Protein 7C1Y (pdb70)

InterPro domains:
  IPR002139 Ribokinase/fructokinase [PR00990] (5-26)
  IPR002139 Ribokinase/fructokinase [PR00990] (172-187)
  IPR002139 Ribokinase/fructokinase [PR00990] (234-245)
  IPR002173 Carbohydrate/purine kinase, PfkB, conserved site [PS00583] (36-60)
  IPR011611 Carbohydrate kinase PfkB [PF00294] (5-251)
  IPR011611 Carbohydrate kinase PfkB [PF00294] (294-344)
  IPR029056 Ribokinase-like [G3DSA:3.40.1190.20] (2-364)
  IPR029056 Ribokinase-like [SSF53613] (4-347)

Secondary structure (DSSP, 8-state):
---EEES--EEEEEEEESS---TTSEEEEEEEEEEE-HHHHHHHHHHHTT---EEEEEE-SSHHHHHHHTT--S--TTEEE-TT----EEEEEE-TTSSEEEEEEE-HHHHHHS-HHHHHTTHHHHHT-S-EEEETTS-HHHHHHHHHHHHHTT--EEEE--STTGGGGGGGTGGG-SEE--BHHHHHHHHHHHHTS--------HHHHHHHHHHHHHHHHHTT--EEEEE-GGG-EEEEESS-GGG------HHHHHHHHHS-TTSS----S-EEEEE-------S--TTHHHHHHHHHHHHHHTT--HHHHHHHHHHHHHHHHTSSSSS-S---HHHHHHHHHHHHHH-EES--/---EEES--EEEEEEEESS---TTSEEEEEEEEEEE-HHHHHHHHHHHTT---EEEEEEESSHHHHHHHTT--S--TTEEEETT----EEEEEE-TTSSEEEEEEE-THHHHHS-HHHHHTTHHHHHH-S-EEEETTS-HHHHHHHHHHHHTTT--EEEE--STTGGGGGGGTGGG-SEE--BHHHHHHHHHHHSSS------------HHHHHHHHHHHHHHHHHTT-SEEEEE-GGG-EEEEEES-S----S----TTTS---EEEEEE-------S--TTHHHHHHHHHHHHHHTT--HHHHHHHHHHHHHHHHTSSSSS-S---HHHHHHHHHHHHHT-EE--

Sequence (703 aa):
MEPVIIGALILDVHAKPSTTPISGTTVPGQVLFAPGGVARNVADCIFKLGITPFMIGTLGLDGPANVLLKEWKLSMKGILRREDISTPIVSLVYDTNGEVAAGVAGVDAVENFLTPEWIQRFEYNISSARLLMVDANLSSLALEASCKLAAESSVPVWFEPVSVTKSQRIASIAKYVTIVSPNQDELIAMANALCAKNLFHPFLSIEDMFRALKPAILVLLKNGVKVVIVTLGSNGALLCSKGNPKKALLRSGEVFKRVQSVCSPNRFSESPSLFAMHFPTIPAKVKKLTGAGDCLVGGTVASLSDGLDLIQSLAVGIASAKAAVESDDNVPPEFKLDLISGDAELVYNGAKMLMVMEPVIIGALILDVHAKPSTTPISGTTVPGQVLFAPGGVARNVADCIFKLGITPFMIGTLGLDGPANVLLKEWKLSMKGILRREDISTPIVSLVYDTNGEVAAGVAGVDAVENFLTPEWIQRFEYNISSARLLMVDANLSSLALEASCKLAAESSVPVWFEPVSVTKSQRIASIAKYVTIVSPNQDELIAMANALCAKNLFHPFRENKLSIEDMFRALKPAILVLLKNGVKVVIVTLGSNGALLCSKGNPKKALNIDRVQSVCSPSLFAMHFPTIPAKVKKLTGAGDCLVGGTVASLSDGLDLIQSLAVGIASAKAAVESDDNVPPEFKLDLISGDAELVYNGAKMLM

Foldseek 3Di:
DAEEFEWAWEWEKEWEAPAFDDPPDDGDTDIDIFTDTLSVLLQVLLVQVPGHHHYAEEAEPDDSRCVNCVPPPHDCPRYHYDNPAHHKYKYFYAGNVQHTPDIDTRLVRQAPPVALVSVVVVLVCLLPYQAYEYELSYDLRSVQSSLVSNVVSQHAYEYELPDLVSNLSCQNCLQSHAEYEEAQSNLQSVLCSNVVHNPADDDDDPLVVCVNCVVSVLSSVVSHHAWYWYQHVQFGIKIKGQPDQLPSGVAADDLCVLLCVLLPPPPDDDPDRIWMKGWHADDADFQHLAQLSSQLSSQLVSNVSRPHGNLLSSLLSRQQSRVCRNDNHNHDPHDDSVSSSVSSSVRSNPMGTRPD/DAEEFEWAWEKEKEWAAPAFDDPPDDGDTDIDIFTDILSVLLQVLLVLVPGHYHYAFEAEPDDSVVVNCVPPDHDCVRYHYYNPAHRWYKYFYAGNVGHTPDIDTDRCSGAVPSALVSVVVVLVCLLPHLAYEYELNYDLRNVQSSLVSNVVSVHAYEYELPDLVSLLSCQVCLQSHAEYEEEQNNLLSNLCSNDPHSPADGQPDDDDDPLVVCVNSVVSVVSSVVSHHAWYWYAHVQQGIKIKGCVDQQAAGPDDLLCVQQPDVIWIKGFGADDADFDALAQLSSQLSSQLSSCSVVTGTNLLSSLLSRLQSRVCRNDNGNGDPHDDVVSSSVSSSVRSVVMGISD

GO terms:
  GO:0050225 pseudouridine kinase activity (F, EXP)
  GO:0016301 kinase activity (F, IDA)
  GO:0005777 peroxisome (C, IDA)
  GO:0046131 pyrimidine ribonucleoside metabolic process (P, IDA)
  GO:0050225 pseudouridine kinase activity (F, IDA)

Nearest PDB structures (foldseek):
  7c1y-assembly1_A  TM=1.003E+00  e=4.682E-76  Arabidopsis thaliana
  7c1z-assembly1_A  TM=9.880E-01  e=2.857E-67  Arabidopsis thaliana
  7c1z-assembly1_B  TM=9.485E-01  e=2.850E-65  Arabidopsis thaliana
  7c1x-assembly1_B  TM=9.398E-01  e=3.787E-65  Arabidopsis thaliana
  7c1y-assembly1_B  TM=9.339E-01  e=1.859E-64  Arabidopsis thaliana

Structure (mmCIF, N/CA/C/O backbone):
data_7C1Y
#
_entry.id   7C1Y
#
_cell.length_a   79.328
_cell.length_b   48.857
_cell.length_c   91.788
_cell.angle_alpha   90.0
_cell.angle_beta   107.515
_cell.angle_gamma   90.0
#
_symmetry.space_group_name_H-M   'P 1 21 1'
#
loop_
_entity.id
_entity.type
_entity.pdbx_description
1 polymer 'PfkB-like carbohydrate kinase family protein'
2 non-polymer 'SODIUM ION'
3 non-polymer 5-[(2~{S},3~{R},4~{S},5~{R})-5-(hydroxymethyl)-3,4-bis(oxidanyl)oxolan-2-yl]-1~{H}-pyrimidine-2,4-dione
4 non-polymer "ADENOSINE-5'-DIPHOSPHATE"
5 water water
#
loop_
_atom_site.group_PDB
_atom_site.id
_atom_site.type_symbol
_atom_site.label_atom_id
_atom_site.label_alt_id
_atom_site.label_comp_id
_atom_site.label_asym_id
_atom_site.label_entity_id
_atom_site.label_seq_id
_atom_site.pdbx_PDB_ins_code
_atom_site.Cartn_x
_atom_site.Cartn_y
_atom_site.Cartn_z
_atom_site.occupancy
_atom_site.B_iso_or_equiv
_atom_site.auth_seq_id
_atom_site.auth_comp_id
_atom_site.auth_asym_id
_atom_site.auth_atom_id
_atom_site.pdbx_PDB_model_num
ATOM 1 N N . MET A 1 1 ? 14.23691 -34.22227 35.53434 1.000 52.31962 1 MET A N 1
ATOM 2 C CA . MET A 1 1 ? 14.83909 -33.03771 34.91744 1.000 59.41668 1 MET A CA 1
ATOM 3 C C . MET A 1 1 ? 13.97435 -31.78788 35.14475 1.000 58.64486 1 MET A C 1
ATOM 4 O O . MET A 1 1 ? 13.76547 -30.96809 34.24982 1.000 65.08428 1 MET A O 1
ATOM 9 N N . GLU A 1 2 ? 13.47662 -31.66688 36.36656 1.000 55.14329 2 GLU A N 1
ATOM 10 C CA . GLU A 1 2 ? 12.56895 -30.59541 36.75619 1.000 52.39967 2 GLU A CA 1
ATOM 11 C C . GLU A 1 2 ? 13.16127 -29.21042 36.55413 1.000 48.25523 2 GLU A C 1
ATOM 12 O O . GLU A 1 2 ? 14.38767 -29.03746 36.65711 1.000 42.12396 2 GLU A O 1
ATOM 18 N N . PRO A 1 3 ? 12.29808 -28.21700 36.27395 1.000 41.99407 3 PRO A N 1
ATOM 19 C CA . PRO A 1 3 ? 12.77619 -26.83563 36.27864 1.000 39.17834 3 PRO A CA 1
ATOM 20 C C . PRO A 1 3 ? 13.18226 -26.45517 37.68740 1.000 36.96811 3 PRO A C 1
ATOM 21 O O . PRO A 1 3 ? 12.55809 -26.89812 38.66036 1.000 33.68366 3 PRO A O 1
ATOM 25 N N . VAL A 1 4 ? 14.25896 -25.69450 37.80136 1.000 33.92539 4 VAL A N 1
ATOM 26 C CA . VAL A 1 4 ? 14.75448 -25.31901 39.11176 1.000 39.19135 4 VAL A CA 1
ATOM 27 C C . VAL A 1 4 ? 14.43221 -23.85708 39.34392 1.000 35.49241 4 VAL A C 1
ATOM 28 O O . VAL A 1 4 ? 14.73953 -22.99947 38.51440 1.000 33.17923 4 VAL A O 1
ATOM 32 N N . ILE A 1 5 ? 13.80814 -23.59162 40.48478 1.000 30.49204 5 ILE A N 1
ATOM 33 C CA . ILE A 1 5 ? 13.35167 -22.25454 40.84278 1.000 29.60902 5 ILE A CA 1
ATOM 34 C C . ILE A 1 5 ? 14.14877 -21.75569 42.04070 1.000 34.55991 5 ILE A C 1
ATOM 35 O O . ILE A 1 5 ? 14.13330 -22.39153 43.09916 1.000 36.14943 5 ILE A O 1
ATOM 40 N N . ILE A 1 6 ? 14.86958 -20.64746 41.89311 1.000 28.43075 6 ILE A N 1
ATOM 41 C CA . ILE A 1 6 ? 15.67280 -20.16939 43.02774 1.000 37.10220 6 ILE A CA 1
ATOM 42 C C . ILE A 1 6 ? 15.25582 -18.77823 43.45790 1.000 38.19650 6 ILE A C 1
ATOM 43 O O . ILE A 1 6 ? 15.26377 -17.85177 42.65389 1.000 36.22221 6 ILE A O 1
ATOM 48 N N . GLY A 1 7 ? 14.86766 -18.62070 44.72194 1.000 30.21767 7 GLY A N 1
ATOM 49 C CA . GLY A 1 7 ? 14.55143 -17.28595 45.19531 1.000 31.77991 7 GLY A CA 1
ATOM 50 C C . GLY A 1 7 ? 13.78827 -17.24607 46.50728 1.000 33.72686 7 GLY A C 1
ATOM 51 O O . GLY A 1 7 ? 13.92968 -18.12294 47.34332 1.000 32.15415 7 GLY A O 1
ATOM 52 N N . ALA A 1 8 ? 12.97557 -16.21353 46.68004 1.000 36.19539 8 ALA A N 1
ATOM 53 C CA . ALA A 1 8 ? 12.36098 -15.94618 47.97691 1.000 35.74327 8 ALA A CA 1
ATOM 54 C C . ALA A 1 8 ? 11.05596 -16.69215 48.22944 1.000 34.64757 8 ALA A C 1
ATOM 55 O O . ALA A 1 8 ? 10.17353 -16.73980 47.36749 1.000 32.18367 8 ALA A O 1
ATOM 57 N N . LEU A 1 9 ? 10.95040 -17.26446 49.42465 1.000 33.15536 9 LEU A N 1
ATOM 58 C CA . LEU A 1 9 ? 9.65115 -17.62651 49.98917 1.000 35.29082 9 LEU A CA 1
ATOM 59 C C . LEU A 1 9 ? 9.27675 -16.52190 50.97455 1.000 37.51255 9 LEU A C 1
ATOM 60 O O . LEU A 1 9 ? 10.00689 -16.25391 51.94185 1.000 41.54661 9 LEU A O 1
ATOM 65 N N . ILE A 1 10 ? 8.17581 -15.83450 50.71988 1.000 34.26678 10 ILE A N 1
ATOM 66 C CA . ILE A 1 10 ? 7.85598 -14.70506 51.57479 1.000 36.42356 10 ILE A CA 1
ATOM 67 C C . ILE A 1 10 ? 6.44618 -14.79145 52.17108 1.000 33.71243 10 ILE A C 1
ATOM 68 O O . ILE A 1 10 ? 5.49671 -15.21272 51.49649 1.000 35.54535 10 ILE A O 1
ATOM 73 N N . LEU A 1 11 ? 6.30003 -14.38825 53.43504 1.000 30.37035 11 LEU A N 1
ATOM 74 C CA . LEU A 1 11 ? 4.94123 -14.22472 53.99282 1.000 30.62333 11 LEU A CA 1
ATOM 75 C C . LEU A 1 11 ? 4.45420 -12.83654 53.65508 1.000 27.38826 11 LEU A C 1
ATOM 76 O O . LEU A 1 11 ? 5.01741 -11.84676 54.12908 1.000 35.45304 11 LEU A O 1
ATOM 81 N N . ASP A 1 12 ? 3.40536 -12.76718 52.83573 1.000 27.36362 12 ASP A N 1
ATOM 82 C CA . ASP A 1 12 ? 2.81145 -11.48666 52.42830 1.000 31.14486 12 ASP A CA 1
ATOM 83 C C . ASP A 1 12 ? 1.74331 -10.99633 53.40455 1.000 39.04651 12 ASP A C 1
ATOM 84 O O . ASP A 1 12 ? 0.85417 -11.75558 53.78218 1.000 34.22657 12 ASP A O 1
ATOM 89 N N . VAL A 1 13 ? 1.79273 -9.71710 53.74437 1.000 38.45615 13 VAL A N 1
ATOM 90 C CA . VAL A 1 13 ? 0.69759 -9.08929 54.46002 1.000 31.61920 13 VAL A CA 1
ATOM 91 C C . VAL A 1 13 ? 0.02650 -8.15444 53.47470 1.000 33.92620 13 VAL A C 1
ATOM 92 O O . VAL A 1 13 ? 0.64437 -7.20317 53.00361 1.000 38.83874 13 VAL A O 1
ATOM 96 N N . HIS A 1 14 ? -1.24350 -8.43973 53.18405 1.000 34.20521 14 HIS A N 1
ATOM 97 C CA . HIS A 1 14 ? -2.04819 -7.68162 52.22497 1.000 34.65792 14 HIS A CA 1
ATOM 98 C C . HIS A 1 14 ? -3.12204 -6.86209 52.94080 1.000 39.98337 14 HIS A C 1
ATOM 99 O O . HIS A 1 14 ? -4.03884 -7.40597 53.55118 1.000 35.91779 14 HIS A O 1
ATOM 106 N N . ALA A 1 15 ? -2.98867 -5.54796 52.85528 1.000 39.36274 15 ALA A N 1
ATOM 107 C CA . ALA A 1 15 ? -3.89999 -4.63116 53.51698 1.000 37.16324 15 ALA A CA 1
ATOM 108 C C . ALA A 1 15 ? -4.72011 -3.89812 52.48580 1.000 37.32767 15 ALA A C 1
ATOM 109 O O . ALA A 1 15 ? -4.19100 -3.03641 51.78677 1.000 38.18122 15 ALA A O 1
ATOM 111 N N . LYS A 1 16 ? -6.00664 -4.24049 52.39597 1.000 37.84230 16 LYS A N 1
ATOM 112 C CA . LYS A 1 16 ? -6.92013 -3.58907 51.45881 1.000 43.51458 16 LYS A CA 1
ATOM 113 C C . LYS A 1 16 ? -7.77517 -2.60760 52.23354 1.000 50.16066 16 LYS A C 1
ATOM 114 O O . LYS A 1 16 ? -8.63611 -3.00984 53.01666 1.000 53.42197 16 LYS A O 1
ATOM 120 N N . PRO A 1 17 ? -7.53233 -1.31367 52.04022 1.000 54.30436 17 PRO A N 1
ATOM 121 C CA . PRO A 1 17 ? -8.30054 -0.34513 52.81715 1.000 49.58781 17 PRO A CA 1
ATOM 122 C C . PRO A 1 17 ? -9.68738 -0.16501 52.20292 1.000 49.61542 17 PRO A C 1
ATOM 123 O O . PRO A 1 17 ? -9.82936 -0.24942 50.97779 1.000 44.99351 17 PRO A O 1
ATOM 127 N N . SER A 1 18 ? -10.68668 0.05324 53.05201 1.000 42.15279 18 SER A N 1
ATOM 128 C CA . SER A 1 18 ? -12.06872 0.25425 52.60753 1.000 54.22223 18 SER A CA 1
ATOM 129 C C . SER A 1 18 ? -12.26122 1.67037 52.08316 1.000 56.82105 18 SER A C 1
ATOM 130 O O . SER A 1 18 ? -13.14827 1.92725 51.27652 1.000 57.31493 18 SER A O 1
ATOM 133 N N . THR A 1 19 ? -11.42153 2.58824 52.54746 1.000 57.34604 19 THR A N 1
ATOM 134 C CA . THR A 1 19 ? -11.38870 3.92722 51.98231 1.000 64.00023 19 THR A CA 1
ATOM 135 C C . THR A 1 19 ? -9.94851 4.29114 51.63789 1.000 65.87151 19 THR A C 1
ATOM 136 O O . THR A 1 19 ? -9.02314 3.57036 52.01170 1.000 63.47172 19 THR A O 1
ATOM 140 N N . THR A 1 20 ? -9.76727 5.39627 50.91616 1.000 66.89706 20 THR A N 1
ATOM 141 C CA . THR A 1 20 ? -8.43775 5.84890 50.50770 1.000 63.58371 20 THR A CA 1
ATOM 142 C C . THR A 1 20 ? -7.51848 6.03097 51.69518 1.000 62.58072 20 THR A C 1
ATOM 143 O O . THR A 1 20 ? -7.81529 6.83321 52.58106 1.000 63.03409 20 THR A O 1
ATOM 147 N N . PRO A 1 21 ? -6.38620 5.29912 51.70206 1.000 63.18649 21 PRO A N 1
ATOM 148 C CA . PRO A 1 21 ? -5.37641 5.42509 52.75841 1.000 67.90253 21 PRO A CA 1
ATOM 149 C C . PRO A 1 21 ? -4.96658 6.88158 52.91089 1.000 74.00076 21 PRO A C 1
ATOM 150 O O . PRO A 1 21 ? -4.69537 7.55648 51.91812 1.000 81.81455 21 PRO A O 1
ATOM 154 N N . ILE A 1 22 ? -4.92080 7.36962 54.13737 1.000 72.28124 22 ILE A N 1
ATOM 155 C CA . ILE A 1 22 ? -4.55741 8.75503 54.34369 1.000 73.93671 22 ILE A CA 1
ATOM 156 C C . ILE A 1 22 ? -3.22518 8.84289 55.05668 1.000 83.37647 22 ILE A C 1
ATOM 157 O O . ILE A 1 22 ? -2.99270 8.14291 56.04603 1.000 86.29191 22 ILE A O 1
ATOM 162 N N . SER A 1 23 ? -2.35260 9.71011 54.55442 1.000 84.23149 23 SER A N 1
ATOM 163 C CA . SER A 1 23 ? -1.04607 9.88195 55.16126 1.000 82.46929 23 SER A CA 1
ATOM 164 C C . SER A 1 23 ? -1.23441 10.37439 56.58642 1.000 70.50203 23 SER A C 1
ATOM 165 O O . SER A 1 23 ? -2.04456 11.25850 56.84900 1.000 73.16932 23 SER A O 1
ATOM 168 N N . GLY A 1 24 ? -0.48623 9.77973 57.50432 1.000 70.88033 24 GLY A N 1
ATOM 169 C CA . GLY A 1 24 ? -0.54541 10.15915 58.89661 1.000 63.30652 24 GLY A CA 1
ATOM 170 C C . GLY A 1 24 ? -1.48475 9.30674 59.72260 1.000 67.54493 24 GLY A C 1
ATOM 171 O O . GLY A 1 24 ? -1.40976 9.32926 60.94750 1.000 72.17359 24 GLY A O 1
ATOM 172 N N . THR A 1 25 ? -2.34416 8.51549 59.08657 1.000 68.85187 25 THR A N 1
ATOM 173 C CA . THR A 1 25 ? -3.33593 7.79129 59.88242 1.000 69.51580 25 THR A CA 1
ATOM 174 C C . THR A 1 25 ? -3.78510 6.42205 59.37143 1.000 64.21095 25 THR A C 1
ATOM 175 O O . THR A 1 25 ? -3.54033 6.04309 58.21590 1.000 60.12664 25 THR A O 1
ATOM 179 N N . THR A 1 26 ? -4.51717 5.72490 60.24101 1.000 57.72846 26 THR A N 1
ATOM 180 C CA . THR A 1 26 ? -5.04699 4.39691 59.94863 1.000 56.81940 26 THR A CA 1
ATOM 181 C C . THR A 1 26 ? -6.49972 4.46577 59.47890 1.000 55.94746 26 THR A C 1
ATOM 182 O O . THR A 1 26 ? -7.29026 5.22397 60.02023 1.000 58.66636 26 THR A O 1
ATOM 186 N N . VAL A 1 27 ? -6.83234 3.67137 58.46290 1.000 53.95617 27 VAL A N 1
ATOM 187 C CA . VAL A 1 27 ? -8.19740 3.55646 57.95960 1.000 53.84407 27 VAL A CA 1
ATOM 188 C C . VAL A 1 27 ? -8.66922 2.10556 58.05590 1.000 56.09608 27 VAL A C 1
ATOM 189 O O . VAL A 1 27 ? -7.85200 1.17915 58.00546 1.000 56.84596 27 VAL A O 1
ATOM 193 N N . PRO A 1 28 ? -9.99103 1.90422 58.21191 1.000 57.81978 28 PRO A N 1
ATOM 194 C CA . PRO A 1 28 ? -10.49550 0.53651 58.29425 1.000 49.29854 28 PRO A CA 1
ATOM 195 C C . PRO A 1 28 ? -10.24436 -0.20430 56.99813 1.000 46.18021 28 PRO A C 1
ATOM 196 O O . PRO A 1 28 ? -10.21825 0.38408 55.90537 1.000 42.09018 28 PRO A O 1
ATOM 200 N N . GLY A 1 29 ? -10.07501 -1.50697 57.10922 1.000 42.38448 29 GLY A N 1
ATOM 201 C CA . GLY A 1 29 ? -9.92802 -2.29375 55.90988 1.000 41.87211 29 GLY A CA 1
ATOM 202 C C . GLY A 1 29 ? -9.82312 -3.75311 56.22394 1.000 43.04144 29 GLY A C 1
ATOM 203 O O . GLY A 1 29 ? -10.04996 -4.18591 57.36290 1.000 41.67301 29 GLY A O 1
ATOM 204 N N . GLN A 1 30 ? -9.44516 -4.51154 55.20393 1.000 40.73221 30 GLN A N 1
ATOM 205 C CA . GLN A 1 30 ? -9.25030 -5.93820 55.35428 1.000 39.82257 30 GLN A CA 1
ATOM 206 C C . GLN A 1 30 ? -7.74926 -6.23922 55.32089 1.000 40.75077 30 GLN A C 1
ATOM 207 O O . GLN A 1 30 ? -7.03329 -5.76793 54.42559 1.000 38.67363 30 GLN A O 1
ATOM 213 N N . VAL A 1 31 ? -7.26698 -6.98682 56.30838 1.000 38.34428 31 VAL A N 1
ATOM 214 C CA . VAL A 1 31 ? -5.85938 -7.35025 56.34016 1.000 33.75350 31 VAL A CA 1
ATOM 215 C C . VAL A 1 31 ? -5.70665 -8.84538 56.51950 1.000 41.05691 31 VAL A C 1
ATOM 216 O O . VAL A 1 31 ? -6.16403 -9.40600 57.51765 1.000 37.23587 31 VAL A O 1
ATOM 220 N N . LEU A 1 32 ? -5.04618 -9.47001 55.54263 1.000 38.39998 32 LEU A N 1
ATOM 221 C CA . LEU A 1 32 ? -4.85520 -10.91381 55.46666 1.000 38.82842 32 LEU A CA 1
ATOM 222 C C . LEU A 1 32 ? -3.38671 -11.30949 55.24397 1.000 39.11583 32 LEU A C 1
ATOM 223 O O . LEU A 1 32 ? -2.59980 -10.49596 54.76075 1.000 40.00451 32 LEU A O 1
ATOM 228 N N . PHE A 1 33 ? -3.03139 -12.53720 55.63527 1.000 41.18045 33 PHE A N 1
ATOM 229 C CA . PHE A 1 33 ? -1.77264 -13.17291 55.24044 1.000 37.70447 33 PHE A CA 1
ATOM 230 C C . PHE A 1 33 ? -1.96835 -13.94622 53.93875 1.000 42.46504 33 PHE A C 1
ATOM 231 O O . PHE A 1 33 ? -3.03371 -14.49661 53.71724 1.000 34.33771 33 PHE A O 1
ATOM 239 N N . ALA A 1 34 ? -0.93837 -13.98636 53.08606 1.000 45.04235 34 ALA A N 1
ATOM 240 C CA . ALA A 1 34 ? -0.92739 -14.88267 51.92753 1.000 41.49512 34 ALA A CA 1
ATOM 241 C C . ALA A 1 34 ? 0.49571 -15.39871 51.62110 1.000 39.16902 34 ALA A C 1
ATOM 242 O O . ALA A 1 34 ? 1.46656 -14.66072 51.74217 1.000 38.36416 34 ALA A O 1
ATOM 244 N N . PRO A 1 35 ? 0.61957 -16.68454 51.25786 1.000 40.28188 35 PRO A N 1
ATOM 245 C CA . PRO A 1 35 ? 1.91551 -17.17614 50.79161 1.000 36.69257 35 PRO A CA 1
ATOM 246 C C . PRO A 1 35 ? 2.39398 -16.36349 49.58244 1.000 33.25293 35 PRO A C 1
ATOM 247 O O . PRO A 1 35 ? 1.66077 -16.20941 48.61577 1.000 39.41656 35 PRO A O 1
ATOM 251 N N . GLY A 1 36 ? 3.59899 -15.82684 49.66374 1.000 31.46714 36 GLY A N 1
ATOM 252 C CA . GLY A 1 36 ? 4.13150 -14.99940 48.60631 1.000 33.48244 36 GLY A CA 1
ATOM 253 C C . GLY A 1 36 ? 5.60717 -15.22741 48.32664 1.000 31.38621 36 GLY A C 1
ATOM 254 O O . GLY A 1 36 ? 6.16374 -16.26966 48.67763 1.000 34.67404 36 GLY A O 1
ATOM 255 N N . GLY A 1 37 ? 6.24424 -14.23300 47.69967 1.000 29.58963 37 GLY A N 1
ATOM 256 C CA . GLY A 1 37 ? 7.60880 -14.39360 47.21041 1.000 31.58786 37 GLY A CA 1
ATOM 257 C C . GLY A 1 37 ? 7.59620 -14.82294 45.74837 1.000 27.59475 37 GLY A C 1
ATOM 258 O O . GLY A 1 37 ? 6.95871 -15.80998 45.38804 1.000 30.08800 37 GLY A O 1
ATOM 259 N N . VAL A 1 38 ? 8.30303 -14.07727 44.90721 1.000 32.20526 38 VAL A N 1
ATOM 260 C CA . VAL A 1 38 ? 8.24194 -14.29073 43.46193 1.000 34.01966 38 VAL A CA 1
ATOM 261 C C . VAL A 1 38 ? 8.59530 -15.72522 43.07539 1.000 27.56962 38 VAL A C 1
ATOM 262 O O . VAL A 1 38 ? 7.79436 -16.42017 42.43717 1.000 38.02056 38 VAL A O 1
ATOM 266 N N . ALA A 1 39 ? 9.71114 -16.21336 43.57119 1.000 28.35824 39 ALA A N 1
ATOM 267 C CA . ALA A 1 39 ? 10.13150 -17.57275 43.24926 1.000 33.73091 39 ALA A CA 1
ATOM 268 C C . ALA A 1 39 ? 9.13928 -18.62334 43.77161 1.000 36.95595 39 ALA A C 1
ATOM 269 O O . ALA A 1 39 ? 8.79194 -19.58351 43.05656 1.000 32.15394 39 ALA A O 1
ATOM 271 N N . ARG A 1 40 ? 8.65226 -18.42820 44.99762 1.000 35.41146 40 ARG A N 1
ATOM 272 C CA . ARG A 1 40 ? 7.63171 -19.32884 45.53842 1.000 35.58948 40 ARG A CA 1
ATOM 273 C C . ARG A 1 40 ? 6.35097 -19.31748 44.69411 1.000 32.40756 40 ARG A C 1
ATOM 274 O O . ARG A 1 40 ? 5.78544 -20.38037 44.38247 1.000 30.68286 40 ARG A O 1
ATOM 282 N N . ASN A 1 41 ? 5.89746 -18.12756 44.30440 1.000 27.23066 41 ASN A N 1
ATOM 283 C CA . ASN A 1 41 ? 4.68499 -18.03890 43.49395 1.000 27.13936 41 ASN A CA 1
ATOM 284 C C . ASN A 1 41 ? 4.84206 -18.79888 42.18210 1.000 31.31812 41 ASN A C 1
ATOM 285 O O . ASN A 1 41 ? 3.90238 -19.45804 41.71777 1.000 36.25590 41 ASN A O 1
ATOM 290 N N . VAL A 1 42 ? 6.02179 -18.65526 41.57021 1.000 32.22131 42 VAL A N 1
ATOM 291 C CA . VAL A 1 42 ? 6.29895 -19.29688 40.29051 1.000 30.50623 42 VAL A CA 1
ATOM 292 C C . VAL A 1 42 ? 6.27321 -20.79591 40.46922 1.000 37.34835 42 VAL A C 1
ATOM 293 O O . VAL A 1 42 ? 5.59311 -21.49526 39.72083 1.000 36.73256 42 VAL A O 1
ATOM 297 N N . ALA A 1 43 ? 6.95471 -21.28786 41.50158 1.000 32.50210 43 ALA A N 1
ATOM 298 C CA . ALA A 1 43 ? 7.00667 -22.70878 41.75540 1.000 28.86630 43 ALA A CA 1
ATOM 299 C C . ALA A 1 43 ? 5.59534 -23.26605 41.97236 1.000 35.19669 43 ALA A C 1
ATOM 300 O O . ALA A 1 43 ? 5.24923 -24.33573 41.47561 1.000 37.09522 43 ALA A O 1
ATOM 302 N N . ASP A 1 44 ? 4.79629 -22.49239 42.69341 1.000 29.55251 44 ASP A N 1
ATOM 303 C CA . ASP A 1 44 ? 3.42541 -22.85181 43.05442 1.000 34.49276 44 ASP A CA 1
ATOM 304 C C . ASP A 1 44 ? 2.55293 -22.97833 41.81411 1.000 38.97499 44 ASP A C 1
ATOM 305 O O . ASP A 1 44 ? 1.81935 -23.94950 41.64157 1.000 37.38234 44 ASP A O 1
ATOM 310 N N . CYS A 1 45 ? 2.66577 -21.98786 40.93984 1.000 33.99159 45 CYS A N 1
ATOM 311 C CA . CYS A 1 45 ? 1.91069 -21.98222 39.69799 1.000 43.00351 45 CYS A CA 1
ATOM 312 C C . CYS A 1 45 ? 2.30670 -23.14535 38.79914 1.000 42.89729 45 CYS A C 1
ATOM 313 O O . CYS A 1 45 ? 1.45354 -23.76584 38.16403 1.000 40.48640 45 CYS A O 1
ATOM 316 N N . ILE A 1 46 ? 3.61059 -23.40417 38.70781 1.000 41.53320 46 ILE A N 1
ATOM 317 C CA . ILE A 1 46 ? 4.12078 -24.50757 37.89448 1.000 38.41083 46 ILE A CA 1
ATOM 318 C C . ILE A 1 46 ? 3.51020 -25.82458 38.36933 1.000 36.77377 46 ILE A C 1
ATOM 319 O O . ILE A 1 46 ? 2.94647 -26.60909 37.59568 1.000 35.09212 46 ILE A O 1
ATOM 324 N N . PHE A 1 47 ? 3.60140 -26.03303 39.67016 1.000 36.03640 47 PHE A N 1
ATOM 325 C CA . PHE A 1 47 ? 3.09702 -27.23061 40.31088 1.000 35.10192 47 PHE A CA 1
ATOM 326 C C . PHE A 1 47 ? 1.63163 -27.46369 39.99671 1.000 44.62162 47 PHE A C 1
ATOM 327 O O . PHE A 1 47 ? 1.24276 -28.56376 39.61973 1.000 48.78186 47 PHE A O 1
ATOM 335 N N . LYS A 1 48 ? 0.82781 -26.41325 40.12602 1.000 40.43033 48 LYS A N 1
ATOM 336 C CA . LYS A 1 48 ? -0.60987 -26.52952 39.89577 1.000 46.54056 48 LYS A CA 1
ATOM 337 C C . LYS A 1 48 ? -0.96475 -26.74182 38.41156 1.000 43.62873 48 LYS A C 1
ATOM 338 O O . LYS A 1 48 ? -2.10167 -27.07238 38.08471 1.000 50.80680 48 LYS A O 1
ATOM 344 N N . LEU A 1 49 ? 0.00192 -26.58426 37.51569 1.000 44.03260 49 LEU A N 1
ATOM 345 C CA . LEU A 1 49 ? -0.22339 -26.95439 36.11976 1.000 44.92737 49 LEU A CA 1
ATOM 346 C C . LEU A 1 49 ? 0.28042 -28.35573 35.81708 1.000 44.82322 49 LEU A C 1
ATOM 347 O O . LEU A 1 49 ? 0.27076 -28.78569 34.66929 1.000 51.70219 49 LEU A O 1
ATOM 352 N N . GLY A 1 50 ? 0.70892 -29.07924 36.84693 1.000 47.37951 50 GLY A N 1
ATOM 353 C CA . GLY A 1 50 ? 1.06708 -30.48195 36.67525 1.000 49.15080 50 GLY A CA 1
ATOM 354 C C . GLY A 1 50 ? 2.54705 -30.76260 36.44916 1.000 51.61174 50 GLY A C 1
ATOM 355 O O . GLY A 1 50 ? 2.94837 -31.90462 36.20301 1.000 56.77482 50 GLY A O 1
ATOM 356 N N . ILE A 1 51 ? 3.37033 -29.72762 36.52855 1.000 43.42251 51 ILE A N 1
ATOM 357 C CA . ILE A 1 51 ? 4.81489 -29.91293 36.45628 1.000 46.74827 51 ILE A CA 1
ATOM 358 C C . ILE A 1 51 ? 5.43012 -29.72871 37.83938 1.000 48.76180 51 ILE A C 1
ATOM 359 O O . ILE A 1 51 ? 5.11859 -28.76014 38.53752 1.000 47.62480 51 ILE A O 1
ATOM 364 N N . THR A 1 52 ? 6.29286 -30.65339 38.24734 1.000 47.21348 52 THR A N 1
ATOM 365 C CA . THR A 1 52 ? 6.94470 -30.53718 39.55438 1.000 52.82946 52 THR A CA 1
ATOM 366 C C . THR A 1 52 ? 8.26566 -29.76936 39.47403 1.000 51.00464 52 THR A C 1
ATOM 367 O O . THR A 1 52 ? 9.19491 -30.21488 38.82192 1.000 46.92289 52 THR A O 1
ATOM 371 N N . PRO A 1 53 ? 8.33922 -28.59317 40.10831 1.000 43.98999 53 PRO A N 1
ATOM 372 C CA . PRO A 1 53 ? 9.60188 -27.84385 40.11342 1.000 37.54245 53 PRO A CA 1
ATOM 373 C C . PRO A 1 53 ? 10.44340 -28.20418 41.33996 1.000 38.36509 53 PRO A C 1
ATOM 374 O O . PRO A 1 53 ? 9.91485 -28.79001 42.28193 1.000 40.99618 53 PRO A O 1
ATOM 378 N N . PHE A 1 54 ? 11.72772 -27.86942 41.31804 1.000 34.83883 54 PHE A N 1
ATOM 379 C CA . PHE A 1 54 ? 12.58938 -27.98627 42.49601 1.000 40.81545 54 PHE A CA 1
ATOM 380 C C . PHE A 1 54 ? 12.88617 -26.59946 43.01707 1.000 41.30020 54 PHE A C 1
ATOM 381 O O . PHE A 1 54 ? 13.43647 -25.77427 42.30761 1.000 44.76690 54 PHE A O 1
ATOM 389 N N . MET A 1 55 ? 12.54243 -26.34661 44.26719 1.000 38.44351 55 MET A N 1
ATOM 390 C CA . MET A 1 55 ? 12.69105 -25.01183 44.82830 1.000 36.74676 55 MET A CA 1
ATOM 391 C C . MET A 1 55 ? 13.98617 -24.90891 45.65334 1.000 39.95178 55 MET A C 1
ATOM 392 O O . MET A 1 55 ? 14.28198 -25.77747 46.47153 1.000 34.20387 55 MET A O 1
ATOM 397 N N . ILE A 1 56 ? 14.76471 -23.86021 45.41956 1.000 34.38080 56 ILE A N 1
ATOM 398 C CA . ILE A 1 56 ? 15.92010 -23.57874 46.26137 1.000 32.25155 56 ILE A CA 1
ATOM 399 C C . ILE A 1 56 ? 15.68813 -22.24368 46.94772 1.000 35.95264 56 ILE A C 1
ATOM 400 O O . ILE A 1 56 ? 15.40659 -21.23030 46.29537 1.000 33.84263 56 ILE A O 1
ATOM 405 N N . GLY A 1 57 ? 15.72667 -22.25594 48.27353 1.000 38.04881 57 GLY A N 1
ATOM 406 C CA . GLY A 1 57 ? 15.44072 -21.05529 49.03126 1.000 36.09186 57 GLY A CA 1
ATOM 407 C C . GLY A 1 57 ? 15.88263 -21.17318 50.47310 1.000 34.67812 57 GLY A C 1
ATOM 408 O O . GLY A 1 57 ? 16.65827 -22.07239 50.83880 1.000 35.24333 57 GLY A O 1
ATOM 409 N N . THR A 1 58 ? 15.38473 -20.26433 51.30231 1.000 36.60655 58 THR A N 1
ATOM 410 C CA . THR A 1 58 ? 15.75332 -20.24376 52.72164 1.000 36.16842 58 THR A CA 1
ATOM 411 C C . THR A 1 58 ? 14.56061 -19.75550 53.56231 1.000 39.64227 58 THR A C 1
ATOM 412 O O . THR A 1 58 ? 13.74894 -18.93499 53.10944 1.000 35.10531 58 THR A O 1
ATOM 416 N N . LEU A 1 59 ? 14.42630 -20.30182 54.76411 1.000 40.83088 59 LEU A N 1
ATOM 417 C CA . LEU A 1 59 ? 13.34969 -19.92905 55.67805 1.000 40.04944 59 LEU A CA 1
ATOM 418 C C . LEU A 1 59 ? 13.83367 -19.91980 57.11367 1.000 44.58307 59 LEU A C 1
ATOM 419 O O . LEU A 1 59 ? 14.83210 -20.54852 57.44100 1.000 44.93090 59 LEU A O 1
ATOM 424 N N . GLY A 1 60 ? 13.11093 -19.22183 57.97839 1.000 42.28793 60 GLY A N 1
ATOM 425 C CA . GLY A 1 60 ? 13.41370 -19.26714 59.39109 1.000 45.85148 60 GLY A CA 1
ATOM 426 C C . GLY A 1 60 ? 12.83084 -20.51822 60.01397 1.000 48.63419 60 GLY A C 1
ATOM 427 O O . GLY A 1 60 ? 12.16350 -21.31162 59.34887 1.000 43.42655 60 GLY A O 1
ATOM 428 N N . LEU A 1 61 ? 13.09452 -20.69106 61.30406 1.000 49.36770 61 LEU A N 1
ATOM 429 C CA . LEU A 1 61 ? 12.40096 -21.69194 62.10049 1.000 49.50011 61 LEU A CA 1
ATOM 430 C C . LEU A 1 61 ? 11.35999 -20.99482 62.96664 1.000 52.31069 61 LEU A C 1
ATOM 431 O O . LEU A 1 61 ? 11.30125 -21.21762 64.17319 1.000 58.94622 61 LEU A O 1
ATOM 436 N N . ASP A 1 62 ? 10.54817 -20.14230 62.34085 1.000 46.55811 62 ASP A N 1
ATOM 437 C CA . ASP A 1 62 ? 9.65753 -19.24619 63.07316 1.000 43.41519 62 ASP A CA 1
ATOM 438 C C . ASP A 1 62 ? 8.19520 -19.38524 62.63449 1.000 49.01024 62 ASP A C 1
ATOM 439 O O . ASP A 1 62 ? 7.85793 -20.26591 61.84480 1.000 57.21333 62 ASP A O 1
ATOM 444 N N . GLY A 1 63 ? 7.33272 -18.52073 63.16642 1.000 50.69719 63 GLY A N 1
ATOM 445 C CA . GLY A 1 63 ? 5.91076 -18.54857 62.85908 1.000 48.08846 63 GLY A CA 1
ATOM 446 C C . GLY A 1 63 ? 5.55628 -18.33674 61.39636 1.000 44.59788 63 GLY A C 1
ATOM 447 O O . GLY A 1 63 ? 4.82212 -19.13120 60.81908 1.000 42.64474 63 GLY A O 1
ATOM 448 N N . PRO A 1 64 ? 6.08612 -17.26668 60.78312 1.000 45.08260 64 PRO A N 1
ATOM 449 C CA . PRO A 1 64 ? 5.81792 -17.04383 59.35921 1.000 44.44064 64 PRO A CA 1
ATOM 450 C C . PRO A 1 64 ? 6.26398 -18.22868 58.49066 1.000 40.42187 64 PRO A C 1
ATOM 451 O O . PRO A 1 64 ? 5.61664 -18.53581 57.48551 1.000 38.68466 64 PRO A O 1
ATOM 455 N N . ALA A 1 65 ? 7.34709 -18.89181 58.87513 1.000 40.87636 65 ALA A N 1
ATOM 456 C CA . ALA A 1 65 ? 7.79577 -20.07829 58.13398 1.000 44.93644 65 ALA A CA 1
ATOM 457 C C . ALA A 1 65 ? 6.73494 -21.16632 58.20159 1.000 45.86327 65 ALA A C 1
ATOM 458 O O . ALA A 1 65 ? 6.38549 -21.77435 57.19209 1.000 44.50245 65 ALA A O 1
ATOM 460 N N . ASN A 1 66 ? 6.23566 -21.41417 59.40982 1.000 46.24930 66 ASN A N 1
ATOM 461 C CA . ASN A 1 66 ? 5.14400 -22.36107 59.61916 1.000 46.90949 66 ASN A CA 1
ATOM 462 C C . ASN A 1 66 ? 3.95035 -22.05357 58.71738 1.000 40.38877 66 ASN A C 1
ATOM 463 O O . ASN A 1 66 ? 3.32443 -22.95897 58.17476 1.000 41.69383 66 ASN A O 1
ATOM 468 N N . VAL A 1 67 ? 3.62240 -20.77971 58.57402 1.000 35.66084 67 VAL A N 1
ATOM 469 C CA . VAL A 1 67 ? 2.51463 -20.41600 57.69040 1.000 44.37026 67 VAL A CA 1
ATOM 470 C C . VAL A 1 67 ? 2.78331 -20.83724 56.24659 1.000 48.25361 67 VAL A C 1
ATOM 471 O O . VAL A 1 67 ? 1.93891 -21.46502 55.60429 1.000 43.39953 67 VAL A O 1
ATOM 475 N N . LEU A 1 68 ? 3.97035 -20.50749 55.74889 1.000 47.10410 68 LEU A N 1
ATOM 476 C CA . LEU A 1 68 ? 4.31904 -20.78486 54.35810 1.000 45.72667 68 LEU A CA 1
ATOM 477 C C . LEU A 1 68 ? 4.35019 -22.27071 54.03092 1.000 43.04181 68 LEU A C 1
ATOM 478 O O . LEU A 1 68 ? 4.03236 -22.65824 52.91125 1.000 44.55662 68 LEU A O 1
ATOM 483 N N . LEU A 1 69 ? 4.75030 -23.08894 55.00200 1.000 41.57946 69 LEU A N 1
ATOM 484 C CA . LEU A 1 69 ? 5.00512 -24.50693 54.75179 1.000 44.68496 69 LEU A CA 1
ATOM 485 C C . LEU A 1 69 ? 3.81530 -25.39300 55.08113 1.000 51.37631 69 LEU A C 1
ATOM 486 O O . LEU A 1 69 ? 3.85817 -26.60546 54.85495 1.000 50.80587 69 LEU A O 1
ATOM 491 N N . LYS A 1 70 ? 2.76418 -24.77524 55.61353 1.000 57.29791 70 LYS A N 1
ATOM 492 C CA . LYS A 1 70 ? 1.56401 -25.48331 56.05063 1.000 56.23273 70 LYS A CA 1
ATOM 493 C C . LYS A 1 70 ? 0.97713 -26.35805 54.94471 1.000 46.03699 70 LYS A C 1
ATOM 494 O O . LYS A 1 70 ? 0.65174 -27.51319 55.16106 1.000 53.97225 70 LYS A O 1
ATOM 500 N N . GLU A 1 71 ? 0.91449 -25.82355 53.74176 1.000 47.42725 71 GLU A N 1
ATOM 501 C CA . GLU A 1 71 ? 0.37425 -26.56023 52.61134 1.000 56.04362 71 GLU A CA 1
ATOM 502 C C . GLU A 1 71 ? 1.44845 -26.92568 51.59767 1.000 57.16788 71 GLU A C 1
ATOM 503 O O . GLU A 1 71 ? 1.12370 -27.31425 50.48010 1.000 58.10524 71 GLU A O 1
ATOM 509 N N . TRP A 1 72 ? 2.71795 -26.83024 51.99345 1.000 57.11218 72 TRP A N 1
ATOM 510 C CA . TRP A 1 72 ? 3.83230 -27.10485 51.07252 1.000 52.01188 72 TRP A CA 1
ATOM 511 C C . TRP A 1 72 ? 3.89053 -28.59158 50.73399 1.000 50.01848 72 TRP A C 1
ATOM 512 O O . TRP A 1 72 ? 4.04957 -29.43267 51.61193 1.000 53.96333 72 TRP A O 1
ATOM 523 N N . LYS A 1 73 ? 3.76428 -28.91133 49.44905 1.000 45.62672 73 LYS A N 1
ATOM 524 C CA . LYS A 1 73 ? 3.74128 -30.30587 49.02626 1.000 55.82684 73 LYS A CA 1
ATOM 525 C C . LYS A 1 73 ? 4.91801 -30.61893 48.08693 1.000 54.21314 73 LYS A C 1
ATOM 526 O O . LYS A 1 73 ? 4.98370 -31.68832 47.48379 1.000 58.70070 73 LYS A O 1
ATOM 532 N N . LEU A 1 74 ? 5.87065 -29.69513 48.01073 1.000 54.64216 74 LEU A N 1
ATOM 533 C CA . LEU A 1 74 ? 7.08561 -29.90704 47.23094 1.000 51.85748 74 LEU A CA 1
ATOM 534 C C . LEU A 1 74 ? 8.22723 -30.35368 48.13285 1.000 49.62424 74 LEU A C 1
ATOM 535 O O . LEU A 1 74 ? 8.10321 -30.32457 49.35528 1.000 45.22704 74 LEU A O 1
ATOM 540 N N . SER A 1 75 ? 9.34280 -30.76180 47.53277 1.000 47.87264 75 SER A N 1
ATOM 541 C CA . SER A 1 75 ? 10.49502 -31.15155 48.33004 1.000 45.71279 75 SER A CA 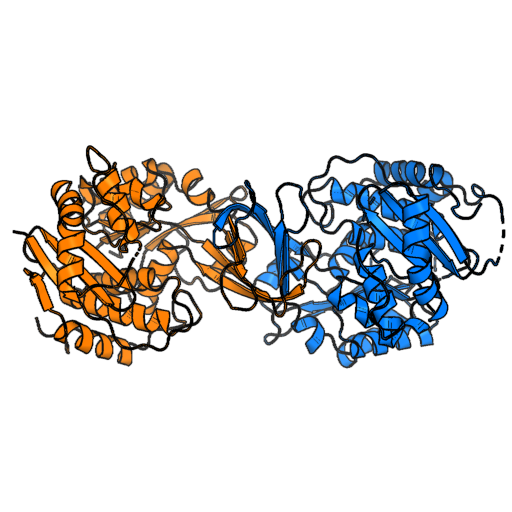1
ATOM 542 C C . SER A 1 75 ? 10.99555 -29.97528 49.15369 1.000 45.37153 75 SER A C 1
ATOM 543 O O . SER A 1 75 ? 10.79183 -28.80580 48.78538 1.000 37.26342 75 SER A O 1
ATOM 546 N N . MET A 1 76 ? 11.62455 -30.27669 50.28196 1.000 41.00451 76 MET A N 1
ATOM 547 C CA . MET A 1 76 ? 12.22211 -29.21383 51.07706 1.000 46.94319 76 MET A CA 1
ATOM 548 C C . MET A 1 76 ? 13.73770 -29.32033 51.16368 1.000 44.89911 76 MET A C 1
ATOM 549 O O . MET A 1 76 ? 14.37950 -28.52004 51.84548 1.000 45.94260 76 MET A O 1
ATOM 554 N N . LYS A 1 77 ? 14.28783 -30.31855 50.47963 1.000 40.80168 77 LYS A N 1
ATOM 555 C CA . LYS A 1 77 ? 15.72784 -30.54956 50.42953 1.000 45.66264 77 LYS A CA 1
ATOM 556 C C . LYS A 1 77 ? 16.48417 -29.26034 50.06768 1.000 40.20922 77 LYS A C 1
ATOM 557 O O . LYS A 1 77 ? 17.55464 -28.99771 50.59125 1.000 45.21563 77 LYS A O 1
ATOM 563 N N . GLY A 1 78 ? 15.89738 -28.44593 49.19669 1.000 40.08830 78 GLY A N 1
ATOM 564 C CA . GLY A 1 78 ? 16.53271 -27.22828 48.72433 1.000 33.77337 78 GLY A CA 1
ATOM 565 C C . GLY A 1 78 ? 16.33814 -25.99911 49.59416 1.000 41.02289 78 GLY A C 1
ATOM 566 O O . GLY A 1 78 ? 16.78309 -24.91423 49.21868 1.000 34.68466 78 GLY A O 1
ATOM 567 N N . ILE A 1 79 ? 15.65217 -26.13720 50.73150 1.000 38.38246 79 ILE A N 1
ATOM 568 C CA . ILE A 1 79 ? 15.37343 -24.96378 51.56179 1.000 39.37628 79 ILE A CA 1
ATOM 569 C C . ILE A 1 79 ? 16.25130 -24.88556 52.82208 1.000 43.70248 79 ILE A C 1
ATOM 570 O O . ILE A 1 79 ? 16.17012 -25.74137 53.70420 1.000 40.72586 79 ILE A O 1
ATOM 575 N N . LEU A 1 80 ? 17.10870 -23.86881 52.89267 1.000 37.63356 80 LEU A N 1
ATOM 576 C CA . LEU A 1 80 ? 17.99032 -23.72564 54.05776 1.000 42.28955 80 LEU A CA 1
ATOM 577 C C . LEU A 1 80 ? 17.20764 -23.17895 55.24157 1.000 45.31726 80 LEU A C 1
ATOM 578 O O . LEU A 1 80 ? 16.71367 -22.05697 55.19714 1.000 38.78159 80 LEU A O 1
ATOM 583 N N . ARG A 1 81 ? 17.09550 -23.96853 56.30409 1.000 39.93523 81 ARG A N 1
ATOM 584 C CA . ARG A 1 81 ? 16.36891 -23.50487 57.48377 1.000 46.05594 81 ARG A CA 1
ATOM 585 C C . ARG A 1 81 ? 17.24349 -23.48909 58.72375 1.000 54.56576 81 ARG A C 1
ATOM 586 O O . ARG A 1 81 ? 17.86457 -24.48342 59.05455 1.000 55.16763 81 ARG A O 1
ATOM 594 N N . ARG A 1 82 ? 17.28628 -22.35639 59.41144 1.000 53.40083 82 ARG A N 1
ATOM 595 C CA . ARG A 1 82 ? 18.10154 -22.24103 60.61352 1.000 54.33451 82 ARG A CA 1
ATOM 596 C C . ARG A 1 82 ? 17.51947 -21.24805 61.60413 1.000 53.85335 82 ARG A C 1
ATOM 597 O O . ARG A 1 82 ? 16.84027 -20.30079 61.21024 1.000 49.41602 82 ARG A O 1
ATOM 605 N N . GLU A 1 83 ? 17.80985 -21.47272 62.88494 1.000 55.17289 83 GLU A N 1
ATOM 606 C CA . GLU A 1 83 ? 17.29694 -20.64202 63.96844 1.000 57.71088 83 GLU A CA 1
ATOM 607 C C . GLU A 1 83 ? 17.64110 -19.16458 63.85670 1.000 58.56697 83 GLU A C 1
ATOM 608 O O . GLU A 1 83 ? 16.85003 -18.30904 64.27490 1.000 61.07089 83 GLU A O 1
ATOM 614 N N . ASP A 1 84 ? 18.79802 -18.85857 63.27960 1.000 58.26537 84 ASP A N 1
ATOM 615 C CA . ASP A 1 84 ? 19.22945 -17.47176 63.16972 1.000 59.83517 84 ASP A CA 1
ATOM 616 C C . ASP A 1 84 ? 18.66496 -16.77216 61.93838 1.000 56.92732 84 ASP A C 1
ATOM 617 O O . ASP A 1 84 ? 18.91809 -15.59322 61.73443 1.000 62.10245 84 ASP A O 1
ATOM 622 N N . ILE A 1 85 ? 17.88501 -17.48159 61.12750 1.000 54.73399 85 ILE A N 1
ATOM 623 C CA . ILE A 1 85 ? 17.32064 -16.86870 59.92711 1.000 56.86552 85 ILE A CA 1
ATOM 624 C C . ILE A 1 85 ? 15.91029 -16.34171 60.20215 1.000 53.70267 85 ILE A C 1
ATOM 625 O O . ILE A 1 85 ? 15.09374 -17.01501 60.82895 1.000 63.65060 85 ILE A O 1
ATOM 630 N N . SER A 1 86 ? 15.65149 -15.10999 59.77260 1.000 43.81521 86 SER A N 1
ATOM 631 C CA . SER A 1 86 ? 14.33889 -14.51407 59.90359 1.000 42.72197 86 SER A CA 1
ATOM 632 C C . SER A 1 86 ? 13.54074 -14.63169 58.58862 1.000 43.57102 86 SER A C 1
ATOM 633 O O . SER A 1 86 ? 13.92198 -14.05875 57.56940 1.000 44.91735 86 SER A O 1
ATOM 636 N N . THR A 1 87 ? 12.44815 -15.38558 58.60784 1.000 34.93898 87 THR A N 1
ATOM 637 C CA . THR A 1 87 ? 11.62839 -15.56921 57.40492 1.000 29.86529 87 THR A CA 1
ATOM 638 C C . THR A 1 87 ? 11.19808 -14.24649 56.81066 1.000 33.44471 87 THR A C 1
ATOM 639 O O . THR A 1 87 ? 10.66369 -13.40304 57.51250 1.000 43.34571 87 THR A O 1
ATOM 643 N N . PRO A 1 88 ? 11.41882 -14.06445 55.50262 1.000 34.69444 88 PRO A N 1
ATOM 644 C CA . PRO A 1 88 ? 11.07658 -12.79608 54.85857 1.000 31.54868 88 PRO A CA 1
ATOM 645 C C . PRO A 1 88 ? 9.60235 -12.41808 54.95537 1.000 30.27265 88 PRO A C 1
ATOM 646 O O . PRO A 1 88 ? 8.72594 -13.27455 54.88396 1.000 32.53172 88 PRO A O 1
ATOM 650 N N . ILE A 1 89 ? 9.33555 -11.12825 55.09994 1.000 32.70694 89 ILE A N 1
ATOM 651 C CA . ILE A 1 89 ? 7.95618 -10.65430 55.14814 1.000 29.61580 89 ILE A CA 1
ATOM 652 C C . ILE A 1 89 ? 7.79203 -9.47042 54.22850 1.000 25.31706 89 ILE A C 1
ATOM 653 O O . ILE A 1 89 ? 8.58437 -8.53614 54.27043 1.000 32.26373 89 ILE A O 1
ATOM 658 N N . VAL A 1 90 ? 6.73959 -9.49518 53.41884 1.000 29.15759 90 VAL A N 1
ATOM 659 C CA . VAL A 1 90 ? 6.37106 -8.34454 52.60246 1.000 33.37967 90 VAL A CA 1
ATOM 660 C C . VAL A 1 90 ? 5.04441 -7.72217 53.07209 1.000 28.62497 90 VAL A C 1
ATOM 661 O O . VAL A 1 90 ? 4.12500 -8.43352 53.38840 1.000 32.40491 90 VAL A O 1
ATOM 665 N N . SER A 1 91 ? 4.99592 -6.39788 53.16360 1.000 30.58371 91 SER A N 1
ATOM 666 C CA . SER A 1 91 ? 3.79006 -5.68265 53.57866 1.000 31.94132 91 SER A CA 1
ATOM 667 C C . SER A 1 91 ? 3.32116 -4.80299 52.43595 1.000 30.43175 91 SER A C 1
ATOM 668 O O . SER A 1 91 ? 4.04976 -3.91260 51.98265 1.000 37.44287 91 SER A O 1
ATOM 671 N N . LEU A 1 92 ? 2.11455 -5.08039 51.95406 1.000 29.11644 92 LEU A N 1
ATOM 672 C CA . LEU A 1 92 ? 1.51118 -4.30154 50.88768 1.000 33.95520 92 LEU A CA 1
ATOM 673 C C . LEU A 1 92 ? 0.32335 -3.51728 51.42641 1.000 34.19944 92 LEU A C 1
ATOM 674 O O . LEU A 1 92 ? -0.50433 -4.06082 52.16450 1.000 40.01867 92 LEU A O 1
ATOM 679 N N . VAL A 1 93 ? 0.23920 -2.24439 51.06585 1.000 35.99498 93 VAL A N 1
ATOM 680 C CA . VAL A 1 93 ? -1.01176 -1.49374 51.26178 1.000 36.54072 93 VAL A CA 1
ATOM 681 C C . VAL A 1 93 ? -1.55621 -1.09345 49.92029 1.000 35.54420 93 VAL A C 1
ATOM 682 O O . VAL A 1 93 ? -0.89836 -0.36684 49.17491 1.000 45.38189 93 VAL A O 1
ATOM 686 N N . TYR A 1 94 ? -2.76572 -1.54457 49.60835 1.000 39.34196 94 TYR A N 1
ATOM 687 C CA . TYR A 1 94 ? -3.35280 -1.22157 48.31766 1.000 35.45627 94 TYR A CA 1
ATOM 688 C C . TYR A 1 94 ? -4.12315 0.06703 48.36126 1.000 43.05495 94 TYR A C 1
ATOM 689 O O . TYR A 1 94 ? -4.45302 0.57583 49.42915 1.000 47.73886 94 TYR A O 1
ATOM 698 N N . ASP A 1 95 ? -4.38248 0.61334 47.18708 1.000 41.64830 95 ASP A N 1
ATOM 699 C CA . ASP A 1 95 ? -5.35521 1.67009 47.07541 1.000 40.41263 95 ASP A CA 1
ATOM 700 C C . ASP A 1 95 ? -6.68582 0.97612 46.80897 1.000 54.62197 95 ASP A C 1
ATOM 701 O O . ASP A 1 95 ? -6.74715 -0.25343 46.68412 1.000 52.22860 95 ASP A O 1
ATOM 706 N N . THR A 1 96 ? -7.74925 1.75556 46.68245 1.000 58.15990 96 THR A N 1
ATOM 707 C CA . THR A 1 96 ? -9.06156 1.15557 46.54323 1.000 62.17616 96 THR A CA 1
ATOM 708 C C . THR A 1 96 ? -9.21782 0.44678 45.18718 1.000 64.86344 96 THR A C 1
ATOM 709 O O . THR A 1 96 ? -10.03042 -0.46437 45.05357 1.000 69.42384 96 THR A O 1
ATOM 713 N N . ASN A 1 97 ? -8.41842 0.82038 44.19351 1.000 60.61438 97 ASN A N 1
ATOM 714 C CA . ASN A 1 97 ? -8.50165 0.12301 42.91035 1.000 65.92691 97 ASN A CA 1
ATOM 715 C C . ASN A 1 97 ? -7.45672 -1.00960 42.74969 1.000 65.65071 97 ASN A C 1
ATOM 716 O O . ASN A 1 97 ? -7.08521 -1.38017 41.63101 1.000 63.51311 97 ASN A O 1
ATOM 721 N N . GLY A 1 98 ? -7.01436 -1.57729 43.87164 1.000 54.80325 98 GLY A N 1
ATOM 722 C CA . GLY A 1 98 ? -6.24884 -2.81405 43.84355 1.000 54.65168 98 GLY A CA 1
ATOM 723 C C . GLY A 1 98 ? -4.80544 -2.71409 43.38745 1.000 55.00513 98 GLY A C 1
ATOM 724 O O . GLY A 1 98 ? -4.14088 -3.73140 43.18028 1.000 54.49087 98 GLY A O 1
ATOM 725 N N . GLU A 1 99 ? -4.31069 -1.48576 43.26545 1.000 56.52654 99 GLU A N 1
ATOM 726 C CA . GLU A 1 99 ? -2.89665 -1.22923 42.97803 1.000 53.00081 99 GLU A CA 1
ATOM 727 C C . GLU A 1 99 ? -2.15086 -1.03641 44.27876 1.000 49.19048 99 GLU A C 1
ATOM 728 O O . GLU A 1 99 ? -2.75268 -0.69255 45.29164 1.000 53.58764 99 GLU A O 1
ATOM 734 N N . VAL A 1 100 ? -0.84494 -1.27496 44.26204 1.000 48.75730 100 VAL A N 1
ATOM 735 C CA . VAL A 1 100 ? -0.05628 -1.09699 45.46716 1.000 42.08127 100 VAL A CA 1
ATOM 736 C C . VAL A 1 100 ? 0.13537 0.38575 45.72655 1.000 47.20096 100 VAL A C 1
ATOM 737 O O . VAL A 1 100 ? 0.68224 1.09297 44.89135 1.000 46.19566 100 VAL A O 1
ATOM 741 N N . ALA A 1 101 ? -0.30585 0.86002 46.88632 1.000 44.76548 101 ALA A N 1
ATOM 742 C CA . ALA A 1 101 ? -0.10532 2.26171 47.21817 1.000 40.82480 101 ALA A CA 1
ATOM 743 C C . ALA A 1 101 ? 1.27518 2.41102 47.89006 1.000 45.84250 101 ALA A C 1
ATOM 744 O O . ALA A 1 101 ? 2.02874 3.35325 47.62867 1.000 48.34804 101 ALA A O 1
ATOM 746 N N . ALA A 1 102 ? 1.64946 1.42395 48.68536 1.000 42.38166 102 ALA A N 1
ATOM 747 C CA . ALA A 1 102 ? 2.98356 1.41663 49.26680 1.000 42.37247 102 ALA A CA 1
ATOM 748 C C . ALA A 1 102 ? 3.30374 -0.01122 49.63971 1.000 45.80612 102 ALA A C 1
ATOM 749 O O . ALA A 1 102 ? 2.44910 -0.71487 50.18884 1.000 37.75142 102 ALA A O 1
ATOM 751 N N . GLY A 1 103 ? 4.53110 -0.43270 49.33950 1.000 41.59861 103 GLY A N 1
ATOM 752 C CA . GLY A 1 103 ? 4.97753 -1.78397 49.63417 1.000 37.87977 103 GLY A CA 1
ATOM 753 C C . GLY A 1 103 ? 6.39065 -1.79786 50.18782 1.000 36.22557 103 GLY A C 1
ATOM 754 O O . GLY A 1 103 ? 7.28958 -1.11391 49.68662 1.000 37.09388 103 GLY A O 1
ATOM 755 N N . VAL A 1 104 ? 6.59603 -2.60672 51.21594 1.000 34.31601 104 VAL A N 1
ATOM 756 C CA . VAL A 1 104 ? 7.89196 -2.70674 51.83618 1.000 31.52196 104 VAL A CA 1
ATOM 757 C C . VAL A 1 104 ? 8.25986 -4.16052 51.90618 1.000 36.71886 104 VAL A C 1
ATOM 758 O O . VAL A 1 104 ? 7.44753 -4.97856 52.29948 1.000 32.25813 104 VAL A O 1
ATOM 762 N N . ALA A 1 105 ? 9.49364 -4.47346 51.49810 1.000 34.75918 105 ALA A N 1
ATOM 763 C CA . ALA A 1 105 ? 9.94376 -5.85336 51.44457 1.000 37.54041 105 ALA A CA 1
ATOM 764 C C . ALA A 1 105 ? 11.12604 -6.08426 52.38030 1.000 33.89106 105 ALA A C 1
ATOM 765 O O . ALA A 1 105 ? 12.16613 -5.46613 52.24612 1.000 36.72623 105 ALA A O 1
ATOM 767 N N . GLY A 1 106 ? 10.95355 -7.00947 53.31492 1.000 37.68889 106 GLY A N 1
ATOM 768 C CA . GLY A 1 106 ? 12.00421 -7.37073 54.25512 1.000 31.82482 106 GLY A CA 1
ATOM 769 C C . GLY A 1 106 ? 12.48215 -8.76127 53.89823 1.000 30.56674 106 GLY A C 1
ATOM 770 O O . GLY A 1 106 ? 11.95800 -9.74910 54.37804 1.000 35.52332 106 GLY A O 1
ATOM 771 N N . VAL A 1 107 ? 13.48940 -8.80875 53.02870 1.000 32.62267 107 VAL A N 1
ATOM 772 C CA . VAL A 1 107 ? 13.97400 -10.03642 52.41454 1.000 32.39347 107 VAL A CA 1
ATOM 773 C C . VAL A 1 107 ? 15.45677 -10.22545 52.69845 1.000 40.71994 107 VAL A C 1
ATOM 774 O O . VAL A 1 107 ? 16.17875 -10.82402 51.90075 1.000 37.55491 107 VAL A O 1
ATOM 778 N N . ASP A 1 108 ? 15.90116 -9.72752 53.85223 1.000 41.56655 108 ASP A N 1
ATOM 779 C CA . ASP A 1 108 ? 17.31540 -9.80867 54.23403 1.000 41.30322 108 ASP A CA 1
ATOM 780 C C . ASP A 1 108 ? 17.83567 -11.24395 54.27440 1.000 35.66833 108 ASP A C 1
ATOM 781 O O . ASP A 1 108 ? 18.98452 -11.49940 53.90389 1.000 41.61166 108 ASP A O 1
ATOM 786 N N . ALA A 1 109 ? 16.99041 -12.17816 54.70069 1.000 38.14745 109 ALA A N 1
ATOM 787 C CA . ALA A 1 109 ? 17.41306 -13.57852 54.82010 1.000 39.19832 109 ALA A CA 1
ATOM 788 C C . ALA A 1 109 ? 17.86309 -14.15922 53.48233 1.000 45.26537 109 ALA A C 1
ATOM 789 O O . ALA A 1 109 ? 18.78556 -14.96993 53.42727 1.000 43.64890 109 ALA A O 1
ATOM 791 N N . VAL A 1 110 ? 17.18887 -13.75838 52.40904 1.000 34.81443 110 VAL A N 1
ATOM 792 C CA . VAL A 1 110 ? 17.54329 -14.26541 51.09100 1.000 37.20611 110 VAL A CA 1
ATOM 793 C C . VAL A 1 110 ? 18.88664 -13.69663 50.64281 1.000 40.23050 110 VAL A C 1
ATOM 794 O O . VAL A 1 110 ? 19.72402 -14.43272 50.16058 1.000 38.31447 110 VAL A O 1
ATOM 798 N N . GLU A 1 111 ? 19.08041 -12.38902 50.79965 1.000 37.21249 111 GLU A N 1
ATOM 799 C CA . GLU A 1 111 ? 20.35115 -11.76603 50.40235 1.000 37.71188 111 GLU A CA 1
ATOM 800 C C . GLU A 1 111 ? 21.53902 -12.24645 51.23450 1.000 43.63325 111 GLU A C 1
ATOM 801 O O . GLU A 1 111 ? 22.64890 -12.41978 50.71667 1.000 41.13839 111 GLU A O 1
ATOM 807 N N . ASN A 1 112 ? 21.33012 -12.44244 52.52873 1.000 42.27629 112 ASN A N 1
ATOM 808 C CA . ASN A 1 112 ? 22.44367 -12.84634 53.39149 1.000 42.27224 112 ASN A CA 1
ATOM 809 C C . ASN A 1 112 ? 22.69595 -14.35061 53.50651 1.000 42.20461 112 ASN A C 1
ATOM 810 O O . ASN A 1 112 ? 23.80777 -14.76203 53.78111 1.000 44.11426 112 ASN A O 1
ATOM 815 N N . PHE A 1 113 ? 21.67336 -15.17300 53.32190 1.000 37.24529 113 PHE A N 1
ATOM 816 C CA . PHE A 1 113 ? 21.80533 -16.59565 53.64585 1.000 41.21205 113 PHE A CA 1
ATOM 817 C C . PHE A 1 113 ? 21.59503 -17.50947 52.44252 1.000 40.88481 113 PHE A C 1
ATOM 818 O O . PHE A 1 113 ? 21.98304 -18.66556 52.46861 1.000 38.38815 113 PHE A O 1
ATOM 826 N N . LEU A 1 114 ? 20.92284 -17.01769 51.41293 1.000 34.27461 114 LEU A N 1
ATOM 827 C CA . LEU A 1 114 ? 20.76942 -17.82115 50.21185 1.000 42.23320 114 LEU A CA 1
ATOM 828 C C . LEU A 1 114 ? 21.99613 -17.58665 49.30365 1.000 41.14950 114 LEU A C 1
ATOM 829 O O . LEU A 1 114 ? 21.92985 -16.91107 48.26933 1.000 38.23205 114 LEU A O 1
ATOM 834 N N . THR A 1 115 ? 23.11165 -18.15553 49.73329 1.000 39.23872 115 THR A N 1
ATOM 835 C CA . THR A 1 115 ? 24.44545 -17.89663 49.20664 1.000 43.64802 115 THR A CA 1
ATOM 836 C C . THR A 1 115 ? 24.87025 -18.84330 48.06352 1.000 45.57223 115 THR A C 1
ATOM 837 O O . THR A 1 115 ? 24.24706 -19.88516 47.85906 1.000 42.12526 115 THR A O 1
ATOM 841 N N . PRO A 1 116 ? 25.93613 -18.47482 47.31706 1.000 44.62909 116 PRO A N 1
ATOM 842 C CA . PRO A 1 116 ? 26.55684 -19.40456 46.36171 1.000 40.98486 116 PRO A CA 1
ATOM 843 C C . PRO A 1 116 ? 26.88300 -20.74983 47.00579 1.000 45.11596 116 PRO A C 1
ATOM 844 O O . PRO A 1 116 ? 26.68916 -21.78785 46.37606 1.000 41.24149 116 PRO A O 1
ATOM 848 N N . GLU A 1 117 ? 27.38087 -20.72660 48.24181 1.000 41.55420 117 GLU A N 1
ATOM 849 C CA . GLU A 1 117 ? 27.73089 -21.96307 48.92866 1.000 43.26497 117 GLU A CA 1
ATOM 850 C C . GLU A 1 117 ? 26.47799 -22.83956 49.05664 1.000 39.18719 117 GLU A C 1
ATOM 851 O O . GLU A 1 117 ? 26.52061 -24.04783 48.77873 1.000 39.92327 117 GLU A O 1
ATOM 857 N N . TRP A 1 118 ? 25.36265 -22.23725 49.43840 1.000 39.68043 118 TRP A N 1
ATOM 858 C CA . TRP A 1 118 ? 24.12719 -23.01307 49.53698 1.000 44.45946 118 TRP A CA 1
ATOM 859 C C . TRP A 1 118 ? 23.67316 -23.50494 48.17928 1.000 35.40369 118 TRP A C 1
ATOM 860 O O . TRP A 1 118 ? 23.36363 -24.66980 48.01987 1.000 36.75601 118 TRP A O 1
ATOM 871 N N . ILE A 1 119 ? 23.67786 -22.62755 47.19352 1.000 35.59208 119 ILE A N 1
ATOM 872 C CA . ILE A 1 119 ? 23.14604 -22.97742 45.88492 1.000 34.98272 119 ILE A CA 1
ATOM 873 C C . ILE A 1 119 ? 23.95668 -24.10438 45.22710 1.000 42.01505 119 ILE A C 1
ATOM 874 O O . ILE A 1 119 ? 23.40650 -24.97411 44.54021 1.000 47.84267 119 ILE A O 1
ATOM 879 N N . GLN A 1 120 ? 25.25938 -24.11313 45.47325 1.000 41.29006 120 GLN A N 1
ATOM 880 C CA . GLN A 1 120 ? 26.15625 -25.10574 44.86058 1.000 44.86970 120 GLN A CA 1
ATOM 881 C C . GLN A 1 120 ? 25.96293 -26.54295 45.31652 1.000 38.95359 120 GLN A C 1
ATOM 882 O O . GLN A 1 120 ? 26.32536 -27.47354 44.59441 1.000 40.55465 120 GLN A O 1
ATOM 888 N N . ARG A 1 121 ? 25.37372 -26.73051 46.49281 1.000 42.63253 121 ARG A N 1
ATOM 889 C CA . ARG A 1 121 ? 24.97619 -28.06420 46.95379 1.000 42.52306 121 ARG A CA 1
ATOM 890 C C . ARG A 1 121 ? 24.09487 -28.75134 45.90761 1.000 44.73211 121 ARG A C 1
ATOM 891 O O . ARG A 1 121 ? 24.08677 -29.96493 45.80889 1.000 47.64106 121 ARG A O 1
ATOM 899 N N . PHE A 1 122 ? 23.38310 -27.95926 45.10747 1.000 37.87287 122 PHE A N 1
ATOM 900 C CA . PHE A 1 122 ? 22.42454 -28.50536 44.15729 1.000 45.21824 122 PHE A CA 1
ATOM 901 C C . PHE A 1 122 ? 22.90239 -28.31277 42.71925 1.000 48.59210 122 PHE A C 1
ATOM 902 O O . PHE A 1 122 ? 22.10074 -28.13640 41.80226 1.000 47.11052 122 PHE A O 1
ATOM 910 N N . GLU A 1 123 ? 24.22502 -28.34674 42.53824 1.000 45.59153 123 GLU A N 1
ATOM 911 C CA . GLU A 1 123 ? 24.82135 -28.29692 41.20704 1.000 43.79189 123 GLU A CA 1
ATOM 912 C C . GLU A 1 123 ? 24.17005 -29.31930 40.25636 1.000 42.22540 123 GLU A C 1
ATOM 913 O O . GLU A 1 123 ? 23.85098 -28.98327 39.11360 1.000 46.70749 123 GLU A O 1
ATOM 919 N N . TYR A 1 124 ? 23.94756 -30.54383 40.73272 1.000 40.85253 124 TYR A N 1
ATOM 920 C CA . TYR A 1 124 ? 23.33164 -31.57739 39.90675 1.000 44.57030 124 TYR A CA 1
ATOM 921 C C . TYR A 1 124 ? 21.94476 -31.16907 39.41861 1.000 50.49671 124 TYR A C 1
ATOM 922 O O . TYR A 1 124 ? 21.62392 -31.34633 38.24394 1.000 49.65226 124 TYR A O 1
ATOM 931 N N . ASN A 1 125 ? 21.10844 -30.66975 40.32909 1.000 49.90946 125 ASN A N 1
ATOM 932 C CA . ASN A 1 125 ? 19.73985 -30.32326 39.97887 1.000 46.72429 125 ASN A CA 1
ATOM 933 C C . ASN A 1 125 ? 19.73668 -29.24801 38.90063 1.000 45.69876 125 ASN A C 1
ATOM 934 O O . ASN A 1 125 ? 18.91759 -29.25620 37.98244 1.000 36.36402 125 ASN A O 1
ATOM 939 N N . ILE A 1 126 ? 20.65638 -28.30129 39.02846 1.000 41.28234 126 ILE A N 1
ATOM 940 C CA . ILE A 1 126 ? 20.69761 -27.19717 38.09370 1.000 41.01271 126 ILE A CA 1
ATOM 941 C C . ILE A 1 126 ? 21.20015 -27.64643 36.72700 1.000 43.40478 126 ILE A C 1
ATOM 942 O O . ILE A 1 126 ? 20.60671 -27.30002 35.70761 1.000 42.01054 126 ILE A O 1
ATOM 947 N N . SER A 1 127 ? 22.25899 -28.46076 36.70301 1.000 40.98830 127 SER A N 1
ATOM 948 C CA . SER A 1 127 ? 22.83965 -28.88626 35.43054 1.000 46.31833 127 SER A CA 1
ATOM 949 C C . SER A 1 127 ? 21.88067 -29.75360 34.63117 1.000 50.78309 127 SER A C 1
ATOM 950 O O . SER A 1 127 ? 21.87267 -29.72679 33.40799 1.000 52.38614 127 SER A O 1
ATOM 953 N N . SER A 1 128 ? 21.03488 -30.49140 35.33393 1.000 43.47251 128 SER A N 1
ATOM 954 C CA . SER A 1 128 ? 20.11559 -31.38393 34.66573 1.000 47.57443 128 SER A CA 1
ATOM 955 C C . SER A 1 128 ? 18.75020 -30.74176 34.43112 1.000 48.41203 128 SER A C 1
ATOM 956 O O . SER A 1 128 ? 17.85148 -31.38383 33.88851 1.000 49.01414 128 SER A O 1
ATOM 959 N N . ALA A 1 129 ? 18.60669 -29.47844 34.83759 1.000 43.44599 129 ALA A N 1
ATOM 960 C CA . ALA A 1 129 ? 17.32237 -28.78565 34.77710 1.000 48.39379 129 ALA A CA 1
ATOM 961 C C . ALA A 1 129 ? 16.90224 -28.49746 33.33931 1.000 49.46441 129 ALA A C 1
ATOM 962 O O . ALA A 1 129 ? 17.73681 -28.26737 32.47388 1.000 56.15489 129 ALA A O 1
ATOM 964 N N . ARG A 1 130 ? 15.60368 -28.48347 33.09217 1.000 45.06822 130 ARG A N 1
ATOM 965 C CA . ARG A 1 130 ? 15.11287 -28.10685 31.77612 1.000 47.74535 130 ARG A CA 1
ATOM 966 C C . ARG A 1 130 ? 15.26400 -26.61349 31.60890 1.000 41.45078 130 ARG A C 1
ATOM 967 O O . ARG A 1 130 ? 15.42331 -26.10971 30.50411 1.000 37.83163 130 ARG A O 1
ATOM 975 N N . LEU A 1 131 ? 15.24449 -25.91481 32.73545 1.000 35.52781 131 LEU A N 1
ATOM 976 C CA . LEU A 1 131 ? 15.27469 -24.47125 32.76125 1.000 31.40173 131 LEU A CA 1
ATOM 977 C C . LEU A 1 131 ? 15.54366 -24.03738 34.19841 1.000 37.71018 131 LEU A C 1
ATOM 978 O O . LEU A 1 131 ? 15.10683 -24.71971 35.13077 1.000 36.10205 131 LEU A O 1
ATOM 983 N N . LEU A 1 132 ? 16.28237 -22.93930 34.36690 1.000 32.72671 132 LEU A N 1
ATOM 984 C CA . LEU A 1 132 ? 16.54080 -22.33651 35.67455 1.000 33.21879 132 LEU A CA 1
ATOM 985 C C . LEU A 1 132 ? 15.88023 -20.96309 35.78309 1.000 34.42283 132 LEU A C 1
ATOM 986 O O . LEU A 1 132 ? 16.09736 -20.09977 34.93623 1.000 36.82513 132 LEU A O 1
ATOM 991 N N . MET A 1 133 ? 15.06776 -20.77408 36.82013 1.000 27.93261 133 MET A N 1
ATOM 992 C CA . MET A 1 133 ? 14.44884 -19.47475 37.09964 1.000 29.98968 133 MET A CA 1
ATOM 993 C C . MET A 1 133 ? 15.02930 -18.92194 38.36715 1.000 34.99028 133 MET A C 1
ATOM 994 O O . MET A 1 133 ? 14.97572 -19.56836 39.41438 1.000 37.08388 133 MET A O 1
ATOM 999 N N . VAL A 1 134 ? 15.63608 -17.75013 38.26686 1.000 30.90196 134 VAL A N 1
ATOM 1000 C CA . VAL A 1 134 ? 16.18067 -17.09457 39.44515 1.000 33.90705 134 VAL A CA 1
ATOM 1001 C C . VAL A 1 134 ? 15.43142 -15.79264 39.65472 1.000 40.06735 134 VAL A C 1
ATOM 1002 O O . VAL A 1 134 ? 15.12901 -15.08315 38.68858 1.000 37.98215 134 VAL A O 1
ATOM 1006 N N . ASP A 1 135 ? 15.08562 -15.46240 40.89268 1.000 31.50046 135 ASP A N 1
A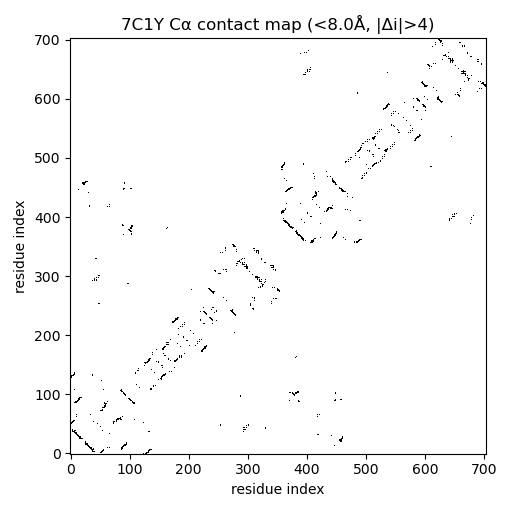TOM 1007 C CA . ASP A 1 135 ? 14.46324 -14.14680 41.04717 1.000 28.00079 135 ASP A CA 1
ATOM 1008 C C . ASP A 1 135 ? 15.46929 -13.16457 41.62012 1.000 32.51487 135 ASP A C 1
ATOM 1009 O O . ASP A 1 135 ? 16.52585 -13.55771 42.13710 1.000 33.28230 135 ASP A O 1
ATOM 1014 N N . ALA A 1 136 ? 15.13946 -11.88797 41.53081 1.000 35.57056 136 ALA A N 1
ATOM 1015 C CA . ALA A 1 136 ? 16.07340 -10.83530 41.87842 1.000 31.52477 136 ALA A CA 1
ATOM 1016 C C . ALA A 1 136 ? 16.14030 -10.55638 43.38443 1.000 34.49947 136 ALA A C 1
ATOM 1017 O O . ALA A 1 136 ? 16.81630 -9.60646 43.77691 1.000 34.20527 136 ALA A O 1
ATOM 1019 N N . ASN A 1 137 ? 15.48407 -11.37244 44.22399 1.000 30.92512 137 ASN A N 1
ATOM 1020 C CA . ASN A 1 137 ? 15.69824 -11.27604 45.68229 1.000 28.00004 137 ASN A CA 1
ATOM 1021 C C . ASN A 1 137 ? 17.09726 -11.76770 46.06369 1.000 36.97642 137 ASN A C 1
ATOM 1022 O O . ASN A 1 137 ? 17.61623 -11.44075 47.13418 1.000 37.08060 137 ASN A O 1
ATOM 1027 N N . LEU A 1 138 ? 17.67969 -12.58133 45.18534 1.000 36.71463 138 LEU A N 1
ATOM 1028 C CA . LEU A 1 138 ? 19.07003 -13.04411 45.31790 1.000 33.29741 138 LEU A CA 1
ATOM 1029 C C . LEU A 1 138 ? 20.05101 -11.88297 45.24456 1.000 34.18579 138 LEU A C 1
ATOM 1030 O O . LEU A 1 138 ? 19.85275 -10.92649 44.48289 1.000 32.45877 138 LEU A O 1
ATOM 1035 N N . SER A 1 139 ? 21.09223 -11.96332 46.06136 1.000 32.14484 139 SER A N 1
ATOM 1036 C CA . SER A 1 139 ? 22.25147 -11.09492 45.91996 1.000 40.59786 139 SER A CA 1
ATOM 1037 C C . SER A 1 139 ? 22.86984 -11.27960 44.54575 1.000 43.37658 139 SER A C 1
ATOM 1038 O O . SER A 1 139 ? 22.69217 -12.33315 43.91636 1.000 38.58422 139 SER A O 1
ATOM 1041 N N . SER A 1 140 ? 23.61414 -10.26913 44.10034 1.000 37.32727 140 SER A N 1
ATOM 1042 C CA . SER A 1 140 ? 24.35285 -10.33470 42.83318 1.000 44.65732 140 SER A CA 1
ATOM 1043 C C . SER A 1 140 ? 25.26062 -11.54996 42.78096 1.000 40.96623 140 SER A C 1
ATOM 1044 O O . SER A 1 140 ? 25.35469 -12.21350 41.75864 1.000 37.23645 140 SER A O 1
ATOM 1047 N N . LEU A 1 141 ? 25.97945 -11.80454 43.86680 1.000 39.80965 141 LEU A N 1
ATOM 1048 C CA . LEU A 1 141 ? 26.88107 -12.94267 43.90655 1.000 38.53965 141 LEU A CA 1
ATOM 1049 C C . LEU A 1 141 ? 26.13508 -14.29162 43.75549 1.000 35.42668 141 LEU A C 1
ATOM 1050 O O . LEU A 1 141 ? 26.57591 -15.18912 43.01973 1.000 39.54057 141 LEU A O 1
ATOM 1055 N N . ALA A 1 142 ? 25.01116 -14.42566 44.45015 1.000 34.22715 142 ALA A N 1
ATOM 1056 C CA . ALA A 1 142 ? 24.16366 -15.61974 44.31475 1.000 38.37010 142 ALA A CA 1
ATOM 1057 C C . ALA A 1 142 ? 23.65448 -15.75136 42.87342 1.000 36.21291 142 ALA A C 1
ATOM 1058 O O . ALA A 1 142 ? 23.62866 -16.83681 42.30374 1.000 34.86874 142 ALA A O 1
ATOM 1060 N N . LEU A 1 143 ? 23.25688 -14.63430 42.28622 1.000 33.56570 143 LEU A N 1
ATOM 1061 C CA . LEU A 1 143 ? 22.79065 -14.64130 40.90449 1.000 37.62449 143 LEU A CA 1
ATOM 1062 C C . LEU A 1 143 ? 23.91217 -15.07641 39.94993 1.000 39.78220 143 LEU A C 1
ATOM 1063 O O . LEU A 1 143 ? 23.71450 -15.93978 39.09348 1.000 33.94998 143 LEU A O 1
ATOM 1068 N N . GLU A 1 144 ? 25.09335 -14.48478 40.10513 1.000 33.83083 144 GLU A N 1
ATOM 1069 C CA . GLU A 1 144 ? 26.22980 -14.83810 39.26084 1.000 43.72832 144 GLU A CA 1
ATOM 1070 C C . GLU A 1 144 ? 26.57552 -16.31175 39.37635 1.000 44.07428 144 GLU A C 1
ATOM 1071 O O . GLU A 1 144 ? 26.74926 -17.00244 38.36762 1.000 42.86007 144 GLU A O 1
ATOM 1077 N N . ALA A 1 145 ? 26.67318 -16.80211 40.60695 1.000 39.68989 145 ALA A N 1
ATOM 1078 C CA . ALA A 1 145 ? 27.01138 -18.21189 40.79832 1.000 41.11925 145 ALA A CA 1
ATOM 1079 C C . ALA A 1 145 ? 25.95490 -19.10802 40.14248 1.000 37.83955 145 ALA A C 1
ATOM 1080 O O . ALA A 1 145 ? 26.28779 -20.07745 39.47879 1.000 38.93612 145 ALA A O 1
ATOM 1082 N N . SER A 1 146 ? 24.67687 -18.76785 40.32554 1.000 39.55610 146 SER A N 1
ATOM 1083 C CA . SER A 1 146 ? 23.57005 -19.52785 39.73816 1.000 40.62884 146 SER A CA 1
ATOM 1084 C C . SER A 1 146 ? 23.62977 -19.57111 38.22815 1.000 37.73444 146 SER A C 1
ATOM 1085 O O . SER A 1 146 ? 23.47501 -20.62388 37.61474 1.000 34.60236 146 SER A O 1
ATOM 1088 N N . CYS A 1 147 ? 23.79676 -18.39775 37.63016 1.000 39.16670 147 CYS A N 1
ATOM 1089 C CA . CYS A 1 147 ? 23.74421 -18.28947 36.18167 1.000 48.06475 147 CYS A CA 1
ATOM 1090 C C . CYS A 1 147 ? 24.90637 -19.00313 35.50548 1.000 46.30256 147 CYS A C 1
ATOM 1091 O O . CYS A 1 147 ? 24.72397 -19.60253 34.44204 1.000 43.63689 147 CYS A O 1
ATOM 1094 N N . LYS A 1 148 ? 26.07255 -18.97812 36.15268 1.000 41.16128 148 LYS A N 1
ATOM 1095 C CA . LYS A 1 148 ? 27.26427 -19.65976 35.64942 1.000 44.07595 148 LYS A CA 1
ATOM 1096 C C . LYS A 1 148 ? 27.12452 -21.17608 35.68208 1.000 49.87051 148 LYS A C 1
ATOM 1097 O O . LYS A 1 148 ? 27.53460 -21.86771 34.74453 1.000 54.22799 148 LYS A O 1
ATOM 1103 N N . LEU A 1 149 ? 26.57237 -21.70821 36.76491 1.000 42.74849 149 LEU A N 1
ATOM 1104 C CA . LEU A 1 149 ? 26.34048 -23.14631 36.81465 1.000 45.14795 149 LEU A CA 1
ATOM 1105 C C . LEU A 1 149 ? 25.39206 -23.53641 35.67819 1.000 53.01750 149 LEU A C 1
ATOM 1106 O O . LEU A 1 149 ? 25.62310 -24.53030 34.98413 1.000 62.90930 149 LEU A O 1
ATOM 1111 N N . ALA A 1 150 ? 24.36308 -22.71754 35.45356 1.000 44.14223 150 ALA A N 1
ATOM 1112 C CA . ALA A 1 150 ? 23.40583 -22.97157 34.37119 1.000 42.13130 150 ALA A CA 1
ATOM 1113 C C . ALA A 1 150 ? 24.09400 -22.96244 32.99100 1.000 46.49329 150 ALA A C 1
ATOM 1114 O O . ALA A 1 150 ? 23.89496 -23.85620 32.17182 1.000 40.19703 150 ALA A O 1
ATOM 1116 N N . ALA A 1 151 ? 24.89011 -21.93137 32.75259 1.000 43.93679 151 ALA A N 1
ATOM 1117 C CA . ALA A 1 151 ? 25.59318 -21.73652 31.49237 1.000 55.39508 151 ALA A CA 1
ATOM 1118 C C . ALA A 1 151 ? 26.56064 -22.87923 31.19269 1.000 48.97216 151 ALA A C 1
ATOM 1119 O O . ALA A 1 151 ? 26.68222 -23.31684 30.05860 1.000 48.90998 151 ALA A O 1
ATOM 1121 N N . GLU A 1 152 ? 27.22909 -23.36815 32.22873 1.000 45.95550 152 GLU A N 1
ATOM 1122 C CA . GLU A 1 152 ? 28.19554 -24.45379 32.07898 1.000 50.85904 152 GLU A CA 1
ATOM 1123 C C . GLU A 1 152 ? 27.54086 -25.70803 31.52873 1.000 50.74799 152 GLU A C 1
ATOM 1124 O O . GLU A 1 152 ? 28.21446 -26.58293 30.97877 1.000 55.60968 152 GLU A O 1
ATOM 1130 N N . SER A 1 153 ? 26.23011 -25.80474 31.69976 1.000 44.11238 153 SER A N 1
ATOM 1131 C CA . SER A 1 153 ? 25.47874 -26.92404 31.16889 1.000 45.25177 153 SER A CA 1
ATOM 1132 C C . SER A 1 153 ? 24.50492 -26.46632 30.07990 1.000 42.24826 153 SER A C 1
ATOM 1133 O O . SER A 1 153 ? 23.62490 -27.21896 29.67309 1.000 47.90281 153 SER A O 1
ATOM 1136 N N . SER A 1 154 ? 24.68890 -25.23463 29.60773 1.000 40.55779 154 SER A N 1
ATOM 1137 C CA . SER A 1 154 ? 23.77227 -24.57971 28.67077 1.000 52.88903 154 SER A CA 1
ATOM 1138 C C . SER A 1 154 ? 22.30752 -24.83147 29.04077 1.000 52.04955 154 SER A C 1
ATOM 1139 O O . SER A 1 154 ? 21.49338 -25.23304 28.20956 1.000 57.36121 154 SER A O 1
ATOM 1142 N N . VAL A 1 155 ? 21.99894 -24.61566 30.31423 1.000 45.80331 155 VAL A N 1
ATOM 1143 C CA . VAL A 1 155 ? 20.62864 -24.58843 30.79841 1.000 39.08195 155 VAL A CA 1
ATOM 1144 C C . VAL A 1 155 ? 20.11314 -23.16478 30.66436 1.000 38.83316 155 VAL A C 1
ATOM 1145 O O . VAL A 1 155 ? 20.72265 -22.22701 31.18657 1.000 40.39942 155 VAL A O 1
ATOM 1149 N N . PRO A 1 156 ? 18.99676 -22.99231 29.94807 1.000 32.53643 156 PRO A N 1
ATOM 1150 C CA . PRO A 1 156 ? 18.41931 -21.65137 29.78883 1.000 38.04779 156 PRO A CA 1
ATOM 1151 C C . PRO A 1 156 ? 18.01090 -21.03013 31.12242 1.000 43.44298 156 PRO A C 1
ATOM 1152 O O . PRO A 1 156 ? 17.46017 -21.72616 31.99139 1.000 40.00836 156 PRO A O 1
ATOM 1156 N N . VAL A 1 157 ? 18.29567 -19.73867 31.26947 1.000 34.48711 157 VAL A N 1
ATOM 1157 C CA . VAL A 1 157 ? 18.03279 -18.98906 32.49590 1.000 35.04513 157 VAL A CA 1
ATOM 1158 C C . VAL A 1 157 ? 16.91523 -17.94136 32.36852 1.000 37.67527 157 VAL A C 1
ATOM 1159 O O . VAL A 1 157 ? 16.92599 -17.09920 31.46832 1.000 34.25325 157 VAL A O 1
ATOM 1163 N N . TRP A 1 158 ? 15.95589 -17.99702 33.28475 1.000 30.32515 158 TRP A N 1
ATOM 1164 C CA . TRP A 1 158 ? 14.89527 -17.00790 33.37056 1.000 33.00656 158 TRP A CA 1
ATOM 1165 C C . TRP A 1 158 ? 15.15825 -16.09769 34.56992 1.000 33.78013 158 TRP A C 1
ATOM 1166 O O . TRP A 1 158 ? 15.23892 -16.57502 35.69554 1.000 31.08416 158 TRP A O 1
ATOM 1177 N N . PHE A 1 159 ? 15.29569 -14.79969 34.32693 1.000 32.06174 159 PHE A N 1
ATOM 1178 C CA . PHE A 1 159 ? 15.47142 -13.83310 35.40537 1.000 32.02020 159 PHE A CA 1
ATOM 1179 C C . PHE A 1 159 ? 14.18566 -13.04441 35.66537 1.000 32.29415 159 PHE A C 1
ATOM 1180 O O . PHE A 1 159 ? 13.68946 -12.34519 34.78494 1.000 31.65278 159 PHE A O 1
ATOM 1188 N N . GLU A 1 160 ? 13.65093 -13.17609 36.87684 1.000 29.64707 160 GLU A N 1
ATOM 1189 C CA . GLU A 1 160 ? 12.50376 -12.36440 37.31421 1.000 26.12822 160 GLU A CA 1
ATOM 1190 C C . GLU A 1 160 ? 12.95075 -11.17706 38.13622 1.000 34.71561 160 GLU A C 1
ATOM 1191 O O . GLU A 1 160 ? 13.55677 -11.33142 39.20726 1.000 30.06107 160 GLU A O 1
ATOM 1197 N N . PRO A 1 161 ? 12.65624 -9.97909 37.63040 1.000 33.27083 161 PRO A N 1
ATOM 1198 C CA . PRO A 1 161 ? 13.15261 -8.69993 38.13339 1.000 30.54284 161 PRO A CA 1
ATOM 1199 C C . PRO A 1 161 ? 12.59088 -8.30874 39.50958 1.000 33.08375 161 PRO A C 1
ATOM 1200 O O . PRO A 1 161 ? 13.24682 -7.51084 40.18531 1.000 34.59221 161 PRO A O 1
ATOM 1204 N N . VAL A 1 162 ? 11.44003 -8.87484 39.89853 1.000 33.92851 162 VAL A N 1
ATOM 1205 C CA . VAL A 1 162 ? 10.80435 -8.69538 41.22356 1.000 34.01639 162 VAL A CA 1
ATOM 1206 C C . VAL A 1 162 ? 10.24979 -7.30269 41.55222 1.000 32.92051 162 VAL A C 1
ATOM 1207 O O . VAL A 1 162 ? 9.10770 -7.16656 41.97589 1.000 42.27140 162 VAL A O 1
ATOM 1211 N N . SER A 1 163 ? 11.06941 -6.27319 41.40929 1.000 37.57744 163 SER A N 1
ATOM 1212 C CA . SER A 1 163 ? 10.62934 -4.92911 41.73697 1.000 32.97079 163 SER A CA 1
ATOM 1213 C C . SER A 1 163 ? 11.51120 -3.94717 41.00069 1.000 37.56484 163 SER A C 1
ATOM 1214 O O . SER A 1 163 ? 12.57400 -4.33685 40.48595 1.000 37.93995 163 SER A O 1
ATOM 1217 N N . VAL A 1 164 ? 11.09143 -2.68240 40.94380 1.000 30.76984 164 VAL A N 1
ATOM 1218 C CA . VAL A 1 164 ? 11.90561 -1.67645 40.25324 1.000 29.64777 164 VAL A CA 1
ATOM 1219 C C . VAL A 1 164 ? 13.35098 -1.66891 40.79876 1.000 41.26079 164 VAL A C 1
ATOM 1220 O O . VAL A 1 164 ? 14.32794 -1.73842 40.03259 1.000 39.12635 164 VAL A O 1
ATOM 1224 N N . THR A 1 165 ? 13.47923 -1.65864 42.12486 1.000 38.43430 165 THR A N 1
ATOM 1225 C CA . THR A 1 165 ? 14.78456 -1.61060 42.78585 1.000 39.03319 165 THR A CA 1
ATOM 1226 C C . THR A 1 165 ? 15.64048 -2.83752 42.47869 1.000 35.72003 165 THR A C 1
ATOM 1227 O O . THR A 1 165 ? 16.77330 -2.72150 42.02661 1.000 34.05638 165 THR A O 1
ATOM 1231 N N . LYS A 1 166 ? 15.09546 -4.01681 42.73618 1.000 32.45055 166 LYS A N 1
ATOM 1232 C CA . LYS A 1 166 ? 15.90221 -5.22259 42.63223 1.000 37.99427 166 LYS A CA 1
ATOM 1233 C C . LYS A 1 166 ? 16.16071 -5.65499 41.17999 1.000 37.91717 166 LYS A C 1
ATOM 1234 O O . LYS A 1 166 ? 17.05347 -6.44587 40.92280 1.000 30.50509 166 LYS A O 1
ATOM 1240 N N . SER A 1 167 ? 15.37629 -5.14157 40.24112 1.000 36.39004 167 SER A N 1
ATOM 1241 C CA . SER A 1 167 ? 15.51618 -5.51003 38.83554 1.000 29.98186 167 SER A CA 1
ATOM 1242 C C . SER A 1 167 ? 16.87924 -5.11073 38.29391 1.000 33.06850 167 SER A C 1
ATOM 1243 O O . SER A 1 167 ? 17.37766 -5.66756 37.31959 1.000 32.81481 167 SER A O 1
ATOM 1246 N N . GLN A 1 168 ? 17.50076 -4.13721 38.92660 1.000 29.82630 168 GLN A N 1
ATOM 1247 C CA . GLN A 1 168 ? 18.77771 -3.67899 38.42835 1.000 38.35834 168 GLN A CA 1
ATOM 1248 C C . GLN A 1 168 ? 19.87805 -4.71664 38.64598 1.000 40.99681 168 GLN A C 1
ATOM 1249 O O . GLN A 1 168 ? 20.99823 -4.56809 38.13169 1.000 36.34809 168 GLN A O 1
ATOM 1255 N N . ARG A 1 169 ? 19.57687 -5.76524 39.40925 1.000 35.18480 169 ARG A N 1
ATOM 1256 C CA . ARG A 1 169 ? 20.55317 -6.84166 39.57042 1.000 33.77480 169 ARG A CA 1
ATOM 1257 C C . ARG A 1 169 ? 20.76143 -7.64566 38.27800 1.000 36.55161 169 ARG A C 1
ATOM 1258 O O . ARG A 1 169 ? 21.63449 -8.49534 38.21760 1.000 40.00995 169 ARG A O 1
ATOM 1266 N N . ILE A 1 170 ? 19.97585 -7.37500 37.23415 1.000 31.26549 170 ILE A N 1
ATOM 1267 C CA . ILE A 1 170 ? 20.27977 -7.94844 35.91668 1.000 28.71905 170 ILE A CA 1
ATOM 1268 C C . ILE A 1 170 ? 21.70253 -7.55827 35.49534 1.000 30.56641 170 ILE A C 1
ATOM 1269 O O . ILE A 1 170 ? 22.33428 -8.24100 34.67804 1.000 38.44936 170 ILE A O 1
ATOM 1274 N N . ALA A 1 171 ? 22.21609 -6.46474 36.06149 1.000 32.56830 171 ALA A N 1
ATOM 1275 C CA . ALA A 1 171 ? 23.43221 -5.83280 35.51776 1.000 42.13697 171 ALA A CA 1
ATOM 1276 C C . ALA A 1 171 ? 24.62820 -6.78086 35.48311 1.000 43.15209 171 ALA A C 1
ATOM 1277 O O . ALA A 1 171 ? 25.37550 -6.80578 34.51083 1.000 51.58719 171 ALA A O 1
ATOM 1279 N N . SER A 1 172 ? 24.79586 -7.58412 36.52411 1.000 37.20858 172 SER A N 1
ATOM 1280 C CA . SER A 1 172 ? 26.00562 -8.39996 36.60887 1.000 49.28760 172 SER A CA 1
ATOM 1281 C C . SER A 1 172 ? 25.88104 -9.74720 35.90689 1.000 48.14755 172 SER A C 1
ATOM 1282 O O . SER A 1 172 ? 26.85417 -10.49885 35.84453 1.000 55.91419 172 SER A O 1
ATOM 1285 N N . ILE A 1 173 ? 24.70310 -10.05867 35.36774 1.000 44.26195 173 ILE A N 1
ATOM 1286 C CA . ILE A 1 173 ? 24.48224 -11.38140 34.79638 1.000 33.84170 173 ILE A CA 1
ATOM 1287 C C . ILE A 1 173 ? 23.84633 -11.38812 33.40231 1.000 39.70148 173 ILE A C 1
ATOM 1288 O O . ILE A 1 173 ? 23.50832 -12.45465 32.88585 1.000 35.39054 173 ILE A O 1
ATOM 1293 N N . ALA A 1 174 ? 23.65993 -10.21692 32.79772 1.000 34.69505 174 ALA A N 1
ATOM 1294 C CA . ALA A 1 174 ? 22.84047 -10.12921 31.58018 1.000 41.63819 174 ALA A CA 1
ATOM 1295 C C . ALA A 1 174 ? 23.27687 -11.11415 30.48671 1.000 42.32675 174 ALA A C 1
ATOM 1296 O O . ALA A 1 174 ? 22.43621 -11.73201 29.83285 1.000 41.21651 174 ALA A O 1
ATOM 1298 N N . LYS A 1 175 ? 24.58234 -11.30315 30.32715 1.000 42.96866 175 LYS A N 1
ATOM 1299 C CA . LYS A 1 175 ? 25.07992 -12.17768 29.26589 1.000 45.70254 175 LYS A CA 1
ATOM 1300 C C . LYS A 1 175 ? 24.69125 -13.62568 29.51656 1.000 46.93867 175 LYS A C 1
ATOM 1301 O O . LYS A 1 175 ? 24.69797 -14.42791 28.59082 1.000 48.39394 175 LYS A O 1
ATOM 1307 N N . TYR A 1 176 ? 24.35525 -13.96737 30.75938 1.000 45.53420 176 TYR A N 1
ATOM 1308 C CA . TYR A 1 176 ? 23.94904 -15.33749 31.07420 1.000 41.15826 176 TYR A CA 1
ATOM 1309 C C . TYR A 1 176 ? 22.44261 -15.58821 30.96785 1.000 40.91783 176 TYR A C 1
ATOM 1310 O O . TYR A 1 176 ? 21.99425 -16.72176 31.03708 1.000 42.07317 176 TYR A O 1
ATOM 1319 N N . VAL A 1 177 ? 21.66283 -14.53458 30.81190 1.000 36.87353 177 VAL A N 1
ATOM 1320 C CA . VAL A 1 177 ? 20.22330 -14.65250 30.95656 1.000 34.56822 177 VAL A CA 1
ATOM 1321 C C . VAL A 1 177 ? 19.54406 -14.88968 29.60464 1.000 38.18873 177 VAL A C 1
ATOM 1322 O O . VAL A 1 177 ? 19.80846 -14.18689 28.63252 1.000 41.01534 177 VAL A O 1
ATOM 1326 N N . THR A 1 178 ? 18.67719 -15.89446 29.53985 1.000 34.00766 178 THR A N 1
ATOM 1327 C CA . THR A 1 178 ? 17.97880 -16.18504 28.29635 1.000 36.70512 178 THR A CA 1
ATOM 1328 C C . THR A 1 178 ? 16.70527 -15.36638 28.17731 1.000 39.91122 178 THR A C 1
ATOM 1329 O O . THR A 1 178 ? 16.42485 -14.78272 27.13115 1.000 39.29541 178 THR A O 1
ATOM 1333 N N . ILE A 1 179 ? 15.92673 -15.34211 29.25829 1.000 36.76402 179 ILE A N 1
ATOM 1334 C CA . ILE A 1 179 ? 14.61944 -14.69102 29.26465 1.000 28.38019 179 ILE A CA 1
ATOM 1335 C C . ILE A 1 179 ? 14.46132 -13.78849 30.48381 1.000 29.75312 179 ILE A C 1
ATOM 1336 O O . ILE A 1 179 ? 14.87694 -14.14482 31.58025 1.000 37.73648 179 ILE A O 1
ATOM 1341 N N . VAL A 1 180 ? 13.85469 -12.62468 30.29920 1.000 31.56653 180 VAL A N 1
ATOM 1342 C CA . VAL A 1 180 ? 13.44219 -11.79805 31.42445 1.000 35.23515 180 VAL A CA 1
ATOM 1343 C C . VAL A 1 180 ? 11.97084 -11.41992 31.27247 1.000 41.38406 180 VAL A C 1
ATOM 1344 O O . VAL A 1 180 ? 11.46621 -11.30150 30.16154 1.000 38.05341 180 VAL A O 1
ATOM 1348 N N . SER A 1 181 ? 11.29409 -11.22797 32.39960 1.000 39.34287 181 SER A N 1
ATOM 1349 C CA . SER A 1 181 ? 9.87738 -10.90622 32.40776 1.000 35.88474 181 SER A CA 1
ATOM 1350 C C . SER A 1 181 ? 9.49047 -9.63387 33.18343 1.000 36.55535 181 SER A C 1
ATOM 1351 O O . SER A 1 181 ? 8.62854 -9.69407 34.05137 1.000 36.20314 181 SER A O 1
ATOM 1354 N N . PRO A 1 182 ? 10.08751 -8.47797 32.86022 1.000 33.70938 182 PRO A N 1
ATOM 1355 C CA . PRO A 1 182 ? 9.70196 -7.25736 33.59742 1.000 29.98228 182 PRO A CA 1
ATOM 1356 C C . PRO A 1 182 ? 8.33526 -6.67618 33.21556 1.000 37.44019 182 PRO A C 1
ATOM 1357 O O . PRO A 1 182 ? 7.87541 -6.95280 32.11250 1.000 35.10640 182 PRO A O 1
ATOM 1361 N N . ASN A 1 183 ? 7.68615 -5.92519 34.11918 1.000 33.55620 183 ASN A N 1
ATOM 1362 C CA . ASN A 1 183 ? 6.62230 -4.98834 33.71180 1.000 35.61324 183 ASN A CA 1
ATOM 1363 C C . ASN A 1 183 ? 7.26315 -3.70928 33.16287 1.000 36.22861 183 ASN A C 1
ATOM 1364 O O . ASN A 1 183 ? 8.48436 -3.62097 33.10698 1.000 36.24258 183 ASN A O 1
ATOM 1369 N N . GLN A 1 184 ? 6.45826 -2.71697 32.78064 1.000 36.94334 184 GLN A N 1
ATOM 1370 C CA . GLN A 1 184 ? 6.99506 -1.51668 32.14371 1.000 34.63657 184 GLN A CA 1
ATOM 1371 C C . GLN A 1 184 ? 7.99103 -0.80225 33.05386 1.000 32.94603 184 GLN A C 1
ATOM 1372 O O . GLN A 1 184 ? 8.98714 -0.28049 32.59696 1.000 36.52594 184 GLN A O 1
ATOM 1378 N N . ASP A 1 185 ? 7.70762 -0.76427 34.34835 1.000 33.73120 185 ASP A N 1
ATOM 1379 C CA . ASP A 1 185 ? 8.56575 -0.00084 35.23693 1.000 38.26412 185 ASP A CA 1
ATOM 1380 C C . ASP A 1 185 ? 9.89266 -0.71428 35.44201 1.000 38.28268 185 ASP A C 1
ATOM 1381 O O . ASP A 1 185 ? 10.95256 -0.09224 35.46399 1.000 36.24144 185 ASP A O 1
ATOM 1386 N N . GLU A 1 186 ? 9.84393 -2.03233 35.57232 1.000 33.37356 186 GLU A N 1
ATOM 1387 C CA . GLU A 1 186 ? 11.07814 -2.78296 35.79908 1.000 31.21204 186 GLU A CA 1
ATOM 1388 C C . GLU A 1 186 ? 11.93379 -2.77979 34.53776 1.000 36.31290 186 GLU A C 1
ATOM 1389 O O . GLU A 1 186 ? 13.14232 -2.72053 34.61826 1.000 35.57288 186 GLU A O 1
ATOM 1395 N N . LEU A 1 187 ? 11.29850 -2.79517 33.36950 1.000 31.81986 187 LEU A N 1
ATOM 1396 C CA . LEU A 1 187 ? 12.06413 -2.79892 32.12304 1.000 36.58079 187 LEU A CA 1
ATOM 1397 C C . LEU A 1 187 ? 12.97543 -1.57340 32.05085 1.000 40.01072 187 LEU A C 1
ATOM 1398 O O . LEU A 1 187 ? 14.14441 -1.69654 31.71355 1.000 31.94678 187 LEU A O 1
ATOM 1403 N N . ILE A 1 188 ? 12.41075 -0.40754 32.36132 1.000 35.55622 188 ILE A N 1
ATOM 1404 C CA . ILE A 1 188 ? 13.12424 0.86672 32.37675 1.000 37.58202 188 ILE A CA 1
ATOM 1405 C C . ILE A 1 188 ? 14.32704 0.88486 33.35187 1.000 33.53228 188 ILE A C 1
ATOM 1406 O O . ILE A 1 188 ? 15.41327 1.35175 33.00953 1.000 37.26440 188 ILE A O 1
ATOM 1411 N N . ALA A 1 189 ? 14.10192 0.40379 34.56201 1.000 31.71193 189 ALA A N 1
ATOM 1412 C CA . ALA A 1 189 ? 15.15345 0.33107 35.55150 1.000 36.97373 189 ALA A CA 1
ATOM 1413 C C . ALA A 1 189 ? 16.24312 -0.62051 35.08642 1.000 38.57048 189 ALA A C 1
ATOM 1414 O O . ALA A 1 189 ? 17.41644 -0.34841 35.29697 1.000 37.30068 189 ALA A O 1
ATOM 1416 N N . MET A 1 190 ? 15.85436 -1.72541 34.44921 1.000 32.54665 190 MET A N 1
ATOM 1417 C CA . MET A 1 190 ? 16.82739 -2.69325 33.97298 1.000 38.48164 190 MET A CA 1
ATOM 1418 C C . MET A 1 190 ? 17.64822 -2.07725 32.85364 1.000 40.25801 190 MET A C 1
ATOM 1419 O O . MET A 1 190 ? 18.86810 -2.24515 32.79263 1.000 31.84201 190 MET A O 1
ATOM 1424 N N . ALA A 1 191 ? 16.99288 -1.32347 31.98523 1.000 33.08099 191 ALA A N 1
ATOM 1425 C CA . ALA A 1 191 ? 17.72304 -0.69281 30.89158 1.000 38.50826 191 ALA A CA 1
ATOM 1426 C C . ALA A 1 191 ? 18.70063 0.35384 31.43300 1.000 32.52660 191 ALA A C 1
ATOM 1427 O O . ALA A 1 191 ? 19.77311 0.52389 30.89609 1.000 33.21953 191 ALA A O 1
ATOM 1429 N N . ASN A 1 192 ? 18.30064 1.07235 32.48094 1.000 33.56626 192 ASN A N 1
ATOM 1430 C CA . ASN A 1 192 ? 19.17144 2.07930 33.06203 1.000 36.70976 192 ASN A CA 1
ATOM 1431 C C . ASN A 1 192 ? 20.39699 1.44910 33.73993 1.000 33.60325 192 ASN A C 1
ATOM 1432 O O . ASN A 1 192 ? 21.49327 1.98641 33.65064 1.000 36.84490 192 ASN A O 1
ATOM 1437 N N . ALA A 1 193 ? 20.18845 0.30472 34.39017 1.000 36.32939 193 ALA A N 1
ATOM 1438 C CA . ALA A 1 193 ? 21.25075 -0.47001 35.03417 1.000 39.76323 193 ALA A CA 1
ATOM 1439 C C . ALA A 1 193 ? 22.26424 -0.93336 34.00123 1.000 41.51982 193 ALA A C 1
ATOM 1440 O O . ALA A 1 193 ? 23.48234 -0.82901 34.21525 1.000 32.60247 193 ALA A O 1
ATOM 1442 N N . LEU A 1 194 ? 21.76767 -1.39112 32.85312 1.000 31.49517 194 LEU A N 1
ATOM 1443 C CA . LEU A 1 194 ? 22.67172 -1.96781 31.86280 1.000 33.78696 194 LEU A CA 1
ATOM 1444 C C . LEU A 1 194 ? 23.37464 -0.87265 31.08544 1.000 41.09740 194 LEU A C 1
ATOM 1445 O O . LEU A 1 194 ? 24.44652 -1.09998 30.53646 1.000 44.52889 194 LEU A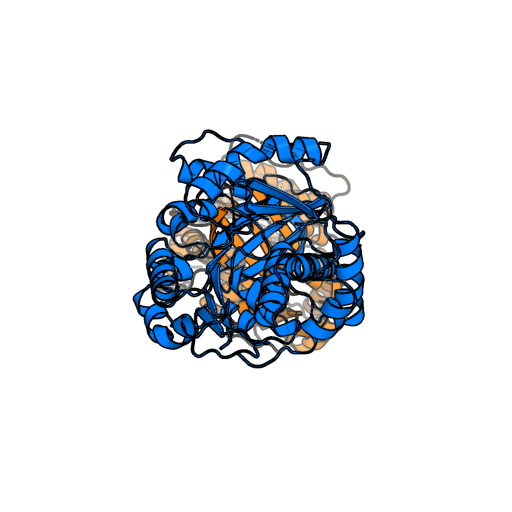 O 1
ATOM 1450 N N . CYS A 1 195 ? 22.81760 0.33653 31.10092 1.000 37.47017 195 CYS A N 1
ATOM 1451 C CA . CYS A 1 195 ? 23.47535 1.46153 30.43162 1.000 36.27049 195 CYS A CA 1
ATOM 1452 C C . CYS A 1 195 ? 24.39622 2.15339 31.44098 1.000 41.14442 195 CYS A C 1
ATOM 1453 O O . CYS A 1 195 ? 25.17480 3.02913 31.08427 1.000 46.56614 195 CYS A O 1
ATOM 1456 N N . ALA A 1 196 ? 24.27565 1.74904 32.70309 1.000 43.13228 196 ALA A N 1
ATOM 1457 C CA . ALA A 1 196 ? 24.98138 2.38456 33.81829 1.000 41.44863 196 ALA A CA 1
ATOM 1458 C C . ALA A 1 196 ? 24.66140 3.88634 33.87833 1.000 47.71443 196 ALA A C 1
ATOM 1459 O O . ALA A 1 196 ? 25.50781 4.69892 34.27344 1.000 45.13795 196 ALA A O 1
ATOM 1461 N N . LYS A 1 197 ? 23.43172 4.22964 33.48826 1.000 43.44265 197 LYS A N 1
ATOM 1462 C CA . LYS A 1 197 ? 22.94924 5.61368 33.36860 1.000 46.63018 197 LYS A CA 1
ATOM 1463 C C . LYS A 1 197 ? 21.44486 5.74710 33.57408 1.000 41.68536 197 LYS A C 1
ATOM 1464 O O . LYS A 1 197 ? 20.68066 4.86334 33.19438 1.000 41.53277 197 LYS A O 1
ATOM 1470 N N . ASN A 1 198 ? 21.00548 6.87748 34.10742 1.000 42.44161 198 ASN A N 1
ATOM 1471 C CA . ASN A 1 198 ? 19.57714 7.09142 34.26362 1.000 52.10477 198 ASN A CA 1
ATOM 1472 C C . ASN A 1 198 ? 19.03100 7.70909 32.98193 1.000 52.97843 198 ASN A C 1
ATOM 1473 O O . ASN A 1 198 ? 18.59828 8.85108 32.98901 1.000 57.03140 198 ASN A O 1
ATOM 1478 N N . LEU A 1 199 ? 19.11067 6.97343 31.87311 1.000 53.47581 199 LEU A N 1
ATOM 1479 C CA . LEU A 1 199 ? 18.64272 7.48023 30.58057 1.000 53.27117 199 LEU A CA 1
ATOM 1480 C C . LEU A 1 199 ? 17.11513 7.39579 30.41126 1.000 52.41846 199 LEU A C 1
ATOM 1481 O O . LEU A 1 199 ? 16.48300 8.29919 29.88561 1.000 52.19685 199 LEU A O 1
ATOM 1486 N N . PHE A 1 200 ? 16.52889 6.29813 30.86049 1.000 52.68237 200 PHE A N 1
ATOM 1487 C CA . PHE A 1 200 ? 15.12276 6.02874 30.57447 1.000 49.32522 200 PHE A CA 1
ATOM 1488 C C . PHE A 1 200 ? 14.19991 6.36524 31.74208 1.000 54.32554 200 PHE A C 1
ATOM 1489 O O . PHE A 1 200 ? 14.57820 6.25750 32.90607 1.000 48.03224 200 PHE A O 1
ATOM 1497 N N . HIS A 1 201 ? 13.01413 6.86519 31.42286 1.000 53.87935 201 HIS A N 1
ATOM 1498 C CA . HIS A 1 201 ? 12.07802 7.25536 32.45482 1.000 51.99927 201 HIS A CA 1
ATOM 1499 C C . HIS A 1 201 ? 10.73499 6.53985 32.38915 1.000 59.49400 201 HIS A C 1
ATOM 1500 O O . HIS A 1 201 ? 10.30117 6.12707 31.31400 1.000 57.98579 201 HIS A O 1
ATOM 1507 N N . PRO A 1 202 ? 10.08149 6.37796 33.55423 1.000 63.20044 202 PRO A N 1
ATOM 1508 C CA . PRO A 1 202 ? 8.78310 5.69816 33.69466 1.000 70.87122 202 PRO A CA 1
ATOM 1509 C C . PRO A 1 202 ? 7.61962 6.55859 33.20366 1.000 77.88127 202 PRO A C 1
ATOM 1510 O O . PRO A 1 202 ? 7.79006 7.76579 33.02363 1.000 74.13858 202 PRO A O 1
ATOM 1514 N N . PHE A 1 203 ? 6.46718 5.93813 32.95655 1.000 82.36334 203 PHE A N 1
ATOM 1515 C CA . PHE A 1 203 ? 5.28156 6.67127 32.50115 1.000 85.04058 203 PHE A CA 1
ATOM 1516 C C . PHE A 1 203 ? 4.09337 6.57142 33.45081 1.000 81.55270 203 PHE A C 1
ATOM 1517 O O . PHE A 1 203 ? 3.25725 7.47696 33.50051 1.000 79.83846 203 PHE A O 1
ATOM 1525 N N . LEU A 1 210 ? -3.52709 5.17723 25.90416 1.000 65.64423 210 LEU A N 1
ATOM 1526 C CA . LEU A 1 210 ? -2.43114 5.13636 24.94061 1.000 72.38090 210 LEU A CA 1
ATOM 1527 C C . LEU A 1 210 ? -2.47308 3.86873 24.07582 1.000 74.02529 210 LEU A C 1
ATOM 1528 O O . LEU A 1 210 ? -2.85688 2.80088 24.54866 1.000 80.29694 210 LEU A O 1
ATOM 1533 N N . SER A 1 211 ? -2.02912 3.99033 22.82571 1.000 68.14814 211 SER A N 1
ATOM 1534 C CA . SER A 1 211 ? -1.95598 2.87443 21.87279 1.000 55.19793 211 SER A CA 1
ATOM 1535 C C . SER A 1 211 ? -0.92842 1.78699 22.19902 1.000 62.97450 211 SER A C 1
ATOM 1536 O O . SER A 1 211 ? 0.07672 2.05639 22.85066 1.000 71.50607 211 SER A O 1
ATOM 1539 N N . ILE A 1 212 ? -1.17806 0.55720 21.75144 1.000 57.78818 212 ILE A N 1
ATOM 1540 C CA . ILE A 1 212 ? -0.20987 -0.52621 21.96181 1.000 57.95265 212 ILE A CA 1
ATOM 1541 C C . ILE A 1 212 ? 1.03045 -0.22521 21.14625 1.000 58.59657 212 ILE A C 1
ATOM 1542 O O . ILE A 1 212 ? 2.16609 -0.45260 21.58952 1.000 52.69495 212 ILE A O 1
ATOM 1547 N N . GLU A 1 213 ? 0.79699 0.32497 19.96105 1.000 52.84099 213 GLU A N 1
ATOM 1548 C CA . GLU A 1 213 ? 1.87399 0.64513 19.04542 1.000 56.64480 213 GLU A CA 1
ATOM 1549 C C . GLU A 1 213 ? 2.78210 1.73222 19.60411 1.000 50.24417 213 GLU A C 1
ATOM 1550 O O . GLU A 1 213 ? 4.00082 1.62855 19.53034 1.000 54.44111 213 GLU A O 1
ATOM 1556 N N . ASP A 1 214 ? 2.18230 2.73586 20.23221 1.000 50.25489 214 ASP A N 1
ATOM 1557 C CA . ASP A 1 214 ? 2.94862 3.84011 20.77778 1.000 53.38941 214 ASP A CA 1
ATOM 1558 C C . ASP A 1 214 ? 3.65983 3.38987 22.02774 1.000 58.07259 214 ASP A C 1
ATOM 1559 O O . ASP A 1 214 ? 4.77296 3.80963 22.30248 1.000 54.84639 214 ASP A O 1
ATOM 1564 N N . MET A 1 215 ? 3.00888 2.49895 22.76449 1.000 58.71882 215 MET A N 1
ATOM 1565 C CA . MET A 1 215 ? 3.55910 1.96193 23.99234 1.000 48.10813 215 MET A CA 1
ATOM 1566 C C . MET A 1 215 ? 4.79904 1.12890 23.65443 1.000 51.14880 215 MET A C 1
ATOM 1567 O O . MET A 1 215 ? 5.78260 1.13994 24.38590 1.000 52.34989 215 MET A O 1
ATOM 1572 N N . PHE A 1 216 ? 4.76592 0.45139 22.51105 1.000 47.80977 216 PHE A N 1
ATOM 1573 C CA . PHE A 1 216 ? 5.91234 -0.30497 22.05270 1.000 43.76291 216 PHE A CA 1
ATOM 1574 C C . PHE A 1 216 ? 7.03430 0.60979 21.58294 1.000 52.06174 216 PHE A C 1
ATOM 1575 O O . PHE A 1 216 ? 8.20472 0.38910 21.88924 1.000 48.96647 216 PHE A O 1
ATOM 1583 N N . ARG A 1 217 ? 6.67408 1.61765 20.79976 1.000 51.38465 217 ARG A N 1
ATOM 1584 C CA . ARG A 1 217 ? 7.65363 2.56496 20.30128 1.000 54.05024 217 ARG A CA 1
ATOM 1585 C C . ARG A 1 217 ? 8.31289 3.26534 21.48558 1.000 51.84257 217 ARG A C 1
ATOM 1586 O O . ARG A 1 217 ? 9.51099 3.53148 21.48456 1.000 50.75091 217 ARG A O 1
ATOM 1594 N N . ALA A 1 218 ? 7.51727 3.52488 22.50976 1.000 51.56720 218 ALA A N 1
ATOM 1595 C CA . ALA A 1 218 ? 8.01472 4.11440 23.72956 1.000 47.43522 218 ALA A CA 1
ATOM 1596 C C . ALA A 1 218 ? 9.05229 3.21654 24.41436 1.000 50.61888 218 ALA A C 1
ATOM 1597 O O . ALA A 1 218 ? 10.06296 3.70397 24.89521 1.000 53.00556 218 ALA A O 1
ATOM 1599 N N . LEU A 1 219 ? 8.80025 1.91106 24.45435 1.000 42.49196 219 LEU A N 1
ATOM 1600 C CA . LEU A 1 219 ? 9.65221 0.98545 25.20702 1.000 40.32590 219 LEU A CA 1
ATOM 1601 C C . LEU A 1 219 ? 10.79567 0.38771 24.38051 1.000 42.73205 219 LEU A C 1
ATOM 1602 O O . LEU A 1 219 ? 11.74697 -0.19601 24.92470 1.000 43.99951 219 LEU A O 1
ATOM 1607 N N . LYS A 1 220 ? 10.70157 0.53103 23.06618 1.000 41.28208 220 LYS A N 1
ATOM 1608 C CA . LYS A 1 220 ? 11.63556 -0.12773 22.16186 1.000 39.40799 220 LYS A CA 1
ATOM 1609 C C . LYS A 1 220 ? 13.12672 0.12810 22.45290 1.000 44.62500 220 LYS A C 1
ATOM 1610 O O . LYS A 1 220 ? 13.91045 -0.82345 22.46361 1.000 36.80228 220 LYS A O 1
ATOM 1616 N N . PRO A 1 221 ? 13.52151 1.39657 22.70730 1.000 48.21131 221 PRO A N 1
ATOM 1617 C CA . PRO A 1 221 ? 14.94825 1.61059 23.00824 1.000 48.83969 221 PRO A CA 1
ATOM 1618 C C . PRO A 1 221 ? 15.41422 0.83166 24.24033 1.000 44.33079 221 PRO A C 1
ATOM 1619 O O . PRO A 1 221 ? 16.44468 0.15604 24.18207 1.000 37.62756 221 PRO A O 1
ATOM 1623 N N . ALA A 1 222 ? 14.63665 0.89560 25.31704 1.000 44.94563 222 ALA A N 1
ATOM 1624 C CA . ALA A 1 222 ? 14.93146 0.12937 26.51779 1.000 36.40290 222 ALA A CA 1
ATOM 1625 C C . ALA A 1 222 ? 15.07339 -1.37817 26.23987 1.000 39.74865 222 ALA A C 1
ATOM 1626 O O . ALA A 1 222 ? 15.98931 -2.04268 26.74503 1.000 39.60428 222 ALA A O 1
ATOM 1628 N N . ILE A 1 223 ? 14.15922 -1.92165 25.44527 1.000 39.99549 223 ILE A N 1
ATOM 1629 C CA . ILE A 1 223 ? 14.19794 -3.33511 25.11698 1.000 35.19773 223 ILE A CA 1
ATOM 1630 C C . ILE A 1 223 ? 15.49349 -3.67744 24.41725 1.000 36.96426 223 ILE A C 1
ATOM 1631 O O . ILE A 1 223 ? 16.10833 -4.72246 24.66132 1.000 37.96731 223 ILE A O 1
ATOM 1636 N N . LEU A 1 224 ? 15.88801 -2.78454 23.51947 1.000 35.40368 224 LEU A N 1
ATOM 1637 C CA . LEU A 1 224 ? 17.07094 -2.97824 22.72165 1.000 43.73284 224 LEU A CA 1
ATOM 1638 C C . LEU A 1 224 ? 18.31189 -2.98999 23.62354 1.000 44.28598 224 LEU A C 1
ATOM 1639 O O . LEU A 1 224 ? 19.23781 -3.75725 23.40216 1.000 37.37785 224 LEU A O 1
ATOM 1644 N N . VAL A 1 225 ? 18.32753 -2.14886 24.64828 1.000 35.00538 225 VAL A N 1
ATOM 1645 C CA . VAL A 1 225 ? 19.46858 -2.15760 25.56108 1.000 31.45532 225 VAL A CA 1
ATOM 1646 C C . VAL A 1 225 ? 19.62232 -3.57203 26.15001 1.000 42.80787 225 VAL A C 1
ATOM 1647 O O . VAL A 1 225 ? 20.72417 -4.13308 26.14488 1.000 38.94534 225 VAL A O 1
ATOM 1651 N N . LEU A 1 226 ? 18.50576 -4.18733 26.56143 1.000 38.17060 226 LEU A N 1
ATOM 1652 C CA . LEU A 1 226 ? 18.57376 -5.52321 27.14238 1.000 32.20749 226 LEU A CA 1
ATOM 1653 C C . LEU A 1 226 ? 19.08587 -6.56200 26.12991 1.000 37.36087 226 LEU A C 1
ATOM 1654 O O . LEU A 1 226 ? 19.94073 -7.38705 26.46018 1.000 36.93783 226 LEU A O 1
ATOM 1659 N N . LEU A 1 227 ? 18.56160 -6.53497 24.90803 1.000 36.65918 227 LEU A N 1
ATOM 1660 C CA . LEU A 1 227 ? 18.99345 -7.49176 23.89063 1.000 42.46850 227 LEU A CA 1
ATOM 1661 C C . LEU A 1 227 ? 20.46961 -7.29396 23.53047 1.000 43.54329 227 LEU A C 1
ATOM 1662 O O . LEU A 1 227 ? 21.20610 -8.25672 23.31349 1.000 43.61453 227 LEU A O 1
ATOM 1667 N N . LYS A 1 228 ? 20.90891 -6.04147 23.48848 1.000 37.68242 228 LYS A N 1
ATOM 1668 C CA . LYS A 1 228 ? 22.29535 -5.77317 23.10622 1.000 46.77748 228 LYS A CA 1
ATOM 1669 C C . LYS A 1 228 ? 23.25416 -6.27506 24.17845 1.000 48.29347 228 LYS A C 1
ATOM 1670 O O . LYS A 1 228 ? 24.39511 -6.57075 23.88608 1.000 44.23818 228 LYS A O 1
ATOM 1676 N N . ASN A 1 229 ? 22.76734 -6.43918 25.40406 1.000 45.61467 229 ASN A N 1
ATOM 1677 C CA . ASN A 1 229 ? 23.63388 -6.89325 26.47556 1.000 35.49433 229 ASN A CA 1
ATOM 1678 C C . ASN A 1 229 ? 23.57738 -8.39364 26.70154 1.000 39.82154 229 ASN A C 1
ATOM 1679 O O . ASN A 1 229 ? 24.14348 -8.88268 27.67234 1.000 45.24264 229 ASN A O 1
ATOM 1684 N N . GLY A 1 230 ? 22.88958 -9.11523 25.81076 1.000 33.76101 230 GLY A N 1
ATOM 1685 C CA . GLY A 1 230 ? 22.92216 -10.56172 25.82834 1.000 34.43501 230 GLY A CA 1
ATOM 1686 C C . GLY A 1 230 ? 21.62295 -11.27266 26.18737 1.000 40.62509 230 GLY A C 1
ATOM 1687 O O . GLY A 1 230 ? 21.52799 -12.48638 26.06104 1.000 51.42772 230 GLY A O 1
ATOM 1688 N N . VAL A 1 231 ? 20.62261 -10.53944 26.65404 1.000 41.13728 231 VAL A N 1
ATOM 1689 C CA . VAL A 1 231 ? 19.33120 -11.16724 26.92330 1.000 34.22015 231 VAL A CA 1
ATOM 1690 C C . VAL A 1 231 ? 18.71482 -11.59695 25.59938 1.000 37.01581 231 VAL A C 1
ATOM 1691 O O . VAL A 1 231 ? 18.63859 -10.80440 24.67091 1.000 50.39527 231 VAL A O 1
ATOM 1695 N N . LYS A 1 232 ? 18.27278 -12.84571 25.50180 1.000 37.90282 232 LYS A N 1
ATOM 1696 C CA . LYS A 1 232 ? 17.76078 -13.34511 24.22712 1.000 39.68707 232 LYS A CA 1
ATOM 1697 C C . LYS A 1 232 ? 16.29070 -13.03420 24.04470 1.000 43.60959 232 LYS A C 1
ATOM 1698 O O . LYS A 1 232 ? 15.86142 -12.77509 22.92307 1.000 42.12762 232 LYS A O 1
ATOM 1704 N N . VAL A 1 233 ? 15.52319 -13.06656 25.13854 1.000 34.98842 233 VAL A N 1
ATOM 1705 C CA . VAL A 1 233 ? 14.07899 -12.80529 25.08535 1.000 30.77737 233 VAL A CA 1
ATOM 1706 C C . VAL A 1 233 ? 13.60694 -11.85291 26.18932 1.000 42.30538 233 VAL A C 1
ATOM 1707 O O . VAL A 1 233 ? 13.89533 -12.04324 27.38623 1.000 38.57164 233 VAL A O 1
ATOM 1711 N N . VAL A 1 234 ? 12.88431 -10.82205 25.78116 1.000 34.97784 234 VAL A N 1
ATOM 1712 C CA . VAL A 1 234 ? 12.31491 -9.87134 26.71441 1.000 34.05405 234 VAL A CA 1
ATOM 1713 C C . VAL A 1 234 ? 10.79015 -9.93137 26.63703 1.000 41.28774 234 VAL A C 1
ATOM 1714 O O . VAL A 1 234 ? 10.20148 -9.65480 25.59841 1.000 39.01191 234 VAL A O 1
ATOM 1718 N N . ILE A 1 235 ? 10.15954 -10.32934 27.73356 1.000 38.06781 235 ILE A N 1
ATOM 1719 C CA . ILE A 1 235 ? 8.71155 -10.24428 27.86126 1.000 31.07359 235 ILE A CA 1
ATOM 1720 C C . ILE A 1 235 ? 8.36272 -9.06392 28.74687 1.000 36.12058 235 ILE A C 1
ATOM 1721 O O . ILE A 1 235 ? 8.76534 -9.00129 29.91227 1.000 47.97873 235 ILE A O 1
ATOM 1726 N N . VAL A 1 236 ? 7.66137 -8.09729 28.18369 1.000 34.30415 236 VAL A N 1
ATOM 1727 C CA . VAL A 1 236 ? 7.17491 -6.97943 28.97763 1.000 31.69871 236 VAL A CA 1
ATOM 1728 C C . VAL A 1 236 ? 5.70119 -7.17004 29.28967 1.000 38.32519 236 VAL A C 1
ATOM 1729 O O . VAL A 1 236 ? 4.85807 -7.16563 28.38575 1.000 39.41630 236 VAL A O 1
ATOM 1733 N N . THR A 1 237 ? 5.37895 -7.33433 30.56449 1.000 34.32998 237 THR A N 1
ATOM 1734 C CA . THR A 1 237 ? 3.98507 -7.49985 30.92880 1.000 35.29128 237 THR A CA 1
ATOM 1735 C C . THR A 1 237 ? 3.37369 -6.10715 31.06772 1.000 40.21451 237 THR A C 1
ATOM 1736 O O . THR A 1 237 ? 4.00752 -5.18654 31.61440 1.000 39.32046 237 THR A O 1
ATOM 1740 N N . LEU A 1 238 ? 2.16157 -5.97267 30.53426 1.000 30.67532 238 LEU A N 1
ATOM 1741 C CA . LEU A 1 238 ? 1.43951 -4.71225 30.44013 1.000 37.36264 238 LEU A CA 1
ATOM 1742 C C . LEU A 1 238 ? 0.09976 -4.75303 31.18082 1.000 38.71606 238 LEU A C 1
ATOM 1743 O O . LEU A 1 238 ? -0.84634 -4.12710 30.74773 1.000 39.71912 238 LEU A O 1
ATOM 1748 N N . GLY A 1 239 ? 0.02429 -5.47752 32.29463 1.000 41.37594 239 GLY A N 1
ATOM 1749 C CA . GLY A 1 239 ? -1.22985 -5.61715 33.02878 1.000 38.04834 239 GLY A CA 1
ATOM 1750 C C . GLY A 1 239 ? -2.44042 -5.94722 32.14904 1.000 39.52376 239 GLY A C 1
ATOM 1751 O O . GLY A 1 239 ? -2.42038 -6.88658 31.35042 1.000 42.17997 239 GLY A O 1
ATOM 1752 N N . SER A 1 240 ? -3.48716 -5.13463 32.23482 1.000 45.84764 240 SER A N 1
ATOM 1753 C CA . SER A 1 240 ? -4.72400 -5.43185 31.49868 1.000 43.14342 240 SER A CA 1
ATOM 1754 C C . SER A 1 240 ? -4.55111 -5.33276 29.98507 1.000 38.48771 240 SER A C 1
ATOM 1755 O O . SER A 1 240 ? -5.45041 -5.71651 29.24202 1.000 42.14819 240 SER A O 1
ATOM 1758 N N . ASN A 1 241 ? -3.39092 -4.86422 29.52155 1.000 43.47575 241 ASN A N 1
ATOM 1759 C CA . ASN A 1 241 ? -3.13396 -4.79752 28.08152 1.000 46.86666 241 ASN A CA 1
ATOM 1760 C C . ASN A 1 241 ? -2.32374 -5.96471 27.54112 1.000 45.94215 241 ASN A C 1
ATOM 1761 O O . ASN A 1 241 ? -1.90891 -5.94233 26.37728 1.000 43.07901 241 ASN A O 1
ATOM 1766 N N . GLY A 1 242 ? -2.11727 -6.97819 28.38367 1.000 30.82724 242 GLY A N 1
ATOM 1767 C CA . GLY A 1 242 ? -1.45708 -8.20732 27.98573 1.000 39.39067 242 GLY A CA 1
ATOM 1768 C C . GLY A 1 242 ? 0.05361 -8.22399 28.13405 1.000 45.67274 242 GLY A C 1
ATOM 1769 O O . GLY A 1 242 ? 0.59409 -7.94814 29.21835 1.000 39.80011 242 GLY A O 1
ATOM 1770 N N . ALA A 1 243 ? 0.74594 -8.55820 27.04307 1.000 36.43205 243 ALA A N 1
ATOM 1771 C CA . ALA A 1 243 ? 2.19739 -8.65715 27.10588 1.000 35.09053 243 ALA A CA 1
ATOM 1772 C C . ALA A 1 243 ? 2.84020 -8.42469 25.74228 1.000 41.24410 243 ALA A C 1
ATOM 1773 O O . ALA A 1 243 ? 2.26758 -8.77150 24.70787 1.000 39.18599 243 ALA A O 1
ATOM 1775 N N . LEU A 1 244 ? 4.03993 -7.85567 25.74958 1.000 39.14399 244 LEU A N 1
ATOM 1776 C CA . LEU A 1 244 ? 4.86380 -7.79235 24.54791 1.000 38.50109 244 LEU A CA 1
ATOM 1777 C C . LEU A 1 244 ? 5.84789 -8.93262 24.61659 1.000 41.94912 244 LEU A C 1
ATOM 1778 O O . LEU A 1 244 ? 6.37544 -9.24356 25.68377 1.000 43.63011 244 LEU A O 1
ATOM 1783 N N . LEU A 1 245 ? 6.08210 -9.57187 23.48848 1.000 42.00550 245 LEU A N 1
ATOM 1784 C CA . LEU A 1 245 ? 7.12914 -10.57053 23.38542 1.000 35.33482 245 LEU A CA 1
ATOM 1785 C C . LEU A 1 245 ? 8.16875 -10.05297 22.40122 1.000 41.73149 245 LEU A C 1
ATOM 1786 O O . LEU A 1 245 ? 7.85520 -9.82207 21.22911 1.000 44.43522 245 LEU A O 1
ATOM 1791 N N . CYS A 1 246 ? 9.39160 -9.82663 22.87248 1.000 37.06326 246 CYS A N 1
ATOM 1792 C CA . CYS A 1 246 ? 10.46958 -9.38445 21.98582 1.000 38.78090 246 CYS A CA 1
ATOM 1793 C C . CYS A 1 246 ? 11.65347 -10.29470 22.11699 1.000 45.66174 246 CYS A C 1
ATOM 1794 O O . CYS A 1 246 ? 11.92619 -10.79641 23.20344 1.000 51.10839 246 CYS A O 1
ATOM 1797 N N . SER A 1 247 ? 12.34761 -10.52626 21.01164 1.000 42.37708 247 SER A N 1
ATOM 1798 C CA . SER A 1 247 ? 13.49649 -11.41941 21.04107 1.000 46.13388 247 SER A CA 1
ATOM 1799 C C . SER A 1 247 ? 14.56530 -11.07507 20.01952 1.000 50.83846 247 SER A C 1
ATOM 1800 O O . SER A 1 247 ? 14.31000 -10.39068 19.02356 1.000 54.25587 247 SER A O 1
ATOM 1803 N N . LYS A 1 248 ? 15.76475 -11.56122 20.31179 1.000 53.53661 248 LYS A N 1
ATOM 1804 C CA . LYS A 1 248 ? 16.86740 -11.62346 19.37044 1.000 53.23493 248 LYS A CA 1
ATOM 1805 C C . LYS A 1 248 ? 16.61086 -12.81236 18.45670 1.000 54.95237 248 LYS A C 1
ATOM 1806 O O . LYS A 1 248 ? 16.66682 -13.95921 18.90460 1.000 53.56564 248 LYS A O 1
ATOM 1812 N N . GLY A 1 249 ? 16.31969 -12.55033 17.18703 1.000 61.36750 249 GLY A N 1
ATOM 1813 C CA . GLY A 1 249 ? 16.01469 -13.62729 16.26289 1.000 61.92647 249 GLY A CA 1
ATOM 1814 C C . GLY A 1 249 ? 14.63468 -14.22181 16.47152 1.000 56.18142 249 GLY A C 1
ATOM 1815 O O . GLY A 1 249 ? 13.85051 -13.73464 17.27408 1.000 52.41724 249 GLY A O 1
ATOM 1816 N N . ASN A 1 250 ? 14.32924 -15.24907 15.69317 1.000 57.41435 250 ASN A N 1
ATOM 1817 C CA . ASN A 1 250 ? 13.06064 -15.95504 15.77717 1.000 60.13204 250 ASN A CA 1
ATOM 1818 C C . ASN A 1 250 ? 12.80324 -16.38472 17.22776 1.000 63.21075 250 ASN A C 1
ATOM 1819 O O . ASN A 1 250 ? 13.66300 -16.99816 17.85464 1.000 61.92441 250 ASN A O 1
ATOM 1824 N N . PRO A 1 251 ? 11.63285 -16.03337 17.77827 1.000 61.02344 251 PRO A N 1
ATOM 1825 C CA . PRO A 1 251 ? 11.38913 -16.32759 19.19801 1.000 67.07921 251 PRO A CA 1
ATOM 1826 C C . PRO A 1 251 ? 11.27398 -17.82227 19.49989 1.000 67.67441 251 PRO A C 1
ATOM 1827 O O . PRO A 1 251 ? 11.74169 -18.27303 20.54913 1.000 65.60191 251 PRO A O 1
ATOM 1831 N N . LYS A 1 252 ? 10.73716 -18.58826 18.55822 1.000 62.38985 252 LYS A N 1
ATOM 1832 C CA . LYS A 1 252 ? 10.68158 -20.03097 18.71724 1.000 66.35897 252 LYS A CA 1
ATOM 1833 C C . LYS A 1 252 ? 12.08044 -20.62617 18.84465 1.000 83.67929 252 LYS A C 1
ATOM 1834 O O . LYS A 1 252 ? 12.28277 -21.62797 19.53349 1.000 82.02829 252 LYS A O 1
ATOM 1840 N N . LYS A 1 253 ? 13.04568 -19.97464 18.19383 1.000 81.74533 253 LYS A N 1
ATOM 1841 C CA . LYS A 1 253 ? 14.41204 -20.48287 18.09503 1.000 85.94783 253 LYS A CA 1
ATOM 1842 C C . LYS A 1 253 ? 15.34890 -19.64995 18.98191 1.000 85.22998 253 LYS A C 1
ATOM 1843 O O . LYS A 1 253 ? 16.49236 -19.36613 18.62152 1.000 86.95738 253 LYS A O 1
ATOM 1849 N N . ALA A 1 254 ? 14.84851 -19.28278 20.16111 1.000 87.37996 254 ALA A N 1
ATOM 1850 C CA . ALA A 1 254 ? 15.61513 -18.51299 21.13832 1.000 81.03968 254 ALA A CA 1
ATOM 1851 C C . ALA A 1 254 ? 16.16812 -19.39036 22.26127 1.000 77.69523 254 ALA A C 1
ATOM 1852 O O . ALA A 1 254 ? 17.22454 -19.09363 22.82519 1.000 72.99751 254 ALA A O 1
ATOM 1854 N N . LEU A 1 255 ? 15.42654 -20.44035 22.60842 1.000 83.79583 255 LEU A N 1
ATOM 1855 C CA . LEU A 1 255 ? 15.88524 -21.43875 23.57173 1.000 75.60283 255 LEU A CA 1
ATOM 1856 C C . LEU A 1 255 ? 16.50095 -22.65698 22.89112 1.000 79.36627 255 LEU A C 1
ATOM 1857 O O . LEU A 1 255 ? 16.26561 -23.79616 23.30014 1.000 83.75760 255 LEU A O 1
ATOM 1862 N N . LEU A 1 262 ? 12.64855 -37.53149 27.40964 1.000 80.08340 262 LEU A N 1
ATOM 1863 C CA . LEU A 1 262 ? 11.34714 -37.41296 28.05928 1.000 86.17305 262 LEU A CA 1
ATOM 1864 C C . LEU A 1 262 ? 10.28138 -36.96391 27.06527 1.000 87.21415 262 LEU A C 1
ATOM 1865 O O . LEU A 1 262 ? 10.58737 -36.30399 26.07738 1.000 94.86546 262 LEU A O 1
ATOM 1870 N N . ARG A 1 263 ? 9.03172 -37.33096 27.32899 1.000 85.54632 263 ARG A N 1
ATOM 1871 C CA . ARG A 1 263 ? 7.93523 -37.01797 26.42044 1.000 86.19113 263 ARG A CA 1
ATOM 1872 C C . ARG A 1 263 ? 6.88788 -36.13335 27.08246 1.000 86.73841 263 ARG A C 1
ATOM 1873 O O . ARG A 1 263 ? 6.67087 -36.21184 28.29391 1.000 87.88853 263 ARG A O 1
ATOM 1875 N N . SER A 1 264 ? 6.23246 -35.30996 26.26639 1.000 82.87463 264 SER A N 1
ATOM 1876 C CA . SER A 1 264 ? 5.30418 -34.28486 26.74251 1.000 79.04631 264 SER A CA 1
ATOM 1877 C C . SER A 1 264 ? 4.12085 -34.82543 27.55325 1.000 77.53454 264 SER A C 1
ATOM 1878 O O . SER A 1 264 ? 3.68171 -35.95864 27.36582 1.000 75.63110 264 SER A O 1
ATOM 1881 N N . GLY A 1 265 ? 3.61807 -33.98697 28.45440 1.000 74.50997 265 GLY A N 1
ATOM 1882 C CA . GLY A 1 265 ? 2.47857 -34.30985 29.28662 1.000 69.92091 265 GLY A CA 1
ATOM 1883 C C . GLY A 1 265 ? 1.19641 -33.78382 28.67707 1.000 77.07608 265 GLY A C 1
ATOM 1884 O O . GLY A 1 265 ? 1.07960 -33.71122 27.44724 1.000 81.53759 265 GLY A O 1
ATOM 1885 N N . GLU A 1 266 ? 0.23891 -33.40744 29.52487 1.000 69.99803 266 GLU A N 1
ATOM 1886 C CA . GLU A 1 266 ? -1.10271 -33.10287 29.04588 1.000 77.40845 266 GLU A CA 1
ATOM 1887 C C . GLU A 1 266 ? -1.26573 -31.62978 28.70046 1.000 75.57065 266 GLU A C 1
ATOM 1888 O O . GLU A 1 266 ? -2.07687 -31.27866 27.83802 1.000 83.20102 266 GLU A O 1
ATOM 1894 N N . VAL A 1 267 ? -0.50533 -30.77360 29.37685 1.000 74.63579 267 VAL A N 1
ATOM 1895 C CA . VAL A 1 267 ? -0.55007 -29.34480 29.10572 1.000 68.76774 267 VAL A CA 1
ATOM 1896 C C . VAL A 1 267 ? -0.20065 -29.11504 27.64716 1.000 69.67429 267 VAL A C 1
ATOM 1897 O O . VAL A 1 267 ? -0.93319 -28.44157 26.92079 1.000 76.22373 267 VAL A O 1
ATOM 1901 N N . PHE A 1 268 ? 0.91520 -29.70042 27.22914 1.000 64.04136 268 PHE A N 1
ATOM 1902 C CA . PHE A 1 268 ? 1.29569 -29.74300 25.82698 1.000 71.27077 268 PHE A CA 1
ATOM 1903 C C . PHE A 1 268 ? 0.10789 -30.13389 24.94362 1.000 74.28218 268 PHE A C 1
ATOM 1904 O O . PHE A 1 268 ? -0.26884 -29.38548 24.03990 1.000 76.27946 268 PHE A O 1
ATOM 1912 N N . LYS A 1 269 ? -0.48838 -31.29140 25.22569 1.000 71.74030 269 LYS A N 1
ATOM 1913 C CA . LYS A 1 269 ? -1.39190 -31.91637 24.26631 1.000 68.81700 269 LYS A CA 1
ATOM 1914 C C . LYS A 1 269 ? -2.50778 -30.97547 23.83657 1.000 62.35767 269 LYS A C 1
ATOM 1915 O O . LYS A 1 269 ? -2.59768 -30.61951 22.65930 1.000 65.93671 269 LYS A O 1
ATOM 1921 N N . ARG A 1 270 ? -3.32146 -30.54451 24.79578 1.000 55.51549 270 ARG A N 1
ATOM 1922 C CA . ARG A 1 270 ? -4.44791 -29.65519 24.51447 1.000 59.17780 270 ARG A CA 1
ATOM 1923 C C . ARG A 1 270 ? -4.03886 -28.36729 23.78689 1.000 56.79290 270 ARG A C 1
ATOM 1924 O O . ARG A 1 270 ? -4.63781 -28.00687 22.76761 1.000 52.98558 270 ARG A O 1
ATOM 1932 N N . VAL A 1 271 ? -3.02006 -27.68618 24.30873 1.000 50.99521 271 VAL A N 1
ATOM 1933 C CA . VAL A 1 271 ? -2.55072 -26.44732 23.71379 1.000 47.21864 271 VAL A CA 1
ATOM 1934 C C . VAL A 1 271 ? -1.92603 -26.63999 22.32918 1.000 51.86345 271 VAL A C 1
ATOM 1935 O O . VAL A 1 271 ? -2.15523 -25.83096 21.42775 1.000 51.38294 271 VAL A O 1
ATOM 1939 N N . GLN A 1 272 ? -1.16246 -27.71264 22.15147 1.000 49.85527 272 GLN A N 1
ATOM 1940 C CA . GLN A 1 272 ? -0.53204 -27.99155 20.85793 1.000 55.09512 272 GLN A CA 1
ATOM 1941 C C . GLN A 1 272 ? -1.58247 -28.18036 19.75870 1.000 58.18531 272 GLN A C 1
ATOM 1942 O O . GLN A 1 272 ? -1.38225 -27.76654 18.61424 1.000 61.51172 272 GLN A O 1
ATOM 1948 N N . SER A 1 273 ? -2.71416 -28.76672 20.12753 1.000 56.01788 273 SER A N 1
ATOM 1949 C CA . SER A 1 273 ? -3.81488 -29.00485 19.19544 1.000 62.96553 273 SER A CA 1
ATOM 1950 C C . SER A 1 273 ? -4.56840 -27.74355 18.77672 1.000 61.54038 273 SER A C 1
ATOM 1951 O O . SER A 1 273 ? -5.11090 -27.67673 17.66695 1.000 60.03130 273 SER A O 1
ATOM 1954 N N . VAL A 1 274 ? -4.62018 -26.75197 19.66048 1.000 55.29950 274 VAL A N 1
ATOM 1955 C CA . VAL A 1 274 ? -5.44049 -25.58631 19.38944 1.000 52.50922 274 VAL A CA 1
ATOM 1956 C C . VAL A 1 274 ? -4.60673 -24.34106 19.12257 1.000 48.74434 274 VAL A C 1
ATOM 1957 O O . VAL A 1 274 ? -5.05264 -23.42916 18.42859 1.000 60.04463 274 VAL A O 1
ATOM 1961 N N . CYS A 1 275 ? -3.38793 -24.30442 19.64151 1.000 45.69079 275 CYS A N 1
ATOM 1962 C CA . CYS A 1 275 ? -2.46359 -23.23712 19.28143 1.000 45.38484 275 CYS A CA 1
ATOM 1963 C C . CYS A 1 275 ? -1.45750 -23.78821 18.29347 1.000 49.15258 275 CYS A C 1
ATOM 1964 O O . CYS A 1 275 ? -0.33446 -24.10480 18.65543 1.000 40.42829 275 CYS A O 1
ATOM 1967 N N . SER A 1 276 ? -1.85803 -23.86196 17.03105 1.000 51.48201 276 SER A N 1
ATOM 1968 C CA . SER A 1 276 ? -1.01748 -24.45928 16.00436 1.000 48.34724 276 SER A CA 1
ATOM 1969 C C . SER A 1 276 ? 0.28076 -23.70422 15.80135 1.000 53.64554 276 SER A C 1
ATOM 1970 O O . SER A 1 276 ? 0.28898 -22.47397 15.76107 1.000 53.26426 276 SER A O 1
ATOM 1973 N N . PRO A 1 277 ? 1.38987 -24.44484 15.66810 1.000 59.79672 277 PRO A N 1
ATOM 1974 C CA . PRO A 1 277 ? 2.69364 -23.80536 15.44029 1.000 55.26621 277 PRO A CA 1
ATOM 1975 C C . PRO A 1 277 ? 2.73930 -23.16309 14.06200 1.000 50.57895 277 PRO A C 1
ATOM 1976 O O . PRO A 1 277 ? 3.56860 -22.30788 13.80192 1.000 58.79481 277 PRO A O 1
ATOM 1980 N N . ASN A 1 278 ? 1.81207 -23.55492 13.20199 1.000 49.10302 278 ASN A N 1
ATOM 1981 C CA . ASN A 1 278 ? 1.75016 -23.02307 11.85183 1.000 56.71406 278 ASN A CA 1
ATOM 1982 C C . ASN A 1 278 ? 0.81862 -21.83897 11.73958 1.000 58.53421 278 ASN A C 1
ATOM 1983 O O . ASN A 1 278 ? 0.32948 -21.54864 10.65032 1.000 61.73224 278 ASN A O 1
ATOM 1988 N N . ARG A 1 279 ? 0.53625 -21.17244 12.85702 1.000 53.42382 279 ARG A N 1
ATOM 1989 C CA . ARG A 1 279 ? -0.37634 -20.02755 12.82066 1.000 55.35552 279 ARG A CA 1
ATOM 1990 C C . ARG A 1 279 ? 0.29393 -18.77758 12.26420 1.000 50.40951 279 ARG A C 1
ATOM 1991 O O . ARG A 1 279 ? -0.33440 -17.98661 11.55436 1.000 49.10510 279 ARG A O 1
ATOM 1999 N N . PHE A 1 280 ? 1.56655 -18.58655 12.57853 1.000 50.91195 280 PHE A N 1
ATOM 2000 C CA . PHE A 1 280 ? 2.19221 -17.32286 12.22574 1.000 66.47844 280 PHE A CA 1
ATOM 2001 C C . PHE A 1 280 ? 3.08916 -17.41207 10.98843 1.000 80.98763 280 PHE A C 1
ATOM 2002 O O . PHE A 1 280 ? 3.92227 -18.31332 10.87639 1.000 81.82124 280 PHE A O 1
ATOM 2010 N N . SER A 1 281 ? 2.89373 -16.46660 10.06671 1.000 87.94067 281 SER A N 1
ATOM 2011 C CA . SER A 1 281 ? 3.63528 -16.40664 8.80293 1.000 89.37159 281 SER A CA 1
ATOM 2012 C C . SER A 1 281 ? 5.14122 -16.25605 9.00528 1.000 87.94583 281 SER A C 1
ATOM 2013 O O . SER A 1 281 ? 5.60011 -15.24863 9.54153 1.000 84.32712 281 SER A O 1
ATOM 2016 N N . GLU A 1 282 ? 5.88590 -17.26945 8.56181 1.000 87.41306 282 GLU A N 1
ATOM 2017 C CA . GLU A 1 282 ? 7.35159 -17.31259 8.62346 1.000 93.80387 282 GLU A CA 1
ATOM 2018 C C . GLU A 1 282 ? 7.89198 -17.07976 10.03653 1.000 87.50999 282 GLU A C 1
ATOM 2019 O O . GLU A 1 282 ? 8.58008 -17.94087 10.59619 1.000 81.48914 282 GLU A O 1
ATOM 2025 N N . SER A 1 288 ? 16.55941 -15.02874 13.24088 1.000 77.17299 288 SER A N 1
ATOM 2026 C CA . SER A 1 288 ? 16.47651 -14.37756 11.93777 1.000 76.95916 288 SER A CA 1
ATOM 2027 C C . SER A 1 288 ? 16.46356 -12.83016 12.05498 1.000 94.12457 288 SER A C 1
ATOM 2028 O O . SER A 1 288 ? 17.43742 -12.18929 11.66257 1.000 94.97149 288 SER A O 1
ATOM 2031 N N . PRO A 1 289 ? 15.39463 -12.21424 12.61063 1.000 90.04241 289 PRO A N 1
ATOM 2032 C CA . PRO A 1 289 ? 15.51564 -10.74952 12.65239 1.000 80.61699 289 PRO A CA 1
ATOM 2033 C C . PRO A 1 289 ? 16.15276 -10.22915 13.94840 1.000 63.82722 289 PRO A C 1
ATOM 2034 O O . PRO A 1 289 ? 15.90410 -10.79054 15.02162 1.000 55.71322 289 PRO A O 1
ATOM 2038 N N . SER A 1 290 ? 16.94756 -9.16679 13.85487 1.000 60.58158 290 SER A N 1
ATOM 2039 C CA . SER A 1 290 ? 17.61007 -8.61273 15.03663 1.000 65.21676 290 SER A CA 1
ATOM 2040 C C . SER A 1 290 ? 16.58195 -8.36930 16.13938 1.000 76.72978 290 SER A C 1
ATOM 2041 O O . SER A 1 290 ? 16.76191 -8.81170 17.27321 1.000 83.95018 290 SER A O 1
ATOM 2044 N N . LEU A 1 291 ? 15.52201 -7.63831 15.80670 1.000 69.50447 291 LEU A N 1
ATOM 2045 C CA . LEU A 1 291 ? 14.41226 -7.45861 16.72588 1.000 64.74776 291 LEU A CA 1
ATOM 2046 C C . LEU A 1 291 ? 13.11666 -8.08856 16.21558 1.000 61.72712 291 LEU A C 1
ATOM 2047 O O . LEU A 1 291 ? 12.60572 -7.71430 15.16057 1.000 60.98379 291 LEU A O 1
ATOM 2052 N N . PHE A 1 292 ? 12.61414 -9.06259 16.96379 1.000 49.44230 292 PHE A N 1
ATOM 2053 C CA . PHE A 1 292 ? 11.28738 -9.61275 16.73738 1.000 50.66402 292 PHE A CA 1
ATOM 2054 C C . PHE A 1 292 ? 10.39579 -9.05638 17.83615 1.000 44.77641 292 PHE A C 1
ATOM 2055 O O . PHE A 1 292 ? 10.78899 -9.07084 19.00577 1.000 46.86834 292 PHE A O 1
ATOM 2063 N N . ALA A 1 293 ? 9.21533 -8.55961 17.48572 1.000 45.26219 293 ALA A N 1
ATOM 2064 C CA . ALA A 1 293 ? 8.27393 -8.08369 18.50046 1.000 48.07221 293 ALA A CA 1
ATOM 2065 C C . ALA A 1 293 ? 6.82526 -8.45227 18.16863 1.000 48.79982 293 ALA A C 1
ATOM 2066 O O . ALA A 1 293 ? 6.36417 -8.24324 17.04156 1.000 43.49098 293 ALA A O 1
ATOM 2068 N N . MET A 1 294 ? 6.11580 -9.01319 19.14686 1.000 38.78902 294 MET A N 1
ATOM 2069 C CA . MET A 1 294 ? 4.68873 -9.27638 18.96514 1.000 46.54759 294 MET A CA 1
ATOM 2070 C C . MET A 1 294 ? 3.91241 -8.91008 20.22142 1.000 43.83080 294 MET A C 1
ATOM 2071 O O . MET A 1 294 ? 4.44036 -8.94599 21.34163 1.000 40.60737 294 MET A O 1
ATOM 2076 N N . HIS A 1 295 ? 2.67423 -8.48893 20.02401 1.000 32.79163 295 HIS A N 1
ATOM 2077 C CA . HIS A 1 295 ? 1.82159 -8.17952 21.15601 1.000 41.20313 295 HIS A CA 1
ATOM 2078 C C . HIS A 1 295 ? 0.83614 -9.28536 21.45242 1.000 42.92388 295 HIS A C 1
ATOM 2079 O O . HIS A 1 295 ? 0.14895 -9.77591 20.56682 1.000 48.82952 295 HIS A O 1
ATOM 2086 N N . PHE A 1 296 ? 0.78115 -9.67287 22.71311 1.000 35.00328 296 PHE A N 1
ATOM 2087 C CA . PHE A 1 296 ? -0.21704 -10.63072 23.19815 1.000 37.68153 296 PHE A CA 1
ATOM 2088 C C . PHE A 1 296 ? -1.29970 -9.95323 24.02640 1.000 37.76767 296 PHE A C 1
ATOM 2089 O O . PHE A 1 296 ? -1.01445 -9.37081 25.07569 1.000 39.67528 296 PHE A O 1
ATOM 2097 N N . PRO A 1 297 ? -2.55764 -10.03183 23.57004 1.000 41.13957 297 PRO A N 1
ATOM 2098 C CA . PRO A 1 297 ? -3.68538 -9.52705 24.35914 1.000 41.59258 297 PRO A CA 1
ATOM 2099 C C . PRO A 1 297 ? -3.94431 -10.40324 25.58333 1.000 46.74882 297 PRO A C 1
ATOM 2100 O O . PRO A 1 297 ? -3.52764 -11.55703 25.59207 1.000 44.66501 297 PRO A O 1
ATOM 2104 N N . THR A 1 298 ? -4.55203 -9.85768 26.62945 1.000 46.55693 298 THR A N 1
ATOM 2105 C CA . THR A 1 298 ? -5.07343 -10.72441 27.67989 1.000 43.82261 298 THR A CA 1
ATOM 2106 C C . THR A 1 298 ? -6.57683 -10.79711 27.47118 1.000 47.83917 298 THR A C 1
ATOM 2107 O O . THR A 1 298 ? -7.08256 -10.30249 26.46056 1.000 43.31570 298 THR A O 1
ATOM 2111 N N . ILE A 1 299 ? -7.27614 -11.38417 28.43950 1.000 54.49159 299 ILE A N 1
ATOM 2112 C CA . ILE A 1 299 ? -8.70222 -11.68621 28.35612 1.000 52.10695 299 ILE A CA 1
ATOM 2113 C C . ILE A 1 299 ? -9.45615 -10.90985 29.42456 1.000 57.91195 299 ILE A C 1
ATOM 2114 O O . ILE A 1 299 ? -8.92157 -10.71847 30.51591 1.000 50.87694 299 ILE A O 1
ATOM 2119 N N . PRO A 1 300 ? -10.68117 -10.42702 29.10604 1.000 64.70755 300 PRO A N 1
ATOM 2120 C CA . PRO A 1 300 ? -11.53332 -9.79117 30.11746 1.000 64.91142 300 PRO A CA 1
ATOM 2121 C C . PRO A 1 300 ? -11.59364 -10.62637 31.39098 1.000 63.70585 300 PRO A C 1
ATOM 2122 O O . PRO A 1 300 ? -11.79125 -11.84382 31.33692 1.000 63.00951 300 PRO A O 1
ATOM 2126 N N . ALA A 1 301 ? -11.38209 -9.97912 32.52825 1.000 62.51800 301 ALA A N 1
ATOM 2127 C CA . ALA A 1 301 ? -11.30749 -10.70296 33.78072 1.000 60.77610 301 ALA A CA 1
ATOM 2128 C C . ALA A 1 301 ? -11.96039 -9.93084 34.91932 1.000 60.94359 301 ALA A C 1
ATOM 2129 O O . ALA A 1 301 ? -11.88087 -8.70320 34.98110 1.000 61.66936 301 ALA A O 1
ATOM 2131 N N . LYS A 1 302 ? -12.61244 -10.66397 35.81292 1.000 55.71126 302 LYS A N 1
ATOM 2132 C CA . LYS A 1 302 ? -13.13259 -10.07748 37.03883 1.000 59.35309 302 LYS A CA 1
ATOM 2133 C C . LYS A 1 302 ? -12.03532 -10.12442 38.09707 1.000 57.19038 302 LYS A C 1
ATOM 2134 O O . LYS A 1 302 ? -11.74963 -11.17759 38.67856 1.000 62.43751 302 LYS A O 1
ATOM 2140 N N . VAL A 1 303 ? -11.43206 -8.96824 38.34628 1.000 52.29669 303 VAL A N 1
ATOM 2141 C CA . VAL A 1 303 ? -10.26754 -8.88212 39.20789 1.000 49.73370 303 VAL A CA 1
ATOM 2142 C C . VAL A 1 303 ? -10.61248 -9.02729 40.68144 1.000 57.80948 303 VAL A C 1
ATOM 2143 O O . VAL A 1 303 ? -11.44276 -8.29318 41.20046 1.000 51.58596 303 VAL A O 1
ATOM 2147 N N . LYS A 1 304 ? -9.93578 -9.94318 41.36410 1.000 55.21030 304 LYS A N 1
ATOM 2148 C CA . LYS A 1 304 ? -10.05134 -10.03911 42.80823 1.000 55.48747 304 LYS A CA 1
ATOM 2149 C C . LYS A 1 304 ? -8.75889 -9.52498 43.45180 1.000 58.23046 304 LYS A C 1
ATOM 2150 O O . LYS A 1 304 ? -8.78925 -8.68484 44.34657 1.000 57.16080 304 LYS A O 1
ATOM 2156 N N . LYS A 1 305 ? -7.61827 -10.00145 42.96913 1.000 59.41845 305 LYS A N 1
ATOM 2157 C CA . LYS A 1 305 ? -6.33611 -9.42452 43.37893 1.000 56.73906 305 LYS A CA 1
ATOM 2158 C C . LYS A 1 305 ? -5.26291 -9.54994 42.30850 1.000 48.78779 305 LYS A C 1
ATOM 2159 O O . LYS A 1 305 ? -4.96357 -10.64494 41.83816 1.000 48.04700 305 LYS A O 1
ATOM 2165 N N . LEU A 1 306 ? -4.70333 -8.41350 41.91778 1.000 52.94933 306 LEU A N 1
ATOM 2166 C CA . LEU A 1 306 ? -3.69745 -8.36435 40.86197 1.000 56.44399 306 LEU A CA 1
ATOM 2167 C C . LEU A 1 306 ? -2.36633 -8.96161 41.28621 1.000 52.24399 306 LEU A C 1
ATOM 2168 O O . LEU A 1 306 ? -1.59305 -9.43032 40.44310 1.000 48.79832 306 LEU A O 1
ATOM 2173 N N . THR A 1 307 ? -2.08673 -8.91154 42.58525 1.000 50.78714 307 THR A N 1
ATOM 2174 C CA . THR A 1 307 ? -0.76022 -9.25545 43.08879 1.000 45.22710 307 THR A CA 1
ATOM 2175 C C . THR A 1 307 ? -0.36407 -10.67363 42.75578 1.000 41.85170 307 THR A C 1
ATOM 2176 O O . THR A 1 307 ? -1.04625 -11.61635 43.13147 1.000 38.73471 307 THR A O 1
ATOM 2180 N N . GLY A 1 308 ? 0.76797 -10.82247 42.07754 1.000 49.42117 308 GLY A N 1
ATOM 2181 C CA . GLY A 1 308 ? 1.27810 -12.14485 41.76018 1.000 48.24290 308 GLY A CA 1
ATOM 2182 C C . GLY A 1 308 ? 0.86393 -12.68764 40.40211 1.000 42.53469 308 GLY A C 1
ATOM 2183 O O . GLY A 1 308 ? 1.27291 -13.77981 40.02036 1.000 45.59128 308 GLY A O 1
ATOM 2184 N N . ALA A 1 309 ? 0.04378 -11.94863 39.66378 1.000 38.68707 309 ALA A N 1
ATOM 2185 C CA . ALA A 1 309 ? -0.33246 -12.41092 38.32512 1.000 43.30628 309 ALA A CA 1
ATOM 2186 C C . ALA A 1 309 ? 0.90328 -12.59412 37.40915 1.000 33.64187 309 ALA A C 1
ATOM 2187 O O . ALA A 1 309 ? 0.99604 -13.57606 36.67250 1.000 38.52626 309 ALA A O 1
ATOM 2189 N N . GLY A 1 310 ? 1.83720 -11.65393 37.46054 1.000 34.03089 310 GLY A N 1
ATOM 2190 C CA . GLY A 1 310 ? 3.04675 -11.74311 36.64583 1.000 35.11973 310 GLY A CA 1
ATOM 2191 C C . GLY A 1 310 ? 3.81995 -13.01165 36.97383 1.000 40.31558 310 GLY A C 1
ATOM 2192 O O . GLY A 1 310 ? 4.41337 -13.66199 36.09846 1.000 35.00515 310 GLY A O 1
ATOM 2193 N N . ASP A 1 311 ? 3.78604 -13.38021 38.25204 1.000 27.36500 311 ASP A N 1
ATOM 2194 C CA . ASP A 1 311 ? 4.47564 -14.58325 38.70606 1.000 35.16855 311 ASP A CA 1
ATOM 2195 C C . ASP A 1 311 ? 3.81299 -15.82161 38.12120 1.000 36.99284 311 ASP A C 1
ATOM 2196 O O . ASP A 1 311 ? 4.49750 -16.78231 37.76281 1.000 32.11780 311 ASP A O 1
ATOM 2201 N N . CYS A 1 312 ? 2.48662 -15.78710 37.97699 1.000 32.71612 312 CYS A N 1
ATOM 2202 C CA . CYS A 1 312 ? 1.79786 -16.92640 37.38113 1.000 27.74247 312 CYS A CA 1
ATOM 2203 C C . CYS A 1 312 ? 1.95931 -16.93697 35.87373 1.000 36.40083 312 CYS A C 1
ATOM 2204 O O . CYS A 1 312 ? 1.88801 -18.00079 35.26521 1.000 39.59309 312 CYS A O 1
ATOM 2207 N N . LEU A 1 313 ? 2.21378 -15.77299 35.27269 1.000 31.05579 313 LEU A N 1
ATOM 2208 C CA . LEU A 1 313 ? 2.56273 -15.71710 33.85006 1.000 31.76963 313 LEU A CA 1
ATOM 2209 C C . LEU A 1 313 ? 3.88582 -16.44408 33.64709 1.000 32.30057 313 LEU A C 1
ATOM 2210 O O . LEU A 1 313 ? 4.02424 -17.27540 32.75404 1.000 31.15702 313 LEU A O 1
ATOM 2215 N N . VAL A 1 314 ? 4.85683 -16.13061 34.49532 1.000 28.34965 314 VAL A N 1
ATOM 2216 C CA . VAL A 1 314 ? 6.12409 -16.83530 34.45006 1.000 29.76350 314 VAL A CA 1
ATOM 2217 C C . VAL A 1 314 ? 5.90594 -18.32988 34.66713 1.000 32.64192 314 VAL A C 1
ATOM 2218 O O . VAL A 1 314 ? 6.37550 -19.14775 33.88005 1.000 34.66323 314 VAL A O 1
ATOM 2222 N N . GLY A 1 315 ? 5.19275 -18.71103 35.72298 1.000 30.02253 315 GLY A N 1
ATOM 2223 C CA . GLY A 1 315 ? 5.04079 -20.13516 35.98359 1.000 28.94320 315 GLY A CA 1
ATOM 2224 C C . GLY A 1 315 ? 4.34284 -20.90180 34.86666 1.000 37.97859 315 GLY A C 1
ATOM 2225 O O . GLY A 1 315 ? 4.75790 -21.99735 34.49188 1.000 41.43916 315 GLY A O 1
ATOM 2226 N N . GLY A 1 316 ? 3.25421 -20.33760 34.35521 1.000 31.73747 316 GLY A N 1
ATOM 2227 C CA . GLY A 1 316 ? 2.56550 -20.91871 33.20859 1.000 29.01750 316 GLY A CA 1
ATOM 2228 C C . GLY A 1 316 ? 3.48876 -21.05731 31.99077 1.000 38.27313 316 GLY A C 1
ATOM 2229 O O . GLY A 1 316 ? 3.41167 -22.04860 31.26276 1.000 41.47492 316 GLY A O 1
ATOM 2230 N N . THR A 1 317 ? 4.33666 -20.05385 31.74298 1.000 31.80557 317 THR A N 1
ATOM 2231 C CA . THR A 1 317 ? 5.23204 -20.10916 30.58108 1.000 34.83726 317 THR A CA 1
ATOM 2232 C C . THR A 1 317 ? 6.29837 -21.18642 30.77863 1.000 37.12191 317 THR A C 1
ATOM 2233 O O . THR A 1 317 ? 6.55241 -21.98668 29.88159 1.000 33.47890 317 THR A O 1
ATOM 2237 N N . VAL A 1 318 ? 6.88114 -21.23921 31.97156 1.000 30.31517 318 VAL A N 1
ATOM 2238 C CA . VAL A 1 318 ? 7.91811 -22.22957 32.25562 1.000 35.07731 318 VAL A CA 1
ATOM 2239 C C . VAL A 1 318 ? 7.35904 -23.65830 32.25506 1.000 39.01220 318 VAL A C 1
ATOM 2240 O O . VAL A 1 318 ? 8.01106 -24.60294 31.81563 1.000 37.31635 318 VAL A O 1
ATOM 2244 N N . ALA A 1 319 ? 6.14082 -23.80423 32.75122 1.000 37.78581 319 ALA A N 1
ATOM 2245 C CA . ALA A 1 319 ? 5.48070 -25.10194 32.73305 1.000 37.60153 319 ALA A CA 1
ATOM 2246 C C . ALA A 1 319 ? 5.34135 -25.60808 31.29140 1.000 45.71465 319 ALA A C 1
ATOM 2247 O O . ALA A 1 319 ? 5.67513 -26.75165 30.98721 1.000 39.42345 319 ALA A O 1
ATOM 2249 N N . SER A 1 320 ? 4.85108 -24.73741 30.41592 1.000 40.14849 320 SER A N 1
ATOM 2250 C CA . SER A 1 320 ? 4.60485 -25.10986 29.03505 1.000 45.26925 320 SER A CA 1
ATOM 2251 C C . SER A 1 320 ? 5.89321 -25.44185 28.31124 1.000 44.95967 320 SER A C 1
ATOM 2252 O O . SER A 1 320 ? 5.93286 -26.38371 27.52406 1.000 44.93548 320 SER A O 1
ATOM 2255 N N . LEU A 1 321 ? 6.93176 -24.64637 28.57751 1.000 46.64442 321 LEU A N 1
ATOM 2256 C CA . LEU A 1 321 ? 8.25827 -24.85944 28.00999 1.000 49.36601 321 LEU A CA 1
ATOM 2257 C C . LEU A 1 321 ? 8.83526 -26.18051 28.49650 1.000 44.24476 321 LEU A C 1
ATOM 2258 O O . LEU A 1 321 ? 9.40459 -26.94037 27.71465 1.000 40.97870 321 LEU A O 1
ATOM 2263 N N . SER A 1 322 ? 8.67944 -26.45305 29.78820 1.000 41.24937 322 SER A N 1
ATOM 2264 C CA . SER A 1 322 ? 9.14029 -27.72388 30.34788 1.000 49.19464 322 SER A CA 1
ATOM 2265 C C . SER A 1 322 ? 8.43682 -28.88689 29.67790 1.000 54.30458 322 SER A C 1
ATOM 2266 O O . SER A 1 322 ? 9.00887 -29.96931 29.51316 1.000 55.15709 322 SER A O 1
ATOM 2269 N N . ASP A 1 323 ? 7.19257 -28.66606 29.26986 1.000 50.34037 323 ASP A N 1
ATOM 2270 C CA . ASP A 1 323 ? 6.44131 -29.76249 28.67222 1.000 45.57292 323 ASP A CA 1
ATOM 2271 C C . ASP A 1 323 ? 6.59008 -29.81365 27.15571 1.000 47.16808 323 ASP A C 1
ATOM 2272 O O . ASP A 1 323 ? 5.91627 -30.59526 26.49499 1.000 57.64293 323 ASP A O 1
ATOM 2277 N N . GLY A 1 324 ? 7.45295 -28.97092 26.59978 1.000 40.17694 324 GLY A N 1
ATOM 2278 C CA . GLY A 1 324 ? 7.78905 -29.10368 25.19449 1.000 50.84827 324 GLY A CA 1
ATOM 2279 C C . GLY A 1 324 ? 7.15199 -28.12123 24.23012 1.000 50.61884 324 GLY A C 1
ATOM 2280 O O . GLY A 1 324 ? 7.43366 -28.16642 23.04354 1.000 49.81401 324 GLY A O 1
ATOM 2281 N N . LEU A 1 325 ? 6.27838 -27.24790 24.71767 1.000 46.92553 325 LEU A N 1
ATOM 2282 C CA . LEU A 1 325 ? 5.64905 -26.24932 23.84880 1.000 42.19791 325 LEU A CA 1
ATOM 2283 C C . LEU A 1 325 ? 6.68204 -25.23147 23.36543 1.000 38.95605 325 LEU A C 1
ATOM 2284 O O . LEU A 1 325 ? 7.69763 -25.01919 24.02603 1.000 44.18210 325 LEU A O 1
ATOM 2289 N N . ASP A 1 326 ? 6.43214 -24.57315 22.23990 1.000 37.16813 326 ASP A N 1
ATOM 2290 C CA . ASP A 1 326 ? 7.35778 -23.53620 21.81979 1.000 33.60312 326 ASP A CA 1
ATOM 2291 C C . ASP A 1 326 ? 7.03747 -22.27585 22.63471 1.000 40.39990 326 ASP A C 1
ATOM 2292 O O . ASP A 1 326 ? 6.02071 -22.22025 23.34756 1.000 38.85180 326 ASP A O 1
ATOM 2297 N N . LEU A 1 327 ? 7.88565 -21.26326 22.51502 1.000 36.85258 327 LEU A N 1
ATOM 2298 C CA . LEU A 1 327 ? 7.77456 -20.07437 23.35968 1.000 36.23131 327 LEU A CA 1
ATOM 2299 C C . LEU A 1 327 ? 6.49694 -19.27781 23.13086 1.000 40.46335 327 LEU A C 1
ATOM 2300 O O . LEU A 1 327 ? 5.97269 -18.67678 24.05795 1.000 33.71078 327 LEU A O 1
ATOM 2305 N N . ILE A 1 328 ? 6.02158 -19.22761 21.88945 1.000 39.92334 328 ILE A N 1
ATOM 2306 C CA . ILE A 1 328 ? 4.82300 -18.44870 21.58703 1.000 36.54415 328 ILE A CA 1
ATOM 2307 C C . ILE A 1 328 ? 3.56063 -19.11806 22.17422 1.000 39.79538 328 ILE A C 1
ATOM 2308 O O . ILE A 1 328 ? 2.72204 -18.44441 22.79552 1.000 34.30647 328 ILE A O 1
ATOM 2313 N N . GLN A 1 329 ? 3.44270 -20.43623 22.00237 1.000 32.03009 329 GLN A N 1
ATOM 2314 C CA . GLN A 1 329 ? 2.39303 -21.20118 22.65954 1.000 32.49912 329 GLN A CA 1
ATOM 2315 C C . GLN A 1 329 ? 2.50401 -21.10948 24.18127 1.000 42.58579 329 GLN A C 1
ATOM 2316 O O . GLN A 1 329 ? 1.49188 -21.05261 24.88155 1.000 42.25139 329 GLN A O 1
ATOM 2322 N N . SER A 1 330 ? 3.73683 -21.12007 24.68706 1.000 34.79550 330 SER A N 1
ATOM 2323 C CA . SER A 1 330 ? 3.98125 -21.08423 26.13040 1.000 36.02380 330 SER A CA 1
ATOM 2324 C C . SER A 1 330 ? 3.54998 -19.76186 26.78485 1.000 38.40541 330 SER A C 1
ATOM 2325 O O . SER A 1 330 ? 3.02825 -19.76425 27.89614 1.000 36.88139 330 SER A O 1
ATOM 2328 N N . LEU A 1 331 ? 3.80979 -18.63702 26.12385 1.000 36.98807 331 LEU A N 1
ATOM 2329 C CA . LEU A 1 331 ? 3.42701 -17.34462 26.68396 1.000 35.61459 331 LEU A CA 1
ATOM 2330 C C . LEU A 1 331 ? 1.91146 -17.18754 26.71272 1.000 34.07780 331 LEU A C 1
ATOM 2331 O O . LEU A 1 331 ? 1.37067 -16.61438 27.65997 1.000 37.11846 331 LEU A O 1
ATOM 2336 N N . ALA A 1 332 ? 1.23129 -17.72998 25.69388 1.000 30.08456 332 ALA A N 1
ATOM 2337 C CA . ALA A 1 332 ? -0.22562 -17.75123 25.66673 1.000 34.03382 332 ALA A CA 1
ATOM 2338 C C . ALA A 1 332 ? -0.77340 -18.47837 26.90333 1.000 39.00512 332 ALA A C 1
ATOM 2339 O O . ALA A 1 332 ? -1.69981 -17.99071 27.55212 1.000 41.12956 332 ALA A O 1
ATOM 2341 N N . VAL A 1 333 ? -0.18684 -19.62277 27.25180 1.000 34.51373 333 VAL A N 1
ATOM 2342 C CA . VAL A 1 333 ? -0.55731 -20.30692 28.50008 1.000 32.31060 333 VAL A CA 1
ATOM 2343 C C . VAL A 1 333 ? -0.21852 -19.45242 29.73364 1.000 31.87248 333 VAL A C 1
ATOM 2344 O O . VAL A 1 333 ? -0.99944 -19.38553 30.68663 1.000 33.68272 333 VAL A O 1
ATOM 2348 N N . GLY A 1 334 ? 0.94069 -18.79012 29.71694 1.000 37.27642 334 GLY A N 1
ATOM 2349 C CA . GLY A 1 334 ? 1.32542 -17.94439 30.83917 1.000 35.02181 334 GLY A CA 1
ATOM 2350 C C . GLY A 1 334 ? 0.28041 -16.86037 31.08354 1.000 37.29112 334 GLY A C 1
ATOM 2351 O O . GLY A 1 334 ? -0.12487 -16.57711 32.21578 1.000 37.20342 334 GLY A O 1
ATOM 2352 N N . ILE A 1 335 ? -0.18521 -16.26981 29.99465 1.000 32.61123 335 ILE A N 1
ATOM 2353 C CA . ILE A 1 335 ? -1.19521 -15.23936 30.07503 1.000 34.90652 335 ILE A CA 1
ATOM 2354 C C . ILE A 1 335 ? -2.54947 -15.80460 30.54620 1.000 39.93371 335 ILE A C 1
ATOM 2355 O O . ILE A 1 335 ? -3.24231 -15.17066 31.35241 1.000 37.15162 335 ILE A O 1
ATOM 2360 N N . ALA A 1 336 ? -2.91480 -16.99705 30.07235 1.000 31.46038 336 ALA A N 1
ATOM 2361 C CA . ALA A 1 336 ? -4.11471 -17.68164 30.57803 1.000 34.59738 336 ALA A CA 1
ATOM 2362 C C . ALA A 1 336 ? -4.01182 -17.89389 32.08726 1.000 43.22534 336 ALA A C 1
ATOM 2363 O O . ALA A 1 336 ? -4.97692 -17.66047 32.81273 1.000 41.42807 336 ALA A O 1
ATOM 2365 N N . SER A 1 337 ? -2.83871 -18.35779 32.53158 1.000 37.72407 337 SER A N 1
ATOM 2366 C CA . SER A 1 337 ? -2.54497 -18.60387 33.94745 1.000 37.71469 337 SER A CA 1
ATOM 2367 C C . SER A 1 337 ? -2.57390 -17.32234 34.77483 1.000 35.16978 337 SER A C 1
ATOM 2368 O O . SER A 1 337 ? -3.06552 -17.31206 35.90318 1.000 36.97524 337 SER A O 1
ATOM 2371 N N . ALA A 1 338 ? -2.05956 -16.23922 34.20226 1.000 34.82964 338 ALA A N 1
ATOM 2372 C CA . ALA A 1 338 ? -2.07067 -14.96063 34.88614 1.000 32.12672 338 ALA A CA 1
ATOM 2373 C C . ALA A 1 338 ? -3.51125 -14.42889 35.01163 1.000 35.21858 338 ALA A C 1
ATOM 2374 O O . ALA A 1 338 ? -3.85388 -13.81705 36.01526 1.000 43.67645 338 ALA A O 1
ATOM 2376 N N . LYS A 1 339 ? -4.35572 -14.69421 34.01288 1.000 38.20478 339 LYS A N 1
ATOM 2377 C CA . LYS A 1 339 ? -5.76515 -14.33654 34.09581 1.000 38.65649 339 LYS A CA 1
ATOM 2378 C C . LYS A 1 339 ? -6.48614 -15.09291 35.21076 1.000 45.84312 339 LYS A C 1
ATOM 2379 O O . LYS A 1 339 ? -7.22377 -14.50102 36.00613 1.000 48.05264 339 LYS A O 1
ATOM 2385 N N . ALA A 1 340 ? -6.28121 -16.40663 35.25415 1.000 43.01612 340 ALA A N 1
ATOM 2386 C CA . ALA A 1 340 ? -6.83501 -17.20640 36.33210 1.000 42.66716 340 ALA A CA 1
ATOM 2387 C C . ALA A 1 340 ? -6.36952 -16.63680 37.66560 1.000 45.82053 340 ALA A C 1
ATOM 2388 O O . ALA A 1 340 ? -7.15629 -16.54223 38.59747 1.000 45.71419 340 ALA A O 1
ATOM 2390 N N . ALA A 1 341 ? -5.11066 -16.19650 37.73442 1.000 41.41867 341 ALA A N 1
ATOM 2391 C CA . ALA A 1 341 ? -4.58133 -15.63503 38.97419 1.000 44.88336 341 ALA A CA 1
ATOM 2392 C C . ALA A 1 341 ? -5.25078 -14.31418 39.37196 1.000 48.26733 341 ALA A C 1
ATOM 2393 O O . ALA A 1 341 ? -5.52217 -14.11512 40.54942 1.000 45.05518 341 ALA A O 1
ATOM 2395 N N . VAL A 1 342 ? -5.49442 -13.40308 38.42521 1.000 41.37856 342 VAL A N 1
ATOM 2396 C CA . VAL A 1 342 ? -6.10845 -12.14338 38.82341 1.000 54.91413 342 VAL A CA 1
ATOM 2397 C C . VAL A 1 342 ? -7.55333 -12.38549 39.28871 1.000 57.24567 342 VAL A C 1
ATOM 2398 O O . VAL A 1 342 ? -8.02134 -11.71940 40.21342 1.000 45.62745 342 VAL A O 1
ATOM 2402 N N . GLU A 1 343 ? -8.21528 -13.38678 38.70710 1.000 49.34851 343 GLU A N 1
ATOM 2403 C CA . GLU A 1 343 ? -9.59678 -13.69566 39.07164 1.000 52.54018 343 GLU A CA 1
ATOM 2404 C C . GLU A 1 343 ? -9.66943 -14.49916 40.36361 1.000 56.38828 343 GLU A C 1
ATOM 2405 O O . GLU A 1 343 ? -10.69353 -15.10608 40.67474 1.000 63.58467 343 GLU A O 1
ATOM 2411 N N . SER A 1 344 ? -8.57885 -14.49941 41.12025 1.000 62.13975 344 SER A N 1
ATOM 2412 C CA . SER A 1 344 ? -8.56105 -15.15295 42.41824 1.000 59.44657 344 SER A CA 1
ATOM 2413 C C . SER A 1 344 ? -8.10424 -14.15267 43.48376 1.000 60.64887 344 SER A C 1
ATOM 2414 O O . SER A 1 344 ? -7.37981 -13.19846 43.18697 1.000 54.32550 344 SER A O 1
ATOM 2417 N N . ASP A 1 345 ? -8.49538 -14.38276 44.73189 1.000 60.02154 345 ASP A N 1
ATOM 2418 C CA . ASP A 1 345 ? -8.13584 -13.44854 45.78599 1.000 64.70825 345 ASP A CA 1
ATOM 2419 C C . ASP A 1 345 ? -6.72899 -13.71664 46.32406 1.000 62.09672 345 ASP A C 1
ATOM 2420 O O . ASP A 1 345 ? -6.17925 -12.89184 47.05242 1.000 72.93377 345 ASP A O 1
ATOM 2425 N N . ASP A 1 346 ? -6.15429 -14.87710 45.99793 1.000 66.31140 346 ASP A N 1
ATOM 2426 C CA . ASP A 1 346 ? -4.77406 -15.19050 46.40499 1.000 69.14361 346 ASP A CA 1
ATOM 2427 C C . ASP A 1 346 ? -3.78079 -14.77574 45.33267 1.000 56.17890 346 ASP A C 1
ATOM 2428 O O . ASP A 1 346 ? -4.17540 -14.42285 44.22108 1.000 49.22532 346 ASP A O 1
ATOM 2433 N N . ASN A 1 347 ? -2.49232 -14.82996 45.67027 1.000 55.02107 347 ASN A N 1
ATOM 2434 C CA . ASN A 1 347 ? -1.43232 -14.66016 44.68451 1.000 52.24523 347 ASN A CA 1
ATOM 2435 C C . ASN A 1 347 ? -1.52994 -15.72549 43.59135 1.000 53.76477 347 ASN A C 1
ATOM 2436 O O . ASN A 1 347 ? -1.53193 -15.41444 42.40074 1.000 54.07446 347 ASN A O 1
ATOM 2441 N N . VAL A 1 348 ? -1.62888 -16.98092 44.01115 1.000 52.25139 348 VAL A N 1
ATOM 2442 C CA . VAL A 1 348 ? -1.73323 -18.09903 43.08659 1.000 56.17419 348 VAL A CA 1
ATOM 2443 C C . VAL A 1 348 ? -3.02682 -18.84646 43.38144 1.000 55.43823 348 VAL A C 1
ATOM 2444 O O . VAL A 1 348 ? -3.28268 -19.17822 44.53278 1.000 57.24438 348 VAL A O 1
ATOM 2448 N N . PRO A 1 349 ? -3.85296 -19.10424 42.34928 1.000 57.73946 349 PRO A N 1
ATOM 2449 C CA . PRO A 1 349 ? -5.15131 -19.77374 42.55989 1.000 58.86936 349 PRO A CA 1
ATOM 2450 C C . PRO A 1 349 ? -5.01113 -21.08265 43.32448 1.000 60.01760 349 PRO A C 1
ATOM 2451 O O . PRO A 1 349 ? -3.96942 -21.72489 43.20464 1.000 55.71026 349 PRO A O 1
ATOM 2455 N N . PRO A 1 350 ? -6.03933 -21.47447 44.09331 1.000 62.54329 350 PRO A N 1
ATOM 2456 C CA . PRO A 1 350 ? -6.03846 -22.76991 44.78281 1.000 62.92634 350 PRO A CA 1
ATOM 2457 C C . PRO A 1 350 ? -5.86499 -23.92662 43.80217 1.000 62.83758 350 PRO A C 1
ATOM 2458 O O . PRO A 1 350 ? -5.23917 -24.94413 44.12463 1.000 57.42668 350 PRO A O 1
ATOM 2462 N N . GLU A 1 351 ? -6.44590 -23.76876 42.61554 1.000 62.65711 351 GLU A N 1
ATOM 2463 C CA . GLU A 1 351 ? -6.30495 -24.75688 41.55859 1.000 63.23549 351 GLU A CA 1
ATOM 2464 C C . GLU A 1 351 ? -6.43769 -24.12418 40.16687 1.000 61.31379 351 GLU A C 1
ATOM 2465 O O . GLU A 1 351 ? -6.90951 -22.99200 40.03409 1.000 61.22439 351 GLU A O 1
ATOM 2471 N N . PHE A 1 352 ? -6.00365 -24.86594 39.14714 1.000 54.75402 352 PHE A N 1
ATOM 2472 C CA . PHE A 1 352 ? -6.14790 -24.48422 37.74709 1.000 54.12029 352 PHE A CA 1
ATOM 2473 C C . PHE A 1 352 ? -7.03249 -25.45560 36.97517 1.000 66.32879 352 PHE A C 1
ATOM 2474 O O . PHE A 1 352 ? -6.81583 -26.66858 37.00669 1.000 73.72616 352 PHE A O 1
ATOM 2482 N N . LYS A 1 353 ? -8.03579 -24.91986 36.29556 1.000 63.87487 353 LYS A N 1
ATOM 2483 C CA . LYS A 1 353 ? -8.86322 -25.70007 35.37853 1.000 61.18507 353 LYS A CA 1
ATOM 2484 C C . LYS A 1 353 ? -8.31188 -25.70969 33.95265 1.000 60.26229 353 LYS A C 1
ATOM 2485 O O . LYS A 1 353 ? -8.42642 -24.71678 33.22994 1.000 60.62710 353 LYS A O 1
ATOM 2491 N N . LEU A 1 354 ? -7.70005 -26.82855 33.56341 1.000 53.52342 354 LEU A N 1
ATOM 2492 C CA . LEU A 1 354 ? -7.01818 -26.94661 32.27760 1.000 56.17876 354 LEU A CA 1
ATOM 2493 C C . LEU A 1 354 ? -7.97093 -26.67695 31.12196 1.000 66.77845 354 LEU A C 1
ATOM 2494 O O . LEU A 1 354 ? -7.56243 -26.31407 30.00997 1.000 62.28767 354 LEU A O 1
ATOM 2499 N N . ASP A 1 355 ? -9.24887 -26.87080 31.41652 1.000 51.67802 355 ASP A N 1
ATOM 2500 C CA . ASP A 1 355 ? -10.34466 -26.49091 30.55211 1.000 62.33867 355 ASP A CA 1
ATOM 2501 C C . ASP A 1 355 ? -10.23001 -25.01245 30.19495 1.000 56.80464 355 ASP A C 1
ATOM 2502 O O . ASP A 1 355 ? -10.09983 -24.65817 29.01595 1.000 58.74715 355 ASP A O 1
ATOM 2507 N N . LEU A 1 356 ? -10.27742 -24.15451 31.21209 1.000 51.83866 356 LEU A N 1
ATOM 2508 C CA . LEU A 1 356 ? -10.20460 -22.71678 30.98754 1.000 57.37157 356 LEU A CA 1
ATOM 2509 C C . LEU A 1 356 ? -8.81435 -22.28770 30.56596 1.000 51.22524 356 LEU A C 1
ATOM 2510 O O . LEU A 1 356 ? -8.67830 -21.36360 29.76088 1.000 60.50975 356 LEU A O 1
ATOM 2515 N N . ILE A 1 357 ? -7.78450 -22.93367 31.11608 1.000 45.38229 357 ILE A N 1
ATOM 2516 C CA . ILE A 1 357 ? -6.41451 -22.53321 30.78283 1.000 40.93835 357 ILE A CA 1
ATOM 2517 C C . ILE A 1 357 ? -6.15710 -22.68611 29.28682 1.000 46.87955 357 ILE A C 1
ATOM 2518 O O . ILE A 1 357 ? -5.75914 -21.72405 28.62464 1.000 46.38581 357 ILE A O 1
ATOM 2523 N N . SER A 1 358 ? -6.42011 -23.87912 28.74315 1.000 45.18551 358 SER A N 1
ATOM 2524 C CA . SER A 1 358 ? -6.19997 -24.11678 27.30740 1.000 50.55328 358 SER A CA 1
ATOM 2525 C C . SER A 1 358 ? -7.14223 -23.27724 26.45098 1.000 57.32737 358 SER A C 1
ATOM 2526 O O . SER A 1 358 ? -6.74969 -22.76765 25.40371 1.000 64.43585 358 SER A O 1
ATOM 2529 N N . GLY A 1 359 ? -8.37644 -23.11173 26.90535 1.000 57.07762 359 GLY A N 1
ATOM 2530 C CA . GLY A 1 359 ? -9.33962 -22.31485 26.16314 1.000 52.29581 359 GLY A CA 1
ATOM 2531 C C . GLY A 1 359 ? -8.88894 -20.86403 26.07718 1.000 54.26244 359 GLY A C 1
ATOM 2532 O O . GLY A 1 359 ? -8.84641 -20.27890 24.99876 1.000 52.81641 359 GLY A O 1
ATOM 2533 N N . ASP A 1 360 ? -8.53535 -20.28436 27.21862 1.000 50.58268 360 ASP A N 1
ATOM 2534 C CA . ASP A 1 360 ? -8.02768 -18.92006 27.24651 1.000 45.67032 360 ASP A CA 1
ATOM 2535 C C . ASP A 1 360 ? -6.72192 -18.76517 26.46826 1.000 43.16870 360 ASP A C 1
ATOM 2536 O O . ASP A 1 360 ? -6.49508 -17.74450 25.80171 1.000 40.27701 360 ASP A O 1
ATOM 2541 N N . ALA A 1 361 ? -5.84956 -19.75795 26.58350 1.000 42.18961 361 ALA A N 1
ATOM 2542 C CA . ALA A 1 361 ? -4.57628 -19.70234 25.88014 1.000 45.54300 361 ALA A CA 1
ATOM 2543 C C . ALA A 1 361 ? -4.84549 -19.55602 24.38940 1.000 41.36343 361 ALA A C 1
ATOM 2544 O O . ALA A 1 361 ? -4.21990 -18.73605 23.71869 1.000 40.79760 361 ALA A O 1
ATOM 2546 N N . GLU A 1 362 ? -5.81833 -20.30538 23.87930 1.000 39.96246 362 GLU A N 1
ATOM 2547 C CA . GLU A 1 362 ? -6.14805 -20.19278 22.45924 1.000 47.54812 362 GLU A CA 1
ATOM 2548 C C . GLU A 1 362 ? -6.66297 -18.78884 22.13003 1.000 45.88652 362 GLU A C 1
ATOM 2549 O O . GLU A 1 362 ? -6.27435 -18.20810 21.11627 1.000 46.43362 362 GLU A O 1
ATOM 2555 N N . LEU A 1 363 ? -7.54217 -18.26343 22.98203 1.000 48.48294 363 LEU A N 1
ATOM 2556 C CA . LEU A 1 363 ? -8.03181 -16.89008 22.83253 1.000 55.01613 363 LEU A CA 1
ATOM 2557 C C . LEU A 1 363 ? -6.87554 -15.89241 22.71630 1.000 45.56591 363 LEU A C 1
ATOM 2558 O O . LEU A 1 363 ? -6.87139 -15.02795 21.85094 1.000 43.79201 363 LEU A O 1
ATOM 2563 N N . VAL A 1 364 ? -5.92094 -15.99208 23.62521 1.000 50.29617 364 VAL A N 1
ATOM 2564 C CA . VAL A 1 364 ? -4.75675 -15.10999 23.61037 1.000 34.76469 364 VAL A CA 1
ATOM 2565 C C . VAL A 1 364 ? -3.88747 -15.32979 22.37840 1.000 47.94638 364 VAL A C 1
ATOM 2566 O O . VAL A 1 364 ? -3.51903 -14.37919 21.68624 1.000 49.84396 364 VAL A O 1
ATOM 2570 N N . TYR A 1 365 ? -3.58969 -16.59575 22.10623 1.000 41.55081 365 TYR A N 1
ATOM 2571 C CA . TYR A 1 365 ? -2.74624 -17.00125 21.00309 1.000 40.45335 365 TYR A CA 1
ATOM 2572 C C . TYR A 1 365 ? -3.31659 -16.53074 19.65843 1.000 43.42828 365 TYR A C 1
ATOM 2573 O O . TYR A 1 365 ? -2.59484 -16.01001 18.81719 1.000 47.29743 365 TYR A O 1
ATOM 2582 N N . ASN A 1 366 ? -4.61585 -16.71630 19.46013 1.000 45.96607 366 ASN A N 1
ATOM 2583 C CA . ASN A 1 366 ? -5.23451 -16.33444 18.18523 1.000 48.51951 366 ASN A CA 1
ATOM 2584 C C . ASN A 1 366 ? -5.34142 -14.81536 18.02326 1.000 55.64703 366 ASN A C 1
ATOM 2585 O O . ASN A 1 366 ? -5.40464 -14.30665 16.91186 1.000 56.43762 366 ASN A O 1
ATOM 2590 N N . GLY A 1 367 ? -5.34311 -14.09282 19.14028 1.000 56.99437 367 GLY A N 1
ATOM 2591 C CA . GLY A 1 367 ? -5.38631 -12.63945 19.10172 1.000 50.42582 367 GLY A CA 1
ATOM 2592 C C . GLY A 1 367 ? -4.03225 -11.94195 18.97811 1.000 48.05046 367 GLY A C 1
ATOM 2593 O O . GLY A 1 367 ? -3.97143 -10.71923 18.85814 1.000 52.87355 367 GLY A O 1
ATOM 2594 N N . ALA A 1 368 ? -2.94139 -12.69725 19.05238 1.000 42.33900 368 ALA A N 1
ATOM 2595 C CA . ALA A 1 368 ? -1.59326 -12.09931 19.02177 1.000 44.71727 368 ALA A CA 1
ATOM 2596 C C . ALA A 1 368 ? -1.22666 -11.43490 17.67329 1.000 53.26943 368 ALA A C 1
ATOM 2597 O O . ALA A 1 368 ? -1.50648 -11.99015 16.61369 1.000 52.67986 368 ALA A O 1
ATOM 2599 N N . LYS A 1 369 ? -0.51538 -10.30643 17.73935 1.000 51.23346 369 LYS A N 1
ATOM 2600 C CA . LYS A 1 369 ? -0.18429 -9.44118 16.59442 1.000 55.47022 369 LYS A CA 1
ATOM 2601 C C . LYS A 1 369 ? 1.29864 -9.09349 16.50349 1.000 57.77998 369 LYS A C 1
ATOM 2602 O O . LYS A 1 369 ? 1.90949 -8.66264 17.48444 1.000 55.11294 369 LYS A O 1
ATOM 2608 N N . MET A 1 370 ? 1.85958 -9.27433 15.31201 1.000 58.42220 370 MET A N 1
ATOM 2609 C CA . MET A 1 370 ? 3.21036 -8.84420 14.99386 1.000 58.90747 370 MET A CA 1
ATOM 2610 C C . MET A 1 370 ? 3.25619 -7.31830 15.03439 1.000 62.36332 370 MET A C 1
ATOM 2611 O O . MET A 1 370 ? 2.36281 -6.66748 14.49811 1.000 68.91156 370 MET A O 1
ATOM 2616 N N . LEU A 1 371 ? 4.30238 -6.75179 15.64057 1.000 57.86602 371 LEU A N 1
ATOM 2617 C CA . LEU A 1 371 ? 4.38034 -5.29770 15.84990 1.000 62.66988 371 LEU A CA 1
ATOM 2618 C C . LEU A 1 371 ? 5.09302 -4.46055 14.79762 1.000 76.29999 371 LEU A C 1
ATOM 2619 O O . LEU A 1 371 ? 4.64440 -3.35491 14.48142 1.000 87.92044 371 LEU A O 1
ATOM 2624 N N . MET A 1 372 ? 6.18964 -4.96291 14.25304 1.000 72.70550 372 MET A N 1
ATOM 2625 C CA . MET A 1 372 ? 6.92819 -4.18255 13.27473 1.000 82.98999 372 MET A CA 1
ATOM 2626 C C . MET A 1 372 ? 6.59804 -4.64846 11.86354 1.000 84.72946 372 MET A C 1
ATOM 2627 O O . MET A 1 372 ? 7.39032 -5.33089 11.20479 1.000 88.99192 372 MET A O 1
ATOM 2632 N N . VAL A 1 373 ? 5.40627 -4.26543 11.41446 1.000 81.90689 373 VAL A N 1
ATOM 2633 C CA . VAL A 1 373 ? 4.88632 -4.70072 10.12648 1.000 84.02634 373 VAL A CA 1
ATOM 2634 C C . VAL A 1 373 ? 4.82134 -3.54944 9.12093 1.000 83.65118 373 VAL A C 1
ATOM 2635 O O . VAL A 1 373 ? 5.06823 -2.39186 9.46339 1.000 81.55443 373 VAL A O 1
ATOM 2639 N N . MET B 1 1 ? -8.37085 -16.14268 92.24761 1.000 59.78069 1 MET B N 1
ATOM 2640 C CA . MET B 1 1 ? -9.41509 -15.23880 91.76629 1.000 64.70729 1 MET B CA 1
ATOM 2641 C C . MET B 1 1 ? -8.83982 -14.17818 90.81494 1.000 63.47120 1 MET B C 1
ATOM 2642 O O . MET B 1 1 ? -9.06638 -12.97948 90.97214 1.000 65.76814 1 MET B O 1
ATOM 2647 N N . GLU B 1 2 ? -8.09582 -14.64687 89.82361 1.000 62.83549 2 GLU B N 1
ATOM 2648 C CA . GLU B 1 2 ? -7.33974 -13.79318 88.91467 1.000 60.93542 2 GLU B CA 1
ATOM 2649 C C . GLU B 1 2 ? -8.13786 -12.64811 88.26732 1.000 58.76293 2 GLU B C 1
ATOM 2650 O O . GLU B 1 2 ? -9.34660 -12.75572 88.06217 1.000 63.04864 2 GLU B O 1
ATOM 2656 N N . PRO B 1 3 ? -7.45286 -11.53692 87.95121 1.000 58.15799 3 PRO B N 1
ATOM 2657 C CA . PRO B 1 3 ? -8.10216 -10.46190 87.19929 1.000 57.94590 3 PRO B CA 1
ATOM 2658 C C . PRO B 1 3 ? -8.46763 -10.93474 85.79111 1.000 54.69112 3 PRO B C 1
ATOM 2659 O O . PRO B 1 3 ? -7.71864 -11.70045 85.17002 1.000 51.28250 3 PRO B O 1
ATOM 2663 N N . VAL B 1 4 ? -9.62218 -10.50173 85.30119 1.000 53.51772 4 VAL B N 1
ATOM 2664 C CA . VAL B 1 4 ? -10.07698 -10.93411 83.98687 1.000 50.58254 4 VAL B CA 1
ATOM 2665 C C . VAL B 1 4 ? -9.93131 -9.79304 82.98489 1.000 41.21117 4 VAL B C 1
ATOM 2666 O O . VAL B 1 4 ? -10.40378 -8.68792 83.21731 1.000 43.73330 4 VAL B O 1
ATOM 2670 N N . ILE B 1 5 ? -9.25650 -10.07584 81.88052 1.000 42.43306 5 ILE B N 1
ATOM 2671 C CA . ILE B 1 5 ? -8.99076 -9.08101 80.85431 1.000 39.20461 5 ILE B CA 1
ATOM 2672 C C . ILE B 1 5 ? -9.74591 -9.48611 79.60723 1.000 43.30854 5 ILE B C 1
ATOM 2673 O O . ILE B 1 5 ? -9.53778 -10.57633 79.07614 1.000 45.56313 5 ILE B O 1
ATOM 2678 N N . ILE B 1 6 ? -10.65157 -8.62568 79.15660 1.000 44.91099 6 ILE B N 1
ATOM 2679 C CA . ILE B 1 6 ? -11.44744 -8.91837 77.97073 1.000 37.13735 6 ILE B CA 1
ATOM 2680 C C . ILE B 1 6 ? -11.18713 -7.88289 76.89357 1.000 39.74055 6 ILE B C 1
ATOM 2681 O O . ILE B 1 6 ? -11.35260 -6.69286 77.11882 1.000 36.00541 6 ILE B O 1
ATOM 2686 N N . GLY B 1 7 ? -10.78447 -8.32294 75.71284 1.000 38.91486 7 GLY B N 1
ATOM 2687 C CA . GLY B 1 7 ? -10.60236 -7.37061 74.64391 1.000 35.23497 7 GLY B CA 1
ATOM 2688 C C . GLY B 1 7 ? -9.86053 -7.90985 73.44953 1.000 39.01380 7 GLY B C 1
ATOM 2689 O O . GLY B 1 7 ? -9.91683 -9.09928 73.13953 1.000 41.44156 7 GLY B O 1
ATOM 2690 N N . ALA B 1 8 ? -9.15985 -7.01395 72.77061 1.000 37.13725 8 ALA B N 1
ATOM 2691 C CA . ALA B 1 8 ? -8.54592 -7.33581 71.49975 1.000 33.95454 8 ALA B CA 1
ATOM 2692 C C . ALA B 1 8 ? -7.19244 -8.00020 71.67428 1.000 39.99658 8 ALA B C 1
ATOM 2693 O O . ALA B 1 8 ? -6.36918 -7.54828 72.47692 1.000 34.57188 8 ALA B O 1
ATOM 2695 N N . LEU B 1 9 ? -6.98777 -9.08991 70.93849 1.000 39.31107 9 LEU B N 1
ATOM 2696 C CA . LEU B 1 9 ? -5.65022 -9.58636 70.61931 1.000 38.81843 9 LEU B CA 1
ATOM 2697 C C . LEU B 1 9 ? -5.40209 -9.21428 69.16421 1.000 39.97856 9 LEU B C 1
ATOM 2698 O O . LEU B 1 9 ? -6.13363 -9.66692 68.28024 1.000 40.89853 9 LEU B O 1
ATOM 2703 N N . ILE B 1 10 ? -4.40048 -8.38209 68.90786 1.000 40.64943 10 ILE B N 1
ATOM 2704 C CA . ILE B 1 10 ? -4.14594 -7.89865 67.55684 1.000 36.90781 10 ILE B CA 1
ATOM 2705 C C . ILE B 1 10 ? -2.69849 -8.15692 67.13738 1.000 38.47503 10 ILE B C 1
ATOM 2706 O O . ILE B 1 10 ? -1.78614 -8.02094 67.94368 1.000 42.55277 10 ILE B O 1
ATOM 2711 N N . LEU B 1 11 ? -2.49641 -8.53860 65.88221 1.000 41.29221 11 LEU B N 1
ATOM 2712 C CA . LEU B 1 11 ? -1.14786 -8.59357 65.31905 1.000 42.55223 11 LEU B CA 1
ATOM 2713 C C . LEU B 1 11 ? -0.79506 -7.25308 64.69221 1.000 38.78548 11 LEU B C 1
ATOM 2714 O O . LEU B 1 11 ? -1.46663 -6.79613 63.75255 1.000 43.06103 11 LEU B O 1
ATOM 2719 N N . ASP B 1 12 ? 0.22811 -6.60524 65.24948 1.000 33.13215 12 ASP B N 1
ATOM 2720 C CA . ASP B 1 12 ? 0.74950 -5.34449 64.72388 1.000 37.30913 12 ASP B CA 1
ATOM 2721 C C . ASP B 1 12 ? 1.82968 -5.66678 63.66339 1.000 35.98472 12 ASP B C 1
ATOM 2722 O O . ASP B 1 12 ? 2.74710 -6.45818 63.90262 1.000 41.07750 12 ASP B O 1
ATOM 2727 N N . VAL B 1 13 ? 1.71367 -5.05259 62.50113 1.000 34.65914 13 VAL B N 1
ATOM 2728 C CA . VAL B 1 13 ? 2.73488 -5.15416 61.47519 1.000 38.39082 13 VAL B CA 1
ATOM 2729 C C . VAL B 1 13 ? 3.35054 -3.79282 61.22835 1.000 37.99122 13 VAL B C 1
ATOM 2730 O O . VAL B 1 13 ? 2.64104 -2.84429 60.90141 1.000 34.15484 13 VAL B O 1
ATOM 2734 N N . HIS B 1 14 ? 4.66476 -3.70762 61.42762 1.000 39.19248 14 HIS B N 1
ATOM 2735 C CA . HIS B 1 14 ? 5.42027 -2.46850 61.26628 1.000 40.75191 14 HIS B CA 1
ATOM 2736 C C . HIS B 1 14 ? 6.37831 -2.55846 60.07471 1.000 40.68612 14 HIS B C 1
ATOM 2737 O O . HIS B 1 14 ? 7.31236 -3.34715 60.10621 1.000 34.21893 14 HIS B O 1
ATOM 2744 N N . ALA B 1 15 ? 6.13654 -1.75889 59.03801 1.000 36.15431 15 ALA B N 1
ATOM 2745 C CA . ALA B 1 15 ? 6.94877 -1.78169 57.82970 1.000 38.87511 15 ALA B CA 1
ATOM 2746 C C . ALA B 1 15 ? 7.77045 -0.50424 57.68317 1.000 42.09679 15 ALA B C 1
ATOM 2747 O O . ALA B 1 15 ? 7.22333 0.55030 57.37726 1.000 40.57816 15 ALA B O 1
ATOM 2749 N N . LYS B 1 16 ? 9.08004 -0.59994 57.90851 1.000 37.82573 16 LYS B N 1
ATOM 2750 C CA . LYS B 1 16 ? 9.96224 0.56379 57.81736 1.000 46.40328 16 LYS B CA 1
ATOM 2751 C C . LYS B 1 16 ? 10.85339 0.52960 56.57590 1.000 41.01791 16 LYS B C 1
ATOM 2752 O O . LYS B 1 16 ? 11.80119 -0.22517 56.53114 1.000 34.85850 16 LYS B O 1
ATOM 2758 N N . PRO B 1 17 ? 10.57067 1.37837 55.58380 1.000 40.84127 17 PRO B N 1
ATOM 2759 C CA . PRO B 1 17 ? 11.28697 1.31904 54.31372 1.000 40.44245 17 PRO B CA 1
ATOM 2760 C C . PRO B 1 17 ? 12.66611 1.99279 54.36005 1.000 50.15761 17 PRO B C 1
ATOM 2761 O O . PRO B 1 17 ? 12.89200 2.94507 55.11242 1.000 50.52161 17 PRO B O 1
ATOM 2765 N N . SER B 1 18 ? 13.59366 1.45370 53.57865 1.000 46.85411 18 SER B N 1
ATOM 2766 C CA . SER B 1 18 ? 14.94415 1.98777 53.49571 1.000 43.64623 18 SER B CA 1
ATOM 2767 C C . SER B 1 18 ? 14.96089 3.20510 52.57739 1.000 48.36640 18 SER B C 1
ATOM 2768 O O . SER B 1 18 ? 15.81036 4.07165 52.71052 1.000 51.78288 18 SER B O 1
ATOM 2771 N N . THR B 1 19 ? 14.02566 3.25065 51.63192 1.000 49.02083 19 THR B N 1
ATOM 2772 C CA . THR B 1 19 ? 13.81286 4.43989 50.80227 1.000 49.69388 19 THR B CA 1
ATOM 2773 C C . THR B 1 19 ? 12.33293 4.78590 50.75960 1.000 48.31187 19 THR B C 1
ATOM 2774 O O . THR B 1 19 ? 11.48391 3.99640 51.19164 1.000 48.51862 19 THR B O 1
ATOM 2778 N N . THR B 1 20 ? 12.03115 5.95940 50.21312 1.000 47.81108 20 THR B N 1
ATOM 2779 C CA . THR B 1 20 ? 10.65765 6.44004 50.10780 1.000 50.49835 20 THR B CA 1
ATOM 2780 C C . THR B 1 20 ? 9.77827 5.43426 49.37925 1.000 46.20428 20 THR B C 1
ATOM 2781 O O . THR B 1 20 ? 10.09031 5.02082 48.26562 1.000 50.96234 20 THR B O 1
ATOM 2785 N N . PRO B 1 21 ? 8.69219 5.01228 50.02980 1.000 47.28193 21 PRO B N 1
ATOM 2786 C CA . PRO B 1 21 ? 7.75325 4.08505 49.40458 1.000 49.11715 21 PRO B CA 1
ATOM 2787 C C . PRO B 1 21 ? 7.27399 4.61638 48.06281 1.000 55.30033 21 PRO B C 1
ATOM 2788 O O . PRO B 1 21 ? 6.96271 5.79565 47.92896 1.000 58.11005 21 PRO B O 1
ATOM 2792 N N . ILE B 1 22 ? 7.28778 3.75140 47.06038 1.000 56.11598 22 ILE B N 1
ATOM 2793 C CA . ILE B 1 22 ? 6.86091 4.11365 45.71925 1.000 56.76012 22 ILE B CA 1
ATOM 2794 C C . ILE B 1 22 ? 5.62400 3.30383 45.34679 1.000 51.98336 22 ILE B C 1
ATOM 2795 O O . ILE B 1 22 ? 5.57395 2.09718 45.57658 1.000 55.65227 22 ILE B O 1
ATOM 2800 N N . SER B 1 23 ? 4.61963 3.97039 44.79618 1.000 48.19588 23 SER B N 1
ATOM 2801 C CA . SER B 1 23 ? 3.40279 3.29025 44.37822 1.000 54.10578 23 SER B CA 1
ATOM 2802 C C . SER B 1 23 ? 3.66661 2.35092 43.20185 1.000 51.23973 23 SER B C 1
ATOM 2803 O O . SER B 1 23 ? 4.46282 2.65977 42.31216 1.000 51.22815 23 SER B O 1
ATOM 2806 N N . GLY B 1 24 ? 3.02290 1.18894 43.21676 1.000 46.03629 24 GLY B N 1
ATOM 2807 C CA . GLY B 1 24 ? 3.13732 0.26561 42.10957 1.000 45.51904 24 GLY B CA 1
ATOM 2808 C C . GLY B 1 24 ? 4.19833 -0.78080 42.33924 1.000 42.54437 24 GLY B C 1
ATOM 2809 O O . GLY B 1 24 ? 4.31090 -1.73024 41.58119 1.000 42.58834 24 GLY B O 1
ATOM 2810 N N . THR B 1 25 ? 5.01006 -0.59294 43.36992 1.000 41.32351 25 THR B N 1
ATOM 2811 C CA . THR B 1 25 ? 6.10838 -1.50907 43.59076 1.000 39.99125 25 THR B CA 1
ATOM 2812 C C . THR B 1 25 ? 6.43578 -1.61177 45.07515 1.000 42.29797 25 THR B C 1
ATOM 2813 O O . THR B 1 25 ? 5.87434 -0.87985 45.89167 1.000 44.65655 25 THR B O 1
ATOM 2817 N N . THR B 1 26 ? 7.29925 -2.56771 45.42143 1.000 37.70878 26 THR B N 1
ATOM 2818 C CA . THR B 1 26 ? 7.83164 -2.69782 46.77999 1.000 37.71964 26 THR B CA 1
ATOM 2819 C C . THR B 1 26 ? 9.24578 -2.14674 46.84603 1.000 39.98694 26 THR B C 1
ATOM 2820 O O . THR B 1 26 ? 9.98450 -2.24124 45.87254 1.000 42.56224 26 THR B O 1
ATOM 2824 N N . VAL B 1 27 ? 9.61628 -1.56188 47.98244 1.000 36.87482 27 VAL B N 1
ATOM 2825 C CA . VAL B 1 27 ? 10.98560 -1.11359 48.20897 1.000 28.19482 27 VAL B CA 1
ATOM 2826 C C . VAL B 1 27 ? 11.55361 -1.90255 49.40106 1.000 33.94514 27 VAL B C 1
ATOM 2827 O O . VAL B 1 27 ? 10.79398 -2.35858 50.26707 1.000 39.43263 27 VAL B O 1
ATOM 2831 N N . PRO B 1 28 ? 12.89119 -2.10637 49.42832 1.000 31.01439 28 PRO B N 1
ATOM 2832 C CA . PRO B 1 28 ? 13.48680 -2.85709 50.53835 1.000 34.87177 28 PRO B CA 1
ATOM 2833 C C . PRO B 1 28 ? 13.28947 -2.13686 51.85504 1.000 37.57851 28 PRO B C 1
ATOM 2834 O O . PRO B 1 28 ? 13.19841 -0.91129 51.89454 1.000 34.92141 28 PRO B O 1
ATOM 2838 N N . GLY B 1 29 ? 13.19002 -2.89882 52.92578 1.000 35.56385 29 GLY B N 1
ATOM 2839 C CA . GLY B 1 29 ? 13.06618 -2.29475 54.23588 1.000 37.53588 29 GLY B CA 1
ATOM 2840 C C . GLY B 1 29 ? 12.94134 -3.37144 55.28055 1.000 40.19571 29 GLY B C 1
ATOM 2841 O O . GLY B 1 29 ? 13.24842 -4.53617 55.02148 1.000 41.89169 29 GLY B O 1
ATOM 2842 N N . GLN B 1 30 ? 12.54265 -2.97181 56.47880 1.000 37.18597 30 GLN B N 1
ATOM 2843 C CA . GLN B 1 30 ? 12.31873 -3.92670 57.55551 1.000 43.43311 30 GLN B CA 1
ATOM 2844 C C . GLN B 1 30 ? 10.82547 -3.97377 57.89233 1.000 38.88807 30 GLN B C 1
ATOM 2845 O O . GLN B 1 30 ? 10.16320 -2.94615 57.98250 1.000 34.72947 30 GLN B O 1
ATOM 2851 N N . VAL B 1 31 ? 10.31028 -5.18707 58.02969 1.000 36.08166 31 VAL B N 1
ATOM 2852 C CA . VAL B 1 31 ? 8.91891 -5.42005 58.34732 1.000 40.88939 31 VAL B CA 1
ATOM 2853 C C . VAL B 1 31 ? 8.92402 -6.26895 59.59127 1.000 44.87807 31 VAL B C 1
ATOM 2854 O O . VAL B 1 31 ? 9.53946 -7.33658 59.59619 1.000 39.67853 31 VAL B O 1
ATOM 2858 N N . LEU B 1 32 ? 8.26954 -5.79312 60.65206 1.000 40.83665 32 LEU B N 1
ATOM 2859 C CA . LEU B 1 32 ? 8.32233 -6.50990 61.93532 1.000 39.01134 32 LEU B CA 1
ATOM 2860 C C . LEU B 1 32 ? 6.91809 -6.83566 62.43174 1.000 39.12335 32 LEU B C 1
ATOM 2861 O O . LEU B 1 32 ? 5.99836 -6.03565 62.28099 1.000 38.22009 32 LEU B O 1
ATOM 2866 N N . PHE B 1 33 ? 6.78703 -7.99573 63.05667 1.000 33.71076 33 PHE B N 1
ATOM 2867 C CA . PHE B 1 33 ? 5.57805 -8.39429 63.75199 1.000 39.37169 33 PHE B CA 1
ATOM 2868 C C . PHE B 1 33 ? 5.70710 -8.07999 65.22316 1.000 44.97587 33 PHE B C 1
ATOM 2869 O O . PHE B 1 33 ? 6.75009 -8.31002 65.80710 1.000 46.75389 33 PHE B O 1
ATOM 2877 N N . ALA B 1 34 ? 4.63754 -7.60842 65.84040 1.000 47.96854 34 ALA B N 1
ATOM 2878 C CA . ALA B 1 34 ? 4.61442 -7.51023 67.29485 1.000 44.30465 34 ALA B CA 1
ATOM 2879 C C . ALA B 1 34 ? 3.21653 -7.82874 67.81251 1.000 37.81917 34 ALA B C 1
ATOM 2880 O O . ALA B 1 34 ? 2.21505 -7.37002 67.26294 1.000 44.26846 34 ALA B O 1
ATOM 2882 N N . PRO B 1 35 ? 3.14683 -8.62358 68.87475 1.000 40.39259 35 PRO B N 1
ATOM 2883 C CA . PRO B 1 35 ? 1.88410 -8.87432 69.57045 1.000 37.46715 35 PRO B CA 1
ATOM 2884 C C . PRO B 1 35 ? 1.26368 -7.54838 70.00466 1.000 38.19734 35 PRO B C 1
ATOM 2885 O O . PRO B 1 35 ? 1.94965 -6.70780 70.57458 1.000 35.01490 35 PRO B O 1
ATOM 2889 N N . GLY B 1 36 ? -0.00111 -7.33309 69.66503 1.000 35.68912 36 GLY B N 1
ATOM 2890 C CA . GLY B 1 36 ? -0.67040 -6.10148 70.03958 1.000 34.35229 36 GLY B CA 1
ATOM 2891 C C . GLY B 1 36 ? -2.10040 -6.36394 70.49699 1.000 36.86166 36 GLY B C 1
ATOM 2892 O O . GLY B 1 36 ? -2.46222 -7.48656 70.84065 1.000 33.67584 36 GLY B O 1
ATOM 2893 N N . GLY B 1 37 ? -2.91982 -5.32395 70.46414 1.000 36.91668 37 GLY B N 1
ATOM 2894 C CA . GLY B 1 37 ? -4.25309 -5.38604 71.01620 1.000 36.04742 37 GLY B CA 1
ATOM 2895 C C . GLY B 1 37 ? -4.15148 -4.84446 72.42276 1.000 42.68464 37 GLY B C 1
ATOM 2896 O O . GLY B 1 37 ? -3.37145 -5.33593 73.22772 1.000 32.73721 37 GLY B O 1
ATOM 2897 N N . VAL B 1 38 ? -4.93747 -3.81823 72.70825 1.000 35.67309 38 VAL B N 1
ATOM 2898 C CA . VAL B 1 38 ? -4.84741 -3.11845 73.97043 1.000 34.00324 38 VAL B CA 1
ATOM 2899 C C . VAL B 1 38 ? -4.99039 -4.07480 75.15348 1.000 37.43103 38 VAL B C 1
ATOM 2900 O O . VAL B 1 38 ? -4.14200 -4.09119 76.06123 1.000 39.94943 38 VAL B O 1
ATOM 2904 N N . ALA B 1 39 ? -6.03854 -4.88639 75.13291 1.000 32.22062 39 ALA B N 1
ATOM 2905 C CA . ALA B 1 39 ? -6.27671 -5.80485 76.24537 1.000 39.83089 39 ALA B CA 1
ATOM 2906 C C . ALA B 1 39 ? -5.18720 -6.86760 76.34724 1.000 40.08925 39 ALA B C 1
ATOM 2907 O O . ALA B 1 39 ? -4.79786 -7.24230 77.44561 1.000 38.75905 39 ALA B O 1
ATOM 2909 N N . ARG B 1 40 ? -4.73729 -7.38076 75.20385 1.000 37.35340 40 ARG B N 1
ATOM 2910 C CA . ARG B 1 40 ? -3.62542 -8.33945 75.17819 1.000 36.41029 40 ARG B CA 1
ATOM 2911 C C . ARG B 1 40 ? -2.37095 -7.70439 75.77033 1.000 39.13725 40 ARG B C 1
ATOM 2912 O O . ARG B 1 40 ? -1.65320 -8.33471 76.55232 1.000 35.45433 40 ARG B O 1
ATOM 2920 N N . ASN B 1 41 ? -2.09611 -6.45997 75.38339 1.000 32.33523 41 ASN B N 1
ATOM 2921 C CA . ASN B 1 41 ? -0.93275 -5.75852 75.91437 1.000 34.84391 41 ASN B CA 1
ATOM 2922 C C . ASN B 1 41 ? -1.05550 -5.66038 77.42964 1.000 38.96270 41 ASN B C 1
ATOM 2923 O O . ASN B 1 41 ? -0.09979 -5.90422 78.16344 1.000 42.16482 41 ASN B O 1
ATOM 2928 N N . VAL B 1 42 ? -2.25904 -5.34135 77.89768 1.000 34.74108 42 VAL B N 1
ATOM 2929 C CA . VAL B 1 42 ? -2.45762 -5.18765 79.31959 1.000 35.04635 42 VAL B CA 1
ATOM 2930 C C . VAL B 1 42 ? -2.15419 -6.51403 80.01689 1.000 38.67447 42 VAL B C 1
ATOM 2931 O O . VAL B 1 42 ? -1.43135 -6.53669 81.00270 1.000 37.87964 42 VAL B O 1
ATOM 2935 N N . ALA B 1 43 ? -2.68283 -7.61538 79.49741 1.000 37.69760 43 ALA B N 1
ATOM 2936 C CA . ALA B 1 43 ? -2.47294 -8.91744 80.13702 1.000 42.09709 43 ALA B CA 1
ATOM 2937 C C . ALA B 1 43 ? -1.00585 -9.27564 80.18041 1.000 43.32761 43 ALA B C 1
ATOM 2938 O O . ALA B 1 43 ? -0.52497 -9.93908 81.11090 1.000 39.15532 43 ALA B O 1
ATOM 2940 N N . ASP B 1 44 ? -0.32069 -8.86810 79.11817 1.000 40.50360 44 ASP B N 1
ATOM 2941 C CA . ASP B 1 44 ? 1.09580 -9.11867 78.93181 1.000 41.19348 44 ASP B CA 1
ATOM 2942 C C . ASP B 1 44 ? 1.90982 -8.41754 80.03699 1.000 44.28624 44 ASP B C 1
ATOM 2943 O O . ASP B 1 44 ? 2.78989 -9.03784 80.64434 1.000 45.78286 44 ASP B O 1
ATOM 2948 N N . CYS B 1 45 ? 1.59602 -7.15047 80.31849 1.000 38.56386 45 CYS B N 1
ATOM 2949 C CA . CYS B 1 45 ? 2.25951 -6.41642 81.40711 1.000 44.63455 45 CYS B CA 1
ATOM 2950 C C . CYS B 1 45 ? 1.94508 -7.04444 82.75575 1.000 44.90781 45 CYS B C 1
ATOM 2951 O O . CYS B 1 45 ? 2.83335 -7.16616 83.61712 1.000 46.59753 45 CYS B O 1
ATOM 2954 N N . ILE B 1 46 ? 0.67865 -7.41343 82.95667 1.000 42.38019 46 ILE B N 1
ATOM 2955 C CA . ILE B 1 46 ? 0.27652 -8.06296 84.21766 1.000 39.50003 46 ILE B CA 1
ATOM 2956 C C . ILE B 1 46 ? 1.10932 -9.33522 84.46407 1.000 45.24024 46 ILE B C 1
ATOM 2957 O O . ILE B 1 46 ? 1.74599 -9.48858 85.50961 1.000 54.42991 46 ILE B O 1
ATOM 2962 N N . PHE B 1 47 ? 1.12105 -10.22716 83.48118 1.000 42.60540 47 PHE B N 1
ATOM 2963 C CA . PHE B 1 47 ? 1.86972 -11.48274 83.56897 1.000 48.35336 47 PHE B CA 1
ATOM 2964 C C . PHE B 1 47 ? 3.36624 -11.26548 83.80877 1.000 50.66613 47 PHE B C 1
ATOM 2965 O O . PHE B 1 47 ? 3.96263 -11.91420 84.66468 1.000 51.58129 47 PHE B O 1
ATOM 2973 N N . LYS B 1 48 ? 3.97817 -10.35425 83.05364 1.000 50.37923 48 LYS B N 1
ATOM 2974 C CA . LYS B 1 48 ? 5.40904 -10.10407 83.21013 1.000 49.19164 48 LYS B CA 1
ATOM 2975 C C . LYS B 1 48 ? 5.75886 -9.42117 84.53230 1.000 56.20672 48 LYS B C 1
ATOM 2976 O O . LYS B 1 48 ? 6.93286 -9.32441 84.88680 1.000 63.12494 48 LYS B O 1
ATOM 2982 N N . LEU B 1 49 ? 4.75055 -8.94130 85.25515 1.000 54.01050 49 LEU B N 1
ATOM 2983 C CA . LEU B 1 49 ? 4.96160 -8.47514 86.62260 1.000 52.20340 49 LEU B CA 1
ATOM 2984 C C . LEU B 1 49 ? 4.60053 -9.54695 87.63695 1.000 52.73957 49 LEU B C 1
ATOM 2985 O O . LEU B 1 49 ? 4.59608 -9.28928 88.83059 1.000 49.06611 49 LEU B O 1
ATOM 2990 N N . GLY B 1 50 ? 4.29431 -10.75230 87.16921 1.000 53.39387 50 GLY B N 1
ATOM 2991 C CA . GLY B 1 50 ? 4.13701 -11.87156 88.08663 1.000 57.60572 50 GLY B CA 1
ATOM 2992 C C . GLY B 1 50 ? 2.73039 -12.19649 88.54522 1.000 55.56756 50 GLY B C 1
ATOM 2993 O O . GLY B 1 50 ? 2.54871 -13.06244 89.39416 1.000 50.97191 50 GLY B O 1
ATOM 2994 N N . ILE B 1 51 ? 1.73947 -11.50403 87.99423 1.000 51.32595 51 ILE B N 1
ATOM 2995 C CA . ILE B 1 51 ? 0.33750 -11.80410 88.27564 1.000 54.13269 51 ILE B CA 1
ATOM 2996 C C . ILE B 1 51 ? -0.28130 -12.51448 87.08511 1.000 53.12783 51 ILE B C 1
ATOM 2997 O O . ILE B 1 51 ? -0.13712 -12.05393 85.94588 1.000 44.75209 51 ILE B O 1
ATOM 3002 N N . THR B 1 52 ? -0.97935 -13.61695 87.33495 1.000 44.47640 52 THR B N 1
ATOM 3003 C CA . THR B 1 52 ? -1.57161 -14.36921 86.24009 1.000 55.43522 52 THR B CA 1
ATOM 3004 C C . THR B 1 52 ? -2.98490 -13.89513 85.94328 1.000 52.50341 52 THR B C 1
ATOM 3005 O O . THR B 1 52 ? -3.88908 -14.09881 86.74984 1.000 55.34286 52 THR B O 1
ATOM 3009 N N . PRO B 1 53 ? -3.17618 -13.27737 84.76282 1.000 50.16156 53 PRO B N 1
ATOM 3010 C CA . PRO B 1 53 ? -4.48776 -12.78518 84.33889 1.000 50.51569 53 PRO B CA 1
ATOM 3011 C C . PRO B 1 53 ? -5.25849 -13.85137 83.57347 1.000 51.47022 53 PRO B C 1
ATOM 3012 O O . PRO B 1 53 ? -4.65219 -14.77970 83.04246 1.000 48.39297 53 PRO B O 1
ATOM 3016 N N . PHE B 1 54 ? -6.57373 -13.70172 83.49978 1.000 44.61872 54 PHE B N 1
ATOM 3017 C CA . PHE B 1 54 ? -7.37873 -14.55682 82.64559 1.000 45.94436 54 PHE B CA 1
ATOM 3018 C C . PHE B 1 54 ? -7.86873 -13.77632 81.43134 1.000 45.88398 54 PHE B C 1
ATOM 3019 O O . PHE B 1 54 ? -8.53046 -12.74674 81.56235 1.000 46.49004 54 PHE B O 1
ATOM 3027 N N . MET B 1 55 ? -7.52904 -14.26539 80.24663 1.000 45.03662 55 MET B N 1
ATOM 3028 C CA . MET B 1 55 ? -7.84522 -13.53900 79.03066 1.000 40.50264 55 MET B CA 1
ATOM 3029 C C . MET B 1 55 ? -9.07865 -14.07270 78.32101 1.000 49.67029 55 MET B C 1
ATOM 3030 O O . MET B 1 55 ? -9.19191 -15.27258 78.05559 1.000 54.45131 55 MET B O 1
ATOM 3035 N N . ILE B 1 56 ? -9.99503 -13.16762 78.00388 1.000 48.53611 56 ILE B N 1
ATOM 3036 C CA . ILE B 1 56 ? -11.15639 -13.49504 77.18262 1.000 39.40153 56 ILE B CA 1
ATOM 3037 C C . ILE B 1 56 ? -11.10250 -12.66315 75.90639 1.000 41.99297 56 ILE B C 1
ATOM 3038 O O . ILE B 1 56 ? -11.09900 -11.43899 75.96046 1.000 41.10849 56 ILE B O 1
ATOM 3043 N N . GLY B 1 57 ? -11.06811 -13.33117 74.75955 1.000 40.89059 57 GLY B N 1
ATOM 3044 C CA . GLY B 1 57 ? -10.91546 -12.64343 73.48816 1.000 39.72453 57 GLY B CA 1
ATOM 3045 C C . GLY B 1 57 ? -11.31292 -13.54760 72.33751 1.000 40.88820 57 GLY B C 1
ATOM 3046 O O . GLY B 1 57 ? -12.01079 -14.54573 72.52149 1.000 44.76730 57 GLY B O 1
ATOM 3047 N N . THR B 1 58 ? -10.89189 -13.19482 71.13543 1.000 35.43630 58 THR B N 1
ATOM 3048 C CA . THR B 1 58 ? -11.24757 -13.99788 69.97921 1.000 40.17295 58 THR B CA 1
ATOM 3049 C C . THR B 1 58 ? -10.12730 -13.96139 68.93176 1.000 39.36506 58 THR B C 1
ATOM 3050 O O . THR B 1 58 ? -9.42871 -12.95872 68.79467 1.000 40.53983 58 THR B O 1
ATOM 3054 N N . LEU B 1 59 ? -9.92692 -15.08822 68.24841 1.000 47.21518 59 LEU B N 1
ATOM 3055 C CA . LEU B 1 59 ? -8.91657 -15.22100 67.18836 1.000 47.61096 59 LEU B CA 1
ATOM 3056 C C . LEU B 1 59 ? -9.41021 -16.14340 66.08210 1.000 45.12537 59 LEU B C 1
ATOM 3057 O O . LEU B 1 59 ? -10.32708 -16.93005 66.29002 1.000 51.53218 59 LEU B O 1
ATOM 3062 N N . GLY B 1 60 ? -8.80152 -16.04991 64.91009 1.000 41.56723 60 GLY B N 1
ATOM 3063 C CA . GLY B 1 60 ? -9.08765 -17.00473 63.86187 1.000 45.93037 60 GLY B CA 1
ATOM 3064 C C . GLY B 1 60 ? -8.30941 -18.28637 64.09187 1.000 49.61737 60 GLY B C 1
ATOM 3065 O O . GLY B 1 60 ? -7.54839 -18.40513 65.05381 1.000 45.61532 60 GLY B O 1
ATOM 3066 N N . LEU B 1 61 ? -8.52248 -19.25809 63.21519 1.000 50.73422 61 LEU B N 1
ATOM 3067 C CA . LEU B 1 61 ? -7.67788 -20.44496 63.14885 1.000 50.30401 61 LEU B CA 1
ATOM 3068 C C . LEU B 1 61 ? -6.76551 -20.27707 61.94923 1.000 53.12044 61 LEU B C 1
ATOM 3069 O O . LEU B 1 61 ? -6.67149 -21.14322 61.08665 1.000 56.12251 61 LEU B O 1
ATOM 3074 N N . ASP B 1 62 ? -6.10054 -19.13206 61.90807 1.000 47.79287 62 ASP B N 1
ATOM 3075 C CA . ASP B 1 62 ? -5.39594 -18.71085 60.72882 1.000 38.95234 62 ASP B CA 1
ATOM 3076 C C . ASP B 1 62 ? -3.93003 -18.40915 60.99461 1.000 49.03119 62 ASP B C 1
ATOM 3077 O O . ASP B 1 62 ? -3.40572 -18.61552 62.10007 1.000 47.33064 62 ASP B O 1
ATOM 3082 N N . GLY B 1 63 ? -3.28884 -17.89888 59.95638 1.000 40.31048 63 GLY B N 1
ATOM 3083 C CA . GLY B 1 63 ? -1.88747 -17.55524 60.00079 1.000 43.11772 63 GLY B CA 1
ATOM 3084 C C . GLY B 1 63 ? -1.52889 -16.50674 61.03044 1.000 44.24779 63 GLY B C 1
ATOM 3085 O O . GLY B 1 63 ? -0.60190 -16.72857 61.79541 1.000 44.68407 63 GLY B O 1
ATOM 3086 N N . PRO B 1 64 ? -2.23282 -15.35100 61.04469 1.000 37.62342 64 PRO B N 1
ATOM 3087 C CA . PRO B 1 64 ? -1.87424 -14.34415 62.05538 1.000 38.97290 64 PRO B CA 1
ATOM 3088 C C . PRO B 1 64 ? -2.06351 -14.85289 63.48283 1.000 39.69675 64 PRO B C 1
ATOM 3089 O O . PRO B 1 64 ? -1.26484 -14.49086 64.35484 1.000 40.07633 64 PRO B O 1
ATOM 3093 N N . ALA B 1 65 ? -3.07104 -15.69319 63.71581 1.000 38.26840 65 ALA B N 1
ATOM 3094 C CA . ALA B 1 65 ? -3.23750 -16.28771 65.04304 1.000 40.37187 65 ALA B CA 1
ATOM 3095 C C . ALA B 1 65 ? -2.00742 -17.11701 65.41518 1.000 49.75885 65 ALA B C 1
ATOM 3096 O O . ALA B 1 65 ? -1.47910 -16.99895 66.52471 1.000 49.00076 65 ALA B O 1
ATOM 3098 N N . ASN B 1 66 ? -1.56677 -17.95342 64.47478 1.000 52.20287 66 ASN B N 1
ATOM 3099 C CA . ASN B 1 66 ? -0.37246 -18.78451 64.64625 1.000 53.33720 66 ASN B CA 1
ATOM 3100 C C . ASN B 1 66 ? 0.85170 -17.95561 65.07577 1.000 44.38455 66 ASN B C 1
ATOM 3101 O O . ASN B 1 66 ? 1.51022 -18.26069 66.07221 1.000 39.87609 66 ASN B O 1
ATOM 3106 N N . VAL B 1 67 ? 1.11658 -16.87395 64.35261 1.000 48.52908 67 VAL B N 1
ATOM 3107 C CA . VAL B 1 67 ? 2.20507 -15.96999 64.70488 1.000 51.26667 67 VAL B CA 1
ATOM 3108 C C . VAL B 1 67 ? 1.92518 -15.31378 66.05707 1.000 52.88359 67 VAL B C 1
ATOM 3109 O O . VAL B 1 67 ? 2.79290 -15.23202 66.92244 1.000 50.32820 67 VAL B O 1
ATOM 3113 N N . LEU B 1 68 ? 0.69708 -14.84697 66.23678 1.000 52.57090 68 LEU B N 1
ATOM 3114 C CA . LEU B 1 68 ? 0.35496 -14.10882 67.43835 1.000 46.58555 68 LEU B CA 1
ATOM 3115 C C . LEU B 1 68 ? 0.54254 -14.95591 68.67947 1.000 42.51842 68 LEU B C 1
ATOM 3116 O O . LEU B 1 68 ? 0.98302 -14.44839 69.70716 1.000 53.60212 68 LEU B O 1
ATOM 3121 N N . LEU B 1 69 ? 0.26972 -16.25719 68.56733 1.000 39.55007 69 LEU B N 1
ATOM 3122 C CA . LEU B 1 69 ? 0.23784 -17.14576 69.72953 1.000 49.56171 69 LEU B CA 1
ATOM 3123 C C . LEU B 1 69 ? 1.56692 -17.83239 69.99701 1.000 59.05256 69 LEU B C 1
ATOM 3124 O O . LEU B 1 69 ? 1.68116 -18.56997 70.97799 1.000 60.88710 69 LEU B O 1
ATOM 3129 N N . LYS B 1 70 ? 2.55824 -17.58231 69.13513 1.000 57.61223 70 LYS B N 1
ATOM 3130 C CA . LYS B 1 70 ? 3.88302 -18.21467 69.23387 1.000 57.87872 70 LYS B CA 1
ATOM 3131 C C . LYS B 1 70 ? 4.50157 -18.05521 70.61990 1.000 60.60474 70 LYS B C 1
ATOM 3132 O O . LYS B 1 70 ? 5.11011 -18.99830 71.14037 1.000 59.05293 70 LYS B O 1
ATOM 3138 N N . GLU B 1 71 ? 4.34235 -16.87933 71.22593 1.000 56.57041 71 GLU B N 1
ATOM 3139 C CA . GLU B 1 71 ? 4.91747 -16.65313 72.54314 1.000 59.89847 71 GLU B CA 1
ATOM 3140 C C . GLU B 1 71 ? 3.83302 -16.50350 73.61568 1.000 57.59326 71 GLU B C 1
ATOM 3141 O O . GLU B 1 71 ? 4.11190 -16.04499 74.72172 1.000 51.59187 71 GLU B O 1
ATOM 3147 N N . TRP B 1 72 ? 2.58924 -16.83507 73.27492 1.000 57.80194 72 TRP B N 1
ATOM 3148 C CA . TRP B 1 72 ? 1.51205 -16.77674 74.25631 1.000 48.00642 72 TRP B CA 1
ATOM 3149 C C . TRP B 1 72 ? 1.66213 -17.97320 75.16818 1.000 47.64711 72 TRP B C 1
ATOM 3150 O O . TRP B 1 72 ? 1.62771 -19.10954 74.71312 1.000 54.50810 72 TRP B O 1
ATOM 3161 N N . LYS B 1 73 ? 1.85626 -17.73208 76.45211 1.000 45.64020 73 LYS B N 1
ATOM 3162 C CA . LYS B 1 73 ? 2.00692 -18.83866 77.38140 1.000 54.50799 73 LYS B CA 1
ATOM 3163 C C . LYS B 1 73 ? 0.94928 -18.83715 78.49206 1.000 57.37520 73 LYS B C 1
ATOM 3164 O O . LYS B 1 73 ? 1.15331 -19.42509 79.55119 1.000 55.04326 73 LYS B O 1
ATOM 3170 N N . LEU B 1 74 ? -0.16662 -18.14920 78.25719 1.000 53.67606 74 LEU B N 1
ATOM 3171 C CA . LEU B 1 74 ? -1.31326 -18.20015 79.17617 1.000 53.38249 74 LEU B CA 1
ATOM 3172 C C . LEU B 1 74 ? -2.38153 -19.17938 78.67959 1.000 54.39882 74 LEU B C 1
ATOM 3173 O O . LEU B 1 74 ? -2.27953 -19.70541 77.57518 1.000 58.75080 74 LEU B O 1
ATOM 3178 N N . SER B 1 75 ? -3.40850 -19.41790 79.49222 1.000 50.70558 75 SER B N 1
ATOM 3179 C CA . SER B 1 75 ? -4.50474 -20.28441 79.07108 1.000 51.50216 75 SER B CA 1
ATOM 3180 C C . SER B 1 75 ? -5.20433 -19.73577 77.80754 1.000 52.64427 75 SER B C 1
ATOM 3181 O O . SER B 1 75 ? -5.22849 -18.52981 77.56337 1.000 49.53989 75 SER B O 1
ATOM 3184 N N . MET B 1 76 ? -5.78042 -20.64100 77.02453 1.000 50.53753 76 MET B N 1
ATOM 3185 C CA . MET B 1 76 ? -6.49008 -20.29734 75.80459 1.000 54.41785 76 MET B CA 1
ATOM 3186 C C . MET B 1 76 ? -7.98036 -20.55124 75.96150 1.000 52.20684 76 MET B C 1
ATOM 3187 O O . MET B 1 76 ? -8.75040 -20.33396 75.03089 1.000 56.69021 76 MET B O 1
ATOM 3192 N N . LYS B 1 77 ? -8.36430 -21.02956 77.14316 1.000 51.31307 77 LYS B N 1
ATOM 3193 C CA . LYS B 1 77 ? -9.74876 -21.37257 77.47433 1.000 55.24581 77 LYS B CA 1
ATOM 3194 C C . LYS B 1 77 ? -10.77952 -20.28298 77.18313 1.000 60.47422 77 LYS B C 1
ATOM 3195 O O . LYS B 1 77 ? -11.90392 -20.57726 76.76125 1.000 59.90191 77 LYS B O 1
ATOM 3201 N N . GLY B 1 78 ? -10.39965 -19.02927 77.42303 1.000 57.30727 78 GLY B N 1
ATOM 3202 C CA . GLY B 1 78 ? -11.31121 -17.91289 77.23991 1.000 50.85420 78 GLY B CA 1
ATOM 3203 C C . GLY B 1 78 ? -11.31255 -17.35623 75.82911 1.000 48.43530 78 GLY B C 1
ATOM 3204 O O . GLY B 1 78 ? -12.04426 -16.41984 75.53610 1.000 50.78916 78 GLY B O 1
ATOM 3205 N N . ILE B 1 79 ? -10.51235 -17.94050 74.94185 1.000 44.29425 79 ILE B N 1
ATOM 3206 C CA . ILE B 1 79 ? -10.37740 -17.38235 73.60346 1.000 48.12888 79 ILE B CA 1
ATOM 3207 C C . ILE B 1 79 ? -11.17803 -18.15478 72.54734 1.000 57.91117 79 ILE B C 1
ATOM 3208 O O . ILE B 1 79 ? -10.90135 -19.32062 72.23978 1.000 56.31144 79 ILE B O 1
ATOM 3213 N N . LEU B 1 80 ? -12.17275 -17.46610 71.99393 1.000 51.61152 80 LEU B N 1
ATOM 3214 C CA . LEU B 1 80 ? -13.02944 -18.02353 70.96051 1.000 53.92951 80 LEU B CA 1
ATOM 3215 C C . LEU B 1 80 ? -12.28537 -18.11999 69.63462 1.000 46.05726 80 LEU B C 1
ATOM 3216 O O . LEU B 1 80 ? -11.88377 -17.10932 69.07236 1.000 49.16646 80 LEU B O 1
ATOM 3221 N N . ARG B 1 81 ? -12.07878 -19.33705 69.14956 1.000 46.11910 81 ARG B N 1
ATOM 3222 C CA . ARG B 1 81 ? -11.37927 -19.53221 67.87852 1.000 51.34869 81 ARG B CA 1
ATOM 3223 C C . ARG B 1 81 ? -12.27037 -20.30881 66.92838 1.000 57.23586 81 ARG B C 1
ATOM 3224 O O . ARG B 1 81 ? -12.84585 -21.33168 67.30021 1.000 66.46408 81 ARG B O 1
ATOM 3232 N N . ARG B 1 82 ? -12.37507 -19.81104 65.70130 1.000 49.24669 82 ARG B N 1
ATOM 3233 C CA . ARG B 1 82 ? -13.22874 -20.41230 64.69182 1.000 47.69217 82 ARG B CA 1
ATOM 3234 C C . ARG B 1 82 ? -12.58580 -20.22594 63.31137 1.000 54.66936 82 ARG B C 1
ATOM 3235 O O . ARG B 1 82 ? -11.89694 -19.23838 63.07219 1.000 56.98353 82 ARG B O 1
ATOM 3243 N N . GLU B 1 83 ? -12.80979 -21.17312 62.40852 1.000 56.35714 83 GLU B N 1
ATOM 3244 C CA . GLU B 1 83 ? -12.23457 -21.10162 61.07080 1.000 61.78361 83 GLU B CA 1
ATOM 3245 C C . GLU B 1 83 ? -12.66408 -19.84921 60.28601 1.000 57.25476 83 GLU B C 1
ATOM 3246 O O . GLU B 1 83 ? -11.91254 -19.35177 59.45784 1.000 60.63681 83 GLU B O 1
ATOM 3252 N N . ASP B 1 84 ? -13.87086 -19.34911 60.54098 1.000 54.89093 84 ASP B N 1
ATOM 3253 C CA . ASP B 1 84 ? -14.40522 -18.19301 59.81102 1.000 55.56089 84 ASP B CA 1
ATOM 3254 C C . ASP B 1 84 ? -14.00542 -16.83365 60.38294 1.000 58.69304 84 ASP B C 1
ATOM 3255 O O . ASP B 1 84 ? -14.46415 -15.80031 59.90200 1.000 67.64450 84 ASP B O 1
ATOM 3260 N N . ILE B 1 85 ? -13.19225 -16.82688 61.42867 1.000 54.35659 85 ILE B N 1
ATOM 3261 C CA . ILE B 1 85 ? -12.74876 -15.57152 62.03055 1.000 52.33241 85 ILE B CA 1
ATOM 3262 C C . ILE B 1 85 ? -11.40313 -15.12885 61.46127 1.000 45.86278 85 ILE B C 1
ATOM 3263 O O . ILE B 1 85 ? -10.47903 -15.92162 61.40893 1.000 47.47476 85 ILE B O 1
ATOM 3268 N N . SER B 1 86 ? -11.29779 -13.86973 61.03989 1.000 41.17264 86 SER B N 1
ATOM 3269 C CA . SER B 1 86 ? -10.02690 -13.31225 60.56671 1.000 42.68823 86 SER B CA 1
ATOM 3270 C C . SER B 1 86 ? -9.36752 -12.60809 61.74414 1.000 46.70465 86 SER B C 1
ATOM 3271 O O . SER B 1 86 ? -9.91271 -11.63592 62.27739 1.000 49.30758 86 SER B O 1
ATOM 3274 N N . THR B 1 87 ? -8.21984 -13.11864 62.16486 1.000 41.73049 87 THR B N 1
ATOM 3275 C CA . THR B 1 87 ? -7.47243 -12.53760 63.27262 1.000 33.65660 87 THR B CA 1
ATOM 3276 C C . THR B 1 87 ? -7.20321 -11.06106 63.01003 1.000 37.82251 87 THR B C 1
ATOM 3277 O O . THR B 1 87 ? -6.81517 -10.70482 61.90618 1.000 42.46920 87 THR B O 1
ATOM 3281 N N . PRO B 1 88 ? -7.48364 -10.18700 63.99857 1.000 34.68788 88 PRO B N 1
ATOM 3282 C CA . PRO B 1 88 ? -7.22343 -8.75960 63.77680 1.000 35.94724 88 PRO B CA 1
ATOM 3283 C C . PRO B 1 88 ? -5.75098 -8.43667 63.47919 1.000 33.25131 88 PRO B C 1
ATOM 3284 O O . PRO B 1 88 ? -4.80728 -8.96937 64.07236 1.000 32.18362 88 PRO B O 1
ATOM 3288 N N . ILE B 1 89 ? -5.56930 -7.54590 62.52734 1.000 36.39187 89 ILE B N 1
ATOM 3289 C CA . ILE B 1 89 ? -4.24939 -7.08215 62.18117 1.000 34.90149 89 ILE B CA 1
ATOM 3290 C C . ILE B 1 89 ? -4.29290 -5.59480 62.00635 1.000 34.39776 89 ILE B C 1
ATOM 3291 O O . ILE B 1 89 ? -5.22017 -5.08757 61.38118 1.000 33.13881 89 ILE B O 1
ATOM 3296 N N . VAL B 1 90 ? -3.30853 -4.89340 62.56687 1.000 34.56144 90 VAL B N 1
ATOM 3297 C CA . VAL B 1 90 ? -3.11891 -3.49558 62.21681 1.000 37.18652 90 VAL B CA 1
ATOM 3298 C C . VAL B 1 90 ? -1.79249 -3.43290 61.44615 1.000 36.03718 90 VAL B C 1
ATOM 3299 O O . VAL B 1 90 ? -0.75280 -3.87748 61.92912 1.000 33.88174 90 VAL B O 1
ATOM 3303 N N . SER B 1 91 ? -1.82561 -2.86263 60.25331 1.000 35.37842 91 SER B N 1
ATOM 3304 C CA . SER B 1 91 ? -0.64255 -2.81358 59.41188 1.000 38.02471 91 SER B CA 1
ATOM 3305 C C . SER B 1 91 ? -0.25774 -1.36453 59.11837 1.000 36.60995 91 SER B C 1
ATOM 3306 O O . SER B 1 91 ? -1.02438 -0.60950 58.51160 1.000 38.12776 91 SER B O 1
ATOM 3309 N N . LEU B 1 92 ? 0.92088 -0.97921 59.58828 1.000 36.65535 92 LEU B N 1
ATOM 3310 C CA . LEU B 1 92 ? 1.43416 0.36531 59.36398 1.000 41.38899 92 LEU B CA 1
ATOM 3311 C C . LEU B 1 92 ? 2.64917 0.34745 58.42921 1.000 35.90241 92 LEU B C 1
ATOM 3312 O O . LEU B 1 92 ? 3.55489 -0.47398 58.59227 1.000 42.53450 92 LEU B O 1
ATOM 3317 N N . VAL B 1 93 ? 2.65187 1.26275 57.47013 1.000 40.96265 93 VAL B N 1
ATOM 3318 C CA . VAL B 1 93 ? 3.81577 1.56673 56.64616 1.000 41.20895 93 VAL B CA 1
ATOM 3319 C C . VAL B 1 93 ? 4.32591 2.96128 56.94413 1.000 48.36677 93 VAL B C 1
ATOM 3320 O O . VAL B 1 93 ? 3.59046 3.93994 56.79386 1.000 52.79131 93 VAL B O 1
ATOM 3324 N N . TYR B 1 94 ? 5.58648 3.04992 57.37141 1.000 45.78460 94 TYR B N 1
ATOM 3325 C CA . TYR B 1 94 ? 6.19087 4.33419 57.72453 1.000 48.46432 94 TYR B CA 1
ATOM 3326 C C . TYR B 1 94 ? 6.89353 4.97101 56.52772 1.000 51.05718 94 TYR B C 1
ATOM 3327 O O . TYR B 1 94 ? 7.14953 4.30462 55.52030 1.000 49.92528 94 TYR B O 1
ATOM 3336 N N . ASP B 1 95 ? 7.17563 6.26790 56.62600 1.000 53.88079 95 ASP B N 1
ATOM 3337 C CA . ASP B 1 95 ? 8.05720 6.92974 55.66229 1.000 55.62306 95 ASP B CA 1
ATOM 3338 C C . ASP B 1 95 ? 9.49581 6.82330 56.17108 1.000 56.66737 95 ASP B C 1
ATOM 3339 O O . ASP B 1 95 ? 9.73434 6.25160 57.23353 1.000 51.25771 95 ASP B O 1
ATOM 3344 N N . THR B 1 96 ? 10.45390 7.36860 55.42826 1.000 58.91012 96 THR B N 1
ATOM 3345 C CA . THR B 1 96 ? 11.85290 7.19255 55.80642 1.000 64.15438 96 THR B CA 1
ATOM 3346 C C . THR B 1 96 ? 12.22654 7.93932 57.08164 1.000 72.47632 96 THR B C 1
ATOM 3347 O O . THR B 1 96 ? 13.19941 7.57892 57.73751 1.000 72.99375 96 THR B O 1
ATOM 3351 N N . ASN B 1 97 ? 11.46760 8.97259 57.43567 1.000 70.53572 97 ASN B N 1
ATOM 3352 C CA . ASN B 1 97 ? 11.74921 9.70287 58.67006 1.000 77.90877 97 ASN B CA 1
ATOM 3353 C C . ASN B 1 97 ? 10.87134 9.22865 59.82796 1.000 78.00465 97 ASN B C 1
ATOM 3354 O O . ASN B 1 97 ? 10.60149 9.98011 60.76543 1.000 86.51158 97 ASN B O 1
ATOM 3359 N N . GLY B 1 98 ? 10.42327 7.98000 59.74711 1.000 77.06537 98 GLY B N 1
ATOM 3360 C CA . GLY B 1 98 ? 9.80168 7.30231 60.87141 1.000 74.47220 98 GLY B CA 1
ATOM 3361 C C . GLY B 1 98 ? 8.38427 7.67899 61.28969 1.000 77.01982 98 GLY B C 1
ATOM 3362 O O . GLY B 1 98 ? 7.92906 7.25555 62.35084 1.000 78.41222 98 GLY B O 1
ATOM 3363 N N . GLU B 1 99 ? 7.68703 8.48107 60.49061 1.000 74.44629 99 GLU B N 1
ATOM 3364 C CA . GLU B 1 99 ? 6.28722 8.77427 60.76709 1.000 75.34556 99 GLU B CA 1
ATOM 3365 C C . GLU B 1 99 ? 5.38444 7.92538 59.86259 1.000 69.19199 99 GLU B C 1
ATOM 3366 O O . GLU B 1 99 ? 5.82223 7.47766 58.80143 1.000 61.50362 99 GLU B O 1
ATOM 3372 N N . VAL B 1 100 ? 4.12776 7.71884 60.25652 1.000 67.02757 100 VAL B N 1
ATOM 3373 C CA . VAL B 1 100 ? 3.22761 6.86709 59.47299 1.000 58.72716 100 VAL B CA 1
ATOM 3374 C C . VAL B 1 100 ? 2.74780 7.44933 58.13652 1.000 61.30171 100 VAL B C 1
ATOM 3375 O O . VAL B 1 100 ? 2.08484 8.47740 58.09155 1.000 69.99759 100 VAL B O 1
ATOM 3379 N N . ALA B 1 101 ? 3.07946 6.75577 57.05153 1.000 56.31430 101 ALA B N 1
ATOM 3380 C CA . ALA B 1 101 ? 2.68006 7.15078 55.70110 1.000 60.05662 101 ALA B CA 1
ATOM 3381 C C . ALA B 1 101 ? 1.35782 6.52099 55.26184 1.000 72.36736 101 ALA B C 1
ATOM 3382 O O . ALA B 1 101 ? 0.62931 7.09319 54.44748 1.000 74.86275 101 ALA B O 1
ATOM 3384 N N . ALA B 1 102 ? 1.08413 5.31523 55.75400 1.000 68.23104 102 ALA B N 1
ATOM 3385 C CA . ALA B 1 102 ? -0.18206 4.63640 55.46924 1.000 64.89772 102 ALA B CA 1
ATOM 3386 C C . ALA B 1 102 ? -0.46391 3.55571 56.50780 1.000 60.40278 102 ALA B C 1
ATOM 3387 O O . ALA B 1 102 ? 0.43804 2.82403 56.91057 1.000 49.46286 102 ALA B O 1
ATOM 3389 N N . GLY B 1 103 ? -1.71477 3.47258 56.95050 1.000 61.36671 103 GLY B N 1
ATOM 3390 C CA . GLY B 1 103 ? -2.11745 2.47421 57.92013 1.000 53.41839 103 GLY B CA 1
ATOM 3391 C C . GLY B 1 103 ? -3.46514 1.84803 57.61050 1.000 52.31652 103 GLY B C 1
ATOM 3392 O O . GLY B 1 103 ? -4.39907 2.53318 57.18443 1.000 45.54117 103 GLY B O 1
ATOM 3393 N N . VAL B 1 104 ? -3.55819 0.53174 57.77498 1.000 46.57231 104 VAL B N 1
ATOM 3394 C CA . VAL B 1 104 ? -4.83115 -0.14700 57.63982 1.000 41.96053 104 VAL B CA 1
ATOM 3395 C C . VAL B 1 104 ? -5.08858 -1.08364 58.81626 1.000 41.40178 104 VAL B C 1
ATOM 3396 O O . VAL B 1 104 ? -4.21883 -1.84663 59.22163 1.000 37.72642 104 VAL B O 1
ATOM 3400 N N . ALA B 1 105 ? -6.28298 -0.98248 59.39277 1.000 41.64200 105 ALA B N 1
ATOM 3401 C CA . ALA B 1 105 ? -6.64347 -1.82286 60.51993 1.000 43.15410 105 ALA B CA 1
ATOM 3402 C C . ALA B 1 105 ? -7.87293 -2.65327 60.17488 1.000 36.15290 105 ALA B C 1
ATOM 3403 O O . ALA B 1 105 ? -8.90678 -2.12284 59.74493 1.000 42.37833 105 ALA B O 1
ATOM 3405 N N . GLY B 1 106 ? -7.72074 -3.96569 60.25951 1.000 41.16250 106 GLY B N 1
ATOM 3406 C CA . GLY B 1 106 ? -8.83835 -4.86931 60.08802 1.000 41.15513 106 GLY B CA 1
ATOM 3407 C C . GLY B 1 106 ? -9.01543 -5.55682 61.41732 1.000 41.86324 106 GLY B C 1
ATOM 3408 O O . GLY B 1 106 ? -8.41443 -6.60975 61.66180 1.000 40.74412 106 GLY B O 1
ATOM 3409 N N . VAL B 1 107 ? -9.79686 -4.94333 62.30115 1.000 36.46415 107 VAL B N 1
ATOM 3410 C CA . VAL B 1 107 ? -9.95985 -5.49977 63.64181 1.000 43.43384 107 VAL B CA 1
ATOM 3411 C C . VAL B 1 107 ? -11.42907 -5.71487 63.99791 1.000 44.36172 107 VAL B C 1
ATOM 3412 O O . VAL B 1 107 ? -11.78828 -5.79414 65.16574 1.000 53.56299 107 VAL B O 1
ATOM 3416 N N . ASP B 1 108 ? -12.26055 -5.86189 62.97097 1.000 44.47427 108 ASP B N 1
ATOM 3417 C CA . ASP B 1 108 ? -13.71228 -6.05672 63.12415 1.000 51.24482 108 ASP B CA 1
ATOM 3418 C C . ASP B 1 108 ? -14.10074 -7.34688 63.85374 1.000 47.05888 108 ASP B C 1
ATOM 3419 O O . ASP B 1 108 ? -15.20937 -7.45608 64.36422 1.000 43.33682 108 ASP B O 1
ATOM 3424 N N . ALA B 1 109 ? -13.23442 -8.35239 63.82762 1.000 45.33123 109 ALA B N 1
ATOM 3425 C CA . ALA B 1 109 ? -13.55271 -9.63510 64.43816 1.000 44.16104 109 ALA B CA 1
ATOM 3426 C C . ALA B 1 109 ? -13.94189 -9.50861 65.91428 1.000 45.82327 109 ALA B C 1
ATOM 3427 O O . ALA B 1 109 ? -14.69719 -10.33776 66.43207 1.000 41.31968 109 ALA B O 1
ATOM 3429 N N . VAL B 1 110 ? -13.40386 -8.50373 66.60351 1.000 43.45538 110 VAL B N 1
ATOM 3430 C CA . VAL B 1 110 ? -13.67523 -8.38562 68.03131 1.000 41.58867 110 VAL B CA 1
ATOM 3431 C C . VAL B 1 110 ? -15.15878 -8.04773 68.25747 1.000 40.94253 110 VAL B C 1
ATOM 3432 O O . VAL B 1 110 ? -15.83868 -8.68802 69.05101 1.000 44.72298 110 VAL B O 1
ATOM 3436 N N . GLU B 1 111 ? -15.65788 -7.05922 67.52165 1.000 36.86270 111 GLU B N 1
ATOM 3437 C CA . GLU B 1 111 ? -17.04558 -6.63029 67.63598 1.000 41.38693 111 GLU B CA 1
ATOM 3438 C C . GLU B 1 111 ? -17.98834 -7.69880 67.10588 1.000 45.00715 111 GLU B C 1
ATOM 3439 O O . GLU B 1 111 ? -19.01187 -7.95910 67.70969 1.000 45.88698 111 GLU B O 1
ATOM 3445 N N . ASN B 1 112 ? -17.61342 -8.37966 66.02517 1.000 48.64262 112 ASN B N 1
ATOM 3446 C CA . ASN B 1 112 ? -18.56036 -9.31513 65.41970 1.000 49.25781 112 ASN B CA 1
ATOM 3447 C C . ASN B 1 112 ? -18.61697 -10.65494 66.14864 1.000 56.35817 112 ASN B C 1
ATOM 3448 O O . ASN B 1 112 ? -19.64626 -11.32600 66.10304 1.000 61.44853 112 ASN B O 1
ATOM 3453 N N . PHE B 1 113 ? -17.52737 -11.05212 66.81886 1.000 53.70374 113 PHE B N 1
ATOM 3454 C CA . PHE B 1 113 ? -17.46731 -12.39614 67.40886 1.000 47.99961 113 PHE B CA 1
ATOM 3455 C C . PHE B 1 113 ? -17.28052 -12.47788 68.93088 1.000 49.52744 113 PHE B C 1
ATOM 3456 O O . PHE B 1 113 ? -17.61717 -13.49277 69.54475 1.000 47.45177 113 PHE B O 1
ATOM 3464 N N . LEU B 1 114 ? -16.74058 -11.43440 69.54299 1.000 43.45879 114 LEU B N 1
ATOM 3465 C CA . LEU B 1 114 ? -16.59496 -11.44568 70.98440 1.000 51.16645 114 LEU B CA 1
ATOM 3466 C C . LEU B 1 114 ? -17.91492 -10.97442 71.57471 1.000 52.24763 114 LEU B C 1
ATOM 3467 O O . LEU B 1 114 ? -18.03601 -9.84014 72.03871 1.000 52.04476 114 LEU B O 1
ATOM 3472 N N . THR B 1 115 ? -18.90076 -11.86953 71.53583 1.000 56.37400 115 THR B N 1
ATOM 3473 C CA . THR B 1 115 ? -20.29435 -11.54462 71.82885 1.000 65.88052 115 THR B CA 1
ATOM 3474 C C . THR B 1 115 ? -20.63731 -11.67746 73.31664 1.000 60.16610 115 THR B C 1
ATOM 3475 O O . THR B 1 115 ? -19.88094 -12.29201 74.08028 1.000 47.40728 115 THR B O 1
ATOM 3479 N N . PRO B 1 116 ? -21.77664 -11.08387 73.73622 1.000 55.21615 116 PRO B N 1
ATOM 3480 C CA . PRO B 1 116 ? -22.30113 -11.33031 75.08448 1.000 62.02078 116 PRO B CA 1
ATOM 3481 C C . PRO B 1 116 ? -22.41154 -12.82581 75.36347 1.000 60.61553 116 PRO B C 1
ATOM 3482 O O . PRO B 1 116 ? -22.07174 -13.28050 76.45341 1.000 54.13926 116 PRO B O 1
ATOM 3486 N N . GLU B 1 117 ? -22.85164 -13.57803 74.35993 1.000 58.13797 117 GLU B N 1
ATOM 3487 C CA . GLU B 1 117 ? -23.03208 -15.01638 74.50234 1.000 66.01194 117 GLU B CA 1
ATOM 3488 C C . GLU B 1 117 ? -21.73617 -15.72698 74.87985 1.000 65.03571 117 GLU B C 1
ATOM 3489 O O . GLU B 1 117 ? -21.73671 -16.55836 75.78568 1.000 70.71364 117 GLU B O 1
ATOM 3495 N N . TRP B 1 118 ? -20.63317 -15.38298 74.22240 1.000 61.60474 118 TRP B N 1
ATOM 3496 C CA . TRP B 1 118 ? -19.34228 -15.97463 74.57369 1.000 59.08818 118 TRP B CA 1
ATOM 3497 C C . TRP B 1 118 ? -18.90995 -15.56704 75.97252 1.000 57.93018 118 TRP B C 1
ATOM 3498 O O . TRP B 1 118 ? -18.42893 -16.39475 76.74766 1.000 51.92724 118 TRP B O 1
ATOM 3509 N N . ILE B 1 119 ? -19.07953 -14.28434 76.27761 1.000 56.63174 119 ILE B N 1
ATOM 3510 C CA . ILE B 1 119 ? -18.64187 -13.72395 77.54498 1.000 58.59966 119 ILE B CA 1
ATOM 3511 C C . ILE B 1 119 ? -19.38357 -14.37447 78.70978 1.000 59.12847 119 ILE B C 1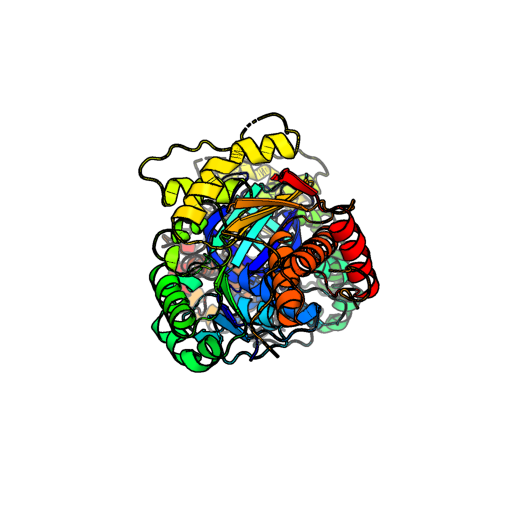
ATOM 3512 O O . ILE B 1 119 ? -18.79097 -14.65731 79.75378 1.000 60.24243 119 ILE B O 1
ATOM 3517 N N . GLN B 1 120 ? -20.66105 -14.67507 78.49555 1.000 53.73787 120 GLN B N 1
ATOM 3518 C CA . GLN B 1 120 ? -21.50718 -15.25802 79.53339 1.000 58.35258 120 GLN B CA 1
ATOM 3519 C C . GLN B 1 120 ? -21.06727 -16.67599 79.89713 1.000 57.04749 120 GLN B C 1
ATOM 3520 O O . GLN B 1 120 ? -21.34460 -17.14748 80.98696 1.000 55.15444 120 GLN B O 1
ATOM 3526 N N . ARG B 1 121 ? -20.35096 -17.33909 78.99271 1.000 61.30095 121 ARG B N 1
ATOM 3527 C CA . ARG B 1 121 ? -19.71646 -18.62176 79.30787 1.000 63.15886 121 ARG B CA 1
ATOM 3528 C C . ARG B 1 121 ? -18.75920 -18.55120 80.50902 1.000 57.70574 121 ARG B C 1
ATOM 3529 O O . ARG B 1 121 ? -18.52254 -19.55694 81.16908 1.000 52.84928 121 ARG B O 1
ATOM 3537 N N . PHE B 1 122 ? -18.19340 -17.37407 80.76834 1.000 62.49144 122 PHE B N 1
ATOM 3538 C CA . PHE B 1 122 ? -17.18524 -17.20828 81.81770 1.000 55.26299 122 PHE B CA 1
ATOM 3539 C C . PHE B 1 122 ? -17.66864 -16.33298 82.95433 1.000 57.62356 122 PHE B C 1
ATOM 3540 O O . PHE B 1 122 ? -16.87367 -15.66198 83.60960 1.000 55.67556 122 PHE B O 1
ATOM 3548 N N . GLU B 1 123 ? -18.97640 -16.35108 83.17594 1.000 49.96396 123 GLU B N 1
ATOM 3549 C CA . GLU B 1 123 ? -19.58789 -15.68082 84.31816 1.000 59.69814 123 GLU B CA 1
ATOM 3550 C C . GLU B 1 123 ? -18.88852 -16.05905 85.61571 1.000 64.61787 123 GLU B C 1
ATOM 3551 O O . GLU B 1 123 ? -18.74611 -15.22350 86.51072 1.000 71.15674 123 GLU B O 1
ATOM 3557 N N . TYR B 1 124 ? -18.49281 -17.32418 85.74445 1.000 67.07912 124 TYR B N 1
ATOM 3558 C CA . TYR B 1 124 ? -17.79760 -17.75909 86.95340 1.000 70.53420 124 TYR B CA 1
ATOM 3559 C C . TYR B 1 124 ? -16.51193 -16.95974 87.16226 1.000 61.30535 124 TYR B C 1
ATOM 3560 O O . TYR B 1 124 ? -16.28311 -16.41219 88.24925 1.000 58.50299 124 TYR B O 1
ATOM 3569 N N . ASN B 1 125 ? -15.68457 -16.89091 86.12349 1.000 56.67832 125 ASN B N 1
ATOM 3570 C CA . ASN B 1 125 ? -14.40612 -16.18647 86.21704 1.000 59.13629 125 ASN B CA 1
ATOM 3571 C C . ASN B 1 125 ? -14.59356 -14.70886 86.52048 1.000 56.91790 125 ASN B C 1
ATOM 3572 O O . ASN B 1 125 ? -13.86132 -14.12606 87.31969 1.000 55.09106 125 ASN B O 1
ATOM 3577 N N . ILE B 1 126 ? -15.59811 -14.11459 85.89122 1.000 49.13447 126 ILE B N 1
ATOM 3578 C CA . ILE B 1 126 ? -15.83119 -12.69220 86.03102 1.000 49.33483 126 ILE B CA 1
ATOM 3579 C C . ILE B 1 126 ? -16.30076 -12.37141 87.44340 1.000 52.84488 126 ILE B C 1
ATOM 3580 O O . ILE B 1 126 ? -15.78249 -11.44553 88.07836 1.000 54.83788 126 ILE B O 1
ATOM 3585 N N . SER B 1 127 ? -17.24312 -13.16586 87.95235 1.000 51.38359 127 SER B N 1
ATOM 3586 C CA . SER B 1 127 ? -17.79143 -12.92502 89.29403 1.000 55.64964 127 SER B CA 1
ATOM 3587 C C . SER B 1 127 ? -16.75840 -13.16917 90.40153 1.000 60.55210 127 SER B C 1
ATOM 3588 O O . SER B 1 127 ? -16.84269 -12.56803 91.47102 1.000 61.43822 127 SER B O 1
ATOM 3591 N N . SER B 1 128 ? -15.79807 -14.06005 90.17108 1.000 63.43741 128 SER B N 1
ATOM 3592 C CA . SER B 1 128 ? -14.77982 -14.29531 91.19535 1.000 65.60916 128 SER B CA 1
ATOM 3593 C C . SER B 1 128 ? -13.50219 -13.46714 90.95055 1.000 66.04279 128 SER B C 1
ATOM 3594 O O . SER B 1 128 ? -12.55242 -13.55739 91.72264 1.000 62.78153 128 SER B O 1
ATOM 3597 N N . ALA B 1 129 ? -13.46985 -12.66227 89.89002 1.000 59.07990 129 ALA B N 1
ATOM 3598 C CA . ALA B 1 129 ? -12.26054 -11.90121 89.57114 1.000 57.47293 129 ALA B CA 1
ATOM 3599 C C . ALA B 1 129 ? -11.99855 -10.81863 90.62256 1.000 58.17355 129 ALA B C 1
ATOM 3600 O O . ALA B 1 129 ? -12.93606 -10.28776 91.20234 1.000 49.07525 129 ALA B O 1
ATOM 3602 N N . ARG B 1 130 ? -10.72907 -10.49916 90.87995 1.000 51.25519 130 ARG B N 1
ATOM 3603 C CA . ARG B 1 130 ? -10.40131 -9.38441 91.78180 1.000 51.24130 130 ARG B CA 1
ATOM 3604 C C . ARG B 1 130 ? -10.62193 -8.06028 91.06022 1.000 51.63051 130 ARG B C 1
ATOM 3605 O O . ARG B 1 130 ? -10.77411 -7.01534 91.68290 1.000 47.32177 130 ARG B O 1
ATOM 3613 N N . LEU B 1 131 ? -10.61510 -8.11477 89.73210 1.000 49.49015 131 LEU B N 1
ATOM 3614 C CA . LEU B 1 131 ? -10.81873 -6.93138 88.90668 1.000 47.82490 131 LEU B CA 1
ATOM 3615 C C . LEU B 1 131 ? -11.12963 -7.37642 87.47035 1.000 47.21622 131 LEU B C 1
ATOM 3616 O O . LEU B 1 131 ? -10.57640 -8.36943 86.97676 1.000 47.28892 131 LEU B O 1
ATOM 3621 N N . LEU B 1 132 ? -12.02960 -6.64191 86.82019 1.000 45.62862 132 LEU B N 1
ATOM 3622 C CA . LEU B 1 132 ? -12.35358 -6.86074 85.41629 1.000 42.81493 132 LEU B CA 1
ATOM 3623 C C . LEU B 1 132 ? -11.83230 -5.69064 84.59405 1.000 46.73778 132 LEU B C 1
ATOM 3624 O O . LEU B 1 132 ? -12.16210 -4.53411 84.86528 1.000 41.37222 132 LEU B O 1
ATOM 3629 N N . MET B 1 133 ? -11.01688 -5.99331 83.59196 1.000 40.08564 133 MET B N 1
ATOM 3630 C CA . MET B 1 133 ? -10.50239 -4.97321 82.69500 1.000 38.98825 133 MET B CA 1
ATOM 3631 C C . MET B 1 133 ? -11.14367 -5.18984 81.32914 1.000 45.06008 133 MET B C 1
ATOM 3632 O O . MET B 1 133 ? -10.99796 -6.27221 80.76353 1.000 41.67826 133 MET B O 1
ATOM 3637 N N . VAL B 1 134 ? -11.86960 -4.20109 80.80943 1.000 38.25576 134 VAL B N 1
ATOM 3638 C CA . VAL B 1 134 ? -12.42175 -4.30969 79.44851 1.000 38.74919 134 VAL B CA 1
ATOM 3639 C C . VAL B 1 134 ? -11.80636 -3.23652 78.52778 1.000 39.82696 134 VAL B C 1
ATOM 3640 O O . VAL B 1 134 ? -11.63853 -2.09568 78.94434 1.000 41.03007 134 VAL B O 1
ATOM 3644 N N . ASP B 1 135 ? -11.44748 -3.57375 77.28873 1.000 35.78693 135 ASP B N 1
ATOM 3645 C CA . ASP B 1 135 ? -10.99746 -2.50315 76.41556 1.000 35.02577 135 ASP B CA 1
ATOM 3646 C C . ASP B 1 135 ? -12.16883 -2.12011 75.51847 1.000 39.05140 135 ASP B C 1
ATOM 3647 O O . ASP B 1 135 ? -13.14385 -2.86604 75.42227 1.000 35.82180 135 ASP B O 1
ATOM 3652 N N . ALA B 1 136 ? -12.07743 -0.95052 74.89086 1.000 36.51431 136 ALA B N 1
ATOM 3653 C CA . ALA B 1 136 ? -13.18792 -0.41247 74.10284 1.000 36.87802 136 ALA B CA 1
ATOM 3654 C C . ALA B 1 136 ? -13.24916 -0.98782 72.69209 1.000 40.12900 136 ALA B C 1
ATOM 3655 O O . ALA B 1 136 ? -13.98530 -0.46626 71.85348 1.000 39.40408 136 ALA B O 1
ATOM 3657 N N . ASN B 1 137 ? -12.44931 -2.02042 72.40832 1.000 35.35207 137 ASN B N 1
ATOM 3658 C CA . ASN B 1 137 ? -12.58765 -2.74811 71.13967 1.000 33.52243 137 ASN B CA 1
ATOM 3659 C C . ASN B 1 137 ? -13.85408 -3.59492 71.15738 1.000 41.17683 137 ASN B C 1
ATOM 3660 O O . ASN B 1 137 ? -14.37343 -3.97153 70.11594 1.000 43.46344 137 ASN B O 1
ATOM 3665 N N . LEU B 1 138 ? -14.34208 -3.89176 72.35760 1.000 36.45733 138 LEU B N 1
ATOM 3666 C CA . LEU B 1 138 ? -15.60740 -4.59649 72.52117 1.000 37.02217 138 LEU B CA 1
ATOM 3667 C C . LEU B 1 138 ? -16.78708 -3.80175 71.96822 1.000 44.01313 138 LEU B C 1
ATOM 3668 O O . LEU B 1 138 ? -16.85696 -2.58284 72.13506 1.000 44.23476 138 LEU B O 1
ATOM 3673 N N . SER B 1 139 ? -17.73136 -4.50121 71.34795 1.000 41.14554 139 SER B N 1
ATOM 3674 C CA . SER B 1 139 ? -18.99734 -3.89602 70.98071 1.000 41.27236 139 SER B CA 1
ATOM 3675 C C . SER B 1 139 ? -19.69066 -3.36064 72.22823 1.000 44.92633 139 SER B C 1
ATOM 3676 O O . SER B 1 139 ? -19.40465 -3.81089 73.33877 1.000 42.24899 139 SER B O 1
ATOM 3679 N N . SER B 1 140 ? -20.59935 -2.40755 72.04065 1.000 41.03595 140 SER B N 1
ATOM 3680 C CA . SER B 1 140 ? -21.40614 -1.87035 73.14536 1.000 43.26355 140 SER B CA 1
ATOM 3681 C C . SER B 1 140 ? -22.15151 -2.96538 73.91025 1.000 50.79557 140 SER B C 1
ATOM 3682 O O . SER B 1 140 ? -22.11047 -3.00437 75.13562 1.000 54.74158 140 SER B O 1
ATOM 3685 N N . LEU B 1 141 ? -22.80699 -3.86281 73.18232 1.000 49.73373 141 LEU B N 1
ATOM 3686 C CA . LEU B 1 141 ? -23.53049 -4.96039 73.80965 1.000 52.18861 141 LEU B CA 1
ATOM 3687 C C . LEU B 1 141 ? -22.58090 -5.85139 74.62410 1.000 44.38098 141 LEU B C 1
ATOM 3688 O O . LEU B 1 141 ? -22.91263 -6.28042 75.73373 1.000 47.65094 141 LEU B O 1
ATOM 3693 N N . ALA B 1 142 ? -21.40442 -6.12625 74.07117 1.000 45.39929 142 ALA B N 1
ATOM 3694 C CA . ALA B 1 142 ? -20.38150 -6.88129 74.78472 1.000 43.34458 142 ALA B CA 1
ATOM 3695 C C . ALA B 1 142 ? -19.91434 -6.14308 76.04702 1.000 46.86889 142 ALA B C 1
ATOM 3696 O O . ALA B 1 142 ? -19.75682 -6.74883 77.11138 1.000 44.84069 142 ALA B O 1
ATOM 3698 N N . LEU B 1 143 ? -19.68933 -4.83932 75.92609 1.000 41.66574 143 LEU B N 1
ATOM 3699 C CA . LEU B 1 143 ? -19.30365 -4.01388 77.06809 1.000 42.92771 143 LEU B CA 1
ATOM 3700 C C . LEU B 1 143 ? -20.39070 -4.01992 78.15205 1.000 46.70905 143 LEU B C 1
ATOM 3701 O O . LEU B 1 143 ? -20.09768 -4.21471 79.32999 1.000 46.66112 143 LEU B O 1
ATOM 3706 N N . GLU B 1 144 ? -21.63990 -3.80360 77.74701 1.000 44.45929 144 GLU B N 1
ATOM 3707 C CA . GLU B 1 144 ? -22.76250 -3.84529 78.67953 1.000 48.09037 144 GLU B CA 1
ATOM 3708 C C . GLU B 1 144 ? -22.86152 -5.21235 79.36830 1.000 49.76071 144 GLU B C 1
ATOM 3709 O O . GLU B 1 144 ? -23.01105 -5.28506 80.58440 1.000 47.57931 144 GLU B O 1
ATOM 3715 N N . ALA B 1 145 ? -22.76620 -6.29215 78.59636 1.000 47.01122 145 ALA B N 1
ATOM 3716 C CA . ALA B 1 145 ? -22.83901 -7.63833 79.16983 1.000 53.87392 145 ALA B CA 1
ATOM 3717 C C . ALA B 1 145 ? -21.71709 -7.88041 80.18682 1.000 56.39476 145 ALA B C 1
ATOM 3718 O O . ALA B 1 145 ? -21.95375 -8.37286 81.29567 1.000 60.89766 145 ALA B O 1
ATOM 3720 N N . SER B 1 146 ? -20.50165 -7.50342 79.81413 1.000 54.96124 146 SER B N 1
ATOM 3721 C CA . SER B 1 146 ? -19.34997 -7.66246 80.69331 1.000 52.18660 146 SER B CA 1
ATOM 3722 C C . SER B 1 146 ? -19.49818 -6.90207 82.00125 1.000 49.33318 146 SER B C 1
ATOM 3723 O O . SER B 1 146 ? -19.31896 -7.46474 83.07279 1.000 47.19270 146 SER B O 1
ATOM 3726 N N . CYS B 1 147 ? -19.82062 -5.61974 81.89026 1.000 47.36662 147 CYS B N 1
ATOM 3727 C CA . CYS B 1 147 ? -19.85123 -4.72021 83.03200 1.000 50.28576 147 CYS B CA 1
ATOM 3728 C C . CYS B 1 147 ? -20.99376 -5.04895 83.99394 1.000 60.72729 147 CYS B C 1
ATOM 3729 O O . CYS B 1 147 ? -20.85792 -4.88323 85.21230 1.000 60.86479 147 CYS B O 1
ATOM 3732 N N . LYS B 1 148 ? -22.11161 -5.53290 83.45803 1.000 62.31605 148 LYS B N 1
ATOM 3733 C CA . LYS B 1 148 ? -23.23539 -5.91038 84.30844 1.000 61.86260 148 LYS B CA 1
ATOM 3734 C C . LYS B 1 148 ? -22.88917 -7.13850 85.16191 1.000 52.13574 148 LYS B C 1
ATOM 3735 O O . LYS B 1 148 ? -23.22008 -7.18647 86.34918 1.000 51.83303 148 LYS B O 1
ATOM 3741 N N . LEU B 1 149 ? -22.23696 -8.13392 84.56819 1.000 49.86236 149 LEU B N 1
ATOM 3742 C CA . LEU B 1 149 ? -21.81219 -9.31769 85.32804 1.000 57.51814 149 LEU B CA 1
ATOM 3743 C C . LEU B 1 149 ? -20.85918 -8.93851 86.45270 1.000 60.17677 149 LEU B C 1
ATOM 3744 O O . LEU B 1 149 ? -20.94183 -9.49134 87.54340 1.000 74.38080 149 LEU B O 1
ATOM 3749 N N . ALA B 1 150 ? -19.93376 -8.02049 86.18014 1.000 52.57994 150 ALA B N 1
ATOM 3750 C CA . ALA B 1 150 ? -19.01997 -7.55921 87.22453 1.000 54.20674 150 ALA B CA 1
ATOM 3751 C C . ALA B 1 150 ? -19.75794 -6.80117 88.32242 1.000 58.07476 150 ALA B C 1
ATOM 3752 O O . ALA B 1 150 ? -19.58880 -7.09294 89.50715 1.000 55.63089 150 ALA B O 1
ATOM 3754 N N . ALA B 1 151 ? -20.58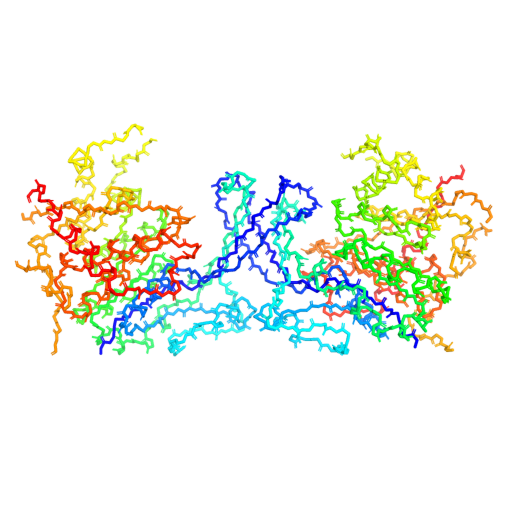615 -5.83987 87.92130 1.000 60.07416 151 ALA B N 1
ATOM 3755 C CA . ALA B 1 151 ? -21.25773 -4.96296 88.87821 1.000 61.03568 151 ALA B CA 1
ATOM 3756 C C . ALA B 1 151 ? -22.12067 -5.76557 89.84897 1.000 63.73063 151 ALA B C 1
ATOM 3757 O O . ALA B 1 151 ? -22.15748 -5.49226 91.04760 1.000 62.96671 151 ALA B O 1
ATOM 3759 N N . GLU B 1 152 ? -22.79282 -6.77453 89.31347 1.000 65.68513 152 GLU B N 1
ATOM 3760 C CA . GLU B 1 152 ? -23.64392 -7.65744 90.09316 1.000 60.32333 152 GLU B CA 1
ATOM 3761 C C . GLU B 1 152 ? -22.88578 -8.46293 91.15204 1.000 66.94014 152 GLU B C 1
ATOM 3762 O O . GLU B 1 152 ? -23.49429 -8.97538 92.09357 1.000 67.02179 152 GLU B O 1
ATOM 3768 N N . SER B 1 153 ? -21.57233 -8.60506 90.98663 1.000 54.29050 153 SER B N 1
ATOM 3769 C CA . SER B 1 153 ? -20.76139 -9.30449 91.98049 1.000 62.50526 153 SER B CA 1
ATOM 3770 C C . SER B 1 153 ? -19.83361 -8.32021 92.69257 1.000 61.83670 153 SER B C 1
ATOM 3771 O O . SER B 1 153 ? -18.88807 -8.72681 93.37135 1.000 54.80154 153 SER B O 1
ATOM 3774 N N . SER B 1 154 ? -20.13763 -7.03069 92.53252 1.000 53.80163 154 SER B N 1
ATOM 3775 C CA . SER B 1 154 ? -19.29339 -5.91144 92.96724 1.000 56.71784 154 SER B CA 1
ATOM 3776 C C . SER B 1 154 ? -17.80731 -6.14748 92.66931 1.000 57.20288 154 SER B C 1
ATOM 3777 O O . SER B 1 154 ? -16.94222 -5.90485 93.50782 1.000 58.20157 154 SER B O 1
ATOM 3780 N N . VAL B 1 155 ? -17.53069 -6.61598 91.45655 1.000 50.67024 155 VAL B N 1
ATOM 3781 C CA . VAL B 1 155 ? -16.17732 -6.68867 90.93870 1.000 49.29575 155 VAL B CA 1
ATOM 3782 C C . VAL B 1 155 ? -15.90330 -5.35825 90.25372 1.000 50.86410 155 VAL B C 1
ATOM 3783 O O . VAL B 1 155 ? -16.68959 -4.91593 89.40796 1.000 53.28950 155 VAL B O 1
ATOM 3787 N N . PRO B 1 156 ? -14.82588 -4.67638 90.66941 1.000 48.71362 156 PRO B N 1
ATOM 3788 C CA . PRO B 1 156 ? -14.45393 -3.37915 90.08348 1.000 48.95686 156 PRO B CA 1
ATOM 3789 C C . PRO B 1 156 ? -14.09186 -3.48438 88.58992 1.000 45.28224 156 PRO B C 1
ATOM 3790 O O . PRO B 1 156 ? -13.36694 -4.40275 88.16626 1.000 47.03174 156 PRO B O 1
ATOM 3794 N N . VAL B 1 157 ? -14.58177 -2.52465 87.81440 1.000 44.83483 157 VAL B N 1
ATOM 3795 C CA . VAL B 1 157 ? -14.40006 -2.51691 86.37170 1.000 43.58580 157 VAL B CA 1
ATOM 3796 C C . VAL B 1 157 ? -13.43880 -1.42226 85.90232 1.000 42.87364 157 VAL B C 1
ATOM 3797 O O . VAL B 1 157 ? -13.59913 -0.24204 86.22184 1.000 42.97184 157 VAL B O 1
ATOM 3801 N N . TRP B 1 158 ? 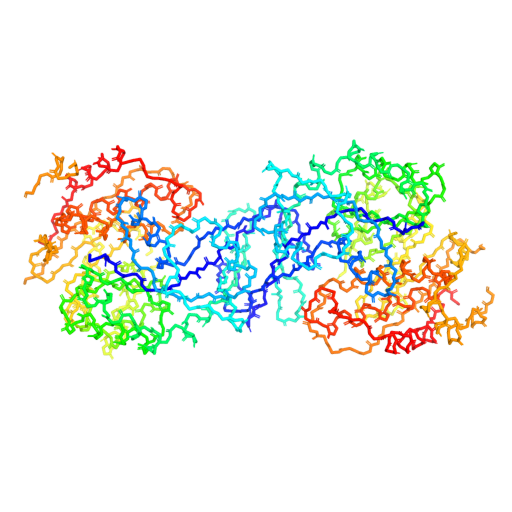-12.42625 -1.83552 85.15411 1.000 42.02944 158 TRP B N 1
ATOM 3802 C CA . TRP B 1 158 ? -11.49961 -0.90113 84.53105 1.000 40.74390 158 TRP B CA 1
ATOM 3803 C C . TRP B 1 158 ? -11.79394 -0.85598 83.03115 1.000 44.75285 158 TRP B C 1
ATOM 3804 O O . TRP B 1 158 ? -11.71232 -1.87362 82.33237 1.000 39.08373 158 TRP B O 1
ATOM 3815 N N . PHE B 1 159 ? -12.13188 0.32922 82.54472 1.000 39.56018 159 PHE B N 1
ATOM 3816 C CA . PHE B 1 159 ? -12.39241 0.52749 81.12788 1.000 38.79942 159 PHE B CA 1
ATOM 3817 C C . PHE B 1 159 ? -11.22107 1.21511 80.44131 1.000 39.17651 159 PHE B C 1
ATOM 3818 O O . PHE B 1 159 ? -10.88023 2.34723 80.78948 1.000 38.08353 159 PHE B O 1
ATOM 3826 N N . GLU B 1 160 ? -10.62375 0.53515 79.46378 1.000 36.82109 160 GLU B N 1
ATOM 3827 C CA . GLU B 1 160 ? -9.57012 1.13039 78.61920 1.000 35.90121 160 GLU B CA 1
ATOM 3828 C C . GLU B 1 160 ? -10.16265 1.69868 77.34066 1.000 36.41169 160 GLU B C 1
ATOM 3829 O O . GLU B 1 160 ? -10.66753 0.95852 76.49474 1.000 38.54828 160 GLU B O 1
ATOM 3835 N N . PRO B 1 161 ? -10.07051 3.02234 77.18739 1.000 37.40064 161 PRO B N 1
ATOM 3836 C CA . PRO B 1 161 ? -10.76249 3.77038 76.12168 1.000 41.15024 161 PRO B CA 1
ATOM 3837 C C . PRO B 1 161 ? -10.23366 3.49436 74.71098 1.000 40.50268 161 PRO B C 1
ATOM 3838 O O . PRO B 1 161 ? -10.93559 3.82480 73.74622 1.000 45.43933 161 PRO B O 1
ATOM 3842 N N . VAL B 1 162 ? -9.01213 2.96687 74.61116 1.000 34.16840 162 VAL B N 1
ATOM 3843 C CA . VAL B 1 162 ? -8.36770 2.54239 73.34619 1.000 40.02243 162 VAL B CA 1
ATOM 3844 C C . VAL B 1 162 ? -8.09143 3.67520 72.34427 1.000 42.27717 162 VAL B C 1
ATOM 3845 O O . VAL B 1 162 ? -6.96685 3.82341 71.86977 1.000 40.99436 162 VAL B O 1
ATOM 3849 N N . SER B 1 163 ? -9.10803 4.46242 72.01183 1.000 40.39744 163 SER B N 1
ATOM 3850 C CA . SER B 1 163 ? -8.92830 5.52719 71.03572 1.000 42.37840 163 SER B CA 1
ATOM 3851 C C . SER B 1 163 ? -9.98246 6.61151 71.19028 1.000 38.49975 163 SER B C 1
ATOM 3852 O O . SER B 1 163 ? -11.00450 6.39855 71.82798 1.000 42.71874 163 SER B O 1
ATOM 3855 N N . VAL B 1 164 ? -9.74839 7.76880 70.58288 1.000 43.16770 164 VAL B N 1
ATOM 3856 C CA . VAL B 1 164 ? -10.70024 8.87950 70.66859 1.000 42.71415 164 VAL B CA 1
ATOM 3857 C C . VAL B 1 164 ? -12.10067 8.41843 70.22731 1.000 44.99675 164 VAL B C 1
ATOM 3858 O O . VAL B 1 164 ? -13.11971 8.69507 70.88910 1.000 45.06043 164 VAL B O 1
ATOM 3862 N N . THR B 1 165 ? -12.14583 7.69838 69.11593 1.000 37.54345 165 THR B N 1
ATOM 3863 C CA . THR B 1 165 ? -13.40297 7.15311 68.60360 1.000 52.56757 165 THR B CA 1
ATOM 3864 C C . THR B 1 165 ? -14.03925 6.12101 69.54086 1.000 50.73932 165 THR B C 1
ATOM 3865 O O . THR B 1 165 ? -15.18084 6.27355 69.97208 1.000 51.63729 165 THR B O 1
ATOM 3869 N N . LYS B 1 166 ? -13.28961 5.07605 69.87382 1.000 43.29501 166 LYS B N 1
ATOM 3870 C CA . LYS B 1 166 ? -13.88076 3.97461 70.61686 1.000 46.62585 166 LYS B CA 1
ATOM 3871 C C . LYS B 1 166 ? -14.13896 4.33266 72.07301 1.000 40.42805 166 LYS B C 1
ATOM 3872 O O . LYS B 1 166 ? -14.93587 3.68006 72.71991 1.000 40.04765 166 LYS B O 1
ATOM 3878 N N . SER B 1 167 ? -13.49830 5.39419 72.56160 1.000 36.56194 167 SER B N 1
ATOM 3879 C CA . SER B 1 167 ? -13.66707 5.83866 73.93956 1.000 47.40554 167 SER B CA 1
ATOM 3880 C C . SER B 1 167 ? -15.12472 6.23050 74.20162 1.000 47.30565 167 SER B C 1
ATOM 3881 O O . SER B 1 167 ? -15.59120 6.25505 75.34652 1.000 48.55332 167 SER B O 1
ATOM 3884 N N . GLN B 1 168 ? -15.83480 6.54814 73.12512 1.000 43.01969 168 GLN B N 1
ATOM 3885 C CA . GLN B 1 168 ? -17.21657 6.99776 73.21573 1.000 42.08463 168 GLN B CA 1
ATOM 3886 C C . GLN B 1 168 ? -18.17446 5.87324 73.60182 1.000 41.02108 168 GLN B C 1
ATOM 3887 O O . GLN B 1 168 ? -19.31532 6.12612 73.98291 1.000 42.36607 168 GLN B O 1
ATOM 3893 N N . ARG B 1 169 ? -17.71030 4.63477 73.50542 1.000 42.67598 169 ARG B N 1
ATOM 3894 C CA . ARG B 1 169 ? -18.51777 3.48444 73.91738 1.000 40.57325 169 ARG B CA 1
ATOM 3895 C C . ARG B 1 169 ? -18.70869 3.42080 75.43505 1.000 49.09760 169 ARG B C 1
ATOM 3896 O O . ARG B 1 169 ? -19.43666 2.55469 75.92382 1.000 50.81327 169 ARG B O 1
ATOM 3904 N N . ILE B 1 170 ? -18.04095 4.31550 76.17157 1.000 44.27575 170 ILE B N 1
ATOM 3905 C CA . ILE B 1 170 ? -18.28615 4.47820 77.61145 1.000 44.66894 170 ILE B CA 1
ATOM 3906 C C . ILE B 1 170 ? -19.75157 4.83468 77.90745 1.000 47.48323 170 ILE B C 1
ATOM 3907 O O . ILE B 1 170 ? -20.24755 4.58293 79.01387 1.000 50.60101 170 ILE B O 1
ATOM 3912 N N . ALA B 1 171 ? -20.44672 5.40985 76.92224 1.000 49.79576 171 ALA B N 1
ATOM 3913 C CA . ALA B 1 171 ? -21.72823 6.08206 77.19246 1.000 52.16416 171 ALA B CA 1
ATOM 3914 C C . ALA B 1 171 ? -22.78746 5.18280 77.83159 1.000 53.29917 171 ALA B C 1
ATOM 3915 O O . ALA B 1 171 ? -23.48086 5.60750 78.74880 1.000 61.51880 171 ALA B O 1
ATOM 3917 N N . SER B 1 172 ? -22.91255 3.94308 77.37450 1.000 56.43918 172 SER B N 1
ATOM 3918 C CA . SER B 1 172 ? -23.98606 3.08601 77.89472 1.000 58.68680 172 SER B CA 1
ATOM 3919 C C . SER B 1 172 ? -23.58632 2.29227 79.14773 1.000 60.91308 172 SER B C 1
ATOM 3920 O O . SER B 1 172 ? -24.40920 1.56250 79.69946 1.000 64.26620 172 SER B O 1
ATOM 3923 N N . ILE B 1 173 ? -22.33764 2.43077 79.59931 1.000 58.87739 173 ILE B N 1
ATOM 3924 C CA . ILE B 1 173 ? -21.84522 1.61757 80.71325 1.000 54.63077 173 ILE B CA 1
ATOM 3925 C C . ILE B 1 173 ? -21.19059 2.41083 81.83647 1.000 51.81430 173 ILE B C 1
ATOM 3926 O O . ILE B 1 173 ? -20.67463 1.81539 82.78236 1.000 47.09514 173 ILE B O 1
ATOM 3931 N N . ALA B 1 174 ? -21.19323 3.73649 81.72823 1.000 46.70960 174 ALA B N 1
ATOM 3932 C CA . ALA B 1 174 ? -20.41040 4.56919 82.64045 1.000 51.45904 174 ALA B CA 1
ATOM 3933 C C . ALA B 1 174 ? -20.74816 4.26883 84.10475 1.000 57.16879 174 ALA B C 1
ATOM 3934 O O . ALA B 1 174 ? -19.86086 4.26569 84.96420 1.000 60.88984 174 ALA B O 1
ATOM 3936 N N . LYS B 1 175 ? -22.02098 3.99677 84.38415 1.000 59.12315 175 LYS B N 1
ATOM 3937 C CA . LYS B 1 175 ? -22.43773 3.70446 85.75638 1.000 61.65445 175 LYS B CA 1
ATOM 3938 C C . LYS B 1 175 ? -21.84290 2.39042 86.27742 1.000 54.36613 175 LYS B C 1
ATOM 3939 O O . LYS B 1 175 ? -21.73820 2.19437 87.48451 1.000 55.92851 175 LYS B O 1
ATOM 3945 N N . TYR B 1 176 ? -21.42687 1.49628 85.38697 1.000 49.74633 176 TYR B N 1
ATOM 3946 C CA . TYR B 1 176 ? -20.86170 0.22531 85.84235 1.000 54.46471 176 TYR B CA 1
ATOM 3947 C C . TYR B 1 176 ? -19.36748 0.29106 86.06936 1.000 50.01038 176 TYR B C 1
ATOM 3948 O O . TYR B 1 176 ? -18.76721 -0.64467 86.59656 1.000 53.32681 176 TYR B O 1
ATOM 3957 N N . VAL B 1 177 ? -18.76376 1.38796 85.64118 1.000 49.31616 177 VAL B N 1
ATOM 3958 C CA . VAL B 1 177 ? -17.31749 1.45071 85.54480 1.000 50.20413 177 VAL B CA 1
ATOM 3959 C C . VAL B 1 177 ? -16.68722 2.10547 86.76173 1.000 48.46478 177 VAL B C 1
ATOM 3960 O O . VAL B 1 177 ? -17.09667 3.18130 87.17748 1.000 46.38694 177 VAL B O 1
ATOM 3964 N N . THR B 1 178 ? -15.67493 1.44264 87.30935 1.000 50.47990 178 THR B N 1
ATOM 3965 C CA . THR B 1 178 ? -14.95753 1.92590 88.48501 1.000 52.51508 178 THR B CA 1
ATOM 3966 C C . THR B 1 178 ? -13.82740 2.85996 88.07517 1.000 50.76614 178 THR B C 1
ATOM 3967 O O . THR B 1 178 ? -13.69035 3.95561 88.61240 1.000 45.44304 178 THR B O 1
ATOM 3971 N N . ILE B 1 179 ? -13.04288 2.42920 87.08796 1.000 43.60696 179 ILE B N 1
ATOM 3972 C CA . ILE B 1 179 ? -11.85904 3.15638 86.67914 1.000 42.83109 179 ILE B CA 1
ATOM 3973 C C . ILE B 1 179 ? -11.79880 3.35305 85.16650 1.000 41.71752 179 ILE B C 1
ATOM 3974 O O . ILE B 1 179 ? -12.12059 2.44345 84.41383 1.000 41.16626 179 ILE B O 1
ATOM 3979 N N . VAL B 1 180 ? -11.36962 4.53741 84.73215 1.000 41.50232 180 VAL B N 1
ATOM 3980 C CA . VAL B 1 180 ? -11.04699 4.75963 83.32447 1.000 40.44163 180 VAL B CA 1
ATOM 3981 C C . VAL B 1 180 ? -9.63603 5.32235 83.18778 1.000 39.99918 180 VAL B C 1
ATOM 3982 O O . VAL B 1 180 ? -9.15272 6.05636 84.05489 1.000 40.58777 180 VAL B O 1
ATOM 3986 N N . SER B 1 181 ? -8.98153 4.99249 82.08284 1.000 38.80362 181 SER B N 1
ATOM 3987 C CA . SER B 1 181 ? -7.63431 5.45178 81.85578 1.000 40.46584 181 SER B CA 1
ATOM 3988 C C . SER B 1 181 ? -7.46077 6.17668 80.51567 1.000 37.69316 181 SER B C 1
ATOM 3989 O O . SER B 1 181 ? -6.63716 5.77147 79.72542 1.000 37.56839 181 SER B O 1
ATOM 3992 N N . PRO B 1 182 ? -8.22895 7.25265 80.25646 1.000 44.79343 182 PRO B N 1
ATOM 3993 C CA . PRO B 1 182 ? -8.02552 7.92494 78.95501 1.000 37.74347 182 PRO B CA 1
ATOM 3994 C C . PRO B 1 182 ? -6.73756 8.76048 78.90164 1.000 40.34780 182 PRO B C 1
ATOM 3995 O O . PRO B 1 182 ? -6.33845 9.30547 79.93437 1.000 40.07643 182 PRO B O 1
ATOM 3999 N N . ASN B 1 183 ? -6.14955 8.93935 77.71691 1.000 40.81108 183 ASN B N 1
ATOM 4000 C CA . ASN B 1 183 ? -5.19786 10.03193 77.54453 1.000 45.49532 183 ASN B CA 1
ATOM 4001 C C . ASN B 1 183 ? -5.99731 11.34899 77.40704 1.000 47.50072 183 ASN B C 1
ATOM 4002 O O . ASN B 1 183 ? -7.22203 11.32346 77.49114 1.000 45.42722 183 ASN B O 1
ATOM 4007 N N . GLN B 1 184 ? -5.32319 12.47994 77.18758 1.000 49.10310 184 GLN B N 1
ATOM 4008 C CA . GLN B 1 184 ? -5.98556 13.79818 77.16074 1.000 51.30632 184 GLN B CA 1
ATOM 4009 C C . GLN B 1 184 ? -7.09787 13.91038 76.10813 1.000 44.67316 184 GLN B C 1
ATOM 4010 O O . GLN B 1 184 ? -8.15337 14.48883 76.36547 1.000 47.72189 184 GLN B O 1
ATOM 4016 N N . ASP B 1 185 ? -6.86819 13.36247 74.92054 1.000 48.52472 185 ASP B N 1
ATOM 4017 C CA . ASP B 1 185 ? -7.86737 13.45289 73.86748 1.000 47.21004 185 ASP B CA 1
ATOM 4018 C C . ASP B 1 185 ? -9.04960 12.52180 74.10949 1.000 48.31068 185 ASP B C 1
ATOM 4019 O O . ASP B 1 185 ? -10.17628 12.87217 73.79526 1.000 43.99104 185 ASP B O 1
ATOM 4024 N N . GLU B 1 186 ? -8.79892 11.33309 74.65489 1.000 48.90811 186 GLU B N 1
ATOM 4025 C CA . GLU B 1 186 ? -9.87846 10.37326 74.87045 1.000 42.30611 186 GLU B CA 1
ATOM 4026 C C . GLU B 1 186 ? -10.78137 10.86458 75.97165 1.000 44.62920 186 GLU B C 1
ATOM 4027 O O . GLU B 1 186 ? -11.98293 10.60062 75.95319 1.000 47.51976 186 GLU B O 1
ATOM 4033 N N . LEU B 1 187 ? -10.19569 11.57739 76.93260 1.000 44.25353 187 LEU B N 1
ATOM 4034 C CA . LEU B 1 187 ? -10.96370 12.17155 78.01863 1.000 49.19028 187 LEU B CA 1
ATOM 4035 C C . LEU B 1 187 ? -11.99264 13.15885 77.47091 1.000 51.42003 187 LEU B C 1
ATOM 4036 O O . LEU B 1 187 ? -13.15772 13.15088 77.86936 1.000 42.98368 187 LEU B O 1
ATOM 4041 N N . ILE B 1 188 ? -11.54398 14.02463 76.57273 1.000 54.70720 188 ILE B N 1
ATOM 4042 C CA . ILE B 1 188 ? -12.42794 15.00885 75.94681 1.000 59.12678 188 ILE B CA 1
ATOM 4043 C C . ILE B 1 188 ? -13.57171 14.31952 75.19246 1.000 57.42629 188 ILE B C 1
ATOM 4044 O O . ILE B 1 188 ? -14.72966 14.70454 75.33520 1.000 64.01133 188 ILE B O 1
ATOM 4049 N N . ALA B 1 189 ? -13.25018 13.29594 74.40190 1.000 53.15618 189 ALA B N 1
ATOM 4050 C CA . ALA B 1 189 ? -14.28083 12.56843 73.66167 1.000 46.91465 189 ALA B CA 1
ATOM 4051 C C . ALA B 1 189 ? -15.26969 11.85653 74.59939 1.000 54.86571 189 ALA B C 1
ATOM 4052 O O . ALA B 1 189 ? -16.46667 11.78782 74.31685 1.000 53.29923 189 ALA B O 1
ATOM 4054 N N . MET B 1 190 ? -14.77289 11.31741 75.70760 1.000 49.15375 190 MET B N 1
ATOM 4055 C CA . MET B 1 190 ? -15.65346 10.63119 76.65152 1.000 48.09959 190 MET B CA 1
ATOM 4056 C C . MET B 1 190 ? -16.61317 11.61543 77.31125 1.000 46.73207 190 MET B C 1
ATOM 4057 O O . MET B 1 190 ? -17.78137 11.30281 77.53030 1.000 55.95705 190 MET B O 1
ATOM 4062 N N . ALA B 1 191 ? -16.12209 12.80524 77.63839 1.000 52.06398 191 ALA B N 1
ATOM 4063 C CA . ALA B 1 191 ? -16.96575 13.81222 78.28426 1.000 57.61668 191 ALA B CA 1
ATOM 4064 C C . ALA B 1 191 ? -18.02918 14.35016 77.32224 1.000 62.20094 191 ALA B C 1
ATOM 4065 O O . ALA B 1 191 ? -19.16477 14.59070 77.72030 1.000 57.29078 191 ALA B O 1
ATOM 4067 N N . ASN B 1 192 ? -17.65879 14.54124 76.05869 1.000 63.93814 192 ASN B N 1
ATOM 4068 C CA . ASN B 1 192 ? -18.61872 15.01118 75.06285 1.000 61.73207 192 ASN B CA 1
ATOM 4069 C C . ASN B 1 192 ? -19.66403 13.92930 74.82838 1.000 61.51036 192 ASN B C 1
ATOM 4070 O O . ASN B 1 192 ? -20.83108 14.23639 74.61813 1.000 63.16089 192 ASN B O 1
ATOM 4075 N N . ALA B 1 193 ? -19.23829 12.66539 74.89044 1.000 54.95690 193 ALA B N 1
ATOM 4076 C CA . ALA B 1 193 ? -20.14339 11.52250 74.72368 1.000 55.67373 193 ALA B CA 1
ATOM 4077 C C . ALA B 1 193 ? -21.23712 11.47697 75.78691 1.000 59.43184 193 ALA B C 1
ATOM 4078 O O . ALA B 1 193 ? -22.37981 11.13631 75.49986 1.000 67.55967 193 ALA B O 1
ATOM 4080 N N . LEU B 1 194 ? -20.85611 11.76868 77.02520 1.000 55.28611 194 LEU B N 1
ATOM 4081 C CA . LEU B 1 194 ? -21.76481 11.72460 78.16756 1.000 55.77904 194 LEU B CA 1
ATOM 4082 C C . LEU B 1 194 ? -22.54170 13.02565 78.37983 1.000 65.31840 194 LEU B C 1
ATOM 4083 O O . LEU B 1 194 ? -23.49716 13.05733 79.15199 1.000 69.04445 194 LEU B O 1
ATOM 4088 N N . CYS B 1 195 ? -22.09985 14.10090 77.73032 1.000 65.18785 195 CYS B N 1
ATOM 4089 C CA . CYS B 1 195 ? -22.68076 15.42918 77.94807 1.000 69.85055 195 CYS B CA 1
ATOM 4090 C C . CYS B 1 195 ? -23.83002 15.75175 77.00787 1.000 68.89175 195 CYS B C 1
ATOM 4091 O O . CYS B 1 195 ? -23.90734 15.21054 75.89993 1.000 64.72089 195 CYS B O 1
ATOM 4094 N N . ALA B 1 196 ? -24.70336 16.65681 77.45136 1.000 71.99167 196 ALA B N 1
ATOM 4095 C CA . ALA B 1 196 ? -25.91112 17.01191 76.71183 1.000 73.47976 196 ALA B CA 1
ATOM 4096 C C . ALA B 1 196 ? -25.58511 17.77781 75.43455 1.000 79.35285 196 ALA B C 1
ATOM 4097 O O . ALA B 1 196 ? -26.42848 17.88067 74.54046 1.000 87.84014 196 ALA B O 1
ATOM 4099 N N . LYS B 1 197 ? -24.35356 18.28442 75.34776 1.000 76.28550 197 LYS B N 1
ATOM 4100 C CA . LYS B 1 197 ? -23.89207 19.09010 74.21357 1.000 79.49687 197 LYS B CA 1
ATOM 4101 C C . LYS B 1 197 ? -22.37626 18.88076 74.13470 1.000 74.41912 197 LYS B C 1
ATOM 4102 O O . LYS B 1 197 ? -21.76338 18.49212 75.12878 1.000 70.29159 197 LYS B O 1
ATOM 4108 N N . ASN B 1 198 ? -21.77490 19.10427 72.96970 1.000 73.26689 198 ASN B N 1
ATOM 4109 C CA . ASN B 1 198 ? -20.33099 18.94750 72.82797 1.000 71.66012 198 ASN B CA 1
ATOM 4110 C C . ASN B 1 198 ? -19.56890 20.17557 73.30756 1.000 76.92770 198 ASN B C 1
ATOM 4111 O O . ASN B 1 198 ? -18.87790 20.82974 72.52834 1.000 78.02057 198 ASN B O 1
ATOM 4116 N N . LEU B 1 199 ? -19.63074 20.41715 74.61558 1.000 79.40778 199 LEU B N 1
ATOM 4117 C CA . LEU B 1 199 ? -19.04616 21.60126 75.25520 1.000 82.97550 199 LEU B CA 1
ATOM 4118 C C . LEU B 1 199 ? -17.52458 21.66924 75.19030 1.000 85.01106 199 LEU B C 1
ATOM 4119 O O . LEU B 1 199 ? -16.95500 22.75155 75.09572 1.000 87.86064 199 LEU B O 1
ATOM 4124 N N . PHE B 1 200 ? -16.86162 20.52312 75.24256 1.000 86.74401 200 PHE B N 1
ATOM 4125 C CA . PHE B 1 200 ? -15.42396 20.52772 75.44404 1.000 81.00910 200 PHE B CA 1
ATOM 4126 C C . PHE B 1 200 ? -14.71029 20.49770 74.11078 1.000 83.96501 200 PHE B C 1
ATOM 4127 O O . PHE B 1 200 ? -15.11754 19.80032 73.18433 1.000 80.17198 200 PHE B O 1
ATOM 4135 N N . HIS B 1 201 ? -13.62605 21.26118 74.03935 1.000 81.12360 201 HIS B N 1
ATOM 4136 C CA . HIS B 1 201 ? -12.86610 21.41620 72.81692 1.000 86.35279 201 HIS B CA 1
ATOM 4137 C C . HIS B 1 201 ? -11.53722 20.71832 73.05504 1.000 85.20187 201 HIS B C 1
ATOM 4138 O O . HIS B 1 201 ? -11.03520 20.70151 74.17732 1.000 86.01865 201 HIS B O 1
ATOM 4145 N N . PRO B 1 202 ? -10.96000 20.13866 71.99963 1.000 90.73542 202 PRO B N 1
ATOM 4146 C CA . PRO B 1 202 ? -9.69995 19.38916 72.10015 1.000 89.35792 202 PRO B CA 1
ATOM 4147 C C . PRO B 1 202 ? -8.46277 20.28431 72.18312 1.000 87.35039 202 PRO B C 1
ATOM 4148 O O . PRO B 1 202 ? -8.54994 21.46411 71.84161 1.000 85.70613 202 PRO B O 1
ATOM 4152 N N . PHE B 1 203 ? -7.32753 19.71612 72.59029 1.000 88.13334 203 PHE B N 1
ATOM 4153 C CA . PHE B 1 203 ? -6.06864 20.46182 72.67395 1.000 89.15179 203 PHE B CA 1
ATOM 4154 C C . PHE B 1 203 ? -5.46833 20.57421 71.27656 1.000 82.30002 203 PHE B C 1
ATOM 4155 O O . PHE B 1 203 ? -5.46819 19.60301 70.52139 1.000 80.93395 203 PHE B O 1
ATOM 4163 N N . ARG B 1 204 ? -4.94717 21.75047 70.93538 1.000 81.74431 204 ARG B N 1
ATOM 4164 C CA . ARG B 1 204 ? -4.42492 21.97811 69.58966 1.000 75.08361 204 ARG B CA 1
ATOM 4165 C C . ARG B 1 204 ? -2.91658 22.21134 69.60160 1.000 73.33487 204 ARG B C 1
ATOM 4166 O O . ARG B 1 204 ? -2.18370 21.63634 68.79008 1.000 76.85815 204 ARG B O 1
ATOM 4174 N N . GLU B 1 207 ? -2.35185 25.54441 71.73558 1.000 64.17480 207 GLU B N 1
ATOM 4175 C CA . GLU B 1 207 ? -1.33009 24.76483 71.04423 1.000 71.95032 207 GLU B CA 1
ATOM 4176 C C . GLU B 1 207 ? -0.11897 24.50733 71.93724 1.000 73.69395 207 GLU B C 1
ATOM 4177 O O . GLU B 1 207 ? 0.38517 23.38573 72.01271 1.000 74.73230 207 GLU B O 1
ATOM 4183 N N . ASN B 1 208 ? 0.33625 25.55229 72.61732 1.000 69.06952 208 ASN B N 1
ATOM 4184 C CA . ASN B 1 208 ? 1.48909 25.46243 73.50868 1.000 75.79262 208 ASN B CA 1
ATOM 4185 C C . ASN B 1 208 ? 1.21609 24.65391 74.77059 1.000 77.46944 208 ASN B C 1
ATOM 4186 O O . ASN B 1 208 ? 0.11601 24.70911 75.32695 1.000 80.85785 208 ASN B O 1
ATOM 4191 N N . LYS B 1 209 ? 2.22400 23.91938 75.23323 1.000 80.08426 209 LYS B N 1
ATOM 4192 C CA . LYS B 1 209 ? 2.05175 23.07485 76.40920 1.000 78.35755 209 LYS B CA 1
ATOM 4193 C C . LYS B 1 209 ? 1.97855 23.91204 77.68242 1.000 76.75170 209 LYS B C 1
ATOM 4194 O O . LYS B 1 209 ? 2.58552 24.98067 77.78502 1.000 84.73854 209 LYS B O 1
ATOM 4200 N N . LEU B 1 210 ? 1.21927 23.40887 78.64777 1.000 74.08829 210 LEU B N 1
ATOM 4201 C CA . LEU B 1 210 ? 0.84902 24.15895 79.84264 1.000 72.45297 210 LEU B CA 1
ATOM 4202 C C . LEU B 1 210 ? 1.46544 23.57586 81.10416 1.000 66.69388 210 LEU B C 1
ATOM 4203 O O . LEU B 1 210 ? 1.89130 22.42541 81.12644 1.000 62.15538 210 LEU B O 1
ATOM 4208 N N . SER B 1 211 ? 1.52170 24.38274 82.15359 1.000 70.16407 211 SER B N 1
ATOM 4209 C CA . SER B 1 211 ? 1.96053 23.87405 83.43483 1.000 74.43831 211 SER B CA 1
ATOM 4210 C C . SER B 1 211 ? 0.96619 22.78788 83.81784 1.000 78.44350 211 SER B C 1
ATOM 4211 O O . SER B 1 211 ? -0.20545 22.84788 83.43942 1.000 72.29551 211 SER B O 1
ATOM 4214 N N . ILE B 1 212 ? 1.41798 21.81480 84.59270 1.000 75.12401 212 ILE B N 1
ATOM 4215 C CA . ILE B 1 212 ? 0.57196 20.67869 84.90673 1.000 75.81231 212 ILE B CA 1
ATOM 4216 C C . ILE B 1 212 ? -0.65301 21.09326 85.71254 1.000 67.07025 212 ILE B C 1
ATOM 4217 O O . ILE B 1 212 ? -1.74650 20.59188 85.47260 1.000 69.13712 212 ILE B O 1
ATOM 4222 N N . GLU B 1 213 ? -0.49531 22.04213 86.62248 1.000 66.58681 213 GLU B N 1
ATOM 4223 C CA . GLU B 1 213 ? -1.63843 22.50802 87.39908 1.000 71.44762 213 GLU B CA 1
ATOM 4224 C C . GLU B 1 213 ? -2.63938 23.25889 86.51024 1.000 75.02286 213 GLU B C 1
ATOM 4225 O O . GLU B 1 213 ? -3.84279 23.25960 86.78554 1.000 75.97211 213 GLU B O 1
ATOM 4231 N N . ASP B 1 214 ? -2.14370 23.92346 85.46989 1.000 70.73652 214 ASP B N 1
ATOM 4232 C CA . ASP B 1 214 ? -3.02949 24.60460 84.52417 1.000 76.71970 214 ASP B CA 1
ATOM 4233 C C . ASP B 1 214 ? -3.72877 23.60471 83.58894 1.000 71.89705 214 ASP B C 1
ATOM 4234 O O . ASP B 1 214 ? -4.85586 23.84612 83.15312 1.000 74.50916 214 ASP B O 1
ATOM 4239 N N . MET B 1 215 ? -3.06628 22.49320 83.27291 1.000 74.28661 215 MET B N 1
ATOM 4240 C CA . MET B 1 215 ? -3.68808 21.43995 82.46267 1.000 70.43792 215 MET B CA 1
ATOM 4241 C C . MET B 1 215 ? -4.82428 20.74038 83.20921 1.000 66.56582 215 MET B C 1
ATOM 4242 O O . MET B 1 215 ? -5.78010 20.27248 82.60371 1.000 65.39303 215 MET B O 1
ATOM 4247 N N . PHE B 1 216 ? -4.70002 20.64590 84.52552 1.000 59.14479 216 PHE B N 1
ATOM 4248 C CA . PHE B 1 216 ? -5.75007 20.04286 85.33197 1.000 61.14495 216 PHE B CA 1
ATOM 4249 C C . PHE B 1 216 ? -7.00809 20.90579 85.31871 1.000 66.02868 216 PHE B C 1
ATOM 4250 O O . PHE B 1 216 ? -8.11032 20.39032 85.14517 1.000 74.96958 216 PHE B O 1
ATOM 4258 N N . ARG B 1 217 ? -6.84545 22.21435 85.50026 1.000 57.63930 217 ARG B N 1
ATOM 4259 C CA . ARG B 1 217 ? -7.99613 23.11380 85.48542 1.000 62.15832 217 ARG B CA 1
ATOM 4260 C C . ARG B 1 217 ? -8.67901 23.07906 84.12657 1.000 57.08953 217 ARG B C 1
ATOM 4261 O O . ARG B 1 217 ? -9.89801 23.16384 84.02859 1.000 63.62196 217 ARG B O 1
ATOM 4269 N N . ALA B 1 218 ? -7.88041 22.94168 83.07685 1.000 60.54299 218 ALA B N 1
ATOM 4270 C CA . ALA B 1 218 ? -8.40629 22.81295 81.72436 1.000 65.83584 218 ALA B CA 1
ATOM 4271 C C . ALA B 1 218 ? -9.30497 21.58018 81.59324 1.000 68.84364 218 ALA B C 1
ATOM 4272 O O . ALA B 1 218 ? -10.37228 21.63761 80.97868 1.000 70.51427 218 ALA B O 1
ATOM 4274 N N . LEU B 1 219 ? -8.86578 20.47166 82.18577 1.000 64.86572 219 LEU B N 1
ATOM 4275 C CA . LEU B 1 219 ? -9.52937 19.18456 82.01101 1.000 59.19781 219 LEU B CA 1
ATOM 4276 C C . LEU B 1 219 ? -10.57464 18.88919 83.08045 1.000 58.85624 219 LEU B C 1
ATOM 4277 O O . LEU B 1 219 ? -11.39398 17.98939 82.92295 1.000 65.96040 219 LEU B O 1
ATOM 4282 N N . LYS B 1 220 ? -10.53157 19.64066 84.16852 1.000 51.84924 220 LYS B N 1
ATOM 4283 C CA . LYS B 1 220 ? -11.37386 19.36828 85.33853 1.000 66.11928 220 LYS B CA 1
ATOM 4284 C C . LYS B 1 220 ? -12.88857 19.25677 85.05224 1.000 73.50172 220 LYS B C 1
ATOM 4285 O O . LYS B 1 220 ? -13.54601 18.37930 85.61594 1.000 71.57662 220 LYS B O 1
ATOM 4291 N N . PRO B 1 221 ? -13.45750 20.14985 84.20867 1.000 72.54400 221 PRO B N 1
ATOM 4292 C CA . PRO B 1 221 ? -14.88543 19.95760 83.90467 1.000 67.19939 221 PRO B CA 1
ATOM 4293 C C . PRO B 1 221 ? -15.18449 18.60017 83.24017 1.000 62.59714 221 PRO B C 1
ATOM 4294 O O . PRO B 1 221 ? -16.12139 17.92214 83.67159 1.000 66.62363 221 PRO B O 1
ATOM 4298 N N . ALA B 1 222 ? -14.40032 18.20859 82.23651 1.000 64.76382 222 ALA B N 1
ATOM 4299 C CA . ALA B 1 222 ? -14.52814 16.88795 81.60923 1.000 61.18452 222 ALA B CA 1
ATOM 4300 C C . ALA B 1 222 ? -14.44014 15.74509 82.62615 1.000 62.88957 222 ALA B C 1
ATOM 4301 O O . ALA B 1 222 ? -15.22936 14.79843 82.58738 1.000 57.48814 222 ALA B O 1
ATOM 4303 N N . ILE B 1 223 ? -13.45208 15.82937 83.51249 1.000 61.15122 223 ILE B N 1
ATOM 4304 C CA . ILE B 1 223 ? -13.27432 14.83193 84.55791 1.000 59.50552 223 ILE B CA 1
ATOM 4305 C C . ILE B 1 223 ? -14.52690 14.77769 85.41209 1.000 56.89426 223 ILE B C 1
ATOM 4306 O O . ILE B 1 223 ? -14.99141 13.70300 85.77422 1.000 62.83108 223 ILE B O 1
ATOM 4311 N N . LEU B 1 224 ? -15.08678 15.94725 85.70259 1.000 56.45235 224 LEU B N 1
ATOM 4312 C CA . LEU B 1 224 ? -16.28664 16.02818 86.51632 1.000 64.57847 224 LEU B CA 1
ATOM 4313 C C . LEU B 1 224 ? -17.46513 15.34665 85.82826 1.000 65.90479 224 LEU B C 1
ATOM 4314 O O . LEU B 1 224 ? -18.24937 14.66136 86.47989 1.000 58.96540 224 LEU B O 1
ATOM 4319 N N . VAL B 1 225 ? -17.56877 15.50797 84.51131 1.000 60.07238 225 VAL B N 1
ATOM 4320 C CA . VAL B 1 225 ? -18.64218 14.86926 83.76133 1.000 61.82215 225 VAL B CA 1
ATOM 4321 C C . VAL B 1 225 ? -18.61771 13.35583 83.95691 1.000 61.37072 225 VAL B C 1
ATOM 4322 O O . VAL B 1 225 ? -19.65508 12.72700 84.16917 1.000 60.55200 225 VAL B O 1
ATOM 4326 N N . LEU B 1 226 ? -17.42144 12.78262 83.90697 1.000 55.98098 226 LEU B N 1
ATOM 4327 C CA . LEU B 1 226 ? -17.25308 11.34250 84.07144 1.000 47.80289 226 LEU B CA 1
ATOM 4328 C C . LEU B 1 226 ? -17.65577 10.91437 85.48809 1.000 59.06975 226 LEU B C 1
ATOM 4329 O O . LEU B 1 226 ? -18.42236 9.96608 85.67901 1.000 60.57966 226 LEU B O 1
ATOM 4334 N N . LEU B 1 227 ? -17.16070 11.63625 86.48303 1.000 50.52303 227 LEU B N 1
ATOM 4335 C CA . LEU B 1 227 ? -17.45154 11.28734 87.86691 1.000 59.69338 227 LEU B CA 1
ATOM 4336 C C . LEU B 1 227 ? -18.92879 11.42068 88.18603 1.000 62.75548 227 LEU B C 1
ATOM 4337 O O . LEU B 1 227 ? -19.50658 10.57835 88.87653 1.000 66.87500 227 LEU B O 1
ATOM 4342 N N . LYS B 1 228 ? -19.54593 12.45887 87.64430 1.000 57.89266 228 LYS B N 1
ATOM 4343 C CA . LYS B 1 228 ? -20.95928 12.69775 87.87986 1.000 63.85946 228 LYS B CA 1
ATOM 4344 C C . LYS B 1 228 ? -21.79556 11.63198 87.16685 1.000 63.06909 228 LYS B C 1
ATOM 4345 O O . LYS B 1 228 ? -22.95600 11.42252 87.51129 1.000 66.00581 228 LYS B O 1
ATOM 4351 N N . ASN B 1 229 ? -21.20829 10.95195 86.18292 1.000 55.76201 229 ASN B N 1
ATOM 4352 C CA . ASN B 1 229 ? -21.93459 9.89520 85.48873 1.000 58.35092 229 ASN B CA 1
ATOM 4353 C C . ASN B 1 229 ? -21.67104 8.49485 86.03162 1.000 60.52940 229 ASN B C 1
ATOM 4354 O O . ASN B 1 229 ? -22.08402 7.50524 85.42540 1.000 62.65155 229 ASN B O 1
ATOM 4359 N N . GLY B 1 230 ? -20.97734 8.40318 87.16235 1.000 65.81404 230 GLY B N 1
ATOM 4360 C CA . GLY B 1 230 ? -20.86104 7.13559 87.86695 1.000 63.31230 230 GLY B CA 1
ATOM 4361 C C . GLY B 1 230 ? -19.47463 6.52699 87.91842 1.000 60.22725 230 GLY B C 1
ATOM 4362 O O . GLY B 1 230 ? -19.23280 5.55883 88.65453 1.000 57.17661 230 GLY B O 1
ATOM 4363 N N . VAL B 1 231 ? -18.55701 7.07851 87.13413 1.000 54.59415 231 VAL B N 1
ATOM 4364 C CA . VAL B 1 231 ? -17.16503 6.61754 87.16708 1.000 50.68324 231 VAL B CA 1
ATOM 4365 C C . VAL B 1 231 ? -16.54597 6.99106 88.52413 1.000 58.94385 231 VAL B C 1
ATOM 4366 O O . VAL B 1 231 ? -16.72178 8.10856 89.00472 1.000 61.47489 231 VAL B O 1
ATOM 4370 N N . LYS B 1 232 ? -15.88150 6.04970 89.18010 1.000 58.32523 232 LYS B N 1
ATOM 4371 C CA . LYS B 1 232 ? -15.32484 6.34331 90.50555 1.000 58.57750 232 LYS B CA 1
ATOM 4372 C C . LYS B 1 232 ? -13.91334 6.93315 90.43349 1.000 54.19355 232 LYS B C 1
ATOM 4373 O O . LYS B 1 232 ? -13.53250 7.78739 91.23917 1.000 53.23059 232 LYS B O 1
ATOM 4379 N N . VAL B 1 233 ? -13.12538 6.46487 89.47710 1.000 49.64072 233 VAL B N 1
ATOM 4380 C CA . VAL B 1 233 ? -11.75338 6.92251 89.36785 1.000 46.67984 233 VAL B CA 1
ATOM 4381 C C . VAL B 1 233 ? -11.40562 7.23528 87.91991 1.000 45.15153 233 VAL B C 1
ATOM 4382 O O . VAL B 1 233 ? -11.62613 6.41292 87.03891 1.000 50.87995 233 VAL B O 1
ATOM 4386 N N . VAL B 1 234 ? -10.86903 8.42729 87.68484 1.000 44.88606 234 VAL B N 1
ATOM 4387 C CA . VAL B 1 234 ? -10.43388 8.82319 86.35371 1.000 54.07741 234 VAL B CA 1
ATOM 4388 C C . VAL B 1 234 ? -8.92965 9.00956 86.37204 1.000 54.14819 234 VAL B C 1
ATOM 4389 O O . VAL B 1 234 ? -8.41679 9.89221 87.07182 1.000 53.32641 234 VAL B O 1
ATOM 4393 N N . ILE B 1 235 ? -8.22350 8.16548 85.62573 1.000 42.28026 235 ILE B N 1
ATOM 4394 C CA . ILE B 1 235 ? -6.78878 8.35500 85.42883 1.000 41.84256 235 ILE B CA 1
ATOM 4395 C C . ILE B 1 235 ? -6.57399 8.92911 84.03921 1.000 43.46223 235 ILE B C 1
ATOM 4396 O O . ILE B 1 235 ? -6.82243 8.26265 83.02882 1.000 47.52408 235 ILE B O 1
ATOM 4401 N N . VAL B 1 236 ? -6.11061 10.17054 83.99366 1.000 49.29545 236 VAL B N 1
ATOM 4402 C CA . VAL B 1 236 ? -5.77471 10.81931 82.73396 1.000 46.13127 236 VAL B CA 1
ATOM 4403 C C . VAL B 1 236 ? -4.26544 10.73761 82.54799 1.000 47.31996 236 VAL B C 1
ATOM 4404 O O . VAL B 1 236 ? -3.50745 11.27308 83.35917 1.000 52.46463 236 VAL B O 1
ATOM 4408 N N . THR B 1 237 ? -3.83663 10.03879 81.50715 1.000 41.98189 237 THR B N 1
ATOM 4409 C CA . THR B 1 237 ? -2.41603 9.91672 81.19939 1.000 45.81248 237 THR B CA 1
ATOM 4410 C C . THR B 1 237 ? -1.95516 11.13734 80.39680 1.000 55.18440 237 THR B C 1
ATOM 4411 O O . THR B 1 237 ? -2.63788 11.57599 79.46445 1.000 55.48353 237 THR B O 1
ATOM 4415 N N . LEU B 1 238 ? -0.78770 11.66465 80.75390 1.000 55.38624 238 LEU B N 1
ATOM 4416 C CA . LEU B 1 238 ? -0.29478 12.91146 80.18485 1.000 56.56954 238 LEU B CA 1
ATOM 4417 C C . LEU B 1 238 ? 1.04155 12.73740 79.47642 1.000 56.24081 238 LEU B C 1
ATOM 4418 O O . LEU B 1 238 ? 1.90256 13.61613 79.54755 1.000 61.62224 238 LEU B O 1
ATOM 4423 N N . GLY B 1 239 ? 1.21877 11.60007 78.81310 1.000 49.61781 239 GLY B N 1
ATOM 4424 C CA . GLY B 1 239 ? 2.46009 11.31171 78.12321 1.000 55.04812 239 GLY B CA 1
ATOM 4425 C C . GLY B 1 239 ? 3.68980 11.60949 78.96897 1.000 66.18553 239 GLY B C 1
ATOM 4426 O O . GLY B 1 239 ? 3.84262 11.08805 80.07640 1.000 66.27601 239 GLY B O 1
ATOM 4427 N N . SER B 1 240 ? 4.55147 12.48139 78.45195 1.000 65.76014 240 SER B N 1
ATOM 4428 C CA . SER B 1 240 ? 5.82324 12.79779 79.09751 1.000 66.93687 240 SER B CA 1
ATOM 4429 C C . SER B 1 240 ? 5.68394 13.53835 80.42748 1.000 61.14358 240 SER B C 1
ATOM 4430 O O . SER B 1 240 ? 6.65906 13.69965 81.14552 1.000 63.32413 240 SER B O 1
ATOM 4433 N N . ASN B 1 241 ? 4.47737 13.98209 80.75982 1.000 57.61473 241 ASN B N 1
ATOM 4434 C CA . ASN B 1 241 ? 4.24061 14.62437 82.04913 1.000 63.71648 241 ASN B CA 1
ATOM 4435 C C . ASN B 1 241 ? 3.59036 13.71416 83.09811 1.000 69.40087 241 ASN B C 1
ATOM 4436 O O . ASN B 1 241 ? 3.13498 14.18960 84.13938 1.000 85.34071 241 ASN B O 1
ATOM 4441 N N . GLY B 1 242 ? 3.55284 12.41134 82.83116 1.000 63.22909 242 GLY B N 1
ATOM 4442 C CA . GLY B 1 242 ? 3.03947 11.45204 83.80127 1.000 59.15168 242 GLY B CA 1
ATOM 4443 C C . GLY B 1 242 ? 1.54418 11.19031 83.68950 1.000 56.15430 242 GLY B C 1
ATOM 4444 O O . GLY B 1 242 ? 1.04966 10.82300 82.61723 1.000 53.79605 242 GLY B O 1
ATOM 4445 N N . ALA B 1 243 ? 0.82472 11.36517 84.79652 1.000 52.16602 243 ALA B N 1
ATOM 4446 C CA . ALA B 1 243 ? -0.61230 11.09555 84.81991 1.000 57.74387 243 ALA B CA 1
ATOM 4447 C C . ALA B 1 243 ? -1.34033 11.88243 85.90693 1.000 57.22267 243 ALA B C 1
ATOM 4448 O O . ALA B 1 243 ? -0.76263 12.20799 86.94510 1.000 64.77247 243 ALA B O 1
ATOM 4450 N N . LEU B 1 244 ? -2.60672 12.20088 85.65665 1.000 51.33380 244 LEU B N 1
ATOM 4451 C CA . LEU B 1 244 ? -3.48229 12.72958 86.70222 1.000 52.92625 244 LEU B CA 1
ATOM 4452 C C . LEU B 1 244 ? -4.35372 11.62704 87.26965 1.000 50.47431 244 LEU B C 1
ATOM 4453 O O . LEU B 1 244 ? -4.89949 10.80703 86.52588 1.000 51.38510 244 LEU B O 1
ATOM 4458 N N . LEU B 1 245 ? -4.49630 11.61784 88.58705 1.000 49.67143 245 LEU B N 1
ATOM 4459 C CA . LEU B 1 245 ? -5.42128 10.71323 89.24324 1.000 50.75005 245 LEU B CA 1
ATOM 4460 C C . LEU B 1 245 ? -6.50062 11.53747 89.92663 1.000 58.92337 245 LEU B C 1
ATOM 4461 O O . LEU B 1 245 ? -6.21204 12.33417 90.81875 1.000 59.67262 245 LEU B O 1
ATOM 4466 N N . CYS B 1 246 ? -7.74232 11.36965 89.48959 1.000 54.34557 246 CYS B N 1
ATOM 4467 C CA . CYS B 1 246 ? -8.84097 12.07539 90.11144 1.000 51.05130 246 CYS B CA 1
ATOM 4468 C C . CYS B 1 246 ? -9.88534 11.06071 90.54361 1.000 56.19471 246 CYS B C 1
ATOM 4469 O O . CYS B 1 246 ? -10.13499 10.08601 89.83359 1.000 58.60283 246 CYS B O 1
ATOM 4472 N N . SER B 1 247 ? -10.50792 11.29343 91.69450 1.000 58.08908 247 SER B N 1
ATOM 4473 C CA . SER B 1 247 ? -11.46493 10.32879 92.21913 1.000 64.01599 247 SER B CA 1
ATOM 4474 C C . SER B 1 247 ? -12.58425 10.95986 93.02377 1.000 74.14397 247 SER B C 1
ATOM 4475 O O . SER B 1 247 ? -12.45872 12.07150 93.54819 1.000 72.29805 247 SER B O 1
ATOM 4478 N N . LYS B 1 248 ? -13.68057 10.21242 93.10449 1.000 73.43313 248 LYS B N 1
ATOM 4479 C CA . LYS B 1 248 ? -14.77776 10.47927 94.01833 1.000 77.38911 248 LYS B CA 1
ATOM 4480 C C . LYS 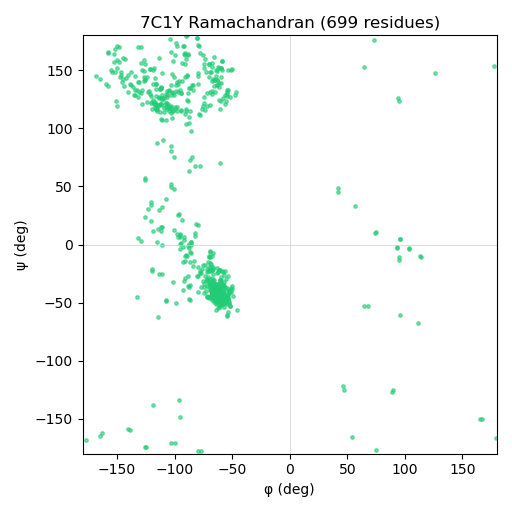B 1 248 ? -14.35627 9.97715 95.38601 1.000 76.03991 248 LYS B C 1
ATOM 4481 O O . LYS B 1 248 ? -14.19246 8.77739 95.58681 1.000 73.96465 248 LYS B O 1
ATOM 4487 N N . GLY B 1 249 ? -14.15293 10.88941 96.32262 1.000 83.86553 249 GLY B N 1
ATOM 4488 C CA . GLY B 1 249 ? -13.66972 10.50650 97.63454 1.000 85.37795 249 GLY B CA 1
ATOM 4489 C C . GLY B 1 249 ? -12.19993 10.12709 97.57965 1.000 80.26138 249 GLY B C 1
ATOM 4490 O O . GLY B 1 249 ? -11.60827 10.07343 96.50600 1.000 76.97610 249 GLY B O 1
ATOM 4491 N N . ASN B 1 250 ? -11.62730 9.83055 98.74157 1.000 82.93255 250 ASN B N 1
ATOM 4492 C CA . ASN B 1 250 ? -10.19820 9.55897 98.87484 1.000 82.54770 250 ASN B CA 1
ATOM 4493 C C . ASN B 1 250 ? -9.65075 8.46388 97.95837 1.000 84.44850 250 ASN B C 1
ATOM 4494 O O . ASN B 1 250 ? -10.18640 7.35402 97.91169 1.000 82.26105 250 ASN B O 1
ATOM 4499 N N . PRO B 1 251 ? -8.57209 8.78846 97.22199 1.000 78.79191 251 PRO B N 1
ATOM 4500 C CA . PRO B 1 251 ? -7.91416 7.91304 96.24501 1.000 83.96395 251 PRO B CA 1
ATOM 4501 C C . PRO B 1 251 ? -7.23876 6.69001 96.87200 1.000 91.13567 251 PRO B C 1
ATOM 4502 O O . PRO B 1 251 ? -7.08027 5.68997 96.17544 1.000 101.86229 251 PRO B O 1
ATOM 4506 N N . LYS B 1 252 ? -6.84308 6.76284 98.14229 1.000 89.34516 252 LYS B N 1
ATOM 4507 C CA . LYS B 1 252 ? -6.23748 5.61030 98.81800 1.000 91.81605 252 LYS B CA 1
ATOM 4508 C C . LYS B 1 252 ? -7.19516 4.41535 98.87652 1.000 88.75903 252 LYS B C 1
ATOM 4509 O O . LYS B 1 252 ? -7.69590 4.05581 99.93668 1.000 84.64789 252 LYS B O 1
ATOM 4515 N N . LYS B 1 253 ? -7.44311 3.81725 97.71339 1.000 90.49152 253 LYS B N 1
ATOM 4516 C CA . LYS B 1 253 ? -8.34813 2.67585 97.55556 1.000 96.46762 253 LYS B CA 1
ATOM 4517 C C . LYS B 1 253 ? -7.61272 1.37194 97.23215 1.000 94.88963 253 LYS B C 1
ATOM 4518 O O . LYS B 1 253 ? -6.82195 1.31018 96.28948 1.000 98.79577 253 LYS B O 1
ATOM 4524 N N . ALA B 1 254 ? -7.85903 0.33566 98.02563 1.000 95.79448 254 ALA B N 1
ATOM 4525 C CA . ALA B 1 254 ? -7.29823 -0.98089 97.74204 1.000 81.09758 254 ALA B CA 1
ATOM 4526 C C . ALA B 1 254 ? -8.37707 -1.89806 97.16549 1.000 77.39111 254 ALA B C 1
ATOM 4527 O O . ALA B 1 254 ? -9.55083 -1.52940 97.10245 1.000 72.70629 254 ALA B O 1
ATOM 4529 N N . LEU B 1 255 ? -7.98504 -3.11363 96.79924 1.000 77.73710 255 LEU B N 1
ATOM 4530 C CA . LEU B 1 255 ? -8.94101 -4.10287 96.32632 1.000 69.74760 255 LEU B CA 1
ATOM 4531 C C . LEU B 1 255 ? -9.43798 -4.86667 97.54366 1.000 70.36893 255 LEU B C 1
ATOM 4532 O O . LEU B 1 255 ? -8.68819 -5.09076 98.49049 1.000 68.17970 255 LEU B O 1
ATOM 4537 N N . ASN B 1 256 ? -10.70932 -5.24797 97.51946 1.000 74.50011 256 ASN B N 1
ATOM 4538 C CA . ASN B 1 256 ? -11.30678 -6.01394 98.60402 1.000 72.30639 256 ASN B CA 1
ATOM 4539 C C . ASN B 1 256 ? -10.89784 -7.47318 98.49163 1.000 74.55327 256 ASN B C 1
ATOM 4540 O O . ASN B 1 256 ? -11.72419 -8.33031 98.18703 1.000 72.46966 256 ASN B O 1
ATOM 4545 N N . ILE B 1 257 ? -9.61258 -7.74805 98.69851 1.000 75.25758 257 ILE B N 1
ATOM 4546 C CA . ILE B 1 257 ? -9.08387 -9.09979 98.52817 1.000 81.85305 257 ILE B CA 1
ATOM 4547 C C . ILE B 1 257 ? -8.05159 -9.46532 99.59331 1.000 84.01085 257 ILE B C 1
ATOM 4548 O O . ILE B 1 257 ? -7.30082 -8.60351 100.06105 1.000 83.92282 257 ILE B O 1
ATOM 4553 N N . ASP B 1 258 ? -8.05764 -10.74669 99.96807 1.000 82.28227 258 ASP B N 1
ATOM 4554 C CA . ASP B 1 258 ? -6.96704 -11.42095 100.67919 1.000 84.73746 258 ASP B CA 1
ATOM 4555 C C . ASP B 1 258 ? -7.37341 -12.85835 100.97820 1.000 86.63854 258 ASP B C 1
ATOM 4556 O O . ASP B 1 258 ? -8.29587 -13.10348 101.75906 1.000 84.18599 258 ASP B O 1
ATOM 4561 N N . ARG B 1 270 ? 7.69308 -5.35341 98.80313 1.000 68.89899 270 ARG B N 1
ATOM 4562 C CA . ARG B 1 270 ? 8.79394 -4.94689 97.93364 1.000 75.44503 270 ARG B CA 1
ATOM 4563 C C . ARG B 1 270 ? 8.63337 -3.49643 97.47425 1.000 88.07450 270 ARG B C 1
ATOM 4564 O O . ARG B 1 270 ? 9.49425 -2.65615 97.73976 1.000 84.01041 270 ARG B O 1
ATOM 4566 N N . VAL B 1 271 ? 7.54233 -3.20937 96.76632 1.000 88.37833 271 VAL B N 1
ATOM 4567 C CA . VAL B 1 271 ? 7.20140 -1.82996 96.42587 1.000 86.31269 271 VAL B CA 1
ATOM 4568 C C . VAL B 1 271 ? 6.67461 -1.16044 97.69278 1.000 84.68269 271 VAL B C 1
ATOM 4569 O O . VAL B 1 271 ? 7.01268 -0.01656 98.00827 1.000 84.71708 271 VAL B O 1
ATOM 4573 N N . GLN B 1 272 ? 5.85320 -1.91764 98.41756 1.000 75.78168 272 GLN B N 1
ATOM 4574 C CA . GLN B 1 272 ? 5.31014 -1.51984 99.70938 1.000 82.66835 272 GLN B CA 1
ATOM 4575 C C . GLN B 1 272 ? 6.46102 -1.27996 100.67612 1.000 94.18328 272 GLN B C 1
ATOM 4576 O O . GLN B 1 272 ? 6.35200 -0.49056 101.61905 1.000 92.75321 272 GLN B O 1
ATOM 4582 N N . SER B 1 273 ? 7.56417 -1.98274 100.42942 1.000 88.89838 273 SER B N 1
ATOM 4583 C CA . SER B 1 273 ? 8.75896 -1.87550 101.25346 1.000 100.67370 273 SER B CA 1
ATOM 4584 C C . SER B 1 273 ? 9.37442 -0.49320 101.10128 1.000 98.06521 273 SER B C 1
ATOM 4585 O O . SER B 1 273 ? 9.98887 0.03283 102.03052 1.000 100.20246 273 SER B O 1
ATOM 4588 N N . VAL B 1 274 ? 9.19780 0.08928 99.92013 1.000 99.10776 274 VAL B N 1
ATOM 4589 C CA . VAL B 1 274 ? 9.87609 1.32714 99.56681 1.000 94.07793 274 VAL B CA 1
ATOM 4590 C C . VAL B 1 274 ? 8.93491 2.53563 99.38107 1.000 88.20641 274 VAL B C 1
ATOM 4591 O O . VAL B 1 274 ? 9.35123 3.68517 99.55021 1.000 91.19256 274 VAL B O 1
ATOM 4595 N N . CYS B 1 275 ? 7.67077 2.27501 99.04791 1.000 83.54886 275 CYS B N 1
ATOM 4596 C CA . CYS B 1 275 ? 6.64875 3.32661 98.97190 1.000 80.04711 275 CYS B CA 1
ATOM 4597 C C . CYS B 1 275 ? 5.70372 3.33960 100.17966 1.000 86.72425 275 CYS B C 1
ATOM 4598 O O . CYS B 1 275 ? 4.61830 2.76031 100.11634 1.000 91.30732 275 CYS B O 1
ATOM 4601 N N . SER B 1 276 ? 6.10239 3.99957 101.26687 1.000 87.90473 276 SER B N 1
ATOM 4602 C CA . SER B 1 276 ? 5.30333 4.00252 102.49974 1.000 88.25131 276 SER B CA 1
ATOM 4603 C C . SER B 1 276 ? 3.93582 4.69076 102.40730 1.000 89.79366 276 SER B C 1
ATOM 4604 O O . SER B 1 276 ? 3.83722 5.83090 101.94882 1.000 87.39722 276 SER B O 1
ATOM 4607 N N . PRO B 1 277 ? 2.87913 4.00875 102.88975 1.000 91.84261 277 PRO B N 1
ATOM 4608 C CA . PRO B 1 277 ? 1.51525 4.55175 102.93132 1.000 92.57401 277 PRO B CA 1
ATOM 4609 C C . PRO B 1 277 ? 1.34560 5.61211 104.01850 1.000 97.16883 277 PRO B C 1
ATOM 4610 O O . PRO B 1 277 ? 0.49452 6.49278 103.87957 1.000 98.95874 277 PRO B O 1
ATOM 4614 N N . SER B 1 290 ? -16.11660 16.23818 97.50483 1.000 99.48512 290 SER B N 1
ATOM 4615 C CA . SER B 1 290 ? -15.24480 15.08707 97.71275 1.000 93.78971 290 SER B CA 1
ATOM 4616 C C . SER B 1 290 ? -14.47889 14.72909 96.44613 1.000 89.34454 290 SER B C 1
ATOM 4617 O O . SER B 1 290 ? -14.40449 13.55660 96.08123 1.000 90.39142 290 SER B O 1
ATOM 4620 N N . LEU B 1 291 ? -13.88062 15.72264 95.79493 1.000 87.02265 291 LEU B N 1
ATOM 4621 C CA . LEU B 1 291 ? -13.07248 15.44734 94.61084 1.000 84.26784 291 LEU B CA 1
ATOM 4622 C C . LEU B 1 291 ? -11.59020 15.60642 94.91556 1.000 87.33000 291 LEU B C 1
ATOM 4623 O O . LEU B 1 291 ? -11.12271 16.69493 95.24264 1.000 99.28735 291 LEU B O 1
ATOM 4628 N N . PHE B 1 292 ? -10.85708 14.50881 94.76319 1.000 80.21231 292 PHE B N 1
ATOM 4629 C CA . PHE B 1 292 ? -9.41617 14.48831 94.96420 1.000 70.88929 292 PHE B CA 1
ATOM 4630 C C . PHE B 1 292 ? -8.67512 14.48151 93.63861 1.000 61.65144 292 PHE B C 1
ATOM 4631 O O . PHE B 1 292 ? -9.05832 13.77354 92.70806 1.000 63.34978 292 PHE B O 1
ATOM 4639 N N . ALA B 1 293 ? -7.61063 15.26795 93.55645 1.000 56.31337 293 ALA B N 1
ATOM 4640 C CA . ALA B 1 293 ? -6.77492 15.28645 92.36329 1.000 64.99649 293 ALA B CA 1
ATOM 4641 C C . ALA B 1 293 ? -5.30510 15.23162 92.74625 1.000 62.84227 293 ALA B C 1
ATOM 4642 O O . ALA B 1 293 ? -4.85319 15.96332 93.62724 1.000 68.12102 293 ALA B O 1
ATOM 4644 N N . MET B 1 294 ? -4.56993 14.35128 92.07218 1.000 55.84173 294 MET B N 1
ATOM 4645 C CA . MET B 1 294 ? -3.13972 14.20540 92.27722 1.000 57.81761 294 MET B CA 1
ATOM 4646 C C . MET B 1 294 ? -2.40744 14.13274 90.96709 1.000 59.25938 294 MET B C 1
ATOM 4647 O O . MET B 1 294 ? -2.91231 13.56139 89.99666 1.000 62.08908 294 MET B O 1
ATOM 4652 N N . HIS B 1 295 ? -1.20341 14.69148 90.94156 1.000 56.75516 295 HIS B N 1
ATOM 4653 C CA . HIS B 1 295 ? -0.34591 14.52339 89.78767 1.000 60.36495 295 HIS B CA 1
ATOM 4654 C C . HIS B 1 295 ? 0.74064 13.49282 90.07286 1.000 68.64610 295 HIS B C 1
ATOM 4655 O O . HIS B 1 295 ? 1.45488 13.58508 91.06485 1.000 75.09315 295 HIS B O 1
ATOM 4662 N N . PHE B 1 296 ? 0.87374 12.51975 89.18521 1.000 65.41787 296 PHE B N 1
ATOM 4663 C CA . PHE B 1 296 ? 1.96599 11.56882 89.27300 1.000 56.97670 296 PHE B CA 1
ATOM 4664 C C . PHE B 1 296 ? 2.96890 11.90718 88.17383 1.000 59.62791 296 PHE B C 1
ATOM 4665 O O . PHE B 1 296 ? 2.65296 11.83239 86.97440 1.000 48.75360 296 PHE B O 1
ATOM 4673 N N . PRO B 1 297 ? 4.18463 12.29456 88.58012 1.000 61.10392 297 PRO B N 1
ATOM 4674 C CA . PRO B 1 297 ? 5.25087 12.54058 87.61351 1.000 60.58576 297 PRO B CA 1
ATOM 4675 C C . PRO B 1 297 ? 5.69678 11.22667 87.00894 1.000 57.31449 297 PRO B C 1
ATOM 4676 O O . PRO B 1 297 ? 5.53826 10.18005 87.64258 1.000 62.66219 297 PRO B O 1
ATOM 4680 N N . THR B 1 298 ? 6.24945 11.27717 85.80876 1.000 55.50014 298 THR B N 1
ATOM 4681 C CA . THR B 1 298 ? 6.89421 10.11293 85.24825 1.000 63.98583 298 THR B CA 1
ATOM 4682 C C . THR B 1 298 ? 8.39799 10.26269 85.46100 1.000 71.09565 298 THR B C 1
ATOM 4683 O O . THR B 1 298 ? 8.84400 11.15614 86.18337 1.000 63.40486 298 THR B O 1
ATOM 4687 N N . ILE B 1 299 ? 9.16774 9.37226 84.84787 1.000 71.13572 299 ILE B N 1
ATOM 4688 C CA . ILE B 1 299 ? 10.61262 9.34455 85.01966 1.000 78.21864 299 ILE B CA 1
ATOM 4689 C C . ILE B 1 299 ? 11.28101 9.57695 83.67717 1.000 77.72392 299 ILE B C 1
ATOM 4690 O O . ILE B 1 299 ? 10.83679 9.02744 82.66947 1.000 76.71081 299 ILE B O 1
ATOM 4695 N N . PRO B 1 300 ? 12.35095 10.39328 83.66000 1.000 85.62239 300 PRO B N 1
ATOM 4696 C CA . PRO B 1 300 ? 13.15403 10.61013 82.45143 1.000 81.93892 300 PRO B CA 1
ATOM 4697 C C . PRO B 1 300 ? 13.51572 9.30258 81.75261 1.000 78.69096 300 PRO B C 1
ATOM 4698 O O . PRO B 1 300 ? 14.01858 8.37053 82.37943 1.000 81.26925 300 PRO B O 1
ATOM 4702 N N . ALA B 1 301 ? 13.24020 9.23964 80.45700 1.000 79.10833 301 ALA B N 1
ATOM 4703 C CA . ALA B 1 301 ? 13.44146 8.01595 79.70066 1.000 81.42186 301 ALA B CA 1
ATOM 4704 C C . ALA B 1 301 ? 13.90491 8.30367 78.28033 1.000 88.79012 301 ALA B C 1
ATOM 4705 O O . ALA B 1 301 ? 13.45391 9.26294 77.65235 1.000 89.66090 301 ALA B O 1
ATOM 4707 N N . LYS B 1 302 ? 14.79941 7.46787 77.76895 1.000 85.72591 302 LYS B N 1
ATOM 4708 C CA . LYS B 1 302 ? 15.16268 7.55996 76.36641 1.000 87.46678 302 LYS B CA 1
ATOM 4709 C C . LYS B 1 302 ? 14.18798 6.71391 75.55845 1.000 86.42952 302 LYS B C 1
ATOM 4710 O O . LYS B 1 302 ? 14.18213 5.48383 75.64390 1.000 87.77058 302 LYS B O 1
ATOM 4716 N N . VAL B 1 303 ? 13.33918 7.39519 74.80127 1.000 87.14938 303 VAL B N 1
ATOM 4717 C CA . VAL B 1 303 ? 12.26894 6.75220 74.06430 1.000 81.47210 303 VAL B CA 1
ATOM 4718 C C . VAL B 1 303 ? 12.77121 5.94572 72.87911 1.000 90.36286 303 VAL B C 1
ATOM 4719 O O . VAL B 1 303 ? 13.56869 6.43585 72.08432 1.000 100.01490 303 VAL B O 1
ATOM 4723 N N . LYS B 1 304 ? 12.31293 4.70239 72.77145 1.000 84.17815 304 LYS B N 1
ATOM 4724 C CA . LYS B 1 304 ? 12.55666 3.90792 71.57411 1.000 84.20247 304 LYS B CA 1
ATOM 4725 C C . LYS B 1 304 ? 11.27677 3.75101 70.75577 1.000 87.12193 304 LYS B C 1
ATOM 4726 O O . LYS B 1 304 ? 11.28686 3.97635 69.54756 1.000 94.08939 304 LYS B O 1
ATOM 4732 N N . LYS B 1 305 ? 10.17551 3.38531 71.40642 1.000 80.02727 305 LYS B N 1
ATOM 4733 C CA . LYS B 1 305 ? 8.87158 3.38892 70.73941 1.000 80.52784 305 LYS B CA 1
ATOM 4734 C C . LYS B 1 305 ? 7.76687 3.66959 71.76043 1.000 77.99476 305 LYS B C 1
ATOM 4735 O O . LYS B 1 305 ? 7.56553 2.90996 72.70773 1.000 81.70772 305 LYS B O 1
ATOM 4741 N N . LEU B 1 306 ? 7.04964 4.76609 71.54295 1.000 76.07947 306 LEU B N 1
ATOM 4742 C CA . LEU B 1 306 ? 6.02325 5.23300 72.46967 1.000 73.78952 306 LEU B CA 1
ATOM 4743 C C . LEU B 1 306 ? 4.75080 4.38546 72.49531 1.000 68.48709 306 LEU B C 1
ATOM 4744 O O . LEU B 1 306 ? 4.08019 4.29159 73.52665 1.000 63.58331 306 LEU B O 1
ATOM 4749 N N . THR B 1 307 ? 4.43626 3.76219 71.36675 1.000 66.97024 307 THR B N 1
ATOM 4750 C CA . THR B 1 307 ? 3.15904 3.09007 71.18776 1.000 67.91928 307 THR B CA 1
ATOM 4751 C C . THR B 1 307 ? 2.92602 1.95337 72.17624 1.000 68.57843 307 THR B C 1
ATOM 4752 O O . THR B 1 307 ? 3.73893 1.03125 72.29003 1.000 64.41264 307 THR B O 1
ATOM 4756 N N . GLY B 1 308 ? 1.80844 2.03664 72.89765 1.000 60.83709 308 GLY B N 1
ATOM 4757 C CA . GLY B 1 308 ? 1.42721 0.97493 73.81067 1.000 59.03506 308 GLY B CA 1
ATOM 4758 C C . GLY B 1 308 ? 1.90427 1.16199 75.24070 1.000 52.46530 308 GLY B C 1
ATOM 4759 O O . GLY B 1 308 ? 1.59146 0.33858 76.10035 1.000 60.59707 308 GLY B O 1
ATOM 4760 N N . ALA B 1 309 ? 2.65102 2.23277 75.50458 1.000 43.07849 309 ALA B N 1
ATOM 4761 C CA . ALA B 1 309 ? 3.10467 2.50733 76.86557 1.000 48.09424 309 ALA B CA 1
ATOM 4762 C C . ALA B 1 309 ? 1.91807 2.63127 77.82263 1.000 46.08608 309 ALA B C 1
ATOM 4763 O O . ALA B 1 309 ? 1.97358 2.13482 78.94306 1.000 48.83146 309 ALA B O 1
ATOM 4765 N N . GLY B 1 310 ? 0.84922 3.28337 77.36142 1.000 41.97346 310 GLY B N 1
ATOM 4766 C CA . GLY B 1 310 ? -0.34982 3.47028 78.16122 1.000 42.32079 310 GLY B CA 1
ATOM 4767 C C . GLY B 1 310 ? -0.95509 2.15027 78.60526 1.000 44.97629 310 GLY B C 1
ATOM 4768 O O . GLY B 1 310 ? -1.48912 2.03876 79.71833 1.000 46.88709 310 GLY B O 1
ATOM 4769 N N . ASP B 1 311 ? -0.85908 1.13895 77.74594 1.000 38.04542 311 ASP B N 1
ATOM 4770 C CA . ASP B 1 311 ? -1.41199 -0.17179 78.07289 1.000 39.27743 311 ASP B CA 1
ATOM 4771 C C . ASP B 1 311 ? -0.65556 -0.78946 79.24887 1.000 40.64224 311 ASP B C 1
ATOM 4772 O O . ASP B 1 311 ? -1.23158 -1.51787 80.06674 1.000 35.39717 311 ASP B O 1
ATOM 4777 N N . CYS B 1 312 ? 0.64206 -0.50053 79.32638 1.000 44.92611 312 CYS B N 1
ATOM 4778 C CA . CYS B 1 312 ? 1.45703 -1.01370 80.42497 1.000 42.34803 312 CYS B CA 1
ATOM 4779 C C . CYS B 1 312 ? 1.24016 -0.20920 81.70978 1.000 48.58417 312 CYS B C 1
ATOM 4780 O O . CYS B 1 312 ? 1.50237 -0.70823 82.79638 1.000 48.98051 312 CYS B O 1
ATOM 4783 N N . LEU B 1 313 ? 0.77693 1.03474 81.58302 1.000 44.81664 313 LEU B N 1
ATOM 4784 C CA . LEU B 1 313 ? 0.37802 1.81066 82.75464 1.000 40.77513 313 LEU B CA 1
ATOM 4785 C C . LEU B 1 313 ? -0.80593 1.09647 83.39209 1.000 41.21101 313 LEU B C 1
ATOM 4786 O O . LEU B 1 313 ? -0.85157 0.92215 84.60063 1.000 40.82108 313 LEU B O 1
ATOM 4791 N N . VAL B 1 314 ? -1.77407 0.70509 82.56192 1.000 38.49061 314 VAL B N 1
ATOM 4792 C CA . VAL B 1 314 ? -2.91630 -0.06542 83.02256 1.000 40.81756 314 VAL B CA 1
ATOM 4793 C C . VAL B 1 314 ? -2.47146 -1.42362 83.60602 1.000 41.71490 314 VAL B C 1
ATOM 4794 O O . VAL B 1 314 ? -2.81727 -1.75523 84.74693 1.000 42.49420 314 VAL B O 1
ATOM 4798 N N . GLY B 1 315 ? -1.69228 -2.19849 82.85077 1.000 36.83152 315 GLY B N 1
ATOM 4799 C CA . GLY B 1 315 ? -1.28818 -3.52281 83.31678 1.000 37.28601 315 GLY B CA 1
ATOM 4800 C C . GLY B 1 315 ? -0.48527 -3.47812 84.62482 1.000 46.27849 315 GLY B C 1
ATOM 4801 O O . GLY B 1 315 ? -0.75535 -4.23323 85.57608 1.000 39.66529 315 GLY B O 1
ATOM 4802 N N . GLY B 1 316 ? 0.48460 -2.56658 84.67918 1.000 38.54513 316 GLY B N 1
ATOM 4803 C CA . GLY B 1 316 ? 1.26309 -2.34907 85.88606 1.000 42.79602 316 GLY B CA 1
ATOM 4804 C C . GLY B 1 316 ? 0.38281 -1.99389 87.06957 1.000 44.69568 316 GLY B C 1
ATOM 4805 O O . GLY B 1 316 ? 0.57141 -2.51443 88.16825 1.000 42.39650 316 GLY B O 1
ATOM 4806 N N . THR B 1 317 ? -0.60383 -1.12764 86.84789 1.000 40.38031 317 THR B N 1
ATOM 4807 C CA . THR B 1 317 ? -1.50533 -0.72535 87.92561 1.000 44.31277 317 THR B CA 1
ATOM 4808 C C . THR B 1 317 ? -2.39160 -1.88427 88.38149 1.000 49.89465 317 THR B C 1
ATOM 4809 O O . THR B 1 317 ? -2.59579 -2.08586 89.58147 1.000 46.86013 317 THR B O 1
ATOM 4813 N N . VAL B 1 318 ? -2.91253 -2.64602 87.42625 1.000 40.87291 318 VAL B N 1
ATOM 4814 C CA . VAL B 1 318 ? -3.77936 -3.77990 87.74072 1.000 41.80332 318 VAL B CA 1
ATOM 4815 C C . VAL B 1 318 ? -2.98484 -4.86919 88.45636 1.000 42.65399 318 VAL B C 1
ATOM 4816 O O . VAL B 1 318 ? -3.48798 -5.48465 89.38683 1.000 43.18890 318 VAL B O 1
ATOM 4820 N N . ALA B 1 319 ? -1.73663 -5.08040 88.04137 1.000 41.79811 319 ALA B N 1
ATOM 4821 C CA . ALA B 1 319 ? -0.87204 -6.05422 88.71633 1.000 42.74570 319 ALA B CA 1
ATOM 4822 C C . ALA B 1 319 ? -0.70130 -5.66607 90.17258 1.000 53.28974 319 ALA B C 1
ATOM 4823 O O . ALA B 1 319 ? -0.91618 -6.47963 91.07047 1.000 59.06028 319 ALA B O 1
ATOM 4825 N N . SER B 1 320 ? -0.35032 -4.40400 90.40303 1.000 48.44802 320 SER B N 1
ATOM 4826 C CA . SER B 1 320 ? -0.10423 -3.93198 91.75935 1.000 46.97383 320 SER B CA 1
ATOM 4827 C C . SER B 1 320 ? -1.34957 -4.00059 92.62805 1.000 49.47244 320 SER B C 1
ATOM 4828 O O . SER B 1 320 ? -1.27404 -4.37350 93.80862 1.000 53.85842 320 SER B O 1
ATOM 4831 N N . LEU B 1 321 ? -2.48576 -3.63029 92.04735 1.000 45.60017 321 LEU B N 1
ATOM 4832 C CA . LEU B 1 321 ? -3.76371 -3.71578 92.74300 1.000 50.46149 321 LEU B CA 1
ATOM 4833 C C . LEU B 1 321 ? -4.05310 -5.16887 93.06026 1.000 51.68922 321 LEU B C 1
ATOM 4834 O O . LEU B 1 321 ? -4.49989 -5.49653 94.15349 1.000 53.33913 321 LEU B O 1
ATOM 4839 N N . SER B 1 322 ? -3.77492 -6.03686 92.09719 1.000 50.47271 322 SER B N 1
ATOM 4840 C CA . SER B 1 322 ? -3.92694 -7.46838 92.28686 1.000 53.28633 322 SER B CA 1
ATOM 4841 C C . SER B 1 322 ? -3.05241 -8.02251 93.41783 1.000 58.43760 322 SER B C 1
ATOM 4842 O O . SER B 1 322 ? -3.42700 -9.00034 94.04586 1.000 58.99315 322 SER B O 1
ATOM 4845 N N . ASP B 1 323 ? -1.89250 -7.41496 93.67155 1.000 56.65674 323 ASP B N 1
ATOM 4846 C CA . ASP B 1 323 ? -0.98205 -7.92224 94.70943 1.000 59.96142 323 ASP B CA 1
ATOM 4847 C C . ASP B 1 323 ? -1.26169 -7.25483 96.05179 1.000 57.36329 323 ASP B C 1
ATOM 4848 O O . ASP B 1 323 ? -0.55291 -7.49532 97.03280 1.000 62.03852 323 ASP B O 1
ATOM 4853 N N . GLY B 1 324 ? -2.29971 -6.42040 96.09824 1.000 54.72236 324 GLY B N 1
ATOM 4854 C CA . GLY B 1 324 ? -2.77977 -5.86859 97.35855 1.000 57.91793 324 GLY B CA 1
ATOM 4855 C C . GLY B 1 324 ? -2.42702 -4.42012 97.67306 1.000 65.62583 324 GLY B C 1
ATOM 4856 O O . GLY B 1 324 ? -2.86131 -3.88333 98.69494 1.000 77.17180 324 GLY B O 1
ATOM 4857 N N . LEU B 1 325 ? -1.64540 -3.78057 96.80840 1.000 61.09993 325 LEU B N 1
ATOM 4858 C CA . LEU B 1 325 ? -1.26416 -2.37981 97.00776 1.000 58.29306 325 LEU B CA 1
ATOM 4859 C C . LEU B 1 325 ? -2.47995 -1.46554 96.90342 1.000 56.56573 325 LEU B C 1
ATOM 4860 O O . LEU B 1 325 ? -3.52408 -1.85901 96.36992 1.000 62.87412 325 LEU B O 1
ATOM 4865 N N . ASP B 1 326 ? -2.35700 -0.25364 97.43565 1.000 51.34910 326 ASP B N 1
ATOM 4866 C CA . ASP B 1 326 ? -3.39872 0.74728 97.25460 1.000 58.31010 326 ASP B CA 1
ATOM 4867 C C . ASP B 1 326 ? -3.26281 1.36987 95.85415 1.000 54.95637 326 ASP B C 1
ATOM 4868 O O . ASP B 1 326 ? -2.26290 1.14301 95.14569 1.000 48.75078 326 ASP B O 1
ATOM 4873 N N . LEU B 1 327 ? -4.25220 2.16449 95.46312 1.000 54.35720 327 LEU B N 1
ATOM 4874 C CA . LEU B 1 327 ? -4.28263 2.69741 94.11005 1.000 51.57729 327 LEU B CA 1
ATOM 4875 C C . LEU B 1 327 ? -3.09745 3.61617 93.86004 1.000 55.98000 327 LEU B C 1
ATOM 4876 O O . LEU B 1 327 ? -2.50093 3.61601 92.77879 1.000 54.37417 327 LEU B O 1
ATOM 4881 N N . ILE B 1 328 ? -2.73289 4.36993 94.88801 1.000 56.67013 328 ILE B N 1
ATOM 4882 C CA . ILE B 1 328 ? -1.68123 5.35882 94.75263 1.000 58.51896 328 ILE B CA 1
ATOM 4883 C C . ILE B 1 328 ? -0.33124 4.68640 94.55277 1.000 53.33252 328 ILE B C 1
ATOM 4884 O O . ILE B 1 328 ? 0.43941 5.08446 93.67921 1.000 56.33642 328 ILE B O 1
ATOM 4889 N N . GLN B 1 329 ? -0.06128 3.65297 95.34483 1.000 53.18381 329 GLN B N 1
ATOM 4890 C CA . GLN B 1 329 ? 1.11218 2.81029 95.12427 1.000 55.71017 329 GLN B CA 1
AT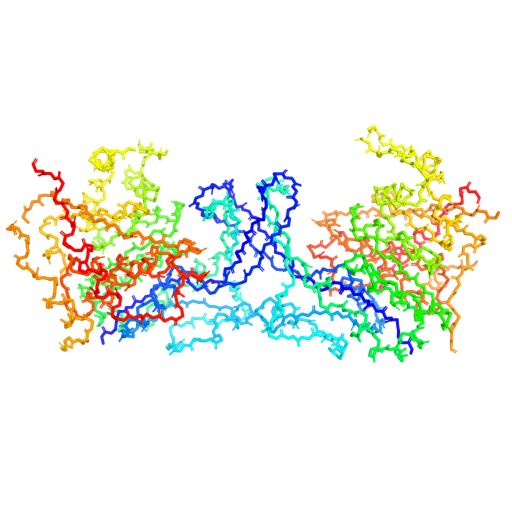OM 4891 C C . GLN B 1 329 ? 1.05419 2.10876 93.76571 1.000 50.21096 329 GLN B C 1
ATOM 4892 O O . GLN B 1 329 ? 2.07019 1.96595 93.09428 1.000 54.56430 329 GLN B O 1
ATOM 4898 N N . SER B 1 330 ? -0.13896 1.67083 93.37090 1.000 51.10514 330 SER B N 1
ATOM 4899 C CA . SER B 1 330 ? -0.31949 0.93981 92.11295 1.000 47.18867 330 SER B CA 1
ATOM 4900 C C . SER B 1 330 ? -0.05638 1.78652 90.87410 1.000 46.82971 330 SER B C 1
ATOM 4901 O O . SER B 1 330 ? 0.57957 1.33080 89.91653 1.000 49.10772 330 SER B O 1
ATOM 4904 N N . LEU B 1 331 ? -0.55213 3.01652 90.89172 1.000 44.97377 331 LEU B N 1
ATOM 4905 C CA . LEU B 1 331 ? -0.38256 3.91240 89.75370 1.000 46.82249 331 LEU B CA 1
ATOM 4906 C C . LEU B 1 331 ? 1.09117 4.27647 89.57928 1.000 50.50847 331 LEU B C 1
ATOM 4907 O O . LEU B 1 331 ? 1.58136 4.42844 88.45095 1.000 52.01510 331 LEU B O 1
ATOM 4912 N N . ALA B 1 332 ? 1.79901 4.40869 90.70200 1.000 54.73886 332 ALA B N 1
ATOM 4913 C CA . ALA B 1 332 ? 3.24353 4.61763 90.66502 1.000 50.56878 332 ALA B CA 1
ATOM 4914 C C . ALA B 1 332 ? 3.95117 3.45573 89.95087 1.000 51.26095 332 ALA B C 1
ATOM 4915 O O . ALA B 1 332 ? 4.84299 3.66979 89.11572 1.000 50.39890 332 ALA B O 1
ATOM 4917 N N . VAL B 1 333 ? 3.55162 2.22528 90.26376 1.000 47.98550 333 VAL B N 1
ATOM 4918 C CA . VAL B 1 333 ? 4.09205 1.06871 89.54950 1.000 45.93139 333 VAL B CA 1
ATOM 4919 C C . VAL B 1 333 ? 3.70495 1.09846 88.06915 1.000 49.55661 333 VAL B C 1
ATOM 4920 O O . VAL B 1 333 ? 4.51710 0.77293 87.19628 1.000 49.20715 333 VAL B O 1
ATOM 4924 N N . GLY B 1 334 ? 2.46123 1.48670 87.79110 1.000 48.92487 334 GLY B N 1
ATOM 4925 C CA . GLY B 1 334 ? 1.98268 1.56062 86.41653 1.000 47.41103 334 GLY B CA 1
ATOM 4926 C C . GLY B 1 334 ? 2.83269 2.50310 85.58140 1.000 45.42690 334 GLY B C 1
ATOM 4927 O O . GLY B 1 334 ? 3.19446 2.20961 84.42856 1.000 42.96170 334 GLY B O 1
ATOM 4928 N N . ILE B 1 335 ? 3.15222 3.64878 86.17471 1.000 45.34543 335 ILE B N 1
ATOM 4929 C CA . ILE B 1 335 ? 3.98782 4.64655 85.51180 1.000 52.42508 335 ILE B CA 1
ATOM 4930 C C . ILE B 1 335 ? 5.42077 4.12872 85.34777 1.000 49.73195 335 ILE B C 1
ATOM 4931 O O . ILE B 1 335 ? 6.01090 4.28237 84.28413 1.000 45.16867 335 ILE B O 1
ATOM 4936 N N . ALA B 1 336 ? 5.94684 3.46449 86.37588 1.000 48.11526 336 ALA B N 1
ATOM 4937 C CA . ALA B 1 336 ? 7.23587 2.79017 86.26245 1.000 49.79408 336 ALA B CA 1
ATOM 4938 C C . ALA B 1 336 ? 7.19660 1.78593 85.11380 1.000 49.02843 336 ALA B C 1
ATOM 4939 O O . ALA B 1 336 ? 8.07667 1.78252 84.24997 1.000 52.77039 336 ALA B O 1
ATOM 4941 N N . SER B 1 337 ? 6.13258 0.98674 85.06606 1.000 48.37632 337 SER B N 1
ATOM 4942 C CA . SER B 1 337 ? 5.97828 -0.03580 84.02653 1.000 47.06573 337 SER B CA 1
ATOM 4943 C C . SER B 1 337 ? 5.90634 0.56680 82.62136 1.000 43.75685 337 SER B C 1
ATOM 4944 O O . SER B 1 337 ? 6.41908 -0.01274 81.66554 1.000 45.95033 337 SER B O 1
ATOM 4947 N N . ALA B 1 338 ? 5.23858 1.70876 82.49392 1.000 46.37612 338 ALA B N 1
ATOM 4948 C CA . ALA B 1 338 ? 5.11424 2.37377 81.19332 1.000 53.00876 338 ALA B CA 1
ATOM 4949 C C . ALA B 1 338 ? 6.43187 3.02457 80.74665 1.000 61.09889 338 ALA B C 1
ATOM 4950 O O . ALA B 1 338 ? 6.71098 3.12020 79.54025 1.000 55.92520 338 ALA B O 1
ATOM 4952 N N . LYS B 1 339 ? 7.21860 3.48603 81.72039 1.000 62.35678 339 LYS B N 1
ATOM 4953 C CA . LYS B 1 339 ? 8.54642 4.03298 81.45004 1.000 61.04199 339 LYS B CA 1
ATOM 4954 C C . LYS B 1 339 ? 9.40578 2.92264 80.85789 1.000 56.97114 339 LYS B C 1
ATOM 4955 O O . LYS B 1 339 ? 10.05915 3.10945 79.83407 1.000 58.68126 339 LYS B O 1
ATOM 4961 N N . ALA B 1 340 ? 9.39174 1.75379 81.48930 1.000 55.68300 340 ALA B N 1
ATOM 4962 C CA . ALA B 1 340 ? 10.08121 0.60042 80.91886 1.000 57.77858 340 ALA B CA 1
ATOM 4963 C C . ALA B 1 340 ? 9.55151 0.30999 79.50389 1.000 65.52143 340 ALA B C 1
ATOM 4964 O O . ALA B 1 340 ? 10.31057 -0.06594 78.60652 1.000 69.75826 340 ALA B O 1
ATOM 4966 N N . ALA B 1 341 ? 8.24870 0.50421 79.30348 1.000 64.89960 341 ALA B N 1
ATOM 4967 C CA . ALA B 1 341 ? 7.62920 0.24054 78.00451 1.000 64.05286 341 ALA B CA 1
ATOM 4968 C C . ALA B 1 341 ? 8.12420 1.18214 76.90941 1.000 63.04511 341 ALA B C 1
ATOM 4969 O O . ALA B 1 341 ? 8.37681 0.73371 75.79631 1.000 59.67988 341 ALA B O 1
ATOM 4971 N N . VAL B 1 342 ? 8.25421 2.47500 77.20969 1.000 69.11272 342 VAL B N 1
ATOM 4972 C CA . VAL B 1 342 ? 8.71365 3.43115 76.19987 1.000 75.10687 342 VAL B CA 1
ATOM 4973 C C . VAL B 1 342 ? 10.19080 3.18794 75.85603 1.000 77.18111 342 VAL B C 1
ATOM 4974 O O . VAL B 1 342 ? 10.61748 3.44165 74.73507 1.000 79.83181 342 VAL B O 1
ATOM 4978 N N . GLU B 1 343 ? 10.96300 2.69140 76.81913 1.000 75.51291 343 GLU B N 1
ATOM 4979 C CA . GLU B 1 343 ? 12.38189 2.40406 76.60133 1.000 69.50160 343 GLU B CA 1
ATOM 4980 C C . GLU B 1 343 ? 12.60658 1.06620 75.90075 1.000 70.24154 343 GLU B C 1
ATOM 4981 O O . GLU B 1 343 ? 13.70227 0.50948 75.94670 1.000 73.54625 343 GLU B O 1
ATOM 4987 N N . SER B 1 344 ? 11.55901 0.54350 75.27752 1.000 67.66047 344 SER B N 1
ATOM 4988 C CA . SER B 1 344 ? 11.64484 -0.69917 74.52435 1.000 70.66812 344 SER B CA 1
ATOM 4989 C C . SER B 1 344 ? 11.11911 -0.51682 73.10035 1.000 79.27752 344 SER B C 1
ATOM 4990 O O . SER B 1 344 ? 10.38058 0.42520 72.82114 1.000 74.41892 344 SER B O 1
ATOM 4993 N N . ASP B 1 345 ? 11.52109 -1.40755 72.19947 1.000 74.72070 345 ASP B N 1
ATOM 4994 C CA . ASP B 1 345 ? 11.06601 -1.35701 70.81055 1.000 85.36928 345 ASP B CA 1
ATOM 4995 C C . ASP B 1 345 ? 9.70849 -2.04630 70.62982 1.000 83.35830 345 ASP B C 1
ATOM 4996 O O . ASP B 1 345 ? 9.00380 -1.81055 69.64528 1.000 83.90489 345 ASP B O 1
ATOM 5001 N N . ASP B 1 346 ? 9.33278 -2.88073 71.59316 1.000 82.00374 346 ASP B N 1
ATOM 5002 C CA . ASP B 1 346 ? 8.04295 -3.56172 71.54002 1.000 79.98374 346 ASP B CA 1
ATOM 5003 C C . ASP B 1 346 ? 6.94623 -2.78108 72.28193 1.000 78.39961 346 ASP B C 1
ATOM 5004 O O . ASP B 1 346 ? 7.22895 -1.79760 72.96661 1.000 84.29113 346 ASP B O 1
ATOM 5009 N N . ASN B 1 347 ? 5.69842 -3.22043 72.13111 1.000 73.71449 347 ASN B N 1
ATOM 5010 C CA . ASN B 1 347 ? 4.58185 -2.67790 72.90556 1.000 63.87686 347 ASN B CA 1
ATOM 5011 C C . ASN B 1 347 ? 4.83075 -2.86021 74.39341 1.000 61.15074 347 ASN B C 1
ATOM 5012 O O . ASN B 1 347 ? 4.70671 -1.92530 75.19631 1.000 60.73536 347 ASN B O 1
ATOM 5017 N N . VAL B 1 348 ? 5.17863 -4.09201 74.73996 1.000 58.87189 348 VAL B N 1
ATOM 5018 C CA . VAL B 1 348 ? 5.47934 -4.48162 76.10105 1.000 63.68875 348 VAL B CA 1
ATOM 5019 C C . VAL B 1 348 ? 6.89087 -5.07402 76.13751 1.000 69.22944 348 VAL B C 1
ATOM 5020 O O . VAL B 1 348 ? 7.21433 -5.93186 75.30649 1.000 67.50915 348 VAL B O 1
ATOM 5024 N N . PRO B 1 349 ? 7.73676 -4.61221 77.08665 1.000 66.78393 349 PRO B N 1
ATOM 5025 C CA . PRO B 1 349 ? 9.12139 -5.09100 77.20823 1.000 68.66307 349 PRO B CA 1
ATOM 5026 C C . PRO B 1 349 ? 9.19190 -6.60652 77.21585 1.000 75.03808 349 PRO B C 1
ATOM 5027 O O . PRO B 1 349 ? 8.23296 -7.24521 77.64760 1.000 78.03454 349 PRO B O 1
ATOM 5031 N N . PRO B 1 350 ? 10.30631 -7.17409 76.73157 1.000 77.92101 350 PRO B N 1
ATOM 5032 C CA . PRO B 1 350 ? 10.49840 -8.62802 76.74428 1.000 69.73909 350 PRO B CA 1
ATOM 5033 C C . PRO B 1 350 ? 10.36478 -9.18272 78.15499 1.000 65.15014 350 PRO B C 1
ATOM 5034 O O . PRO B 1 350 ? 9.82799 -10.27579 78.34097 1.000 63.92197 350 PRO B O 1
ATOM 5038 N N . GLU B 1 351 ? 10.84175 -8.41181 79.12909 1.000 58.99443 351 GLU B N 1
ATOM 5039 C CA . GLU B 1 351 ? 10.72390 -8.75144 80.53669 1.000 67.14320 351 GLU B CA 1
ATOM 5040 C C . GLU B 1 351 ? 10.70751 -7.47912 81.35779 1.000 63.85314 351 GLU B C 1
ATOM 5041 O O . GLU B 1 351 ? 11.05524 -6.40084 80.86510 1.000 63.81113 351 GLU B O 1
ATOM 5047 N N . PHE B 1 352 ? 10.35640 -7.62616 82.62957 1.000 65.43903 352 PHE B N 1
ATOM 5048 C CA . PHE B 1 352 ? 10.44112 -6.53227 83.57462 1.000 66.44328 352 PHE B CA 1
ATOM 5049 C C . PHE B 1 352 ? 11.49661 -6.83481 84.62447 1.000 75.57409 352 PHE B C 1
ATOM 5050 O O . PHE B 1 352 ? 11.47610 -7.88311 85.27395 1.000 76.00943 352 PHE B O 1
ATOM 5058 N N . LYS B 1 353 ? 12.42300 -5.90257 84.78474 1.000 80.51780 353 LYS B N 1
ATOM 5059 C CA . LYS B 1 353 ? 13.40635 -5.99899 85.83972 1.000 83.54139 353 LYS B CA 1
ATOM 5060 C C . LYS B 1 353 ? 12.77750 -5.39050 87.08278 1.000 80.10446 353 LYS B C 1
ATOM 5061 O O . LYS B 1 353 ? 12.77543 -4.16716 87.25054 1.000 76.17125 353 LYS B O 1
ATOM 5067 N N . LEU B 1 354 ? 12.23425 -6.24799 87.94635 1.000 74.62319 354 LEU B N 1
ATOM 5068 C CA . LEU B 1 354 ? 11.49943 -5.78636 89.12049 1.000 77.60470 354 LEU B CA 1
ATOM 5069 C C . LEU B 1 354 ? 12.38820 -4.96147 90.05154 1.000 84.67171 354 LEU B C 1
ATOM 5070 O O . LEU B 1 354 ? 11.89081 -4.18561 90.87427 1.000 77.35828 354 LEU B O 1
ATOM 5075 N N . ASP B 1 355 ? 13.69935 -5.15329 89.92742 1.000 84.61786 355 ASP B N 1
ATOM 5076 C CA . ASP B 1 355 ? 14.67374 -4.28978 90.58147 1.000 89.93379 355 ASP B CA 1
ATOM 5077 C C . ASP B 1 355 ? 14.38405 -2.84261 90.19791 1.000 79.16943 355 ASP B C 1
ATOM 5078 O O . ASP B 1 355 ? 14.12237 -1.98686 91.04543 1.000 78.31618 355 ASP B O 1
ATOM 5083 N N . LEU B 1 356 ? 14.40547 -2.59453 88.89695 1.000 81.81661 356 LEU B N 1
ATOM 5084 C CA . LEU B 1 356 ? 14.27173 -1.25152 88.37242 1.000 77.54385 356 LEU B CA 1
ATOM 5085 C C . LEU B 1 356 ? 12.85611 -0.67240 88.55673 1.000 75.35009 356 LEU B C 1
ATOM 5086 O O . LEU B 1 356 ? 12.70144 0.52520 88.81391 1.000 73.23130 356 LEU B O 1
ATOM 5091 N N . ILE B 1 357 ? 11.83397 -1.51898 88.42930 1.000 74.14882 357 ILE B N 1
ATOM 5092 C CA . ILE B 1 357 ? 10.43461 -1.08702 88.55788 1.000 64.06962 357 ILE B CA 1
ATOM 5093 C C . ILE B 1 357 ? 10.12931 -0.53337 89.94918 1.000 56.55740 357 ILE B C 1
ATOM 5094 O O . ILE B 1 357 ? 9.55185 0.53889 90.08587 1.000 56.34877 357 ILE B O 1
ATOM 5099 N N . SER B 1 358 ? 10.51157 -1.27294 90.98405 1.000 56.87498 358 SER B N 1
ATOM 5100 C CA . SER B 1 358 ? 10.27806 -0.82215 92.34635 1.000 66.15391 358 SER B CA 1
ATOM 5101 C C . SER B 1 358 ? 11.03666 0.47453 92.57084 1.000 70.10461 358 SER B C 1
ATOM 5102 O O . SER B 1 358 ? 10.57393 1.36449 93.27841 1.000 75.77692 358 SER B O 1
ATOM 5105 N N . GLY B 1 359 ? 12.20899 0.57116 91.95613 1.000 68.69348 359 GLY B N 1
ATOM 5106 C CA . GLY B 1 359 ? 13.02565 1.76633 92.05600 1.000 73.62347 359 GLY B CA 1
ATOM 5107 C C . GLY B 1 359 ? 12.37230 2.98721 91.43404 1.000 69.56694 359 GLY B C 1
ATOM 5108 O O . GLY B 1 359 ? 12.29372 4.03939 92.06200 1.000 76.78940 359 GLY B O 1
ATOM 5109 N N . ASP B 1 360 ? 11.91275 2.84986 90.19740 1.000 63.87551 360 ASP B N 1
ATOM 5110 C CA . ASP B 1 360 ? 11.20796 3.93392 89.51515 1.000 63.45208 360 ASP B CA 1
ATOM 5111 C C . ASP B 1 360 ? 9.90745 4.27080 90.24315 1.000 61.76523 360 ASP B C 1
ATOM 5112 O O . ASP B 1 360 ? 9.54809 5.44337 90.39589 1.000 62.89559 360 ASP B O 1
ATOM 5117 N N . ALA B 1 361 ? 9.21501 3.23448 90.70608 1.000 59.82237 361 ALA B N 1
ATOM 5118 C CA . ALA B 1 361 ? 7.97272 3.41015 91.44149 1.000 56.40258 361 ALA B CA 1
ATOM 5119 C C . ALA B 1 361 ? 8.15390 4.29990 92.68045 1.000 64.09670 361 ALA B C 1
ATOM 5120 O O . ALA B 1 361 ? 7.30373 5.15090 92.97213 1.000 55.08476 361 ALA B O 1
ATOM 5122 N N . GLU B 1 362 ? 9.25129 4.10988 93.41440 1.000 66.29514 362 GLU B N 1
ATOM 5123 C CA . GLU B 1 362 ? 9.49828 4.94873 94.59010 1.000 67.82659 362 GLU B CA 1
ATOM 5124 C C . GLU B 1 362 ? 9.65578 6.40452 94.19054 1.000 62.90821 362 GLU B C 1
ATOM 5125 O O . GLU B 1 362 ? 9.07144 7.29342 94.80545 1.000 67.41226 362 GLU B O 1
ATOM 5131 N N . LEU B 1 363 ? 10.44083 6.62866 93.14590 1.000 61.95076 363 LEU B N 1
ATOM 5132 C CA . LEU B 1 363 ? 10.62165 7.95705 92.58062 1.000 71.81142 363 LEU B CA 1
ATOM 5133 C C . LEU B 1 363 ? 9.28930 8.63134 92.27587 1.000 72.10832 363 LEU B C 1
ATOM 5134 O O . LEU B 1 363 ? 9.01978 9.74095 92.74500 1.000 67.79434 363 LEU B O 1
ATOM 5139 N N . VAL B 1 364 ? 8.44311 7.92352 91.52869 1.000 69.09733 364 VAL B N 1
ATOM 5140 C CA . VAL B 1 364 ? 7.14450 8.44685 91.12114 1.000 62.78986 364 VAL B CA 1
ATOM 5141 C C . VAL B 1 364 ? 6.25213 8.71599 92.32191 1.000 62.25412 364 VAL B C 1
ATOM 5142 O O . VAL B 1 364 ? 5.66023 9.79244 92.44847 1.000 65.60912 364 VAL B O 1
ATOM 5146 N N . TYR B 1 365 ? 6.17177 7.72491 93.20139 1.000 62.09592 365 TYR B N 1
ATOM 5147 C CA . TYR B 1 365 ? 5.35406 7.79654 94.40139 1.000 63.28260 365 TYR B CA 1
ATOM 5148 C C . TYR B 1 365 ? 5.76280 8.94749 95.31155 1.000 75.54270 365 TYR B C 1
ATOM 5149 O O . TYR B 1 365 ? 4.90830 9.68999 95.79632 1.000 75.90504 365 TYR B O 1
ATOM 5158 N N . ASN B 1 366 ? 7.06544 9.09606 95.54618 1.000 76.46101 366 ASN B N 1
ATOM 5159 C CA . ASN B 1 366 ? 7.55997 10.16857 96.41539 1.000 79.67585 366 ASN B CA 1
ATOM 5160 C C . ASN B 1 366 ? 7.38201 11.50314 95.70857 1.000 73.50320 366 ASN B C 1
ATOM 5161 O O . ASN B 1 366 ? 7.30647 12.55974 96.33709 1.000 75.09116 366 ASN B O 1
ATOM 5166 N N . GLY B 1 367 ? 7.29835 11.43199 94.38608 1.000 74.34753 367 GLY B N 1
ATOM 5167 C CA . GLY B 1 367 ? 7.11094 12.60993 93.57226 1.000 73.20222 367 GLY B CA 1
ATOM 5168 C C . GLY B 1 367 ? 5.67034 13.04281 93.37380 1.000 76.05208 367 GLY B C 1
ATOM 5169 O O . GLY B 1 367 ? 5.42641 14.10133 92.79924 1.000 81.72071 367 GLY B O 1
ATOM 5170 N N . ALA B 1 368 ? 4.71474 12.23632 93.82704 1.000 69.48745 368 ALA B N 1
ATOM 5171 C CA . ALA B 1 368 ? 3.30332 12.54290 93.59747 1.000 74.27333 368 ALA B CA 1
ATOM 5172 C C . ALA B 1 368 ? 2.90421 13.82881 94.30622 1.000 77.69380 368 ALA B C 1
ATOM 5173 O O . ALA B 1 368 ? 3.40827 14.11991 95.38607 1.000 82.64257 368 ALA B O 1
ATOM 5175 N N . LYS B 1 369 ? 2.00896 14.59924 93.69191 1.000 70.88619 369 LYS B N 1
ATOM 5176 C CA . LYS B 1 369 ? 1.62458 15.91129 94.22166 1.000 73.80289 369 LYS B CA 1
ATOM 5177 C C . LYS B 1 369 ? 0.11207 16.09093 94.25971 1.000 71.41789 369 LYS B C 1
ATOM 5178 O O . LYS B 1 369 ? -0.56161 15.92238 93.24468 1.000 72.83228 369 LYS B O 1
ATOM 5184 N N . MET B 1 370 ? -0.41385 16.45374 95.42410 1.000 70.21222 370 MET B N 1
ATOM 5185 C CA . MET B 1 370 ? -1.82593 16.81080 95.54482 1.000 72.17067 370 MET B CA 1
ATOM 5186 C C . MET B 1 370 ? -2.16840 18.13988 94.85124 1.000 77.80764 370 MET B C 1
ATOM 5187 O O . MET B 1 370 ? -1.48490 19.14714 95.04611 1.000 83.20389 370 MET B O 1
ATOM 5192 N N . LEU B 1 371 ? -3.22893 18.14499 94.04560 1.000 77.66702 371 LEU B N 1
ATOM 5193 C CA . LEU B 1 371 ? -3.64772 19.36489 93.36253 1.000 76.55325 371 LEU B CA 1
ATOM 5194 C C . LEU B 1 371 ? -4.79442 19.97757 94.16574 1.000 89.41312 371 LEU B C 1
ATOM 5195 O O . LEU B 1 371 ? -4.79708 21.17109 94.47139 1.000 95.90408 371 LEU B O 1
ATOM 5200 N N . MET B 1 372 ? -5.77791 19.13814 94.47857 1.000 79.39964 372 MET B N 1
ATOM 5201 C CA . MET B 1 372 ? -6.86501 19.47153 95.39281 1.000 85.64548 372 MET B CA 1
ATOM 5202 C C . MET B 1 372 ? -6.74477 18.62748 96.65110 1.000 86.20620 372 MET B C 1
ATOM 5203 O O . MET B 1 372 ? -6.96770 17.41123 96.58962 1.000 82.85894 372 MET B O 1
#

Radius of gyration: 29.97 Å; Cα contacts (8 Å, |Δi|>4): 1758; chains: 2; bounding box: 54×63×94 Å

B-factor: mean 54.66, std 18.07, range [23.72, 242.92]

Solvent-accessible surface area: 28492 Å² total; per-residue (Å²): 106,78,0,1,0,0,0,0,0,8,0,7,0,3,0,56,9,93,68,77,23,88,91,57,62,56,11,90,16,89,6,53,30,9,56,0,7,20,0,13,5,0,0,24,0,0,67,64,8,65,19,68,4,17,1,0,0,0,0,0,90,46,6,8,0,85,25,6,28,164,112,39,151,20,61,92,150,0,10,26,71,105,143,95,6,80,3,2,15,12,0,6,0,4,39,87,111,28,84,22,34,7,0,0,6,14,5,97,5,0,54,90,52,0,41,18,127,26,0,88,173,6,107,166,34,0,51,43,9,61,4,0,0,0,0,0,2,0,26,46,115,0,0,48,17,0,0,98,30,0,49,142,42,100,10,33,3,0,0,11,0,31,2,49,64,7,0,78,55,0,52,50,0,7,154,50,2,9,1,0,4,0,47,58,58,15,0,11,9,0,0,16,22,29,41,90,133,109,101,36,109,92,208,162,50,40,120,58,34,10,158,43,9,65,61,0,0,48,22,0,8,167,60,21,0,93,0,0,0,0,21,5,60,108,65,7,0,0,0,0,0,84,13,41,6,93,179,10,92,183,89,56,39,119,14,42,137,128,4,50,84,59,0,45,46,136,113,52,111,206,128,54,98,25,22,2,2,21,0,34,39,30,120,40,162,84,110,12,66,30,12,16,33,15,0,7,0,0,0,0,0,0,0,29,11,10,49,6,32,3,5,1,0,0,0,1,0,6,1,0,14,23,27,1,19,54,13,56,56,1,10,6,102,115,16,125,54,95,99,10,11,34,16,0,62,103,0,0,51,28,11,131,81,32,96,158,124,69,0,0,0,0,0,0,2,13,1,21,0,7,0,69,13,84,79,85,23,92,82,40,16,25,5,38,13,97,11,54,33,8,36,0,6,23,0,11,7,0,0,20,0,0,84,59,26,65,24,72,4,9,3,0,0,1,0,0,98,45,17,7,0,64,0,6,32,90,115,37,154,26,65,66,144,0,10,27,80,110,158,83,4,54,2,0,0,29,0,29,0,29,41,75,117,48,120,37,31,8,0,0,21,12,25,84,2,1,54,89,51,0,42,27,121,34,0,91,178,9,103,165,30,0,50,38,4,48,1,0,0,0,0,0,4,0,25,46,120,0,0,38,16,0,0,85,36,0,44,145,46,100,10,29,2,0,0,12,0,36,38,74,99,36,0,90,56,0,52,55,0,5,145,37,2,19,2,0,4,0,61,47,66,13,0,12,12,0,0,30,38,34,34,100,154,112,105,28,125,73,70,189,164,132,159,83,68,40,97,71,14,9,168,52,0,56,61,0,0,50,22,0,9,154,56,17,0,90,5,0,0,0,21,6,64,106,65,5,0,0,1,0,2,89,22,85,6,132,70,54,15,160,35,202,97,24,84,93,63,0,89,104,121,33,58,0,11,15,0,33,40,31,120,39,173,78,137,39,113,86,17,15,36,14,0,8,0,0,0,0,0,5,8,1,4,105,44,12,24,2,15,2,0,0,0,9,0,6,0,0,13,33,24,1,21,60,12,70,57,4,9,7,108,107,14,124,103,121,102,10,26,33,16,0,56,99,0,36,96,20,20,116,110,38,95

Organism: Arabidopsis thaliana (NCBI:txid3702)